Protein AF-A0AAW0R2R7-F1 (afdb_monomer)

Sequence (850 aa):
MGNIINITQRPLDNHHNILGSITPTEFTSTMLKGFGSAEQTIYGALSSSTDMAVMMPSITGDKVIFRNETYSLTFSDFFLALGVVAQPSSFEYFLDHAEVLNQAISLLSQVSAQLAKRDLTTPASYSVHGTGHYTELRLRVNSLSMYWMLAIISLLILLTVTLSFVPHRGFISRDPGSVGSLAAILAPNPEFCGVLQHSKTPNLPELKSLLAKNSYATTIETSGQRIKFKIQTESHKSEEREDGSARREALTADQALFKWWQPWFLKVSSRVSLVGILVAIVIVLGVLGKLSKENDGLISATNEGYAIHLTSYTPALLMLIIRSLIESIGSWYRIILPYYELRHHPLRARHSLFINPLSQPIIQSFLQSISKSYWAITTTSLASLLAPWLVIVAGGLYSAQPVVSQVTVNLTRTSHFNSSFYANPNSMSLSGPYMGVQNTINMIQSLNMSFPLWTQHDLALEQLKVHPQDMDTSAGGNLTARVTAVRALMDCTEIMPSNLNMKFPDDSSQGWSQALVSWNNDPMAQRCPASNLTIPLPPQPYMSIGNITWLPYEKGQPDDCPVLMATYGLLNKTSPSGGIHVLACRVPVEQVEVEATFSLPEYSILNVISDDATVKPFTKLGNVHAYAHDFWALGNSLLIAEDLHSVQGPYGFGFESTTGNAYFDYTFRMIFALYPTLLSPDDLAPDLASADTSSHKITEALSRMTAMIHAQYINKAGRDVANNNLSETGHPLSGTIHQREFRVQQDAQSGYILQVLLITIALCITVSLISMSTKELLPFNPCSIATSASLLAGSQMLRGVPSGAEFLKKDSDIAGVGIFRSSHFSMGWWRDNRARPRFGIDVGTCSDLK

pLDDT: mean 71.09, std 18.67, range [21.61, 96.44]

Organism: NCBI:txid1337665

Structure (mmCIF, N/CA/C/O backbone):
data_AF-A0AAW0R2R7-F1
#
_entry.id   AF-A0AAW0R2R7-F1
#
loop_
_atom_site.group_PDB
_atom_site.id
_atom_site.type_symbol
_atom_site.label_atom_id
_atom_site.label_alt_id
_atom_site.label_comp_id
_atom_site.label_asym_id
_atom_site.label_entity_id
_atom_site.label_seq_id
_atom_site.pdbx_PDB_ins_code
_atom_site.Cartn_x
_atom_site.Cartn_y
_atom_site.Cartn_z
_atom_site.occupancy
_atom_site.B_iso_or_equiv
_atom_site.auth_seq_id
_atom_site.auth_comp_id
_atom_site.auth_asym_id
_atom_site.auth_atom_id
_atom_site.pdbx_PDB_model_num
ATOM 1 N N . MET A 1 1 ? 42.441 26.702 4.588 1.00 29.84 1 MET A N 1
ATOM 2 C CA . MET A 1 1 ? 43.536 27.085 3.673 1.00 29.84 1 MET A CA 1
ATOM 3 C C . MET A 1 1 ? 43.015 26.919 2.260 1.00 29.84 1 MET A C 1
ATOM 5 O O . MET A 1 1 ? 42.973 25.804 1.766 1.00 29.84 1 MET A O 1
ATOM 9 N N . GLY A 1 2 ? 42.484 27.997 1.686 1.00 27.38 2 GLY A N 1
ATOM 10 C CA . GLY A 1 2 ? 42.035 28.036 0.297 1.00 27.38 2 GLY A CA 1
ATOM 11 C C . GLY A 1 2 ? 43.050 28.827 -0.516 1.00 27.38 2 GLY A C 1
ATOM 12 O O . GLY A 1 2 ? 43.392 29.935 -0.115 1.00 27.38 2 GLY A O 1
ATOM 13 N N . ASN A 1 3 ? 43.520 28.258 -1.623 1.00 23.92 3 ASN A N 1
ATOM 14 C CA . ASN A 1 3 ? 44.290 28.982 -2.626 1.00 23.92 3 ASN A CA 1
ATOM 15 C C . ASN A 1 3 ? 43.418 29.122 -3.873 1.00 23.92 3 ASN A C 1
ATOM 17 O O . ASN A 1 3 ? 43.226 28.175 -4.630 1.00 23.92 3 ASN A O 1
ATOM 21 N N . ILE A 1 4 ? 42.867 30.322 -4.031 1.00 23.44 4 ILE A N 1
ATOM 22 C CA . ILE A 1 4 ? 42.217 30.809 -5.244 1.00 23.44 4 ILE A CA 1
ATOM 23 C C . ILE A 1 4 ? 43.344 31.288 -6.163 1.00 23.44 4 ILE A C 1
ATOM 25 O O . ILE A 1 4 ? 44.069 32.218 -5.808 1.00 23.44 4 ILE A O 1
ATOM 29 N N . ILE A 1 5 ? 43.520 30.647 -7.318 1.00 26.52 5 ILE A N 1
ATOM 30 C CA . ILE A 1 5 ? 44.446 31.120 -8.350 1.00 26.52 5 ILE A CA 1
ATOM 31 C C . ILE A 1 5 ? 43.680 32.106 -9.233 1.00 26.52 5 ILE A C 1
ATOM 33 O O . ILE A 1 5 ? 42.822 31.726 -10.024 1.00 26.52 5 ILE A O 1
A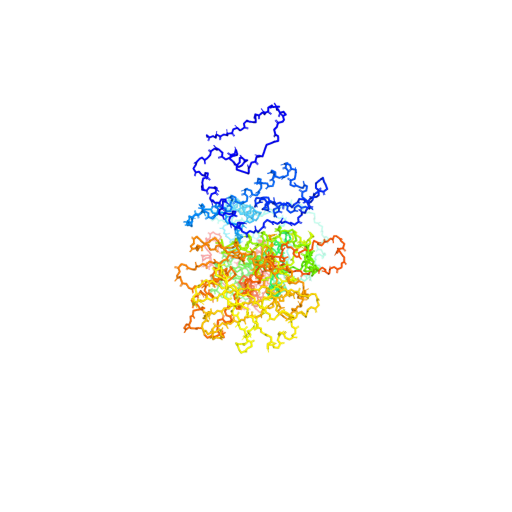TOM 37 N N . ASN A 1 6 ? 43.982 33.389 -9.047 1.00 21.61 6 ASN A N 1
ATOM 38 C CA . ASN A 1 6 ? 43.531 34.492 -9.888 1.00 21.61 6 ASN A CA 1
ATOM 39 C C . ASN A 1 6 ? 44.322 34.465 -11.205 1.00 21.61 6 ASN A C 1
ATOM 41 O O . ASN A 1 6 ? 45.537 34.665 -11.188 1.00 21.61 6 ASN A O 1
ATOM 45 N N . ILE A 1 7 ? 43.652 34.255 -12.339 1.00 25.69 7 ILE A N 1
ATOM 46 C CA . ILE A 1 7 ? 44.260 34.437 -13.663 1.00 25.69 7 ILE A CA 1
ATOM 47 C C . ILE A 1 7 ? 43.934 35.857 -14.128 1.00 25.69 7 ILE A C 1
ATOM 49 O O . ILE A 1 7 ? 42.812 36.173 -14.513 1.00 25.69 7 ILE A O 1
ATOM 53 N N . THR A 1 8 ? 44.928 36.737 -14.043 1.00 23.36 8 THR A N 1
ATOM 54 C CA . THR A 1 8 ? 44.875 38.114 -14.542 1.00 23.36 8 THR A CA 1
ATOM 55 C C . THR A 1 8 ? 44.934 38.140 -16.069 1.00 23.36 8 THR A C 1
ATOM 57 O O . THR A 1 8 ? 45.916 37.677 -16.650 1.00 23.36 8 THR A O 1
ATOM 60 N N . GLN A 1 9 ? 43.928 38.738 -16.713 1.00 26.00 9 GLN A N 1
ATOM 61 C CA . GLN A 1 9 ? 43.984 39.146 -18.120 1.00 26.00 9 GLN A CA 1
ATOM 62 C C . GLN A 1 9 ? 45.083 40.207 -18.310 1.00 26.00 9 GLN A C 1
ATOM 64 O O . GLN A 1 9 ? 45.070 41.242 -17.644 1.00 26.00 9 GLN A O 1
ATOM 69 N N . ARG A 1 10 ? 46.023 39.971 -19.232 1.00 22.55 10 ARG A N 1
ATOM 70 C CA . ARG A 1 10 ? 46.866 41.024 -19.821 1.00 22.55 10 ARG A CA 1
ATOM 71 C C . ARG A 1 10 ? 46.331 41.359 -21.216 1.00 22.55 10 ARG A C 1
ATOM 73 O O . ARG A 1 10 ? 46.097 40.422 -21.977 1.00 22.55 10 ARG A O 1
ATOM 80 N N . PRO A 1 11 ? 46.181 42.642 -21.580 1.00 24.48 11 PRO A N 1
ATOM 81 C CA . PRO A 1 11 ? 45.934 43.029 -22.960 1.00 24.48 11 PRO A CA 1
ATOM 82 C C . PRO A 1 11 ? 47.259 42.989 -23.736 1.00 24.48 11 PRO A C 1
ATOM 84 O O . PRO A 1 11 ? 48.299 43.399 -23.217 1.00 24.48 11 PRO A O 1
ATOM 87 N N . LEU A 1 12 ? 47.229 42.473 -24.963 1.00 26.47 12 LEU A N 1
ATOM 88 C CA . LEU A 1 12 ? 48.320 42.607 -25.927 1.00 26.47 12 LEU A CA 1
ATOM 89 C C . LEU A 1 12 ? 47.924 43.693 -26.928 1.00 26.47 12 LEU A C 1
ATOM 91 O O . LEU A 1 12 ? 46.932 43.560 -27.642 1.00 26.47 12 LEU A O 1
ATOM 95 N N . ASP A 1 13 ? 48.690 44.780 -26.900 1.00 24.64 13 ASP A N 1
ATOM 96 C CA . ASP A 1 13 ? 48.568 45.942 -27.772 1.00 24.64 13 ASP A CA 1
ATOM 97 C C . ASP A 1 13 ? 48.874 45.619 -29.245 1.00 24.64 13 ASP A C 1
ATOM 99 O O . ASP A 1 13 ? 49.722 44.789 -29.570 1.00 24.64 13 ASP A O 1
ATOM 103 N N . ASN A 1 14 ? 48.175 46.357 -30.111 1.00 30.22 14 ASN A N 1
ATOM 104 C CA . ASN A 1 14 ? 48.452 46.709 -31.507 1.00 30.22 14 ASN A CA 1
ATOM 105 C C . ASN A 1 14 ? 49.742 46.172 -32.164 1.00 30.22 14 ASN A C 1
ATOM 107 O O . ASN A 1 14 ? 50.834 46.649 -31.868 1.00 30.22 14 ASN A O 1
ATOM 111 N N . HIS A 1 15 ? 49.583 45.391 -33.242 1.00 26.30 15 HIS A N 1
ATOM 112 C CA . HIS A 1 15 ? 50.298 45.648 -34.500 1.00 26.30 15 HIS A CA 1
ATOM 113 C C . HIS A 1 15 ? 49.592 45.027 -35.718 1.00 26.30 15 HIS A C 1
ATOM 115 O O . HIS A 1 15 ? 49.220 43.857 -35.734 1.00 26.30 15 HIS A O 1
ATOM 121 N N . HIS A 1 16 ? 49.424 45.855 -36.752 1.00 28.77 16 HIS A N 1
ATOM 122 C CA . HIS A 1 16 ? 49.033 45.483 -38.110 1.00 28.77 16 HIS A CA 1
ATOM 123 C C . HIS A 1 16 ? 50.059 44.555 -38.787 1.00 28.77 16 HIS A C 1
ATOM 125 O O . HIS A 1 16 ? 51.259 44.706 -38.580 1.00 28.77 16 HIS A O 1
ATOM 131 N N . ASN A 1 17 ? 49.549 43.728 -39.711 1.00 30.56 17 ASN A N 1
ATOM 132 C CA . ASN A 1 17 ? 50.247 42.978 -40.767 1.00 30.56 17 ASN A CA 1
ATOM 133 C C . ASN A 1 17 ? 51.162 41.825 -40.341 1.00 30.56 17 ASN A C 1
ATOM 135 O O . ASN A 1 17 ? 52.356 42.061 -40.249 1.00 30.56 17 ASN A O 1
ATOM 139 N N . ILE A 1 18 ? 50.649 40.582 -40.305 1.00 24.39 18 ILE A N 1
ATOM 140 C CA . ILE A 1 18 ? 51.310 39.402 -40.911 1.00 24.39 18 ILE A CA 1
ATOM 141 C C . ILE A 1 18 ? 50.226 38.397 -41.363 1.00 24.39 18 ILE A C 1
ATOM 143 O O . ILE A 1 18 ? 49.679 37.646 -40.562 1.00 24.39 18 ILE A O 1
ATOM 147 N N . LEU A 1 19 ? 49.917 38.376 -42.665 1.00 28.64 19 LEU A N 1
ATOM 148 C CA . LEU A 1 19 ? 49.357 37.203 -43.349 1.00 28.64 19 LEU A CA 1
ATOM 149 C C . LEU A 1 19 ? 50.515 36.209 -43.510 1.00 28.64 19 LEU A C 1
ATOM 151 O O . LEU A 1 19 ? 51.320 36.329 -44.430 1.00 28.64 19 LEU A O 1
ATOM 155 N N . GLY A 1 20 ? 50.638 35.282 -42.568 1.00 23.25 20 GLY A N 1
ATOM 156 C CA . GLY A 1 20 ? 51.606 34.191 -42.588 1.00 23.25 20 GLY A CA 1
ATOM 157 C C . GLY A 1 20 ? 50.917 32.939 -42.073 1.00 23.25 20 GLY A C 1
ATOM 158 O O . GLY A 1 20 ? 50.230 32.992 -41.059 1.00 23.25 20 GLY A O 1
ATOM 159 N N . SER A 1 21 ? 51.037 31.845 -42.819 1.00 30.91 21 SER A N 1
ATOM 160 C CA . SER A 1 21 ? 50.447 30.540 -42.526 1.00 30.91 21 SER A CA 1
ATOM 161 C C . SER A 1 21 ? 50.743 30.089 -41.093 1.00 30.91 21 SER A C 1
ATOM 163 O O . SER A 1 21 ? 51.864 29.677 -40.800 1.00 30.91 21 SER A O 1
ATOM 165 N N . ILE A 1 22 ? 49.742 30.131 -40.217 1.00 24.55 22 ILE A N 1
ATOM 166 C CA . ILE A 1 22 ? 49.809 29.461 -38.919 1.00 24.55 22 ILE A CA 1
ATOM 167 C C . ILE A 1 22 ? 49.348 28.028 -39.162 1.00 24.55 22 ILE A C 1
ATOM 169 O O . ILE A 1 22 ? 48.192 27.783 -39.513 1.00 24.55 22 ILE A O 1
ATOM 173 N N . THR A 1 23 ? 50.272 27.079 -39.052 1.00 26.42 23 THR A N 1
ATOM 174 C CA . THR A 1 23 ? 49.953 25.654 -39.113 1.00 26.42 23 THR A CA 1
ATOM 175 C C . THR A 1 23 ? 49.205 25.229 -37.836 1.00 26.42 23 THR A C 1
ATOM 177 O O . THR A 1 23 ? 49.427 25.808 -36.769 1.00 26.42 23 THR A O 1
ATOM 180 N N . PRO A 1 24 ? 48.332 24.201 -37.893 1.00 28.73 24 PRO A N 1
ATOM 181 C CA . PRO A 1 24 ? 47.463 23.798 -36.773 1.00 28.73 24 PRO A CA 1
ATOM 182 C C . PRO A 1 24 ? 48.206 23.443 -35.476 1.00 28.73 24 PRO A C 1
ATOM 184 O O . PRO A 1 24 ? 47.624 23.459 -34.397 1.00 28.73 24 PRO A O 1
ATOM 187 N N . THR A 1 25 ? 49.501 23.146 -35.578 1.00 30.22 25 THR A N 1
ATOM 188 C CA . THR A 1 25 ? 50.387 22.787 -34.469 1.00 30.22 25 THR A CA 1
ATOM 189 C C . THR A 1 25 ? 50.704 23.955 -33.533 1.00 30.22 25 THR A C 1
ATOM 191 O O . THR A 1 25 ? 50.966 23.734 -32.353 1.00 30.22 25 THR A O 1
ATOM 194 N N . GLU A 1 26 ? 50.677 25.205 -34.005 1.00 28.34 26 GLU A N 1
ATOM 195 C CA . GLU A 1 26 ? 51.040 26.349 -33.154 1.00 28.34 26 GLU A CA 1
ATOM 196 C C . GLU A 1 26 ? 49.882 26.807 -32.255 1.00 28.34 26 GLU A C 1
ATOM 198 O O . GLU A 1 26 ? 50.114 27.185 -31.102 1.00 28.34 26 GLU A O 1
ATOM 203 N N . PHE A 1 27 ? 48.632 26.686 -32.715 1.00 30.73 27 PHE A N 1
ATOM 204 C CA . PHE A 1 27 ? 47.456 27.098 -31.939 1.00 30.73 27 PHE A CA 1
ATOM 205 C C . PHE A 1 27 ? 47.192 26.166 -30.743 1.00 30.73 27 PHE A C 1
ATOM 207 O O . PHE A 1 27 ? 46.920 26.640 -29.638 1.00 30.73 27 PHE A O 1
ATOM 214 N N . THR A 1 28 ? 47.382 24.852 -30.907 1.00 30.91 28 THR A N 1
ATOM 215 C CA . THR A 1 28 ? 47.310 23.879 -29.802 1.00 30.91 28 THR A CA 1
ATOM 216 C C . THR A 1 28 ? 48.488 24.011 -28.833 1.00 30.91 28 THR A C 1
ATOM 218 O O . THR A 1 28 ? 48.288 23.958 -27.619 1.00 30.91 28 THR A O 1
ATOM 221 N N . SER A 1 29 ? 49.702 24.289 -29.327 1.00 30.34 29 SER A N 1
ATOM 222 C CA . SER A 1 29 ? 50.897 24.425 -28.473 1.00 30.34 29 SER A CA 1
ATOM 223 C C . SER A 1 29 ? 50.833 25.598 -27.483 1.00 30.34 29 SER A C 1
ATOM 225 O O . SER A 1 29 ? 51.494 25.581 -26.446 1.00 30.34 29 SER A O 1
ATOM 227 N N . THR A 1 30 ? 50.045 26.637 -27.777 1.00 33.06 30 THR A N 1
ATOM 228 C CA . THR A 1 30 ? 50.070 27.884 -26.995 1.00 33.06 30 THR A CA 1
ATOM 229 C C . THR A 1 30 ? 49.110 27.852 -25.799 1.00 33.06 30 THR A C 1
ATOM 231 O O . THR A 1 30 ? 49.410 28.455 -24.772 1.00 33.06 30 THR A O 1
ATOM 234 N N . MET A 1 31 ? 48.016 27.080 -25.868 1.00 32.78 31 MET A N 1
ATOM 235 C CA . MET A 1 31 ? 47.137 26.807 -24.715 1.00 32.78 31 MET A CA 1
ATOM 236 C C . MET A 1 31 ? 47.681 25.709 -23.779 1.00 32.78 31 MET A C 1
ATOM 238 O O . MET A 1 31 ? 47.325 25.685 -22.604 1.00 32.78 31 MET A O 1
ATOM 242 N N . LEU A 1 32 ? 48.552 24.817 -24.270 1.00 34.88 32 LEU A N 1
ATOM 243 C CA . LEU A 1 32 ? 48.983 23.602 -23.553 1.00 34.88 32 LEU A CA 1
ATOM 244 C C . LEU A 1 32 ? 50.389 23.669 -22.920 1.00 34.88 32 LEU A C 1
ATOM 246 O O . LEU A 1 32 ? 50.780 22.752 -22.200 1.00 34.88 32 LEU A O 1
ATOM 250 N N . LYS A 1 33 ? 51.124 24.778 -23.079 1.00 30.97 33 LYS A N 1
ATOM 251 C CA . LYS A 1 33 ? 52.517 24.974 -22.603 1.00 30.97 33 LYS A CA 1
ATOM 252 C C . LYS A 1 33 ? 52.751 24.925 -21.076 1.00 30.97 33 LYS A C 1
ATOM 254 O O . LYS A 1 33 ? 53.866 25.175 -20.625 1.00 30.97 33 LYS A O 1
ATOM 259 N N . GLY A 1 34 ? 51.735 24.616 -20.268 1.00 35.38 34 GLY A N 1
ATOM 260 C CA . GLY A 1 34 ? 51.824 24.536 -18.803 1.00 35.38 34 GLY A CA 1
ATOM 261 C C . GLY A 1 34 ? 52.036 23.135 -18.208 1.00 35.38 34 GLY A C 1
ATOM 262 O O . GLY A 1 34 ? 52.253 23.037 -17.004 1.00 35.38 34 GLY A O 1
ATOM 263 N N . PHE A 1 35 ? 51.972 22.056 -18.998 1.00 32.69 35 PHE A N 1
ATOM 264 C CA . PHE A 1 35 ? 51.886 20.681 -18.472 1.00 32.69 35 PHE A CA 1
ATOM 265 C C . PHE A 1 35 ? 52.779 19.676 -19.234 1.00 32.69 35 PHE A C 1
ATOM 267 O O . PHE A 1 35 ? 52.292 18.727 -19.837 1.00 32.69 35 PHE A O 1
ATOM 274 N N . GLY A 1 36 ? 54.103 19.841 -19.169 1.00 31.84 36 GLY A N 1
ATOM 275 C CA . GLY A 1 36 ? 55.088 19.131 -20.011 1.00 31.84 36 GLY A CA 1
ATOM 276 C C . GLY A 1 36 ? 55.264 17.604 -19.856 1.00 31.84 36 GLY A C 1
ATOM 277 O O . GLY A 1 36 ? 56.175 17.058 -20.464 1.00 31.84 36 GLY A O 1
ATOM 278 N N . SER A 1 37 ? 54.448 16.889 -19.069 1.00 30.59 37 SER A N 1
ATOM 279 C CA . SER A 1 37 ? 54.424 15.404 -19.086 1.00 30.59 37 SER A CA 1
ATOM 280 C C . SER A 1 37 ? 53.033 14.807 -19.298 1.00 30.59 37 SER A C 1
ATOM 282 O O . SER A 1 37 ? 52.919 13.693 -19.795 1.00 30.59 37 SER A O 1
ATOM 284 N N . ALA A 1 38 ? 51.974 15.554 -18.976 1.00 33.88 38 ALA A N 1
ATOM 285 C CA . ALA A 1 38 ? 50.616 15.220 -19.392 1.00 33.88 38 ALA A CA 1
ATOM 286 C C . ALA A 1 38 ? 50.394 15.544 -20.879 1.00 33.88 38 ALA A C 1
ATOM 288 O O . ALA A 1 38 ? 49.463 15.021 -21.473 1.00 33.88 38 ALA A O 1
ATOM 289 N N . GLU A 1 39 ? 51.266 16.362 -21.482 1.00 33.88 39 GLU A N 1
ATOM 290 C CA . GLU A 1 39 ? 51.254 16.741 -22.894 1.00 33.88 39 GLU A CA 1
ATOM 291 C C . GLU A 1 39 ? 51.237 15.518 -23.819 1.00 33.88 39 GLU A C 1
ATOM 293 O O . GLU A 1 39 ? 50.301 15.391 -24.587 1.00 33.88 39 GLU A O 1
ATOM 298 N N . GLN A 1 40 ? 52.155 14.553 -23.698 1.00 32.69 40 GLN A N 1
ATOM 299 C CA . GLN A 1 40 ? 52.163 13.360 -24.566 1.00 32.69 40 GLN A CA 1
ATOM 300 C C . GLN A 1 40 ? 51.014 12.386 -24.296 1.00 32.69 40 GLN A C 1
ATOM 302 O O . GLN A 1 40 ? 50.514 11.766 -25.228 1.00 32.69 40 GLN A O 1
ATOM 307 N N . THR A 1 41 ? 50.570 12.255 -23.047 1.00 34.59 41 THR A N 1
ATOM 308 C CA . THR A 1 41 ? 49.485 11.332 -22.690 1.00 34.59 41 THR A CA 1
ATOM 309 C C . THR A 1 41 ? 48.126 11.895 -23.075 1.00 34.59 41 THR A C 1
ATOM 311 O O . THR A 1 41 ? 47.277 11.153 -23.540 1.00 34.59 41 THR A O 1
ATOM 314 N N . ILE A 1 42 ? 47.918 13.206 -22.933 1.00 35.03 42 ILE A N 1
ATOM 315 C CA . ILE A 1 42 ? 46.695 13.890 -23.354 1.00 35.03 42 ILE A CA 1
ATOM 316 C C . ILE A 1 42 ? 46.691 14.068 -24.866 1.00 35.03 42 ILE A C 1
ATOM 318 O O . ILE A 1 42 ? 45.642 13.867 -25.450 1.00 35.03 42 ILE A O 1
ATOM 322 N N . TYR A 1 43 ? 47.819 14.368 -25.521 1.00 34.75 43 TYR A N 1
ATOM 323 C CA . TYR A 1 43 ? 47.892 14.373 -26.988 1.00 34.75 43 TYR A CA 1
ATOM 324 C C . TYR A 1 43 ? 47.800 12.963 -27.568 1.00 34.75 43 TYR A C 1
ATOM 326 O O . TYR A 1 43 ? 47.283 12.841 -28.658 1.00 34.75 43 TYR A O 1
ATOM 334 N N . GLY A 1 44 ? 48.250 11.920 -26.862 1.00 32.69 44 GLY A N 1
ATOM 335 C CA . GLY A 1 44 ? 48.090 10.509 -27.236 1.00 32.69 44 GLY A CA 1
ATOM 336 C C . GLY A 1 44 ? 46.684 9.962 -26.958 1.00 32.69 44 GLY A C 1
ATOM 337 O O . GLY A 1 44 ? 46.158 9.153 -27.712 1.00 32.69 44 GLY A O 1
ATOM 338 N N . ALA A 1 45 ? 46.028 10.437 -25.897 1.00 34.16 45 ALA A N 1
ATOM 339 C CA . ALA A 1 45 ? 44.632 10.135 -25.578 1.00 34.16 45 ALA A CA 1
ATOM 340 C C . ALA A 1 45 ? 43.673 10.926 -26.474 1.00 34.16 45 ALA A C 1
ATOM 342 O O . ALA A 1 45 ? 42.675 10.383 -26.932 1.00 34.16 45 ALA A O 1
ATOM 343 N N . LEU A 1 46 ? 43.999 12.188 -26.774 1.00 33.69 46 LEU A N 1
ATOM 344 C CA . LEU A 1 46 ? 43.329 12.981 -27.794 1.00 33.69 46 LEU A CA 1
ATOM 345 C C . LEU A 1 46 ? 43.629 12.414 -29.163 1.00 33.69 46 LEU A C 1
ATOM 347 O O . LEU A 1 46 ? 42.664 12.263 -29.874 1.00 33.69 46 LEU A O 1
ATOM 351 N N . SER A 1 47 ? 44.866 12.024 -29.500 1.00 33.28 47 SER A N 1
ATOM 352 C CA . SER A 1 47 ? 45.185 11.401 -30.788 1.00 33.28 47 SER A CA 1
ATOM 353 C C . SER A 1 47 ? 44.472 10.076 -30.944 1.00 33.28 47 SER A C 1
ATOM 355 O O . SER A 1 47 ? 43.910 9.887 -31.994 1.00 33.28 47 SER A O 1
ATOM 357 N N . SER A 1 48 ? 44.385 9.232 -29.909 1.00 35.50 48 SER A N 1
ATOM 358 C CA . SER A 1 48 ? 43.624 7.970 -29.942 1.00 35.50 48 SER A CA 1
ATOM 359 C C . SER A 1 48 ? 42.103 8.174 -29.912 1.00 35.50 48 SER A C 1
ATOM 361 O O . SER A 1 48 ? 41.356 7.397 -30.497 1.00 35.50 48 SER A O 1
ATOM 363 N N . SER A 1 49 ? 41.611 9.245 -29.278 1.00 35.53 49 SER A N 1
ATOM 364 C CA . SER A 1 49 ? 40.195 9.646 -29.342 1.00 35.53 49 SER A CA 1
ATOM 365 C C . SER A 1 49 ? 39.841 10.389 -30.633 1.00 35.53 49 SER A C 1
ATOM 367 O O . SER A 1 49 ? 38.707 10.324 -31.086 1.00 35.53 49 SER A O 1
ATOM 369 N N . THR A 1 50 ? 40.804 11.064 -31.260 1.00 35.75 50 THR A N 1
ATOM 370 C CA . THR A 1 50 ? 40.717 11.563 -32.626 1.00 35.75 50 THR A CA 1
ATOM 371 C C . THR A 1 50 ? 41.050 10.451 -33.591 1.00 35.75 50 THR A C 1
ATOM 373 O O . THR A 1 50 ? 40.617 10.578 -34.709 1.00 35.75 50 THR A O 1
ATOM 376 N N . ASP A 1 51 ? 41.683 9.341 -33.194 1.00 33.22 51 ASP A N 1
ATOM 377 C CA . ASP A 1 51 ? 41.843 8.119 -33.992 1.00 33.22 51 ASP A CA 1
ATOM 378 C C . ASP A 1 51 ? 40.524 7.342 -34.052 1.00 33.22 51 ASP A C 1
ATOM 380 O O . ASP A 1 51 ? 40.304 6.590 -34.993 1.00 33.22 51 ASP A O 1
ATOM 384 N N . MET A 1 52 ? 39.565 7.634 -33.158 1.00 34.34 52 MET A N 1
ATOM 385 C CA . MET A 1 52 ? 38.146 7.340 -33.424 1.00 34.34 52 MET A CA 1
ATOM 386 C C . MET A 1 52 ? 37.566 8.171 -34.585 1.00 34.34 52 MET A C 1
ATOM 388 O O . MET A 1 52 ? 36.509 7.823 -35.112 1.00 34.34 52 MET A O 1
ATOM 392 N N . ALA A 1 53 ? 38.225 9.266 -34.976 1.00 33.28 53 ALA A N 1
ATOM 393 C CA . ALA A 1 53 ? 37.933 10.086 -36.154 1.00 33.28 53 ALA A CA 1
ATOM 394 C C . ALA A 1 53 ? 38.989 9.939 -37.281 1.00 33.28 53 ALA A C 1
ATOM 396 O O . ALA A 1 53 ? 38.698 10.288 -38.427 1.00 33.28 53 ALA A O 1
ATOM 397 N N . VAL A 1 54 ? 40.172 9.363 -37.016 1.00 34.31 54 VAL A N 1
ATOM 398 C CA . VAL A 1 54 ? 41.225 9.100 -38.005 1.00 34.31 54 VAL A CA 1
ATOM 399 C C . VAL A 1 54 ? 40.830 7.855 -38.775 1.00 34.31 54 VAL A C 1
ATOM 401 O O . VAL A 1 54 ? 41.251 6.744 -38.490 1.00 34.31 54 VAL A O 1
ATOM 404 N N . MET A 1 55 ? 39.968 8.064 -39.762 1.00 32.22 55 MET A N 1
ATOM 405 C CA . MET A 1 55 ? 40.171 7.638 -41.146 1.00 32.22 55 MET A CA 1
ATOM 406 C C . MET A 1 55 ? 38.864 7.862 -41.903 1.00 32.22 55 MET A C 1
ATOM 408 O O . MET A 1 55 ? 38.115 6.928 -42.189 1.00 32.22 55 MET A O 1
ATOM 412 N N . MET A 1 56 ? 38.610 9.114 -42.284 1.00 31.94 56 MET A N 1
ATOM 413 C CA . MET A 1 56 ? 37.736 9.405 -43.417 1.00 31.94 56 MET A CA 1
ATOM 414 C C . MET A 1 56 ? 38.365 10.444 -44.340 1.00 31.94 56 MET A C 1
ATOM 416 O O . MET A 1 56 ? 39.077 11.335 -43.870 1.00 31.94 56 MET A O 1
ATOM 420 N N . PRO A 1 57 ? 38.139 10.322 -45.662 1.00 31.94 57 PRO A N 1
ATOM 421 C CA . PRO A 1 57 ? 38.590 11.318 -46.615 1.00 31.94 57 PRO A CA 1
ATOM 422 C C . PRO A 1 57 ? 37.963 12.660 -46.245 1.00 31.94 57 PRO A C 1
ATOM 424 O O . PRO A 1 57 ? 36.810 12.725 -45.818 1.00 31.94 57 PRO A O 1
ATOM 427 N N . SER A 1 58 ? 38.734 13.728 -46.418 1.00 33.25 58 SER A N 1
ATOM 428 C CA . SER A 1 58 ? 38.245 15.098 -46.344 1.00 33.25 58 SER A CA 1
ATOM 429 C C . SER A 1 58 ? 36.872 15.207 -47.015 1.00 33.25 58 SER A C 1
ATOM 431 O O . SER A 1 58 ? 36.720 14.912 -48.203 1.00 33.25 58 SER A O 1
ATOM 433 N N . ILE A 1 59 ? 35.855 15.602 -46.245 1.00 37.12 59 ILE A N 1
ATOM 434 C CA . ILE A 1 59 ? 34.503 15.805 -46.769 1.00 37.12 59 ILE A CA 1
ATOM 435 C C . ILE A 1 59 ? 34.557 17.039 -47.662 1.00 37.12 59 ILE A C 1
ATOM 437 O O . ILE A 1 59 ? 34.408 18.174 -47.224 1.00 37.12 59 ILE A O 1
ATOM 441 N N . THR A 1 60 ? 34.808 16.794 -48.939 1.00 37.22 60 THR A N 1
ATOM 442 C CA . THR A 1 60 ? 34.835 17.781 -50.015 1.00 37.22 60 THR A CA 1
ATOM 443 C C . THR A 1 60 ? 33.404 18.032 -50.499 1.00 37.22 60 THR A C 1
ATOM 445 O O . THR A 1 60 ? 33.077 17.829 -51.663 1.00 37.22 60 THR A O 1
ATOM 448 N N . GLY A 1 61 ? 32.515 18.410 -49.577 1.00 40.09 61 GLY A N 1
ATOM 449 C CA . GLY A 1 61 ? 31.087 18.597 -49.858 1.00 40.09 61 GLY A CA 1
ATOM 450 C C . GLY A 1 61 ? 30.746 20.021 -50.283 1.00 40.09 61 GLY A C 1
ATOM 451 O O . GLY A 1 61 ? 30.195 20.235 -51.362 1.00 40.09 61 GLY A O 1
ATOM 452 N N . ASP A 1 62 ? 31.138 21.006 -49.474 1.00 45.03 62 ASP A N 1
ATOM 453 C CA . ASP A 1 62 ? 30.821 22.402 -49.761 1.00 45.03 62 ASP A CA 1
ATOM 454 C C . ASP A 1 62 ? 31.959 23.084 -50.515 1.00 45.03 62 ASP A C 1
ATOM 456 O O . ASP A 1 62 ? 33.080 23.268 -50.027 1.00 45.03 62 ASP A O 1
ATOM 460 N N . LYS A 1 63 ? 31.640 23.455 -51.756 1.00 49.62 63 LYS A N 1
ATOM 461 C CA . LYS A 1 63 ? 32.470 24.329 -52.574 1.00 49.62 63 LYS A CA 1
ATOM 462 C C . LYS A 1 63 ? 32.101 25.767 -52.251 1.00 49.62 63 LYS A C 1
ATOM 464 O O . LYS A 1 63 ? 31.042 26.239 -52.658 1.00 49.62 63 LYS A O 1
ATOM 469 N N . VAL A 1 64 ? 32.978 26.481 -51.557 1.00 50.69 64 VAL A N 1
ATOM 470 C CA . VAL A 1 64 ? 32.802 27.923 -51.359 1.00 50.69 64 VAL A CA 1
ATOM 471 C C . VAL A 1 64 ? 33.357 28.636 -52.581 1.00 50.69 64 VAL A C 1
ATOM 473 O O . VAL A 1 64 ? 34.503 28.415 -52.977 1.00 50.69 64 VAL A O 1
ATOM 476 N N . ILE A 1 65 ? 32.535 29.482 -53.200 1.00 52.06 65 ILE A N 1
ATOM 477 C CA . ILE A 1 65 ? 32.966 30.325 -54.313 1.00 52.06 65 ILE A CA 1
ATOM 478 C C . ILE A 1 65 ? 33.606 31.572 -53.713 1.00 52.06 65 ILE A C 1
ATOM 480 O O . ILE A 1 65 ? 32.914 32.465 -53.227 1.00 52.06 65 ILE A O 1
ATOM 484 N N . PHE A 1 66 ? 34.931 31.645 -53.757 1.00 49.09 66 PHE A N 1
ATOM 485 C CA . PHE A 1 66 ? 35.670 32.837 -53.366 1.00 49.09 66 PHE A CA 1
ATOM 486 C C . PHE A 1 66 ? 36.353 33.405 -54.608 1.00 49.09 66 PHE A C 1
ATOM 488 O O . PHE A 1 66 ? 37.059 32.698 -55.316 1.00 49.09 66 PHE A O 1
ATOM 495 N N . ARG A 1 67 ? 36.098 34.679 -54.933 1.00 51.47 67 ARG A N 1
ATOM 496 C CA . ARG A 1 67 ? 36.634 35.341 -56.144 1.00 51.47 67 ARG A CA 1
ATOM 497 C C . ARG A 1 67 ? 36.454 34.529 -57.444 1.00 51.47 67 ARG A C 1
ATOM 499 O O . ARG A 1 67 ? 37.362 34.470 -58.264 1.00 51.47 67 ARG A O 1
ATOM 506 N N . ASN A 1 68 ? 35.262 33.966 -57.656 1.00 50.62 68 ASN A N 1
ATOM 507 C CA . ASN A 1 68 ? 34.909 33.192 -58.857 1.00 50.62 68 ASN A CA 1
ATOM 508 C C . ASN A 1 68 ? 35.643 31.843 -59.024 1.00 50.62 68 ASN A C 1
ATOM 510 O O . ASN A 1 68 ? 35.472 31.192 -60.052 1.00 50.62 68 ASN A O 1
ATOM 514 N N . GLU A 1 69 ? 36.395 31.393 -58.017 1.00 47.81 69 GLU A N 1
ATOM 515 C CA . GLU A 1 69 ? 36.962 30.046 -57.948 1.00 47.81 69 GLU A CA 1
ATOM 516 C C . GLU A 1 69 ? 36.264 29.239 -56.849 1.00 47.81 69 GLU A C 1
ATOM 518 O O . GLU A 1 69 ? 35.985 29.740 -55.758 1.00 47.81 69 GLU A O 1
ATOM 523 N N . THR A 1 70 ? 35.945 27.980 -57.147 1.00 54.97 70 THR A N 1
ATOM 524 C CA . THR A 1 70 ? 35.388 27.032 -56.175 1.00 54.97 70 THR A CA 1
ATOM 525 C C . THR A 1 70 ? 36.503 26.377 -55.372 1.00 54.97 70 THR A C 1
ATOM 527 O O . THR A 1 70 ? 37.275 25.597 -55.928 1.00 54.97 70 THR A O 1
ATOM 530 N N . TYR A 1 71 ? 36.530 26.627 -54.065 1.00 54.91 71 TYR A N 1
ATOM 531 C CA . TYR A 1 71 ? 37.427 25.967 -53.118 1.00 54.91 71 TYR A CA 1
ATOM 532 C C . TYR A 1 71 ? 36.678 24.865 -52.373 1.00 54.91 71 TYR A C 1
ATOM 534 O O . TYR A 1 71 ? 35.579 25.096 -51.872 1.00 54.91 71 TYR A O 1
ATOM 542 N N . SER A 1 72 ? 37.263 23.672 -52.290 1.00 53.22 72 SER A N 1
ATOM 543 C CA . SER A 1 72 ? 36.745 22.595 -51.445 1.00 53.22 72 SER A CA 1
ATOM 544 C C . SER A 1 72 ? 37.095 22.870 -49.986 1.00 53.22 72 SER A C 1
ATOM 546 O O . SER A 1 72 ? 38.277 22.988 -49.656 1.00 53.22 72 SER A O 1
ATOM 548 N N . LEU A 1 73 ? 36.091 22.953 -49.116 1.00 54.19 73 LEU A N 1
ATOM 549 C CA . LEU A 1 73 ? 36.327 23.044 -47.679 1.00 54.19 73 LEU A CA 1
ATOM 550 C C . LEU A 1 73 ? 36.844 21.710 -47.134 1.00 54.19 73 LEU A C 1
ATOM 552 O O . LEU A 1 73 ? 36.346 20.643 -47.484 1.00 54.19 73 LEU A O 1
ATOM 556 N N . THR A 1 74 ? 37.838 21.787 -46.255 1.00 52.12 74 THR A N 1
ATOM 557 C CA . THR A 1 74 ? 38.339 20.649 -45.482 1.00 52.12 74 THR A CA 1
ATOM 558 C C . THR A 1 74 ? 38.341 21.037 -44.013 1.00 52.12 74 THR A C 1
ATOM 560 O O . THR A 1 74 ? 39.026 21.985 -43.626 1.00 52.12 74 THR A O 1
ATOM 563 N N . PHE A 1 75 ? 37.575 20.318 -43.200 1.00 53.94 75 PHE A N 1
ATOM 564 C CA . PHE A 1 75 ? 37.526 20.517 -41.754 1.00 53.94 75 PHE A CA 1
ATOM 565 C C . PHE A 1 75 ? 38.506 19.571 -41.067 1.00 53.94 75 PHE A C 1
ATOM 567 O O . PHE A 1 75 ? 38.686 18.443 -41.522 1.00 53.94 75 PHE A O 1
ATOM 574 N N . SER A 1 76 ? 39.129 20.020 -39.975 1.00 54.97 76 SER A N 1
ATOM 575 C CA . SER A 1 76 ? 39.836 19.102 -39.079 1.00 54.97 76 SER A CA 1
ATOM 576 C C . SER A 1 76 ? 38.842 18.337 -38.205 1.00 54.97 76 SER A C 1
ATOM 578 O O . SER A 1 76 ? 37.724 18.803 -37.969 1.00 54.97 76 SER A O 1
ATOM 580 N N . ASP A 1 77 ? 39.275 17.199 -37.668 1.00 55.66 77 ASP A N 1
ATOM 581 C CA . ASP A 1 77 ? 38.448 16.303 -36.847 1.00 55.66 77 ASP A CA 1
ATOM 582 C C . ASP A 1 77 ? 37.814 17.007 -35.643 1.00 55.66 77 ASP A C 1
ATOM 584 O O . ASP A 1 77 ? 36.681 16.718 -35.262 1.00 55.66 77 ASP A O 1
ATOM 588 N N . PHE A 1 78 ? 38.504 18.004 -35.083 1.00 62.22 78 PHE A N 1
ATOM 589 C CA . PHE A 1 78 ? 37.967 18.837 -34.012 1.00 62.22 78 PHE A CA 1
ATOM 590 C C . PHE A 1 78 ? 36.755 19.668 -34.460 1.00 62.22 78 PHE A C 1
ATOM 592 O O . PHE A 1 78 ? 35.750 19.706 -33.757 1.00 62.22 78 PHE A O 1
ATOM 599 N N . PHE A 1 79 ? 36.817 20.314 -35.629 1.00 62.12 79 PHE A N 1
ATOM 600 C CA . PHE A 1 79 ? 35.686 21.088 -36.157 1.00 62.12 79 PHE A CA 1
ATOM 601 C C . PHE A 1 79 ? 34.537 20.186 -36.610 1.00 62.12 79 PHE A C 1
ATOM 603 O O . PHE A 1 79 ? 33.377 20.570 -36.478 1.00 62.12 79 PHE A O 1
ATOM 610 N N . LEU A 1 80 ? 34.845 18.970 -37.069 1.00 59.88 80 LEU A N 1
ATOM 611 C CA . LEU A 1 80 ? 33.835 17.947 -37.323 1.00 59.88 80 LEU A CA 1
ATOM 612 C C . LEU A 1 80 ? 33.128 17.543 -36.020 1.00 59.88 80 LEU A C 1
ATOM 614 O O . LEU A 1 80 ? 31.903 17.609 -35.953 1.00 59.88 80 LEU A O 1
ATOM 618 N N . ALA A 1 81 ? 33.871 17.237 -34.951 1.00 58.41 81 ALA A N 1
ATOM 619 C CA . ALA A 1 81 ? 33.308 16.933 -33.632 1.00 58.41 81 ALA A CA 1
ATOM 620 C C . ALA A 1 81 ? 32.504 18.108 -33.045 1.00 58.41 81 ALA A C 1
ATOM 622 O O . ALA A 1 81 ? 31.430 17.912 -32.474 1.00 58.41 81 ALA A O 1
ATOM 623 N N . LEU A 1 82 ? 32.978 19.339 -33.240 1.00 63.50 82 LEU A N 1
ATOM 624 C CA . LEU A 1 82 ? 32.261 20.547 -32.845 1.00 63.50 82 LEU A CA 1
ATOM 625 C C . LEU A 1 82 ? 30.948 20.701 -33.622 1.00 63.50 82 LEU A C 1
ATOM 627 O O . LEU A 1 82 ? 29.925 21.038 -33.033 1.00 63.50 82 LEU A O 1
ATOM 631 N N . GLY A 1 83 ? 30.946 20.387 -34.919 1.00 58.16 83 GLY A N 1
ATOM 632 C CA . GLY A 1 83 ? 29.741 20.367 -35.747 1.00 58.16 83 GLY A CA 1
ATOM 633 C C . GLY A 1 83 ? 28.713 19.325 -35.315 1.00 58.16 83 GLY A C 1
ATOM 634 O O . GLY A 1 83 ? 27.514 19.577 -35.415 1.00 58.16 83 GLY A O 1
ATOM 635 N N . VAL A 1 84 ? 29.152 18.190 -34.762 1.00 57.16 84 VAL A N 1
ATOM 636 C CA . VAL A 1 84 ? 28.253 17.170 -34.191 1.00 57.16 84 VAL A CA 1
ATOM 637 C C . VAL A 1 84 ? 27.519 17.694 -32.957 1.00 57.16 84 VAL A C 1
ATOM 639 O O . VAL A 1 84 ? 26.335 17.399 -32.789 1.00 57.16 84 VAL A O 1
ATOM 642 N N . VAL A 1 85 ? 28.215 18.443 -32.098 1.00 59.19 85 VAL A N 1
ATOM 643 C CA . VAL A 1 85 ? 27.660 18.985 -30.847 1.00 59.19 85 VAL A CA 1
ATOM 644 C C . VAL A 1 85 ? 26.818 20.232 -31.098 1.00 59.19 85 VAL A C 1
ATOM 646 O O . VAL A 1 85 ? 25.738 20.362 -30.530 1.00 59.19 85 VAL A O 1
ATOM 649 N N . ALA A 1 86 ? 27.290 21.129 -31.961 1.00 61.69 86 ALA A N 1
ATOM 650 C CA . ALA A 1 86 ? 26.633 22.403 -32.219 1.00 61.69 86 ALA A CA 1
ATOM 651 C C . ALA A 1 86 ? 25.486 22.314 -33.241 1.00 61.69 86 ALA A C 1
ATOM 653 O O . ALA A 1 86 ? 24.655 23.215 -33.273 1.00 61.69 86 ALA A O 1
ATOM 654 N N . GLN A 1 87 ? 25.445 21.259 -34.071 1.00 59.41 87 GLN A N 1
ATOM 655 C CA . GLN A 1 87 ? 24.487 21.076 -35.177 1.00 59.41 87 GLN A CA 1
ATOM 656 C C . GLN A 1 87 ? 24.166 22.381 -35.936 1.00 59.41 87 GLN A C 1
ATOM 658 O O . GLN A 1 87 ? 23.003 22.781 -36.027 1.00 59.41 87 GLN A O 1
ATOM 663 N N . PRO A 1 88 ? 25.183 23.090 -36.452 1.00 55.91 88 PRO A N 1
ATOM 664 C CA . PRO A 1 88 ? 24.970 24.415 -37.002 1.00 55.91 88 PRO A CA 1
ATOM 665 C C . PRO A 1 88 ? 24.175 24.363 -38.308 1.00 55.91 88 PRO A C 1
ATOM 667 O O . PRO A 1 88 ? 24.391 23.504 -39.160 1.00 55.91 88 PRO A O 1
ATOM 670 N N . SER A 1 89 ? 23.282 25.335 -38.489 1.00 50.06 89 SER A N 1
ATOM 671 C CA . SER A 1 89 ? 22.468 25.483 -39.700 1.00 50.06 89 SER A CA 1
ATOM 672 C C . SER A 1 89 ? 23.255 25.986 -40.917 1.00 50.06 89 SER A C 1
ATOM 674 O O . SER A 1 89 ? 22.770 25.877 -42.041 1.00 50.06 89 SER A O 1
ATOM 676 N N . SER A 1 90 ? 24.442 26.567 -40.716 1.00 54.69 90 SER A N 1
ATOM 677 C CA . SER A 1 90 ? 25.313 27.077 -41.782 1.00 54.69 90 SER A CA 1
ATOM 678 C C . SER A 1 90 ? 26.779 27.137 -41.339 1.00 54.69 90 SER A C 1
ATOM 680 O O . SER A 1 90 ? 27.084 27.219 -40.149 1.00 54.69 90 SER A O 1
ATOM 682 N N . PHE A 1 91 ? 27.703 27.143 -42.307 1.00 57.31 91 PHE A N 1
ATOM 683 C CA . PHE A 1 91 ? 29.147 27.272 -42.059 1.00 57.31 91 PHE A CA 1
ATOM 684 C C . PHE A 1 91 ? 29.535 28.585 -41.358 1.00 57.31 91 PHE A C 1
ATOM 686 O O . PHE A 1 91 ? 30.523 28.620 -40.628 1.00 57.31 91 PHE A O 1
ATOM 693 N N . GLU A 1 92 ? 28.741 29.647 -41.526 1.00 60.28 92 GLU A N 1
ATOM 694 C CA . GLU A 1 92 ? 28.964 30.944 -40.872 1.00 60.28 92 GLU A CA 1
ATOM 695 C C . GLU A 1 92 ? 29.012 30.833 -39.342 1.00 60.28 92 GLU A C 1
ATOM 697 O O . GLU A 1 92 ? 29.702 31.619 -38.698 1.00 60.28 92 GLU A O 1
ATOM 702 N N . TYR A 1 93 ? 28.379 29.804 -38.770 1.00 63.38 93 TYR A N 1
ATOM 703 C CA . TYR A 1 93 ? 28.458 29.493 -37.345 1.00 63.38 93 TYR A CA 1
ATOM 704 C C . TYR A 1 93 ? 29.898 29.276 -36.853 1.00 63.38 93 TYR A C 1
ATOM 706 O O . TYR A 1 93 ? 30.250 29.696 -35.756 1.00 63.38 93 TYR A O 1
ATOM 714 N N . PHE A 1 94 ? 30.760 28.658 -37.668 1.00 64.94 94 PHE A N 1
ATOM 715 C CA . PHE A 1 94 ? 32.156 28.401 -37.298 1.00 64.94 94 PHE A CA 1
ATOM 716 C C . PHE A 1 94 ? 33.069 29.621 -37.459 1.00 64.94 94 PHE A C 1
ATOM 718 O O . PHE A 1 94 ? 34.228 29.575 -37.046 1.00 64.94 94 PHE A O 1
ATOM 725 N N . LEU A 1 95 ? 32.576 30.702 -38.068 1.00 68.69 95 LEU A N 1
ATOM 726 C CA . LEU A 1 95 ? 33.323 31.950 -38.220 1.00 68.69 95 LEU A CA 1
ATOM 727 C C . LEU A 1 95 ? 33.156 32.876 -37.004 1.00 68.69 95 LEU A C 1
ATOM 729 O O . LEU A 1 95 ? 33.959 33.796 -36.837 1.00 68.69 95 LEU A O 1
ATOM 733 N N . ASP A 1 96 ? 32.160 32.635 -36.142 1.00 74.69 96 ASP A N 1
ATOM 734 C CA . ASP A 1 96 ? 31.981 33.383 -34.896 1.00 74.69 96 ASP A CA 1
ATOM 735 C C . ASP A 1 96 ? 32.891 32.837 -33.784 1.00 74.69 96 ASP A C 1
ATOM 737 O O . ASP A 1 96 ? 32.718 31.730 -33.267 1.00 74.69 96 ASP A O 1
ATOM 741 N N . HIS A 1 97 ? 33.869 33.652 -33.384 1.00 76.31 97 HIS A N 1
ATOM 742 C CA . HIS A 1 97 ? 34.836 33.309 -32.346 1.00 76.31 97 HIS A CA 1
ATOM 743 C C . HIS A 1 97 ? 34.188 32.992 -30.988 1.00 76.31 97 HIS A C 1
ATOM 745 O O . HIS A 1 97 ? 34.646 32.084 -30.292 1.00 76.31 97 HIS A O 1
ATOM 751 N N . ALA A 1 98 ? 33.164 33.745 -30.570 1.00 77.75 98 ALA A N 1
ATOM 752 C CA . ALA A 1 98 ? 32.573 33.567 -29.242 1.00 77.75 98 ALA A CA 1
ATOM 753 C C . ALA A 1 98 ? 31.807 32.241 -29.151 1.00 77.75 98 ALA A C 1
ATOM 755 O O . ALA A 1 98 ? 31.893 31.525 -28.150 1.00 77.75 98 ALA A O 1
ATOM 756 N N . GLU A 1 99 ? 31.115 31.898 -30.231 1.00 76.50 99 GLU A N 1
ATOM 757 C CA . GLU A 1 99 ? 30.263 30.722 -30.306 1.00 76.50 99 GLU A CA 1
ATOM 758 C C . GLU A 1 99 ? 31.088 29.433 -30.407 1.00 76.50 99 GLU A C 1
ATOM 760 O O . GLU A 1 99 ? 30.870 28.482 -29.649 1.00 76.50 99 GLU A O 1
ATOM 765 N N . VAL A 1 100 ? 32.131 29.444 -31.244 1.00 77.88 100 VAL A N 1
ATOM 766 C CA . VAL A 1 100 ? 33.098 28.342 -31.344 1.00 77.88 100 VAL A CA 1
ATOM 767 C C . VAL A 1 100 ? 33.801 28.100 -30.010 1.00 77.88 100 VAL A C 1
ATOM 769 O O . VAL A 1 100 ? 33.945 26.947 -29.606 1.00 77.88 100 VAL A O 1
ATOM 772 N N . LEU A 1 101 ? 34.209 29.155 -29.294 1.00 79.38 101 LEU A N 1
ATOM 773 C CA . LEU A 1 101 ? 34.891 29.015 -28.006 1.00 79.38 101 LEU A CA 1
ATOM 774 C C . LEU A 1 101 ? 33.985 28.381 -26.938 1.00 79.38 101 LEU A C 1
ATOM 776 O O . LEU A 1 101 ? 34.412 27.459 -26.243 1.00 79.38 101 LEU A O 1
ATOM 780 N N . ASN A 1 102 ? 32.735 28.836 -26.820 1.00 79.25 102 ASN A N 1
ATOM 781 C CA . ASN A 1 102 ? 31.784 28.295 -25.846 1.00 79.25 102 ASN A CA 1
ATOM 782 C C . ASN A 1 102 ? 31.475 26.815 -26.116 1.00 79.25 102 ASN A C 1
ATOM 784 O O . ASN A 1 102 ? 31.473 25.997 -25.191 1.00 79.25 102 ASN A O 1
ATOM 788 N N . GLN A 1 103 ? 31.278 26.451 -27.384 1.00 74.50 103 GLN A N 1
ATOM 789 C CA . GLN A 1 103 ? 31.042 25.061 -27.768 1.00 74.50 103 GLN A CA 1
ATOM 790 C C . GLN A 1 103 ? 32.290 24.190 -27.611 1.00 74.50 103 GLN A C 1
ATOM 792 O O . GLN A 1 103 ? 32.184 23.051 -27.163 1.00 74.50 103 GLN A O 1
ATOM 797 N N . ALA A 1 104 ? 33.479 24.723 -27.901 1.00 72.69 104 ALA A N 1
ATOM 798 C CA . ALA A 1 104 ? 34.743 24.025 -27.695 1.00 72.69 104 ALA A CA 1
ATOM 799 C C . ALA A 1 104 ? 34.975 23.697 -26.214 1.00 72.69 104 ALA A C 1
ATOM 801 O O . ALA A 1 104 ? 35.366 22.577 -25.887 1.00 72.69 104 ALA A O 1
ATOM 802 N N . ILE A 1 105 ? 34.694 24.643 -25.309 1.00 78.00 105 ILE A N 1
ATOM 803 C CA . ILE A 1 105 ? 34.780 24.424 -23.857 1.00 78.00 105 ILE A CA 1
ATOM 804 C C . ILE A 1 105 ? 33.786 23.341 -23.419 1.00 78.00 105 ILE A C 1
ATOM 806 O O . ILE A 1 105 ? 34.154 22.437 -22.665 1.00 78.00 105 ILE A O 1
ATOM 810 N N . SER A 1 106 ? 32.546 23.399 -23.915 1.00 74.31 106 SER A N 1
ATOM 811 C CA . SER A 1 106 ? 31.521 22.387 -23.635 1.00 74.31 106 SER A CA 1
ATOM 812 C C . SER A 1 106 ? 31.957 20.997 -24.111 1.00 74.31 106 SER A C 1
ATOM 814 O O . SER A 1 106 ? 31.993 20.059 -23.311 1.00 74.31 106 SER A O 1
ATOM 816 N N . LEU A 1 107 ? 32.392 20.875 -25.368 1.00 69.44 107 LEU A N 1
ATOM 817 C CA . LEU A 1 107 ? 32.894 19.632 -25.955 1.00 69.44 107 LEU A CA 1
ATOM 818 C C . LEU A 1 107 ? 34.073 19.071 -25.149 1.00 69.44 107 LEU A C 1
ATOM 820 O O . LEU A 1 107 ? 34.054 17.903 -24.765 1.00 69.44 107 LEU A O 1
ATOM 824 N N . LEU A 1 108 ? 35.068 19.902 -24.828 1.00 73.44 108 LEU A N 1
ATOM 825 C CA . LEU A 1 108 ? 36.237 19.475 -24.061 1.00 73.44 108 LEU A CA 1
ATOM 826 C C . LEU A 1 108 ? 35.849 18.999 -22.655 1.00 73.44 108 LEU A C 1
ATOM 828 O O . LEU A 1 108 ? 36.388 18.003 -22.175 1.00 73.44 108 LEU A O 1
ATOM 832 N N . SER A 1 109 ? 34.898 19.666 -21.996 1.00 74.75 109 SER A N 1
ATOM 833 C CA . SER A 1 109 ? 34.408 19.248 -20.677 1.00 74.75 109 SER A CA 1
ATOM 834 C C . SER A 1 109 ? 33.718 17.877 -20.713 1.00 74.75 109 SER A C 1
ATOM 836 O O . SER A 1 109 ? 33.948 17.046 -19.836 1.00 74.75 109 SER A O 1
ATOM 838 N N . GLN A 1 110 ? 32.940 17.596 -21.762 1.00 68.88 110 GLN A N 1
ATOM 839 C CA . GLN A 1 110 ? 32.256 16.314 -21.935 1.00 68.88 110 GLN A CA 1
ATOM 840 C C . GLN A 1 110 ? 33.245 15.193 -22.275 1.00 68.88 110 GLN A C 1
ATOM 842 O O . GLN A 1 110 ? 33.227 14.140 -21.638 1.00 68.88 110 GLN A O 1
ATOM 847 N N . VAL A 1 111 ? 34.147 15.432 -23.233 1.00 68.62 111 VAL A N 1
ATOM 848 C CA . VAL A 1 111 ? 35.161 14.452 -23.654 1.00 68.62 111 VAL A CA 1
ATOM 849 C C . VAL A 1 111 ? 36.135 14.153 -22.514 1.00 68.62 111 VAL A C 1
ATOM 851 O O . VAL A 1 111 ? 36.426 12.991 -22.248 1.00 68.62 111 VAL A O 1
ATOM 854 N N . SER A 1 112 ? 36.595 15.169 -21.778 1.00 68.38 112 SER A N 1
ATOM 855 C CA . SER A 1 112 ? 37.498 14.966 -20.636 1.00 68.38 112 SER A CA 1
ATOM 856 C C . SER A 1 112 ? 36.853 14.167 -19.504 1.00 68.38 112 SER A C 1
ATOM 858 O O . SER A 1 112 ? 37.525 13.328 -18.909 1.00 68.38 112 SER A O 1
ATOM 860 N N . ALA A 1 113 ? 35.555 14.344 -19.239 1.00 72.25 113 ALA A N 1
ATOM 861 C CA . ALA A 1 113 ? 34.831 13.517 -18.276 1.00 72.25 113 ALA A CA 1
ATOM 862 C C . ALA A 1 113 ? 34.746 12.045 -18.724 1.00 72.25 113 ALA A C 1
ATOM 864 O O . ALA A 1 113 ? 34.903 11.138 -17.903 1.00 72.25 113 ALA A O 1
ATOM 865 N N . GLN A 1 114 ? 34.543 11.795 -20.021 1.00 67.94 114 GLN A N 1
ATOM 866 C CA . GLN A 1 114 ? 34.503 10.440 -20.582 1.00 67.94 114 GLN A CA 1
ATOM 867 C C . GLN A 1 114 ? 35.881 9.768 -20.580 1.00 67.94 114 GLN A C 1
ATOM 869 O O . GLN A 1 114 ? 35.995 8.623 -20.143 1.00 67.94 114 GLN A O 1
ATOM 874 N N . LEU A 1 115 ? 36.935 10.485 -20.981 1.00 67.75 115 LEU A N 1
ATOM 875 C CA . LEU A 1 115 ? 38.320 10.012 -20.891 1.00 67.75 115 LEU A CA 1
ATOM 876 C C . LEU A 1 115 ? 38.714 9.737 -19.438 1.00 67.75 115 LEU A C 1
ATOM 878 O O . LEU A 1 115 ? 39.287 8.695 -19.144 1.00 67.75 115 LEU A O 1
ATOM 882 N N . ALA A 1 116 ? 38.333 10.615 -18.506 1.00 70.50 116 ALA A N 1
ATOM 883 C CA . ALA A 1 116 ? 38.542 10.379 -17.083 1.00 70.50 116 ALA A CA 1
ATOM 884 C C . ALA A 1 116 ? 37.838 9.099 -16.615 1.00 70.50 116 ALA A C 1
ATOM 886 O O . ALA A 1 116 ? 38.417 8.313 -15.870 1.00 70.50 116 ALA A O 1
ATOM 887 N N . LYS A 1 117 ? 36.609 8.842 -17.078 1.00 69.69 117 LYS A N 1
ATOM 888 C CA . LYS A 1 117 ? 35.905 7.598 -16.759 1.00 69.69 117 LYS A CA 1
ATOM 889 C C . LYS A 1 117 ? 36.624 6.370 -17.328 1.00 69.69 117 LYS A C 1
ATOM 891 O O . LYS A 1 117 ? 36.768 5.394 -16.599 1.00 69.69 117 LYS A O 1
ATOM 896 N N . ARG A 1 118 ? 37.069 6.405 -18.584 1.00 66.31 118 ARG A N 1
ATOM 897 C CA . ARG A 1 118 ? 37.729 5.270 -19.249 1.00 66.31 118 ARG A CA 1
ATOM 898 C C . ARG A 1 118 ? 39.128 4.994 -18.692 1.00 66.31 118 ARG A C 1
ATOM 900 O O . ARG A 1 118 ? 39.404 3.872 -18.289 1.00 66.31 118 ARG A O 1
ATOM 907 N N . ASP A 1 119 ? 39.974 6.019 -18.640 1.00 69.12 119 ASP A N 1
ATOM 908 C CA . ASP A 1 119 ? 41.419 5.863 -18.428 1.00 69.12 119 ASP A CA 1
ATOM 909 C C . ASP A 1 119 ? 41.839 6.116 -16.975 1.00 69.12 119 ASP A C 1
ATOM 911 O O . ASP A 1 119 ? 42.858 5.594 -16.525 1.00 69.12 119 ASP A O 1
ATOM 915 N N . LEU A 1 120 ? 41.069 6.910 -16.215 1.00 75.44 120 LEU A N 1
ATOM 916 C CA . LEU A 1 120 ? 41.411 7.255 -14.827 1.00 75.44 120 LEU A CA 1
ATOM 917 C C . LEU A 1 120 ? 40.634 6.445 -13.784 1.00 75.44 120 LEU A C 1
ATOM 919 O O . LEU A 1 120 ? 40.989 6.508 -12.604 1.00 75.44 120 LEU A O 1
ATOM 923 N N . THR A 1 121 ? 39.589 5.696 -14.162 1.00 69.31 121 THR A N 1
ATOM 924 C CA . THR A 1 121 ? 38.864 4.852 -13.198 1.00 69.31 121 THR A CA 1
ATOM 925 C C . THR A 1 121 ? 39.340 3.410 -13.248 1.00 69.31 121 THR A C 1
ATOM 927 O O . THR A 1 121 ? 39.243 2.735 -14.265 1.00 69.31 121 THR A O 1
ATOM 930 N N . THR A 1 122 ? 39.826 2.915 -12.113 1.00 76.56 122 THR A N 1
ATOM 931 C CA . THR A 1 122 ? 40.044 1.487 -11.886 1.00 76.56 122 THR A CA 1
ATOM 932 C C . THR A 1 122 ? 38.867 0.927 -11.085 1.00 76.56 122 THR A C 1
ATOM 934 O O . THR A 1 122 ? 38.329 1.621 -10.214 1.00 76.56 122 THR A O 1
ATOM 937 N N . PRO A 1 123 ? 38.409 -0.305 -11.368 1.00 71.31 123 PRO A N 1
ATOM 938 C CA . PRO A 1 123 ? 37.335 -0.923 -10.603 1.00 71.31 123 PRO A CA 1
ATOM 939 C C . PRO A 1 123 ? 37.775 -1.082 -9.142 1.00 71.31 123 PRO A C 1
ATOM 941 O O . PRO A 1 123 ? 38.633 -1.899 -8.817 1.00 71.31 123 PRO A O 1
ATOM 944 N N . ALA A 1 124 ? 37.184 -0.281 -8.258 1.00 75.81 124 ALA A N 1
ATOM 945 C CA . ALA A 1 124 ? 37.443 -0.295 -6.826 1.00 75.81 124 ALA A CA 1
ATOM 946 C C . ALA A 1 124 ? 36.117 -0.437 -6.075 1.00 75.81 124 ALA A C 1
ATOM 948 O O . ALA A 1 124 ? 35.213 0.386 -6.212 1.00 75.81 124 ALA A O 1
ATOM 949 N N . SER A 1 125 ? 35.992 -1.477 -5.257 1.00 71.38 125 SER A N 1
ATOM 950 C CA . SER A 1 125 ? 34.841 -1.687 -4.381 1.00 71.38 125 SER A CA 1
ATOM 951 C C . SER A 1 125 ? 35.077 -0.985 -3.040 1.00 71.38 125 SER A C 1
ATOM 953 O O . SER A 1 125 ? 35.562 -1.598 -2.089 1.00 71.38 125 SER A O 1
ATOM 955 N N . TYR A 1 126 ? 34.769 0.310 -2.963 1.00 82.75 126 TYR A N 1
ATOM 956 C CA . TYR A 1 126 ? 34.765 1.072 -1.712 1.00 82.75 126 TYR A CA 1
ATOM 957 C C . TYR A 1 126 ? 33.326 1.256 -1.224 1.00 82.75 126 TYR A C 1
ATOM 959 O O . TYR A 1 126 ? 32.417 1.537 -2.005 1.00 82.75 126 TYR A O 1
ATOM 967 N N . SER A 1 127 ? 33.094 1.082 0.078 1.00 78.56 127 SER A N 1
ATOM 968 C CA . SER A 1 127 ? 31.782 1.334 0.670 1.00 78.56 127 SER A CA 1
ATOM 969 C C . SER A 1 127 ? 31.540 2.842 0.714 1.00 78.56 127 SER A C 1
ATOM 971 O O . SER A 1 127 ? 32.076 3.537 1.578 1.00 78.56 127 SER A O 1
ATOM 973 N N . VAL A 1 128 ? 30.756 3.359 -0.227 1.00 84.31 128 VAL A N 1
ATOM 974 C CA . VAL A 1 128 ? 30.286 4.747 -0.193 1.00 84.31 128 VAL A CA 1
ATOM 975 C C . VAL A 1 128 ? 29.052 4.825 0.692 1.00 84.31 128 VAL A C 1
ATOM 977 O O . VAL A 1 128 ? 28.081 4.099 0.480 1.00 84.31 128 VAL A O 1
ATOM 980 N N . HIS A 1 129 ? 29.059 5.736 1.664 1.00 84.00 129 HIS A N 1
ATOM 981 C CA . HIS A 1 129 ? 27.844 6.099 2.385 1.00 84.00 129 HIS A CA 1
ATOM 982 C C . HIS A 1 129 ? 26.941 6.941 1.475 1.00 84.00 129 HIS A C 1
ATOM 984 O O . HIS A 1 129 ? 27.040 8.163 1.438 1.00 84.00 129 HIS A O 1
ATOM 990 N N . GLY A 1 130 ? 26.080 6.268 0.713 1.00 84.12 130 GLY A N 1
ATOM 991 C CA . GLY A 1 130 ? 24.966 6.897 0.009 1.00 84.12 130 GLY A CA 1
ATOM 992 C C . GLY A 1 130 ? 23.759 7.062 0.931 1.00 84.12 130 GLY A C 1
ATOM 993 O O . GLY A 1 130 ? 23.485 6.212 1.780 1.00 84.12 130 GLY A O 1
ATOM 994 N N . THR A 1 131 ? 23.009 8.146 0.763 1.00 84.19 131 THR A N 1
ATOM 995 C CA . THR A 1 131 ? 21.703 8.318 1.406 1.00 84.19 131 THR A CA 1
ATOM 996 C C . THR A 1 131 ? 20.621 7.764 0.487 1.00 84.19 131 THR A C 1
ATOM 998 O O . THR A 1 131 ? 20.282 8.384 -0.518 1.00 84.19 131 THR A O 1
ATOM 1001 N N . GLY A 1 132 ? 20.085 6.589 0.816 1.00 67.81 132 GLY A N 1
ATOM 1002 C CA . GLY A 1 132 ? 18.897 6.046 0.157 1.00 67.81 132 GLY A CA 1
ATOM 1003 C C . GLY A 1 132 ? 17.628 6.577 0.819 1.00 67.81 132 GLY A C 1
ATOM 1004 O O . GLY A 1 132 ? 17.480 6.482 2.038 1.00 67.81 132 GLY A O 1
ATOM 1005 N N . HIS A 1 133 ? 16.707 7.129 0.032 1.00 67.19 133 HIS A N 1
ATOM 1006 C CA . HIS A 1 133 ? 15.371 7.471 0.510 1.00 67.19 133 HIS A CA 1
ATOM 1007 C C . HIS A 1 133 ? 14.452 6.260 0.333 1.00 67.19 133 HIS A C 1
ATOM 1009 O O . HIS A 1 133 ? 14.166 5.854 -0.789 1.00 67.19 133 HIS A O 1
ATOM 1015 N N . TYR A 1 134 ? 13.981 5.691 1.443 1.00 59.00 134 TYR A N 1
ATOM 1016 C CA . TYR A 1 134 ? 13.023 4.585 1.444 1.00 59.00 134 TYR A CA 1
ATOM 1017 C C . TYR A 1 134 ? 11.725 5.032 2.111 1.00 59.00 134 TYR A C 1
ATOM 1019 O O . TYR A 1 134 ? 11.739 5.655 3.176 1.00 59.00 134 TYR A O 1
ATOM 1027 N N . THR A 1 135 ? 10.59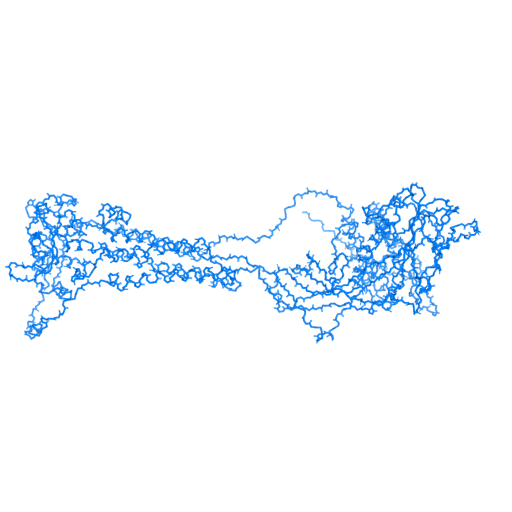0 4.712 1.498 1.00 58.12 135 THR A N 1
ATOM 1028 C CA . THR A 1 135 ? 9.278 4.929 2.111 1.00 58.12 135 THR A CA 1
ATOM 1029 C C . THR A 1 135 ? 8.967 3.753 3.034 1.00 58.12 135 THR A C 1
ATOM 1031 O O . THR A 1 135 ? 8.633 2.666 2.570 1.00 58.12 135 THR A O 1
ATOM 1034 N N . GLU A 1 136 ? 9.082 3.960 4.345 1.00 64.12 136 GLU A N 1
ATOM 1035 C CA . GLU A 1 136 ? 8.725 2.963 5.361 1.00 64.12 136 GLU A CA 1
ATOM 1036 C C . GLU A 1 136 ? 7.382 3.293 6.019 1.00 64.12 136 GLU A C 1
ATOM 1038 O O . GLU A 1 136 ? 7.110 4.440 6.383 1.00 64.12 136 GLU A O 1
ATOM 1043 N N . LEU A 1 137 ? 6.568 2.263 6.256 1.00 65.75 137 LEU A N 1
ATOM 1044 C CA . LEU A 1 137 ? 5.397 2.369 7.122 1.00 65.75 137 LEU A CA 1
ATOM 1045 C C . LEU A 1 137 ? 5.868 2.490 8.576 1.00 65.75 137 LEU A C 1
ATOM 1047 O O . LEU A 1 137 ? 6.325 1.519 9.175 1.00 65.75 137 LEU A O 1
ATOM 1051 N N . ARG A 1 138 ? 5.762 3.693 9.150 1.00 68.12 138 ARG A N 1
ATOM 1052 C CA . ARG A 1 138 ? 6.126 3.958 10.549 1.00 68.12 138 ARG A CA 1
ATOM 1053 C C . ARG A 1 138 ? 4.901 4.289 11.382 1.00 68.12 138 ARG A C 1
ATOM 1055 O O . ARG A 1 138 ? 4.067 5.106 10.995 1.00 68.12 138 ARG A O 1
ATOM 1062 N N . LEU A 1 139 ? 4.828 3.694 12.569 1.00 70.12 139 LEU A N 1
ATOM 1063 C CA . LEU A 1 139 ? 3.766 3.967 13.528 1.00 70.12 139 LEU A CA 1
ATOM 1064 C C . LEU A 1 139 ? 4.054 5.307 14.217 1.00 70.12 139 LEU A C 1
ATOM 1066 O O . LEU A 1 139 ? 4.814 5.388 15.180 1.00 70.12 139 LEU A O 1
ATOM 1070 N N . ARG A 1 140 ? 3.494 6.391 13.673 1.00 70.94 140 ARG A N 1
ATOM 1071 C CA . ARG A 1 140 ? 3.631 7.730 14.252 1.00 70.94 140 ARG A CA 1
ATOM 1072 C C . ARG A 1 140 ? 2.499 7.976 15.241 1.00 70.94 140 ARG A C 1
ATOM 1074 O O . ARG A 1 140 ? 1.328 7.939 14.875 1.00 70.94 140 ARG A O 1
ATOM 1081 N N . VAL A 1 141 ? 2.851 8.275 16.488 1.00 76.62 141 VAL A N 1
ATOM 1082 C CA . VAL A 1 141 ? 1.867 8.687 17.494 1.00 76.62 141 VAL A CA 1
ATOM 1083 C C . VAL A 1 141 ? 1.272 10.033 17.080 1.00 76.62 141 VAL A C 1
ATOM 1085 O O . VAL A 1 141 ? 2.002 10.999 16.851 1.00 76.62 141 VAL A O 1
ATOM 1088 N N . ASN A 1 142 ? -0.057 10.098 16.982 1.00 76.44 142 ASN A N 1
ATOM 1089 C CA . ASN A 1 142 ? -0.756 11.355 16.748 1.00 76.44 142 ASN A CA 1
ATOM 1090 C C . ASN A 1 142 ? -0.617 12.247 17.992 1.00 76.44 142 ASN A C 1
ATOM 1092 O O . ASN A 1 142 ? -1.044 11.870 19.087 1.00 76.44 142 ASN A O 1
ATOM 1096 N N . SER A 1 143 ? -0.014 13.425 17.820 1.00 80.88 143 SER A N 1
ATOM 1097 C CA . SER A 1 143 ? 0.259 14.364 18.911 1.00 80.88 143 SER A CA 1
ATOM 1098 C C . SER A 1 143 ? -1.021 14.786 19.633 1.00 80.88 143 SER A C 1
ATOM 1100 O O . SER A 1 143 ? -1.048 14.813 20.862 1.00 80.88 143 SER A O 1
ATOM 1102 N N . LEU A 1 144 ? -2.112 15.025 18.899 1.00 81.25 144 LEU A N 1
ATOM 1103 C CA . LEU A 1 144 ? -3.388 15.434 19.485 1.00 81.25 144 LEU A CA 1
ATOM 1104 C C . LEU A 1 144 ? -3.949 14.357 20.427 1.00 81.25 144 LEU A C 1
ATOM 1106 O O . LEU A 1 144 ? -4.339 14.659 21.555 1.00 81.25 144 LEU A O 1
ATOM 1110 N N . SER A 1 145 ? -3.945 13.093 19.994 1.00 81.12 145 SER A N 1
ATOM 1111 C CA . SER A 1 145 ? -4.426 11.963 20.798 1.00 81.12 145 SER A CA 1
ATOM 1112 C C . SER A 1 145 ? -3.578 11.760 22.056 1.00 81.12 145 SER A C 1
ATOM 1114 O O . SER A 1 145 ? -4.123 11.475 23.122 1.00 81.12 145 SER A O 1
ATOM 1116 N N . MET A 1 146 ? -2.257 11.954 21.952 1.00 87.88 146 MET A N 1
ATOM 1117 C CA . MET A 1 146 ? -1.343 11.882 23.094 1.00 87.88 146 MET A CA 1
ATOM 1118 C C . MET A 1 146 ? -1.671 12.952 24.144 1.00 87.88 146 MET A C 1
ATOM 1120 O O . MET A 1 146 ? -1.785 12.625 25.326 1.00 87.88 146 MET A O 1
ATOM 1124 N N . TYR A 1 147 ? -1.866 14.210 23.732 1.00 90.94 147 TYR A N 1
ATOM 1125 C CA . TYR A 1 147 ? -2.174 15.297 24.666 1.00 90.94 147 TYR A CA 1
ATOM 1126 C C . TYR A 1 147 ? -3.514 15.090 25.380 1.00 90.94 147 TYR A C 1
ATOM 1128 O O . TYR A 1 147 ? -3.581 15.252 26.599 1.00 90.94 147 TYR A O 1
ATOM 1136 N N . TRP A 1 148 ? -4.562 14.664 24.664 1.00 89.44 148 TRP A N 1
ATOM 1137 C CA . TRP A 1 148 ? -5.853 14.338 25.283 1.00 89.44 148 TRP A CA 1
ATOM 1138 C C . TRP A 1 148 ? -5.747 13.184 26.281 1.00 89.44 148 TRP A C 1
ATOM 1140 O O . TRP A 1 148 ? -6.300 13.271 27.377 1.00 89.44 148 TRP A O 1
ATOM 1150 N N . MET A 1 149 ? -5.008 12.125 25.938 1.00 88.12 149 MET A N 1
ATOM 1151 C CA . MET A 1 149 ? -4.793 10.991 26.838 1.00 88.12 149 MET A CA 1
ATOM 1152 C C . MET A 1 149 ? -4.070 11.427 28.117 1.00 88.12 149 MET A C 1
ATOM 1154 O O . MET A 1 149 ? -4.513 11.090 29.215 1.00 88.12 149 MET A O 1
ATOM 1158 N N . LEU A 1 150 ? -3.006 12.227 27.990 1.00 94.69 150 LEU A N 1
ATOM 1159 C CA . LEU A 1 150 ? -2.258 12.756 29.129 1.00 94.69 150 LEU A CA 1
ATOM 1160 C C . LEU A 1 150 ? -3.142 13.642 30.021 1.00 94.69 150 LEU A C 1
ATOM 1162 O O . LEU A 1 150 ? -3.120 13.495 31.244 1.00 94.69 150 LEU A O 1
ATOM 1166 N N . ALA A 1 151 ? -3.945 14.526 29.422 1.00 94.88 151 ALA A N 1
ATOM 1167 C CA . ALA A 1 151 ? -4.841 15.424 30.145 1.00 94.88 151 ALA A CA 1
ATOM 1168 C C . ALA A 1 151 ? -5.922 14.655 30.923 1.00 94.88 151 ALA A C 1
ATOM 1170 O O . ALA A 1 151 ? -6.127 14.917 32.108 1.00 94.88 151 ALA A O 1
ATOM 1171 N N . ILE A 1 152 ? -6.571 13.668 30.293 1.00 93.44 152 ILE A N 1
ATOM 1172 C CA . ILE A 1 152 ? -7.619 12.858 30.932 1.00 93.44 152 ILE A CA 1
ATOM 1173 C C . ILE A 1 152 ? -7.036 11.996 32.056 1.00 93.44 152 ILE A C 1
ATOM 1175 O O . ILE A 1 152 ? -7.610 11.958 33.141 1.00 93.44 152 ILE A O 1
ATOM 1179 N N . ILE A 1 153 ? -5.893 11.336 31.840 1.00 95.38 153 ILE A N 1
ATOM 1180 C CA . ILE A 1 153 ? -5.240 10.533 32.887 1.00 95.38 153 ILE A CA 1
ATOM 1181 C C . ILE A 1 153 ? -4.827 11.424 34.061 1.00 95.38 153 ILE A C 1
ATOM 1183 O O . ILE A 1 153 ? -5.088 11.076 35.210 1.00 95.38 153 ILE A O 1
ATOM 1187 N N . SER A 1 154 ? -4.252 12.596 33.788 1.00 95.31 154 SER A N 1
ATOM 1188 C CA . SER A 1 154 ? -3.873 13.554 34.834 1.00 95.31 154 SER A CA 1
ATOM 1189 C C . SER A 1 154 ? -5.089 14.042 35.626 1.00 95.31 154 SER A C 1
ATOM 1191 O O . SER A 1 154 ? -5.037 14.103 36.853 1.00 95.31 154 SER A O 1
ATOM 1193 N N . LEU A 1 155 ? -6.210 14.320 34.949 1.00 96.19 155 LEU A N 1
ATOM 1194 C CA . LEU A 1 155 ? -7.470 14.697 35.591 1.00 96.19 155 LEU A CA 1
ATOM 1195 C C . LEU A 1 155 ? -8.046 13.556 36.441 1.00 96.19 155 LEU A C 1
ATOM 1197 O O . LEU A 1 155 ? -8.504 13.800 37.554 1.00 96.19 155 LEU A O 1
ATOM 1201 N N . LEU A 1 156 ? -8.009 12.313 35.952 1.00 94.25 156 LEU A N 1
ATOM 1202 C CA . LEU A 1 156 ? -8.460 11.142 36.707 1.00 94.25 156 LEU A CA 1
ATOM 1203 C C . LEU A 1 156 ? -7.595 10.916 37.950 1.00 94.25 156 LEU A C 1
ATOM 1205 O O . LEU A 1 156 ? -8.140 10.690 39.027 1.00 94.25 156 LEU A O 1
ATOM 1209 N N . ILE A 1 157 ? -6.270 11.044 37.834 1.00 95.56 157 ILE A N 1
ATOM 1210 C CA . ILE A 1 157 ? -5.358 10.977 38.982 1.00 95.56 157 ILE A CA 1
ATOM 1211 C C . ILE A 1 157 ? -5.717 12.077 39.983 1.00 95.56 157 ILE A C 1
ATOM 1213 O O . ILE A 1 157 ? -5.935 11.776 41.154 1.00 95.56 157 ILE A O 1
ATOM 1217 N N . LEU A 1 158 ? -5.878 13.322 39.528 1.00 94.94 158 LEU A N 1
ATOM 1218 C CA . LEU A 1 158 ? -6.266 14.438 40.389 1.00 94.94 158 LEU A CA 1
ATOM 1219 C C . LEU A 1 158 ? -7.591 14.162 41.114 1.00 94.94 158 LEU A C 1
ATOM 1221 O O . LEU A 1 158 ? -7.660 14.339 42.324 1.00 94.94 158 LEU A O 1
ATOM 1225 N N . LEU A 1 159 ? -8.616 13.672 40.410 1.00 94.12 159 LEU A N 1
ATOM 1226 C CA . LEU A 1 159 ? -9.908 13.307 40.999 1.00 94.12 159 LEU A CA 1
ATOM 1227 C C . LEU A 1 159 ? -9.791 12.162 42.015 1.00 94.12 159 LEU A C 1
ATOM 1229 O O . LEU A 1 159 ? -10.423 12.199 43.065 1.00 94.12 159 LEU A O 1
ATOM 1233 N N . THR A 1 160 ? -8.977 11.140 41.744 1.00 92.12 160 THR A N 1
ATOM 1234 C CA . THR A 1 160 ? -8.764 10.045 42.709 1.00 92.12 160 THR A CA 1
ATOM 1235 C C . THR A 1 160 ? -8.009 10.511 43.953 1.00 92.12 160 THR A C 1
ATOM 1237 O O . THR A 1 160 ? -8.331 10.096 45.067 1.00 92.12 160 THR A O 1
ATOM 1240 N N . VAL A 1 161 ? -7.049 11.420 43.784 1.00 92.56 161 VAL A N 1
ATOM 1241 C CA . VAL A 1 161 ? -6.293 12.031 44.877 1.00 92.56 161 VAL A CA 1
ATOM 1242 C C . VAL A 1 161 ? -7.207 12.925 45.716 1.00 92.56 161 VAL A C 1
ATOM 1244 O O . VAL A 1 161 ? -7.226 12.784 46.936 1.00 92.56 161 VAL A O 1
ATOM 1247 N N . THR A 1 162 ? -8.032 13.777 45.096 1.00 90.88 162 THR A N 1
ATOM 1248 C CA . THR A 1 162 ? -8.996 14.613 45.831 1.00 90.88 162 THR A CA 1
ATOM 1249 C C . THR A 1 162 ? -10.016 13.766 46.584 1.00 90.88 162 THR A C 1
ATOM 1251 O O . THR A 1 162 ? -10.258 14.039 47.757 1.00 90.88 162 THR A O 1
ATOM 1254 N N . LEU A 1 163 ? -10.543 12.697 45.975 1.00 87.81 163 LEU A N 1
ATOM 1255 C CA . LEU A 1 163 ? -11.438 11.750 46.649 1.00 87.81 163 LEU A CA 1
ATOM 1256 C C . LEU A 1 163 ? -10.771 11.048 47.838 1.00 87.81 163 LEU A C 1
ATOM 1258 O O . LEU A 1 163 ? -11.443 10.800 48.833 1.00 87.81 163 LEU A O 1
ATOM 1262 N N . SER A 1 164 ? -9.464 10.783 47.768 1.00 86.25 164 SER A N 1
ATOM 1263 C CA . SER A 1 164 ? -8.706 10.164 48.866 1.00 86.25 164 SER A CA 1
ATOM 1264 C C . SER A 1 164 ? -8.492 11.108 50.056 1.00 86.25 164 SER A C 1
ATOM 1266 O O . SER A 1 164 ? -8.324 10.647 51.184 1.00 86.25 164 SER A O 1
ATOM 1268 N N . PHE A 1 165 ? -8.501 12.426 49.821 1.00 85.88 165 PHE A N 1
ATOM 1269 C CA . PHE A 1 165 ? -8.409 13.442 50.873 1.00 85.88 165 PHE A CA 1
ATOM 1270 C C . PHE A 1 165 ? -9.763 13.784 51.515 1.00 85.88 165 PHE A C 1
ATOM 1272 O O . PHE A 1 165 ? -9.782 14.395 52.586 1.00 85.88 165 PHE A O 1
ATOM 1279 N N . VAL A 1 166 ? -10.894 13.383 50.916 1.00 81.38 166 VAL A N 1
ATOM 1280 C CA . VAL A 1 166 ? -12.212 13.537 51.550 1.00 81.38 166 VAL A CA 1
ATOM 1281 C C . VAL A 1 166 ? -12.274 12.610 52.774 1.00 81.38 166 VAL A C 1
ATOM 1283 O O . VAL A 1 166 ? -12.065 11.403 52.640 1.00 81.38 166 VAL A O 1
ATOM 1286 N N . PRO A 1 167 ? -12.551 13.125 53.987 1.00 63.03 167 PRO A N 1
ATOM 1287 C CA . PRO A 1 167 ? -12.497 12.322 55.203 1.00 63.03 167 PRO A CA 1
ATOM 1288 C C . PRO A 1 167 ? -13.505 11.161 55.160 1.00 63.03 167 PRO A C 1
ATOM 1290 O O . PRO A 1 167 ? -14.711 11.348 55.282 1.00 63.03 167 PRO A O 1
ATOM 1293 N N . HIS A 1 168 ? -12.996 9.932 55.031 1.00 60.19 168 HIS A N 1
ATOM 1294 C CA . HIS A 1 168 ? -13.788 8.694 54.992 1.00 60.19 168 HIS A CA 1
ATOM 1295 C C . HIS A 1 168 ? -14.252 8.183 56.369 1.00 60.19 168 HIS A C 1
ATOM 1297 O O . HIS A 1 168 ? -14.918 7.151 56.454 1.00 60.19 168 HIS A O 1
ATOM 1303 N N . ARG A 1 169 ? -13.871 8.838 57.472 1.00 57.53 169 ARG A N 1
ATOM 1304 C CA . ARG A 1 169 ? -14.071 8.312 58.832 1.00 57.53 169 ARG A CA 1
ATOM 1305 C C . ARG A 1 169 ? -15.094 9.144 59.605 1.00 57.53 169 ARG A C 1
ATOM 1307 O O . ARG A 1 169 ? -14.877 10.332 59.798 1.00 57.53 169 ARG A O 1
ATOM 1314 N N . GLY A 1 170 ? -16.148 8.490 60.107 1.00 60.16 170 GLY A N 1
ATOM 1315 C CA . GLY A 1 170 ? -16.948 9.000 61.232 1.00 60.16 170 GLY A CA 1
ATOM 1316 C C . GLY A 1 170 ? -18.453 9.196 61.017 1.00 60.16 170 GLY A C 1
ATOM 1317 O O . GLY A 1 170 ? -19.133 9.499 61.989 1.00 60.16 170 GLY A O 1
ATOM 1318 N N . PHE A 1 171 ? -18.996 9.010 59.807 1.00 67.81 171 PHE A N 1
ATOM 1319 C CA . PHE A 1 171 ? -20.402 9.360 59.524 1.00 67.81 171 PHE A CA 1
ATOM 1320 C C . PHE A 1 171 ? -21.416 8.214 59.705 1.00 67.81 171 PHE A C 1
ATOM 1322 O O . PHE A 1 171 ? -22.589 8.473 59.957 1.00 67.81 171 PHE A O 1
ATOM 1329 N N . ILE A 1 172 ? -21.003 6.945 59.582 1.00 77.06 172 ILE A N 1
ATOM 1330 C CA . ILE A 1 172 ? -21.905 5.778 59.656 1.00 77.06 172 ILE A CA 1
ATOM 1331 C C . ILE A 1 172 ? -21.213 4.641 60.423 1.00 77.06 172 ILE A C 1
ATOM 1333 O O . ILE A 1 172 ? -20.006 4.444 60.281 1.00 77.06 172 ILE A O 1
ATOM 1337 N N . SER A 1 173 ? -21.962 3.891 61.241 1.00 81.56 173 SER A N 1
ATOM 1338 C CA . SER A 1 173 ? -21.425 2.784 62.051 1.00 81.56 173 SER A CA 1
ATOM 1339 C C . SER A 1 173 ? -21.009 1.550 61.228 1.00 81.56 173 SER A C 1
ATOM 1341 O O . SER A 1 173 ? -20.108 0.815 61.635 1.00 81.56 173 SER A O 1
ATOM 1343 N N . ARG A 1 174 ? -21.650 1.320 60.070 1.00 83.06 174 ARG A N 1
ATOM 1344 C CA . ARG A 1 174 ? -21.450 0.164 59.180 1.00 83.06 174 ARG A CA 1
ATOM 1345 C C . ARG A 1 174 ? -21.812 0.509 57.725 1.00 83.06 174 ARG A C 1
ATOM 1347 O O . ARG A 1 174 ? -22.563 1.445 57.488 1.00 83.06 174 ARG A O 1
ATOM 1354 N N . ASP A 1 175 ? -21.300 -0.253 56.757 1.00 80.38 175 ASP A N 1
ATOM 1355 C CA . ASP A 1 175 ? -21.669 -0.132 55.337 1.00 80.38 175 ASP A CA 1
ATOM 1356 C C . ASP A 1 175 ? -23.187 -0.365 55.120 1.00 80.38 175 ASP A C 1
ATOM 1358 O O . ASP A 1 175 ? -23.667 -1.474 55.379 1.00 80.38 175 ASP A O 1
ATOM 1362 N N . PRO A 1 176 ? -23.959 0.632 54.637 1.00 82.38 176 PRO A N 1
ATOM 1363 C CA . PRO A 1 176 ? -25.385 0.477 54.347 1.00 82.38 176 PRO A CA 1
ATOM 1364 C C . PRO A 1 176 ? -25.665 -0.287 53.039 1.00 82.38 176 PRO A C 1
ATOM 1366 O O . PRO A 1 176 ? -26.828 -0.479 52.692 1.00 82.38 176 PRO A O 1
ATOM 1369 N N . GLY A 1 177 ? -24.636 -0.714 52.296 1.00 80.38 177 GLY A N 1
ATOM 1370 C CA . GLY A 1 177 ? -24.773 -1.350 50.983 1.00 80.38 177 GLY A CA 1
ATOM 1371 C C . GLY A 1 177 ? -25.454 -2.724 50.980 1.00 80.38 177 GLY A C 1
ATOM 1372 O O . GLY A 1 177 ? -25.924 -3.162 49.933 1.00 80.38 177 GLY A O 1
ATOM 1373 N N . SER A 1 178 ? -25.552 -3.401 52.130 1.00 86.62 178 SER A N 1
ATOM 1374 C CA . SER A 1 178 ? -26.348 -4.629 52.275 1.00 86.62 178 SER A CA 1
ATOM 1375 C C . SER A 1 178 ? -27.642 -4.369 53.044 1.00 86.62 178 SER A C 1
ATOM 1377 O O . SER A 1 178 ? -27.663 -3.616 54.019 1.00 86.62 178 SER A O 1
ATOM 1379 N N . VAL A 1 179 ? -28.726 -5.045 52.653 1.00 87.50 179 VAL A N 1
ATOM 1380 C CA . VAL A 1 179 ? -30.048 -4.897 53.287 1.00 87.50 179 VAL A CA 1
ATOM 1381 C C . VAL A 1 179 ? -29.997 -5.254 54.779 1.00 87.50 179 VAL A C 1
ATOM 1383 O O . VAL A 1 179 ? -30.615 -4.579 55.599 1.00 87.50 179 VAL A O 1
ATOM 1386 N N . GLY A 1 180 ? -29.227 -6.282 55.149 1.00 87.50 180 GLY A N 1
ATOM 1387 C CA . GLY A 1 180 ? -29.040 -6.695 56.543 1.00 87.50 180 GLY A CA 1
ATOM 1388 C C . GLY A 1 180 ? -28.270 -5.674 57.379 1.00 87.50 180 GLY A C 1
ATOM 1389 O O . GLY A 1 180 ? -28.627 -5.427 58.529 1.00 87.50 180 GLY A O 1
ATOM 1390 N N . SER A 1 181 ? -27.256 -5.027 56.799 1.00 86.62 181 SER A N 1
ATOM 1391 C CA . SER A 1 181 ? -26.515 -3.967 57.493 1.00 86.62 181 SER A CA 1
ATOM 1392 C C . SER A 1 181 ? -27.338 -2.685 57.618 1.00 86.62 181 SER A C 1
ATOM 1394 O O . SER A 1 181 ? -27.318 -2.053 58.672 1.00 86.62 181 SER A O 1
ATOM 1396 N N . LEU A 1 182 ? -28.141 -2.346 56.604 1.00 88.75 182 LEU A N 1
ATOM 1397 C CA . LEU A 1 182 ? -29.114 -1.256 56.692 1.00 88.75 182 LEU A CA 1
ATOM 1398 C C . LEU A 1 182 ? -30.164 -1.527 57.784 1.00 88.75 182 LEU A C 1
ATOM 1400 O O . LEU A 1 182 ? -30.479 -0.634 58.568 1.00 88.75 182 LEU A O 1
ATOM 1404 N N . ALA A 1 183 ? -30.656 -2.765 57.897 1.00 88.38 183 ALA A N 1
ATOM 1405 C CA . ALA A 1 183 ? -31.563 -3.164 58.973 1.00 88.38 183 ALA A CA 1
ATOM 1406 C C . ALA A 1 183 ? -30.918 -3.018 60.365 1.00 88.38 183 ALA A C 1
ATOM 1408 O O . ALA A 1 183 ? -31.577 -2.550 61.293 1.00 88.38 183 ALA A O 1
ATOM 1409 N N . ALA A 1 184 ? -29.628 -3.347 60.502 1.00 88.31 184 ALA A N 1
ATOM 1410 C CA . ALA A 1 184 ? -28.884 -3.154 61.747 1.00 88.31 184 ALA A CA 1
ATOM 1411 C C . ALA A 1 184 ? -28.751 -1.671 62.142 1.00 88.31 184 ALA A C 1
ATOM 1413 O O . ALA A 1 184 ? -28.838 -1.355 63.322 1.00 88.31 184 ALA A O 1
ATOM 1414 N N . ILE A 1 185 ? -28.606 -0.759 61.173 1.00 88.94 185 ILE A N 1
ATOM 1415 C CA . ILE A 1 185 ? -28.541 0.698 61.409 1.00 88.94 185 ILE A CA 1
ATOM 1416 C C . ILE A 1 185 ? -29.921 1.284 61.773 1.00 88.94 185 ILE A C 1
ATOM 1418 O O . ILE A 1 185 ? -30.020 2.219 62.572 1.00 88.94 185 ILE A O 1
ATOM 1422 N N . LEU A 1 186 ? -30.999 0.747 61.192 1.00 88.38 186 LEU A N 1
ATOM 1423 C CA . LEU A 1 186 ? -32.366 1.236 61.404 1.00 88.38 186 LEU A CA 1
ATOM 1424 C C . LEU A 1 186 ? -33.000 0.736 62.709 1.00 88.38 186 LEU A C 1
ATOM 1426 O O . LEU A 1 186 ? -33.808 1.454 63.296 1.00 88.38 186 LEU A O 1
ATOM 1430 N N . ALA A 1 187 ? -32.644 -0.461 63.184 1.00 87.44 187 ALA A N 1
ATOM 1431 C CA . ALA A 1 187 ? -33.255 -1.057 64.376 1.00 87.44 187 ALA A CA 1
ATOM 1432 C C . ALA A 1 187 ? -33.119 -0.207 65.665 1.00 87.44 187 ALA A C 1
ATOM 1434 O O . ALA A 1 187 ? -34.101 -0.108 66.404 1.00 87.44 187 ALA A O 1
ATOM 1435 N N . PRO A 1 188 ? -31.987 0.479 65.934 1.00 86.56 188 PRO A N 1
ATOM 1436 C CA . PRO A 1 188 ? -31.866 1.409 67.062 1.00 86.56 188 PRO A CA 1
ATOM 1437 C C . PRO A 1 188 ? -32.699 2.701 66.940 1.00 86.56 188 PRO A C 1
ATOM 1439 O O . PRO A 1 188 ? -32.780 3.445 67.916 1.00 86.56 188 PRO A O 1
ATOM 1442 N N . ASN A 1 189 ? -33.311 2.980 65.778 1.00 87.25 189 ASN A N 1
ATOM 1443 C CA . ASN A 1 189 ? -33.907 4.272 65.406 1.00 87.25 189 ASN A CA 1
ATOM 1444 C C . ASN A 1 189 ? -35.425 4.192 65.126 1.00 87.25 189 ASN A C 1
ATOM 1446 O O . ASN A 1 189 ? -35.858 4.307 63.971 1.00 87.25 189 ASN A O 1
ATOM 1450 N N . PRO A 1 190 ? -36.271 4.028 66.162 1.00 83.25 190 PRO A N 1
ATOM 1451 C CA . PRO A 1 190 ? -37.714 3.866 65.988 1.00 83.25 190 PRO A CA 1
ATOM 1452 C C . PRO A 1 190 ? -38.429 5.144 65.525 1.00 83.25 190 PRO A C 1
ATOM 1454 O O . PRO A 1 190 ? -39.428 5.036 64.821 1.00 83.25 190 PRO A O 1
ATOM 1457 N N . GLU A 1 191 ? -37.931 6.339 65.862 1.00 82.19 191 GLU A N 1
ATOM 1458 C CA . GLU A 1 191 ? -38.530 7.621 65.445 1.00 82.19 191 GLU A CA 1
ATOM 1459 C C . GLU A 1 191 ? -38.465 7.797 63.922 1.00 82.19 191 GLU A C 1
ATOM 1461 O O . GLU A 1 191 ? -39.480 8.038 63.267 1.00 82.19 191 GLU A O 1
ATOM 1466 N N . PHE A 1 192 ? -37.286 7.562 63.342 1.00 83.94 192 PHE A N 1
ATOM 1467 C CA . PHE A 1 192 ? -37.076 7.595 61.896 1.00 83.94 192 PHE A CA 1
ATOM 1468 C C . PHE A 1 192 ? -37.900 6.520 61.169 1.00 83.94 192 PHE A C 1
ATOM 1470 O O . PHE A 1 192 ? -38.577 6.810 60.180 1.00 83.94 192 PHE A O 1
ATOM 1477 N N . CYS A 1 193 ? -37.913 5.287 61.690 1.00 82.44 193 CYS A N 1
ATOM 1478 C CA . CYS A 1 193 ? -38.748 4.214 61.143 1.00 82.44 193 CYS A CA 1
ATOM 1479 C C . CYS A 1 193 ? -40.246 4.535 61.248 1.00 82.44 193 CYS A C 1
ATOM 1481 O O . CYS A 1 193 ? -41.006 4.196 60.343 1.00 82.44 193 CYS A O 1
ATOM 1483 N N . GLY A 1 194 ? -40.665 5.216 62.316 1.00 79.62 194 GLY A N 1
ATOM 1484 C CA . GLY A 1 194 ? -42.032 5.679 62.516 1.00 79.62 194 GLY A CA 1
ATOM 1485 C C . GLY A 1 194 ? -42.464 6.640 61.416 1.00 79.62 194 GLY A C 1
ATOM 1486 O O . GLY A 1 194 ? -43.515 6.431 60.820 1.00 79.62 194 GLY A O 1
ATOM 1487 N N . VAL A 1 195 ? -41.643 7.637 61.066 1.00 81.81 195 VAL A N 1
ATOM 1488 C CA . VAL A 1 195 ? -41.933 8.567 59.954 1.00 81.81 195 VAL A CA 1
ATOM 1489 C C . VAL A 1 195 ? -42.124 7.815 58.629 1.00 81.81 195 VAL A C 1
ATOM 1491 O O . VAL A 1 195 ? -43.072 8.090 57.895 1.00 81.81 195 VAL A O 1
ATOM 1494 N N . LEU A 1 196 ? -41.287 6.811 58.353 1.00 79.94 196 LEU A N 1
ATOM 1495 C CA . LEU A 1 196 ? -41.370 5.995 57.135 1.00 79.94 196 LEU A CA 1
ATOM 1496 C C . LEU A 1 196 ? -42.602 5.068 57.111 1.00 79.94 196 LEU A C 1
ATOM 1498 O O . LEU A 1 196 ? -43.208 4.878 56.055 1.00 79.94 196 LEU A O 1
ATOM 1502 N N . GLN A 1 197 ? -43.013 4.537 58.268 1.00 75.88 197 GLN A N 1
ATOM 1503 C CA . GLN A 1 197 ? -44.190 3.667 58.420 1.00 75.88 197 GLN A CA 1
ATOM 1504 C C . GLN A 1 197 ? -45.520 4.406 58.169 1.00 75.88 197 GLN A C 1
ATOM 1506 O O . GLN A 1 197 ? -46.528 3.774 57.858 1.00 75.88 197 GLN A O 1
ATOM 1511 N N . HIS A 1 198 ? -45.544 5.741 58.284 1.00 64.75 198 HIS A N 1
ATOM 1512 C CA . HIS A 1 198 ? -46.735 6.555 58.008 1.00 64.75 198 HIS A CA 1
ATOM 1513 C C . HIS A 1 198 ? -46.990 6.806 56.513 1.00 64.75 198 HIS A C 1
ATOM 1515 O O . HIS A 1 198 ? -48.048 7.348 56.182 1.00 64.75 198 HIS A O 1
ATOM 1521 N N . SER A 1 199 ? -46.080 6.408 55.615 1.00 65.19 199 SER A N 1
ATOM 1522 C CA . SER A 1 199 ? -46.334 6.467 54.170 1.00 65.19 199 SER A CA 1
ATOM 1523 C C . SER A 1 199 ? -47.452 5.484 53.797 1.00 65.19 199 SER A C 1
ATOM 1525 O O . SER A 1 199 ? -47.362 4.285 54.060 1.00 65.19 199 SER A O 1
ATOM 1527 N N . LYS A 1 200 ? -48.572 6.004 53.276 1.00 51.81 200 LYS A N 1
ATOM 1528 C CA . LYS A 1 200 ? -49.791 5.211 53.032 1.00 51.81 200 LYS A CA 1
ATOM 1529 C C . LYS A 1 200 ? -49.785 4.521 51.677 1.00 51.81 200 LYS A C 1
ATOM 1531 O O . LYS A 1 200 ? -50.483 3.523 51.517 1.00 51.81 200 LYS A O 1
ATOM 1536 N N . THR A 1 201 ? -49.007 5.025 50.723 1.00 57.34 201 THR A N 1
ATOM 1537 C CA . THR A 1 201 ? -48.877 4.411 49.407 1.00 57.34 201 THR A CA 1
ATOM 1538 C C . THR A 1 201 ? -47.418 4.299 48.992 1.00 57.34 201 THR A C 1
ATOM 1540 O O . THR A 1 201 ? -46.573 5.100 49.406 1.00 57.34 201 THR A O 1
ATOM 1543 N N . PRO A 1 202 ? -47.095 3.308 48.153 1.00 60.62 202 PRO A N 1
ATOM 1544 C CA . PRO A 1 202 ? -45.768 3.154 47.613 1.00 60.62 202 PRO A CA 1
ATOM 1545 C C . PRO A 1 202 ? -45.460 4.174 46.487 1.00 60.62 202 PRO A C 1
ATOM 1547 O O . PRO A 1 202 ? -45.098 3.788 45.378 1.00 60.62 202 PRO A O 1
ATOM 1550 N N . ASN A 1 203 ? -45.557 5.476 46.773 1.00 65.69 203 ASN A N 1
ATOM 1551 C CA . ASN A 1 203 ? -45.285 6.556 45.823 1.00 65.69 203 ASN A CA 1
ATOM 1552 C C . ASN A 1 203 ? -44.062 7.397 46.230 1.00 65.69 203 ASN A C 1
ATOM 1554 O O . ASN A 1 203 ? -44.024 8.020 47.291 1.00 65.69 203 ASN A O 1
ATOM 1558 N N . LEU A 1 204 ? -43.068 7.478 45.334 1.00 71.75 204 LEU A N 1
ATOM 1559 C CA . LEU A 1 204 ? -41.841 8.267 45.530 1.00 71.75 204 LEU A CA 1
ATOM 1560 C C . LEU A 1 204 ? -42.099 9.771 45.801 1.00 71.75 204 LEU A C 1
ATOM 1562 O O . LEU A 1 204 ? -41.413 10.329 46.661 1.00 71.75 204 LEU A O 1
ATOM 1566 N N . PRO A 1 205 ? -43.063 10.447 45.134 1.00 74.88 205 PRO A N 1
ATOM 1567 C CA . PRO A 1 205 ? -43.372 11.851 45.419 1.00 74.88 205 PRO A CA 1
ATOM 1568 C C . PRO A 1 205 ? -43.964 12.059 46.818 1.00 74.88 205 PRO A C 1
ATOM 1570 O O . PRO A 1 205 ? -43.603 13.018 47.499 1.00 74.88 205 PRO A O 1
ATOM 1573 N N . GLU A 1 206 ? -44.818 11.135 47.271 1.00 74.00 206 GLU A N 1
ATOM 1574 C CA . GLU A 1 206 ? -45.415 11.172 48.610 1.00 74.00 206 GLU A CA 1
ATOM 1575 C C . GLU A 1 206 ? -44.326 10.993 49.677 1.00 74.00 206 GLU A C 1
ATOM 1577 O O . GLU A 1 206 ? -44.216 11.815 50.586 1.00 74.00 206 GLU A O 1
ATOM 1582 N N . LEU A 1 207 ? -43.430 10.012 49.499 1.00 77.75 207 LEU A N 1
ATOM 1583 C CA . LEU A 1 207 ? -42.288 9.795 50.393 1.00 77.75 207 LEU A CA 1
ATOM 1584 C C . LEU A 1 207 ? -41.362 11.020 50.457 1.00 77.75 207 LEU A C 1
ATOM 1586 O O . LEU A 1 207 ? -40.930 11.415 51.539 1.00 77.75 207 LEU A O 1
ATOM 1590 N N . LYS A 1 208 ? -41.094 11.667 49.315 1.00 81.25 208 LYS A N 1
ATOM 1591 C CA . LYS A 1 208 ? -40.299 12.903 49.264 1.00 81.25 208 LYS A CA 1
ATOM 1592 C C . LYS A 1 208 ? -40.972 14.038 50.042 1.00 81.25 208 LYS A C 1
ATOM 1594 O O . LYS A 1 208 ? -40.294 14.727 50.794 1.00 81.25 208 LYS A O 1
ATOM 1599 N N . SER A 1 209 ? -42.286 14.215 49.888 1.00 79.88 209 SER A N 1
ATOM 1600 C CA . SER A 1 209 ? -43.045 15.255 50.599 1.00 79.88 209 SER A CA 1
ATOM 1601 C C . SER A 1 209 ? -43.110 15.028 52.115 1.00 79.88 209 SER A C 1
ATOM 1603 O O . SER A 1 209 ? -43.103 15.989 52.879 1.00 79.88 209 SER A O 1
ATOM 1605 N N . LEU A 1 210 ? -43.119 13.764 52.557 1.00 77.69 210 LEU A N 1
ATOM 1606 C CA . LEU A 1 210 ? -43.101 13.395 53.973 1.00 77.69 210 LEU A CA 1
ATOM 1607 C C . LEU A 1 210 ? -41.739 13.672 54.615 1.00 77.69 210 LEU A C 1
ATOM 1609 O O . LEU A 1 210 ? -41.680 14.216 55.714 1.00 77.69 210 LEU A O 1
ATOM 1613 N N . LEU A 1 211 ? -40.652 13.328 53.920 1.00 82.56 211 LEU A N 1
ATOM 1614 C CA . LEU A 1 211 ? -39.288 13.522 54.415 1.00 82.56 211 LEU A CA 1
ATOM 1615 C C . LEU A 1 211 ? -38.834 14.983 54.335 1.00 82.56 211 LEU A C 1
ATOM 1617 O O . LEU A 1 211 ? -38.009 15.398 55.135 1.00 82.56 211 LEU A O 1
ATOM 1621 N N . ALA A 1 212 ? -39.390 15.781 53.418 1.00 82.81 212 ALA A N 1
ATOM 1622 C CA . ALA A 1 212 ? -39.057 17.201 53.288 1.00 82.81 212 ALA A CA 1
ATOM 1623 C C . ALA A 1 212 ? -39.429 18.046 54.523 1.00 82.81 212 ALA A C 1
ATOM 1625 O O . ALA A 1 212 ? -38.953 19.169 54.649 1.00 82.81 212 ALA A O 1
ATOM 1626 N N . LYS A 1 213 ? -40.273 17.524 55.424 1.00 81.12 213 LYS A N 1
ATOM 1627 C CA . LYS A 1 213 ? -40.713 18.225 56.640 1.00 81.12 213 LYS A CA 1
ATOM 1628 C C . LYS A 1 213 ? -39.654 18.256 57.749 1.00 81.12 213 LYS A C 1
ATOM 1630 O O . LYS A 1 213 ? -39.708 19.131 58.609 1.00 81.12 213 LYS A O 1
ATOM 1635 N N . ASN A 1 214 ? -38.701 17.323 57.728 1.00 81.88 214 ASN A N 1
ATOM 1636 C CA . ASN A 1 214 ? -37.707 17.153 58.785 1.00 81.88 214 ASN A CA 1
ATOM 1637 C C . ASN A 1 214 ? -36.292 17.182 58.193 1.00 81.88 214 ASN A C 1
ATOM 1639 O O . ASN A 1 214 ? -36.063 16.678 57.094 1.00 81.88 214 ASN A O 1
ATOM 1643 N N . SER A 1 215 ? -35.325 17.713 58.938 1.00 82.62 215 SER A N 1
ATOM 1644 C CA . SER A 1 215 ? -33.906 17.491 58.652 1.00 82.62 215 SER A CA 1
ATOM 1645 C C . SER A 1 215 ? -33.419 16.242 59.402 1.00 82.62 215 SER A C 1
ATOM 1647 O O . SER A 1 215 ? -33.960 15.868 60.448 1.00 82.62 215 SER A O 1
ATOM 1649 N N . TYR A 1 216 ? -32.428 15.549 58.835 1.00 84.12 216 TYR A N 1
ATOM 1650 C CA . TYR A 1 216 ? -31.907 14.287 59.365 1.00 84.12 216 TYR A CA 1
ATOM 1651 C C . TYR A 1 216 ? -30.397 14.392 59.575 1.00 84.12 216 TYR A C 1
ATOM 1653 O O . TYR A 1 216 ? -29.667 14.679 58.627 1.00 84.12 216 TYR A O 1
ATOM 1661 N N . ALA A 1 217 ? -29.924 14.117 60.792 1.00 83.50 217 ALA A N 1
ATOM 1662 C CA . ALA A 1 217 ? -28.502 14.103 61.135 1.00 83.50 217 ALA A CA 1
ATOM 1663 C C . ALA A 1 217 ? -28.122 12.810 61.871 1.00 83.50 217 ALA A C 1
ATOM 1665 O O . ALA A 1 217 ? -28.892 12.285 62.672 1.00 83.50 217 ALA A O 1
ATOM 1666 N N . THR A 1 218 ? -26.929 12.277 61.606 1.00 85.38 218 THR A N 1
ATOM 1667 C CA . THR A 1 218 ? -26.404 11.084 62.286 1.00 85.38 218 THR A CA 1
ATOM 1668 C C . THR A 1 218 ? -25.601 11.493 63.515 1.00 85.38 218 THR A C 1
ATOM 1670 O O . THR A 1 218 ? -24.631 12.241 63.391 1.00 85.38 218 THR A O 1
ATOM 1673 N N . THR A 1 219 ? -25.953 10.979 64.689 1.00 83.00 219 THR A N 1
ATOM 1674 C CA . THR A 1 219 ? -25.221 11.205 65.940 1.00 83.00 219 THR A CA 1
ATOM 1675 C C . THR A 1 219 ? -25.005 9.894 66.693 1.00 83.00 219 THR A C 1
ATOM 1677 O O . THR A 1 219 ? -25.653 8.880 66.438 1.00 83.00 219 THR A O 1
ATOM 1680 N N . ILE A 1 220 ? -24.039 9.884 67.609 1.00 82.25 220 ILE A N 1
ATOM 1681 C CA . ILE A 1 220 ? -23.782 8.742 68.489 1.00 82.25 220 ILE A CA 1
ATOM 1682 C C . ILE A 1 220 ? -24.259 9.147 69.882 1.00 82.25 220 ILE A C 1
ATOM 1684 O O . ILE A 1 220 ? -23.729 10.090 70.464 1.00 82.25 220 ILE A O 1
ATOM 1688 N N . GLU A 1 221 ? -25.275 8.458 70.401 1.00 79.94 221 GLU A N 1
ATOM 1689 C CA . GLU A 1 221 ? -25.808 8.695 71.743 1.00 79.94 221 GLU A CA 1
ATOM 1690 C C . GLU A 1 221 ? -25.233 7.648 72.708 1.00 79.94 221 GLU A C 1
ATOM 1692 O O . GLU A 1 221 ? -25.379 6.438 72.505 1.00 79.94 221 GLU A O 1
ATOM 1697 N N . THR A 1 222 ? -24.576 8.109 73.771 1.00 75.75 222 THR A N 1
ATOM 1698 C CA . THR A 1 222 ? -24.059 7.249 74.843 1.00 75.75 222 THR A CA 1
ATOM 1699 C C . THR A 1 222 ? -25.052 7.272 76.000 1.00 75.75 222 THR A C 1
ATOM 1701 O O . THR A 1 222 ? -25.075 8.214 76.788 1.00 75.75 222 THR A O 1
ATOM 1704 N N . SER A 1 223 ? -25.896 6.243 76.103 1.00 62.16 223 SER A N 1
ATOM 1705 C CA . SER A 1 223 ? -26.861 6.093 77.198 1.00 62.16 223 SER A CA 1
ATOM 1706 C C . SER A 1 223 ? -26.344 5.022 78.167 1.00 62.16 223 SER A C 1
ATOM 1708 O O . SER A 1 223 ? -26.503 3.818 77.943 1.00 62.16 223 SER A O 1
ATOM 1710 N N . GLY A 1 224 ? -25.639 5.451 79.219 1.00 72.88 224 GLY A N 1
ATOM 1711 C CA . GLY A 1 224 ? -24.973 4.560 80.180 1.00 72.88 224 GLY A CA 1
ATOM 1712 C C . GLY A 1 224 ? -23.785 3.791 79.574 1.00 72.88 224 GLY A C 1
ATOM 1713 O O . GLY A 1 224 ? -22.959 4.373 78.882 1.00 72.88 224 GLY A O 1
ATOM 1714 N N . GLN A 1 225 ? -23.698 2.472 79.811 1.00 64.56 225 GLN A N 1
ATOM 1715 C CA . GLN A 1 225 ? -22.669 1.580 79.230 1.00 64.56 225 GLN A CA 1
ATOM 1716 C C . GLN A 1 225 ? -22.909 1.207 77.750 1.00 64.56 225 GLN A C 1
ATOM 1718 O O . GLN A 1 225 ? -22.117 0.465 77.171 1.00 64.56 225 GLN A O 1
ATOM 1723 N N . ARG A 1 226 ? -24.003 1.664 77.124 1.00 69.44 226 ARG A N 1
ATOM 1724 C CA . ARG A 1 226 ? -24.364 1.290 75.748 1.00 69.44 226 ARG A CA 1
ATOM 1725 C C . ARG A 1 226 ? -24.228 2.487 74.810 1.00 69.44 226 ARG A C 1
ATOM 1727 O O . ARG A 1 226 ? -24.891 3.506 74.989 1.00 69.44 226 ARG A O 1
ATOM 1734 N N . ILE A 1 227 ? -23.393 2.321 73.790 1.00 78.31 227 ILE A N 1
ATOM 1735 C CA . ILE A 1 227 ? -23.262 3.243 72.661 1.00 78.31 227 ILE A CA 1
ATOM 1736 C C . ILE A 1 227 ? -24.355 2.874 71.654 1.00 78.31 227 ILE A C 1
ATOM 1738 O O . ILE A 1 227 ? -24.510 1.692 71.348 1.00 78.31 227 ILE A O 1
ATOM 1742 N N . LYS A 1 228 ? -25.123 3.852 71.167 1.00 82.06 228 LYS A N 1
ATOM 1743 C CA . LYS A 1 228 ? -26.152 3.649 70.139 1.00 82.06 228 LYS A CA 1
ATOM 1744 C C . LYS A 1 228 ? -25.969 4.645 69.003 1.00 82.06 228 LYS A C 1
ATOM 1746 O O . LYS A 1 228 ? -25.727 5.828 69.232 1.00 82.06 228 LYS A O 1
ATOM 1751 N N . PHE A 1 229 ? -26.109 4.166 67.773 1.00 83.69 229 PHE A N 1
ATOM 1752 C CA . PHE A 1 229 ? -26.143 5.027 66.595 1.00 83.69 229 PHE A CA 1
ATOM 1753 C C . PHE A 1 229 ? -27.553 5.605 66.420 1.00 83.69 229 PHE A C 1
ATOM 1755 O O . PHE A 1 229 ? -28.503 4.842 66.228 1.00 83.69 229 PHE A O 1
ATOM 1762 N N . LYS A 1 230 ? -27.700 6.934 66.489 1.00 84.50 230 LYS A N 1
ATOM 1763 C CA . LYS A 1 230 ? -28.991 7.625 66.410 1.00 84.50 230 LYS A CA 1
ATOM 1764 C C . LYS A 1 230 ? -29.102 8.505 65.166 1.00 84.50 230 LYS A C 1
ATOM 1766 O O . LYS A 1 230 ? -28.189 9.253 64.836 1.00 84.50 230 LYS A O 1
ATOM 1771 N N . ILE A 1 231 ? -30.246 8.448 64.494 1.00 84.56 231 ILE A N 1
ATOM 1772 C CA . ILE A 1 231 ? -30.627 9.381 63.431 1.00 84.56 231 ILE A CA 1
ATOM 1773 C C . ILE A 1 231 ? -31.540 10.425 64.075 1.00 84.56 231 ILE A C 1
ATOM 1775 O O . ILE A 1 231 ? -32.702 10.142 64.360 1.00 84.56 231 ILE A O 1
ATOM 1779 N N . GLN A 1 232 ? -31.004 11.612 64.355 1.00 81.06 232 GLN A N 1
ATOM 1780 C CA . GLN A 1 232 ? -31.774 12.736 64.877 1.00 81.06 232 GLN A CA 1
ATOM 1781 C C . GLN A 1 232 ? -32.673 13.295 63.779 1.00 81.06 232 GLN A C 1
ATOM 1783 O O . GLN A 1 232 ? -32.208 13.601 62.681 1.00 81.06 232 GLN A O 1
ATOM 1788 N N . THR A 1 233 ? -33.960 13.421 64.092 1.00 79.25 233 THR A N 1
ATOM 1789 C CA . THR A 1 233 ? -34.939 14.110 63.254 1.00 79.25 233 THR A CA 1
ATOM 1790 C C . THR A 1 233 ? -35.218 15.474 63.869 1.00 79.25 233 THR A C 1
ATOM 1792 O O . THR A 1 233 ? -35.840 15.547 64.930 1.00 79.25 233 THR A O 1
ATOM 1795 N N . GLU A 1 234 ? -34.769 16.548 63.231 1.00 75.06 234 GLU A N 1
ATOM 1796 C CA . GLU A 1 234 ? -35.119 17.903 63.653 1.00 75.06 234 GLU A CA 1
ATOM 1797 C C . GLU A 1 234 ? -36.314 18.363 62.812 1.00 75.06 234 GLU A C 1
ATOM 1799 O O . GLU A 1 234 ? -36.249 18.460 61.585 1.00 75.06 234 GLU A O 1
ATOM 1804 N N . SER A 1 235 ? -37.458 18.547 63.471 1.00 66.31 235 SER A N 1
ATOM 1805 C CA . SER A 1 235 ? -38.676 19.019 62.814 1.00 66.31 235 SER A CA 1
ATOM 1806 C C . SER A 1 235 ? -38.551 20.514 62.557 1.00 66.31 235 SER A C 1
ATOM 1808 O O . SER A 1 235 ? -38.345 21.288 63.498 1.00 66.31 235 SER A O 1
ATOM 1810 N N . HIS A 1 236 ? -38.715 20.943 61.305 1.00 58.62 236 HIS A N 1
ATOM 1811 C CA . HIS A 1 236 ? -38.960 22.354 61.049 1.00 58.62 236 HIS A CA 1
ATOM 1812 C C . HIS A 1 236 ? -40.330 22.690 61.646 1.00 58.62 236 HIS A C 1
ATOM 1814 O O . HIS A 1 236 ? -41.359 22.231 61.151 1.00 58.62 236 HIS A O 1
ATOM 1820 N N . LYS A 1 237 ? -40.362 23.499 62.715 1.00 44.62 237 LYS A N 1
ATOM 1821 C CA . LYS A 1 237 ? -41.595 24.159 63.165 1.00 44.62 237 LYS A CA 1
ATOM 1822 C C . LYS A 1 237 ? -42.042 25.138 62.076 1.00 44.62 237 LYS A C 1
ATOM 1824 O O . LYS A 1 237 ? -41.737 26.323 62.134 1.00 44.62 237 LYS A O 1
ATOM 1829 N N . SER A 1 238 ? -42.728 24.634 61.062 1.00 42.28 238 SER A N 1
ATOM 1830 C CA . SER A 1 238 ? -43.575 25.440 60.196 1.00 42.28 238 SER A CA 1
ATOM 1831 C C . SER A 1 238 ? -44.959 25.452 60.832 1.00 42.28 238 SER A C 1
ATOM 1833 O O . SER A 1 238 ? -45.567 24.397 60.995 1.00 42.28 238 SER A O 1
ATOM 1835 N N . GLU A 1 239 ? -45.413 26.633 61.246 1.00 38.50 239 GLU A N 1
ATOM 1836 C CA . GLU A 1 239 ? -46.793 26.880 61.661 1.00 38.50 239 GLU A CA 1
ATOM 1837 C C . GLU A 1 239 ? -47.747 26.322 60.595 1.00 38.50 239 GLU A C 1
ATOM 1839 O O . GLU A 1 239 ? -47.721 26.731 59.432 1.00 38.50 239 GLU A O 1
ATOM 1844 N N . GLU A 1 240 ? -48.558 25.338 60.976 1.00 41.75 240 GLU A N 1
ATOM 1845 C CA . GLU A 1 240 ? -49.633 24.828 60.136 1.00 41.75 240 GLU A CA 1
ATOM 1846 C C . GLU A 1 240 ? -50.705 25.915 59.990 1.00 41.75 240 GLU A C 1
ATOM 1848 O O . GLU A 1 240 ? -51.353 26.304 60.960 1.00 41.75 240 GLU A O 1
ATOM 1853 N N . ARG A 1 241 ? -50.946 26.368 58.755 1.00 32.88 241 ARG A N 1
ATOM 1854 C CA . ARG A 1 241 ? -52.276 26.831 58.353 1.00 32.88 241 ARG A CA 1
ATOM 1855 C C . ARG A 1 241 ? -52.975 25.618 57.750 1.00 32.88 241 ARG A C 1
ATOM 1857 O O . ARG A 1 241 ? -52.723 25.253 56.603 1.00 32.88 241 ARG A O 1
ATOM 1864 N N . GLU A 1 242 ? -53.771 24.938 58.571 1.00 45.94 242 GLU A N 1
ATOM 1865 C CA . GLU A 1 242 ? -54.685 23.897 58.113 1.00 45.94 242 GLU A CA 1
ATOM 1866 C C . GLU A 1 242 ? -55.654 24.504 57.093 1.00 45.94 242 GLU A C 1
ATOM 1868 O O . GLU A 1 242 ? -56.501 25.320 57.452 1.00 45.94 242 GLU A O 1
ATOM 1873 N N . ASP A 1 243 ? -55.550 24.092 55.829 1.00 32.88 243 ASP A N 1
ATOM 1874 C CA . ASP A 1 243 ? -56.613 24.297 54.849 1.00 32.88 243 ASP A CA 1
ATOM 1875 C C . ASP A 1 243 ? -57.228 22.931 54.521 1.00 32.88 243 ASP A C 1
ATOM 1877 O O . ASP A 1 243 ? -56.677 22.097 53.794 1.00 32.88 243 ASP A O 1
ATOM 1881 N N . GLY A 1 244 ? -58.366 22.661 55.162 1.00 44.28 244 GLY A N 1
ATOM 1882 C CA . GLY A 1 244 ? -59.093 21.390 55.147 1.00 44.28 244 GLY A CA 1
ATOM 1883 C C . GLY A 1 244 ? -59.775 21.038 53.818 1.00 44.28 244 GLY A C 1
ATOM 1884 O O . GLY A 1 244 ? -60.588 20.113 53.785 1.00 44.28 244 GLY A O 1
ATOM 1885 N N . SER A 1 245 ? -59.466 21.736 52.724 1.00 40.25 245 SER A N 1
ATOM 1886 C CA . SER A 1 245 ? -60.090 21.556 51.406 1.00 40.25 245 SER A CA 1
ATOM 1887 C C . SER A 1 245 ? -59.335 20.562 50.508 1.00 40.25 245 SER A C 1
ATOM 1889 O O . SER A 1 245 ? -59.964 19.724 49.866 1.00 40.25 245 SER A O 1
ATOM 1891 N N . ALA A 1 246 ? -57.997 20.527 50.549 1.00 43.12 246 ALA A N 1
ATOM 1892 C CA . ALA A 1 246 ? -57.187 19.637 49.699 1.00 43.12 246 ALA A CA 1
ATOM 1893 C C . ALA A 1 246 ? -57.175 18.160 50.157 1.00 43.12 246 ALA A C 1
ATOM 1895 O O . ALA A 1 246 ? -56.825 17.250 49.403 1.00 43.12 246 ALA A O 1
ATOM 1896 N N . ARG A 1 247 ? -57.578 17.891 51.407 1.00 42.59 247 ARG A N 1
ATOM 1897 C CA . ARG A 1 247 ? -57.560 16.543 52.004 1.00 42.59 247 ARG A CA 1
ATOM 1898 C C . ARG A 1 247 ? -58.722 15.657 51.543 1.00 42.59 247 ARG A C 1
ATOM 1900 O O . ARG A 1 247 ? -58.635 14.441 51.687 1.00 42.59 247 ARG A O 1
ATOM 1907 N N . ARG A 1 248 ? -59.791 16.243 50.989 1.00 38.00 248 ARG A N 1
ATOM 1908 C CA . ARG A 1 248 ? -60.960 15.509 50.469 1.00 38.00 248 ARG A CA 1
ATOM 1909 C C . ARG A 1 248 ? -60.813 15.094 49.003 1.00 38.00 248 ARG A C 1
ATOM 1911 O O . ARG A 1 248 ? -61.299 14.026 48.653 1.00 38.00 248 ARG A O 1
ATOM 1918 N N . GLU A 1 249 ? -60.077 15.843 48.184 1.00 38.47 249 GLU A N 1
ATOM 1919 C CA . GLU A 1 249 ? -59.831 15.467 46.781 1.00 38.47 249 GLU A CA 1
ATOM 1920 C C . GLU A 1 249 ? -58.766 14.367 46.648 1.00 38.47 249 GLU A C 1
ATOM 1922 O O . GLU A 1 249 ? -58.922 13.451 45.842 1.00 38.47 249 GLU A O 1
ATOM 1927 N N . ALA A 1 250 ? -57.759 14.340 47.529 1.00 42.47 250 ALA A N 1
ATOM 1928 C CA . ALA A 1 250 ? -56.753 13.273 47.553 1.00 42.47 250 ALA A CA 1
ATOM 1929 C C . ALA A 1 250 ? -57.299 11.893 47.986 1.00 42.47 250 ALA A C 1
ATOM 1931 O O . ALA A 1 250 ? -56.656 10.881 47.727 1.00 42.47 250 ALA A O 1
ATOM 1932 N N . LEU A 1 251 ? -58.479 11.835 48.624 1.00 42.50 251 LEU A N 1
ATOM 1933 C CA . LEU A 1 251 ? -59.131 10.581 49.031 1.00 42.50 251 LEU A CA 1
ATOM 1934 C C . LEU A 1 251 ? -59.955 9.916 47.912 1.00 42.50 251 LEU A C 1
ATOM 1936 O O . LEU A 1 251 ? -60.426 8.801 48.101 1.00 42.50 251 LEU A O 1
ATOM 1940 N N . THR A 1 252 ? -60.147 10.574 46.764 1.00 38.59 252 THR A N 1
ATOM 1941 C CA . THR A 1 252 ? -60.945 10.027 45.643 1.00 38.59 252 THR A CA 1
ATOM 1942 C C . THR A 1 252 ? -60.099 9.485 44.487 1.00 38.59 252 THR A C 1
ATOM 1944 O O . THR A 1 252 ? -60.622 8.801 43.613 1.00 38.59 252 THR A O 1
ATOM 1947 N N . ALA A 1 253 ? -58.776 9.677 44.525 1.00 41.06 253 ALA A N 1
ATOM 1948 C CA . ALA A 1 253 ? -57.816 9.070 43.598 1.00 41.06 253 ALA A CA 1
ATOM 1949 C C . ALA A 1 253 ? -57.317 7.688 44.080 1.00 41.06 253 ALA A C 1
ATOM 1951 O O . ALA A 1 253 ? -56.192 7.284 43.787 1.00 41.06 253 ALA A O 1
ATOM 1952 N N . ASP A 1 254 ? -58.150 6.957 44.827 1.00 38.72 254 ASP A N 1
ATOM 1953 C CA . ASP A 1 254 ? -57.815 5.705 45.528 1.00 38.72 254 ASP A CA 1
ATOM 1954 C C . ASP A 1 254 ? -57.642 4.482 44.593 1.00 38.72 254 ASP A C 1
ATOM 1956 O O . ASP A 1 254 ? -57.711 3.334 45.021 1.00 38.72 254 ASP A O 1
ATOM 1960 N N . GLN A 1 255 ? -57.378 4.710 43.300 1.00 40.56 255 GLN A N 1
ATOM 1961 C CA . GLN A 1 255 ? -56.968 3.691 42.324 1.00 40.56 255 GLN A CA 1
ATOM 1962 C C . GLN A 1 255 ? -55.996 4.247 41.262 1.00 40.56 255 GLN A C 1
ATOM 1964 O O . GLN A 1 255 ? -56.031 3.841 40.100 1.00 40.56 255 GLN A O 1
ATOM 1969 N N . ALA A 1 256 ? -55.102 5.177 41.619 1.00 43.84 256 ALA A N 1
ATOM 1970 C CA . ALA A 1 256 ? -53.966 5.489 40.752 1.00 43.84 256 ALA A CA 1
ATOM 1971 C C . ALA A 1 256 ? -53.088 4.229 40.613 1.00 43.84 256 ALA A C 1
ATOM 1973 O O . ALA A 1 256 ? -52.368 3.859 41.539 1.00 43.84 256 ALA A O 1
ATOM 1974 N N . LEU A 1 257 ? -53.219 3.550 39.468 1.00 50.00 257 LEU A N 1
ATOM 1975 C CA . LEU A 1 257 ? -52.537 2.314 39.076 1.00 50.00 257 LEU A CA 1
ATOM 1976 C C . LEU A 1 257 ? -51.118 2.227 39.656 1.00 50.00 257 LEU A C 1
ATOM 1978 O O . LEU A 1 257 ? -50.208 2.944 39.233 1.00 50.00 257 LEU A O 1
ATOM 1982 N N . PHE A 1 258 ? -50.944 1.327 40.622 1.00 64.88 258 PHE A N 1
ATOM 1983 C CA . PHE A 1 258 ? -49.663 0.999 41.230 1.00 64.88 258 PHE A CA 1
ATOM 1984 C C . PHE A 1 258 ? -48.636 0.654 40.140 1.00 64.88 258 PHE A C 1
ATOM 1986 O O . PHE A 1 258 ? -48.746 -0.365 39.456 1.00 64.88 258 PHE A O 1
ATOM 1993 N N . LYS A 1 259 ? -47.649 1.534 39.941 1.00 72.25 259 LYS A N 1
ATOM 1994 C CA . LYS A 1 259 ? -46.648 1.402 38.880 1.00 72.25 259 LYS A CA 1
ATOM 1995 C C . LYS A 1 259 ? -45.346 0.862 39.451 1.00 72.25 259 LYS A C 1
ATOM 1997 O O . LYS A 1 259 ? -44.628 1.570 40.150 1.00 72.25 259 LYS A O 1
ATOM 2002 N N . TRP A 1 260 ? -45.006 -0.369 39.085 1.00 81.19 260 TRP A N 1
ATOM 2003 C CA . TRP A 1 260 ? -43.709 -0.954 39.408 1.00 81.19 260 TRP A CA 1
ATOM 2004 C C . TRP A 1 260 ? -42.561 -0.140 38.804 1.00 81.19 260 TRP A C 1
ATOM 2006 O O . TRP A 1 260 ? -42.589 0.257 37.633 1.00 81.19 260 TRP A O 1
ATOM 2016 N N . TRP A 1 261 ? -41.526 0.092 39.604 1.00 83.94 261 TRP A N 1
ATOM 2017 C CA . TRP A 1 261 ? -40.324 0.766 39.155 1.00 83.94 261 TRP A CA 1
ATOM 2018 C C . TRP A 1 261 ? -39.459 -0.199 38.342 1.00 83.94 261 TRP A C 1
ATOM 2020 O O . TRP A 1 261 ? -39.090 -1.283 38.790 1.00 83.94 261 TRP A O 1
ATOM 2030 N N . GLN A 1 262 ? -39.117 0.219 37.125 1.00 80.56 262 GLN A N 1
ATOM 2031 C CA . GLN A 1 262 ? -38.171 -0.488 36.272 1.00 80.56 262 GLN A CA 1
ATOM 2032 C C . GLN A 1 262 ? -37.334 0.542 35.503 1.00 80.56 262 GLN A C 1
ATOM 2034 O O . GLN A 1 262 ? -37.897 1.315 34.714 1.00 80.56 262 GLN A O 1
ATOM 2039 N N . PRO A 1 263 ? -36.004 0.588 35.704 1.00 83.38 263 PRO A N 1
ATOM 2040 C CA . PRO A 1 263 ? -35.146 1.494 34.958 1.00 83.38 263 PRO A CA 1
ATOM 2041 C C . PRO A 1 263 ? -35.121 1.087 33.483 1.00 83.38 263 PRO A C 1
ATOM 2043 O O . PRO A 1 263 ? -35.300 -0.085 33.139 1.00 83.38 263 PRO A O 1
ATOM 2046 N N . TRP A 1 264 ? -34.871 2.062 32.606 1.00 84.88 264 TRP A N 1
ATOM 2047 C CA . TRP A 1 264 ? -34.822 1.848 31.157 1.00 84.88 264 TRP A CA 1
ATOM 2048 C C . TRP A 1 264 ? -33.948 0.647 30.780 1.00 84.88 264 TRP A C 1
ATOM 2050 O O . TRP A 1 264 ? -34.408 -0.217 30.043 1.00 84.88 264 TRP A O 1
ATOM 2060 N N . PHE A 1 265 ? -32.750 0.531 31.358 1.00 84.62 265 PHE A N 1
ATOM 2061 C CA . PHE A 1 265 ? -31.770 -0.525 31.071 1.00 84.62 265 PHE A CA 1
ATOM 2062 C C . PHE A 1 265 ? -32.224 -1.951 31.419 1.00 84.62 265 PHE A C 1
ATOM 2064 O O . PHE A 1 265 ? -31.668 -2.912 30.897 1.00 84.62 265 PHE A O 1
ATOM 2071 N N . LEU A 1 266 ? -33.233 -2.109 32.281 1.00 83.44 266 LEU A N 1
ATOM 2072 C CA . LEU A 1 266 ? -33.747 -3.422 32.684 1.00 83.44 266 LEU A CA 1
ATOM 2073 C C . LEU A 1 266 ? -35.034 -3.822 31.964 1.00 83.44 266 LEU A C 1
ATOM 2075 O O . LEU A 1 266 ? -35.463 -4.977 32.079 1.00 83.44 266 LEU A O 1
ATOM 2079 N N . LYS A 1 267 ? -35.647 -2.907 31.203 1.00 88.00 267 LYS A N 1
ATOM 2080 C CA . LYS A 1 267 ? -36.788 -3.241 30.349 1.00 88.00 267 LYS A CA 1
ATOM 2081 C C . LYS A 1 267 ? -36.388 -4.327 29.351 1.00 88.00 267 LYS A C 1
ATOM 2083 O O . LYS A 1 267 ? -35.253 -4.397 28.889 1.00 88.00 267 LYS A O 1
ATOM 2088 N N . VAL A 1 268 ? -37.326 -5.210 29.024 1.00 88.75 268 VAL A N 1
ATOM 2089 C CA . VAL A 1 268 ? -37.077 -6.253 28.015 1.00 88.75 268 VAL A CA 1
ATOM 2090 C C . VAL A 1 268 ? -36.819 -5.606 26.650 1.00 88.75 268 VAL A C 1
ATOM 2092 O O . VAL A 1 268 ? -35.903 -6.017 25.951 1.00 88.75 268 VAL A O 1
ATOM 2095 N N . SER A 1 269 ? -37.544 -4.532 26.318 1.00 89.00 269 SER A N 1
ATOM 2096 C CA . SER A 1 269 ? -37.388 -3.810 25.050 1.00 89.00 269 SER A CA 1
ATOM 2097 C C . SER A 1 269 ? -35.998 -3.201 24.859 1.00 89.00 269 SER A C 1
ATOM 2099 O O . SER A 1 269 ? -35.427 -3.337 23.783 1.00 89.00 269 SER A O 1
ATOM 2101 N N . SER A 1 270 ? -35.419 -2.571 25.886 1.00 89.62 270 SER A N 1
ATOM 2102 C CA . SER A 1 270 ? -34.085 -1.960 25.786 1.00 89.62 270 SER A CA 1
ATOM 2103 C C . SER A 1 270 ? -32.986 -3.010 25.637 1.00 89.62 270 SER A C 1
ATOM 2105 O O . SER A 1 270 ? -32.072 -2.834 24.839 1.00 89.62 270 SER A O 1
ATOM 2107 N N . ARG A 1 271 ? -33.102 -4.136 26.348 1.00 88.62 271 ARG A N 1
ATOM 2108 C CA . ARG A 1 271 ? -32.169 -5.263 26.247 1.00 88.62 271 ARG A CA 1
ATOM 2109 C C . ARG A 1 271 ? -32.253 -5.956 24.882 1.00 88.62 271 ARG A C 1
ATOM 2111 O O . ARG A 1 271 ? -31.216 -6.225 24.287 1.00 88.62 271 ARG A O 1
ATOM 2118 N N . VAL A 1 272 ? -33.460 -6.186 24.356 1.00 92.50 272 VAL A N 1
ATOM 2119 C CA . VAL A 1 272 ? -33.656 -6.717 22.991 1.00 92.50 272 VAL A CA 1
ATOM 2120 C C . VAL A 1 272 ? -33.120 -5.737 21.946 1.00 92.50 272 VAL A C 1
ATOM 2122 O O . VAL A 1 272 ? -32.423 -6.154 21.027 1.00 92.50 272 VAL A O 1
ATOM 2125 N N . SER A 1 273 ? -33.359 -4.434 22.122 1.00 92.81 273 SER A N 1
ATOM 2126 C CA . SER A 1 273 ? -32.797 -3.399 21.248 1.00 92.81 273 SER A CA 1
ATOM 2127 C C . SER A 1 273 ? -31.269 -3.394 21.278 1.00 92.81 273 SER A C 1
ATOM 2129 O O . SER A 1 273 ? -30.655 -3.257 20.226 1.00 92.81 273 SER A O 1
ATOM 2131 N N . LEU A 1 274 ? -30.645 -3.570 22.448 1.00 92.81 274 LEU A N 1
ATOM 2132 C CA . LEU A 1 274 ? -29.188 -3.632 22.562 1.00 92.81 274 LEU A CA 1
ATOM 2133 C C . LEU A 1 274 ? -28.617 -4.860 21.844 1.00 92.81 274 LEU A C 1
ATOM 2135 O O . LEU A 1 274 ? -27.645 -4.728 21.108 1.00 92.81 274 LEU A O 1
ATOM 2139 N N . VAL A 1 275 ? -29.233 -6.035 22.009 1.00 94.50 275 VAL A N 1
ATOM 2140 C CA . VAL A 1 275 ? -28.839 -7.246 21.266 1.00 94.50 275 VAL A CA 1
ATOM 2141 C C . VAL A 1 275 ? -28.997 -7.028 19.758 1.00 94.50 275 VAL A C 1
ATOM 2143 O O . VAL A 1 275 ? -28.090 -7.362 19.004 1.00 94.50 275 VAL A O 1
ATOM 2146 N N . GLY A 1 276 ? -30.094 -6.403 19.320 1.00 95.44 276 GLY A N 1
ATOM 2147 C CA . GLY A 1 276 ? -30.309 -6.048 17.915 1.00 95.44 276 GLY A CA 1
ATOM 2148 C C . GLY A 1 276 ? -29.222 -5.123 17.357 1.00 95.44 276 GLY A C 1
ATOM 2149 O O . GLY A 1 276 ? -28.711 -5.376 16.270 1.00 95.44 276 GLY A O 1
ATOM 2150 N N . ILE A 1 277 ? -28.80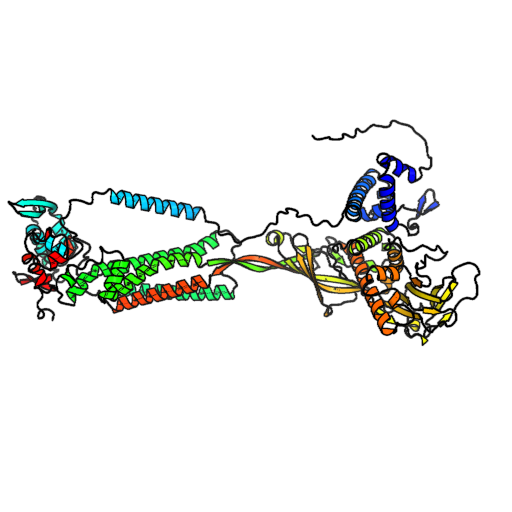9 -4.104 18.118 1.00 95.25 277 ILE A N 1
ATOM 2151 C CA . ILE A 1 277 ? -27.711 -3.199 17.737 1.00 95.25 277 ILE A CA 1
ATOM 2152 C C . ILE A 1 277 ? -26.384 -3.961 17.625 1.00 95.25 277 ILE A C 1
ATOM 2154 O O . ILE A 1 277 ? -25.661 -3.777 16.649 1.00 95.25 277 ILE A O 1
ATOM 2158 N N . LEU A 1 278 ? -26.068 -4.845 18.579 1.00 95.12 278 LEU A N 1
ATOM 2159 C CA . LEU A 1 278 ? -24.847 -5.661 18.528 1.00 95.12 278 LEU A CA 1
ATOM 2160 C C . LEU A 1 278 ? -24.818 -6.560 17.282 1.00 95.12 278 LEU A C 1
ATOM 2162 O O . LEU A 1 278 ? -23.803 -6.610 16.592 1.00 95.12 278 LEU A O 1
ATOM 2166 N N . VAL A 1 279 ? -25.934 -7.222 16.960 1.00 95.75 279 VAL A N 1
ATOM 2167 C CA . VAL A 1 279 ? -26.056 -8.067 15.760 1.00 95.75 279 VAL A CA 1
ATOM 2168 C C . VAL A 1 279 ? -25.946 -7.235 14.480 1.00 95.75 279 VAL A C 1
ATOM 2170 O O . VAL A 1 279 ? -25.233 -7.630 13.560 1.00 95.75 279 VAL A O 1
ATOM 2173 N N . ALA A 1 280 ? -26.585 -6.063 14.426 1.00 95.75 280 ALA A N 1
ATOM 2174 C CA . ALA A 1 280 ? -26.482 -5.161 13.282 1.00 95.75 280 ALA A CA 1
ATOM 2175 C C . ALA A 1 280 ? -25.027 -4.742 13.021 1.00 95.75 280 ALA A C 1
ATOM 2177 O O . ALA A 1 280 ? -24.578 -4.757 11.879 1.00 95.75 280 ALA A O 1
ATOM 2178 N N . ILE A 1 281 ? -24.261 -4.444 14.073 1.00 94.31 281 ILE A N 1
ATOM 2179 C CA . ILE A 1 281 ? -22.844 -4.083 13.945 1.00 94.31 281 ILE A CA 1
ATOM 2180 C C . ILE A 1 281 ? -22.007 -5.260 13.439 1.00 94.31 281 ILE A C 1
ATOM 2182 O O . ILE A 1 281 ? -21.148 -5.059 12.584 1.00 94.31 281 ILE A O 1
ATOM 2186 N N . VAL A 1 282 ? -22.269 -6.486 13.902 1.00 95.25 282 VAL A N 1
ATOM 2187 C CA . VAL A 1 282 ? -21.594 -7.690 13.382 1.00 95.25 282 VAL A CA 1
ATOM 2188 C C . VAL A 1 282 ? -21.833 -7.842 11.876 1.00 95.25 282 VAL A C 1
ATOM 2190 O O . VAL A 1 282 ? -20.882 -8.081 11.131 1.00 95.25 282 VAL A O 1
ATOM 2193 N N . ILE A 1 283 ? -23.072 -7.640 11.416 1.00 95.44 283 ILE A N 1
ATOM 2194 C CA . ILE A 1 283 ? -23.421 -7.696 9.988 1.00 95.44 283 ILE A CA 1
ATOM 2195 C C . ILE A 1 283 ? -22.688 -6.597 9.212 1.00 95.44 283 ILE A C 1
ATOM 2197 O O . ILE A 1 283 ? -22.051 -6.889 8.203 1.00 95.44 283 ILE A O 1
ATOM 2201 N N . VAL A 1 284 ? -22.724 -5.352 9.696 1.00 94.00 284 VAL A N 1
ATOM 2202 C CA . VAL A 1 284 ? -22.053 -4.213 9.049 1.00 94.00 284 VAL A CA 1
ATOM 2203 C C . VAL A 1 284 ? -20.546 -4.454 8.924 1.00 94.00 284 VAL A C 1
ATOM 2205 O O . VAL A 1 284 ? -19.995 -4.258 7.846 1.00 94.00 284 VAL A O 1
ATOM 2208 N N . LEU A 1 285 ? -19.885 -4.947 9.977 1.00 92.62 285 LEU A N 1
ATOM 2209 C CA . LEU A 1 285 ? -18.457 -5.286 9.941 1.00 92.62 285 LEU A CA 1
ATOM 2210 C C . LEU A 1 285 ? -18.138 -6.409 8.946 1.00 92.62 285 LEU A C 1
ATOM 2212 O O . LEU A 1 285 ? -17.070 -6.397 8.338 1.00 92.62 285 LEU A O 1
ATOM 2216 N N . GLY A 1 286 ? -19.037 -7.385 8.787 1.00 93.19 286 GLY A N 1
ATOM 2217 C CA . GLY A 1 286 ? -18.886 -8.459 7.802 1.00 93.19 286 GLY A CA 1
ATOM 2218 C C . GLY A 1 286 ? -19.041 -7.965 6.362 1.00 93.19 286 GLY A C 1
ATOM 2219 O O . GLY A 1 286 ? -18.245 -8.326 5.497 1.00 93.19 286 GLY A O 1
ATOM 2220 N N . VAL A 1 287 ? -20.028 -7.099 6.112 1.00 93.56 287 VAL A N 1
ATOM 2221 C CA . VAL A 1 287 ? -20.263 -6.492 4.791 1.00 93.56 287 VAL A CA 1
ATOM 2222 C C . VAL A 1 287 ? -19.113 -5.566 4.401 1.00 93.56 287 VAL A C 1
ATOM 2224 O O . VAL A 1 287 ? -18.599 -5.683 3.292 1.00 93.56 287 VAL A O 1
ATOM 2227 N N . LEU A 1 288 ? -18.667 -4.695 5.313 1.00 90.94 288 LEU A N 1
ATOM 2228 C CA . LEU A 1 288 ? -17.518 -3.813 5.081 1.00 90.94 288 LEU A CA 1
ATOM 2229 C C . LEU A 1 288 ? -16.233 -4.609 4.834 1.00 90.94 288 LEU A C 1
ATOM 2231 O O . LEU A 1 288 ? -15.473 -4.255 3.938 1.00 90.94 288 LEU A O 1
ATOM 2235 N N . GLY A 1 289 ? -16.031 -5.722 5.545 1.00 90.38 289 GLY A N 1
ATOM 2236 C CA . GLY A 1 289 ? -14.875 -6.593 5.332 1.00 90.38 289 GLY A CA 1
ATOM 2237 C C . GLY A 1 289 ? -14.888 -7.258 3.956 1.00 90.38 289 GLY A C 1
ATOM 2238 O O . GLY A 1 289 ? -13.858 -7.313 3.286 1.00 90.38 289 GLY A O 1
ATOM 2239 N N . LYS A 1 290 ? -16.062 -7.710 3.495 1.00 92.00 290 LYS A N 1
ATOM 2240 C CA . LYS A 1 290 ? -16.224 -8.260 2.143 1.00 92.00 290 LYS A CA 1
ATOM 2241 C C . LYS A 1 290 ? -15.961 -7.194 1.074 1.00 92.00 290 LYS A C 1
ATOM 2243 O O . LYS A 1 290 ? -15.166 -7.435 0.173 1.00 92.00 290 LYS A O 1
ATOM 2248 N N . LEU A 1 291 ? -16.563 -6.013 1.219 1.00 90.00 291 LEU A N 1
ATOM 2249 C CA . LEU A 1 291 ? -16.399 -4.902 0.279 1.00 90.00 291 LEU A CA 1
ATOM 2250 C C . LEU A 1 291 ? -14.947 -4.404 0.225 1.00 90.00 291 LEU A C 1
ATOM 2252 O O . LEU A 1 291 ? -14.426 -4.136 -0.851 1.00 90.00 291 LEU A O 1
ATOM 2256 N N . SER A 1 292 ? -14.273 -4.334 1.378 1.00 89.31 292 SER A N 1
ATOM 2257 C CA . SER A 1 292 ? -12.859 -3.955 1.463 1.00 89.31 292 SER A CA 1
ATOM 2258 C C . SER A 1 292 ? -11.952 -4.943 0.732 1.00 89.31 292 SER A C 1
ATOM 2260 O O . SER A 1 292 ? -10.912 -4.524 0.237 1.00 89.31 292 SER A O 1
ATOM 2262 N N . LYS A 1 293 ? -12.310 -6.234 0.687 1.00 88.44 293 LYS A N 1
ATOM 2263 C CA . LYS A 1 293 ? -11.537 -7.259 -0.024 1.00 88.44 293 LYS A CA 1
ATOM 2264 C C . LYS A 1 293 ? -11.829 -7.278 -1.525 1.00 88.44 293 LYS A C 1
ATOM 2266 O O . LYS A 1 293 ? -10.926 -7.554 -2.297 1.00 88.44 293 LYS A O 1
ATOM 2271 N N . GLU A 1 294 ? -13.070 -7.013 -1.933 1.00 89.56 294 GLU A N 1
ATOM 2272 C CA . GLU A 1 294 ? -13.454 -6.981 -3.354 1.00 89.56 294 GLU A CA 1
ATOM 2273 C C . GLU A 1 294 ? -12.926 -5.734 -4.084 1.00 89.56 294 GLU A C 1
ATOM 2275 O O . GLU A 1 294 ? -12.613 -5.825 -5.265 1.00 89.56 294 GLU A O 1
ATOM 2280 N N . ASN A 1 295 ? -12.786 -4.599 -3.389 1.00 84.69 295 ASN A N 1
ATOM 2281 C CA . ASN A 1 295 ? -12.381 -3.317 -3.986 1.00 84.69 295 ASN A CA 1
ATOM 2282 C C . ASN A 1 295 ? -10.943 -2.871 -3.630 1.00 84.69 295 ASN A C 1
ATOM 2284 O O . ASN A 1 295 ? -10.604 -1.699 -3.819 1.00 84.69 295 ASN A O 1
ATOM 2288 N N . ASP A 1 296 ? -10.119 -3.764 -3.065 1.00 82.88 296 ASP A N 1
ATOM 2289 C CA . ASP A 1 296 ? -8.757 -3.472 -2.573 1.00 82.88 296 ASP A CA 1
ATOM 2290 C C . ASP A 1 296 ? -8.683 -2.245 -1.637 1.00 82.88 296 ASP A C 1
ATOM 2292 O O . ASP A 1 296 ? -7.723 -1.469 -1.617 1.00 82.88 296 ASP A O 1
ATOM 2296 N N . GLY A 1 297 ? -9.720 -2.068 -0.818 1.00 81.19 297 GLY A N 1
ATOM 2297 C CA . GLY A 1 297 ? -9.889 -0.958 0.117 1.00 81.19 297 GLY A CA 1
ATOM 2298 C C . GLY A 1 297 ? -11.222 -0.236 -0.026 1.00 81.19 297 GLY A C 1
ATOM 2299 O O . GLY A 1 297 ? -12.001 -0.473 -0.942 1.00 81.19 297 GLY A O 1
ATOM 2300 N N . LEU A 1 298 ? -11.512 0.622 0.950 1.00 79.56 298 LEU A N 1
ATOM 2301 C CA . LEU A 1 298 ? -12.788 1.332 1.054 1.00 79.56 298 LEU A CA 1
ATOM 2302 C C . LEU A 1 298 ? -12.697 2.753 0.491 1.00 79.56 298 LEU A C 1
ATOM 2304 O O . LEU A 1 298 ? -13.598 3.201 -0.212 1.00 79.56 298 LEU A O 1
ATOM 2308 N N . ILE A 1 299 ? -11.630 3.475 0.840 1.00 78.69 299 ILE A N 1
ATOM 2309 C CA . ILE A 1 299 ? -11.454 4.905 0.550 1.00 78.69 299 ILE A CA 1
ATOM 2310 C C . ILE A 1 299 ? -9.967 5.161 0.281 1.00 78.69 299 ILE A C 1
ATOM 2312 O O . ILE A 1 299 ? -9.113 4.579 0.963 1.00 78.69 299 ILE A O 1
ATOM 2316 N N . SER A 1 300 ? -9.644 6.024 -0.686 1.00 71.38 300 SER A N 1
ATOM 2317 C CA . SER A 1 300 ? -8.267 6.472 -0.885 1.00 71.38 300 SER A CA 1
ATOM 2318 C C . SER A 1 300 ? -7.826 7.450 0.206 1.00 71.38 300 SER A C 1
ATOM 2320 O O . SER A 1 300 ? -8.565 8.325 0.649 1.00 71.38 300 SER A O 1
ATOM 2322 N N . ALA A 1 301 ? -6.592 7.290 0.666 1.00 66.38 301 ALA A N 1
ATOM 2323 C CA . ALA A 1 301 ? -5.962 8.124 1.683 1.00 66.38 301 ALA A CA 1
ATOM 2324 C C . ALA A 1 301 ? -5.237 9.344 1.073 1.00 66.38 301 ALA A C 1
ATOM 2326 O O . ALA A 1 301 ? -4.442 9.984 1.758 1.00 66.38 301 ALA A O 1
ATOM 2327 N N . THR A 1 302 ? -5.475 9.636 -0.212 1.00 57.56 302 THR A N 1
ATOM 2328 C CA . THR A 1 302 ? -4.713 10.593 -1.028 1.00 57.56 302 THR A CA 1
ATOM 2329 C C . THR A 1 302 ? -5.124 12.050 -0.847 1.00 57.56 302 THR A C 1
ATOM 2331 O O . THR A 1 302 ? -4.275 12.915 -1.026 1.00 57.56 302 THR A O 1
ATOM 2334 N N . ASN A 1 303 ? -6.350 12.345 -0.398 1.00 49.25 303 ASN A N 1
ATOM 2335 C CA . ASN A 1 303 ? -6.801 13.722 -0.179 1.00 49.25 303 ASN A CA 1
ATOM 2336 C C . ASN A 1 303 ? -7.235 13.960 1.271 1.00 49.25 303 ASN A C 1
ATOM 2338 O O . ASN A 1 303 ? -8.218 13.393 1.735 1.00 49.25 303 ASN A O 1
ATOM 2342 N N . GLU A 1 304 ? -6.461 14.819 1.943 1.00 54.91 304 GLU A N 1
ATOM 2343 C CA . GLU A 1 304 ? -6.651 15.421 3.268 1.00 54.91 304 GLU A CA 1
ATOM 2344 C C . GLU A 1 304 ? -6.992 14.456 4.422 1.00 54.91 304 GLU A C 1
ATOM 2346 O O . GLU A 1 304 ? -8.030 13.800 4.468 1.00 54.91 304 GLU A O 1
ATOM 2351 N N . GLY A 1 305 ? -6.119 14.424 5.439 1.00 57.38 305 GLY A N 1
ATOM 2352 C CA . GLY A 1 305 ? -6.127 13.471 6.564 1.00 57.38 305 GLY A CA 1
ATOM 2353 C C . GLY A 1 305 ? -7.429 13.333 7.374 1.00 57.38 305 GLY A C 1
ATOM 2354 O O . GLY A 1 305 ? -7.516 12.471 8.248 1.00 57.38 305 GLY A O 1
ATOM 2355 N N . TYR A 1 306 ? -8.464 14.116 7.078 1.00 63.12 306 TYR A N 1
ATOM 2356 C CA . TYR A 1 306 ? -9.790 14.022 7.675 1.00 63.12 306 TYR A CA 1
ATOM 2357 C C . TYR A 1 306 ? -10.489 12.676 7.412 1.00 63.12 306 TYR A C 1
ATOM 2359 O O . TYR A 1 306 ? -11.067 12.106 8.340 1.00 63.12 306 TYR A O 1
ATOM 2367 N N . ALA A 1 307 ? -10.386 12.117 6.199 1.00 62.41 307 ALA A N 1
ATOM 2368 C CA . ALA A 1 307 ? -11.037 10.843 5.861 1.00 62.41 307 ALA A CA 1
ATOM 2369 C C . ALA A 1 307 ? -10.468 9.662 6.671 1.00 62.41 307 ALA A C 1
ATOM 2371 O O . ALA A 1 307 ? -11.211 8.805 7.161 1.00 62.41 307 ALA A O 1
ATOM 2372 N N . ILE A 1 308 ? -9.150 9.658 6.895 1.00 68.62 308 ILE A N 1
ATOM 2373 C CA . ILE A 1 308 ? -8.467 8.646 7.712 1.00 68.62 308 ILE A CA 1
ATOM 2374 C C . ILE A 1 308 ? -8.893 8.788 9.178 1.00 68.62 308 ILE A C 1
ATOM 2376 O O . ILE A 1 308 ? -9.254 7.802 9.819 1.00 68.62 308 ILE A O 1
ATOM 2380 N N . HIS A 1 309 ? -8.926 10.016 9.707 1.00 73.12 309 HIS A N 1
ATOM 2381 C CA . HIS A 1 309 ? -9.347 10.269 11.086 1.00 73.12 309 HIS A CA 1
ATOM 2382 C C . HIS A 1 309 ? -10.798 9.851 11.346 1.00 73.12 309 HIS A C 1
ATOM 2384 O O . HIS A 1 309 ? -11.068 9.178 12.342 1.00 73.12 309 HIS A O 1
ATOM 2390 N N . LEU A 1 310 ? -11.730 10.187 10.451 1.00 73.38 310 LEU A N 1
ATOM 2391 C CA . LEU A 1 310 ? -13.126 9.767 10.578 1.00 73.38 310 LEU A CA 1
ATOM 2392 C C . LEU A 1 310 ? -13.272 8.243 10.560 1.00 73.38 310 LEU A C 1
ATOM 2394 O O . LEU A 1 310 ? -14.024 7.692 11.369 1.00 73.38 310 LEU A O 1
ATOM 2398 N N . THR A 1 311 ? -12.521 7.561 9.693 1.00 76.00 311 THR A N 1
ATOM 2399 C CA . THR A 1 311 ? -12.604 6.103 9.553 1.00 76.00 311 THR A CA 1
ATOM 2400 C C . THR A 1 311 ? -12.037 5.388 10.785 1.00 76.00 311 THR A C 1
ATOM 2402 O O . THR A 1 311 ? -12.616 4.403 11.237 1.00 76.00 311 THR A O 1
ATOM 2405 N N . SER A 1 312 ? -10.979 5.918 11.410 1.00 76.88 312 SER A N 1
ATOM 2406 C CA . SER A 1 312 ? -10.386 5.333 12.624 1.00 76.88 312 SER A CA 1
ATOM 2407 C C . SER A 1 312 ? -11.139 5.667 13.923 1.00 76.88 312 SER A C 1
ATOM 2409 O O . SER A 1 312 ? -11.243 4.810 14.800 1.00 76.88 312 SER A O 1
ATOM 2411 N N . TYR A 1 313 ? -11.681 6.882 14.087 1.00 83.00 313 TYR A N 1
ATOM 2412 C CA . TYR A 1 313 ? -12.329 7.283 15.349 1.00 83.00 313 TYR A CA 1
ATOM 2413 C C . TYR A 1 313 ? -13.782 6.814 15.477 1.00 83.00 313 TYR A C 1
ATOM 2415 O O . TYR A 1 313 ? -14.239 6.542 16.590 1.00 83.00 313 TYR A O 1
ATOM 2423 N N . THR A 1 314 ? -14.507 6.680 14.362 1.00 86.94 314 THR A N 1
ATOM 2424 C CA . THR A 1 314 ? -15.928 6.287 14.376 1.00 86.94 314 THR A CA 1
ATOM 2425 C C . THR A 1 314 ? -16.170 4.924 15.040 1.00 86.94 314 THR A C 1
ATOM 2427 O O . THR A 1 314 ? -17.001 4.854 15.953 1.00 86.94 314 THR A O 1
ATOM 2430 N N . PRO A 1 315 ? -15.444 3.843 14.685 1.00 89.88 315 PRO A N 1
ATOM 2431 C CA . PRO A 1 315 ? -15.622 2.540 15.328 1.00 89.88 315 PRO A CA 1
ATOM 2432 C C . PRO A 1 315 ? -15.313 2.573 16.824 1.00 89.88 315 PRO A C 1
ATOM 2434 O O . PRO A 1 315 ? -16.060 2.005 17.620 1.00 89.88 315 PRO A O 1
ATOM 2437 N N . ALA A 1 316 ? -14.247 3.271 17.223 1.00 88.81 316 ALA A N 1
ATOM 2438 C CA . ALA A 1 316 ? -13.853 3.377 18.624 1.00 88.81 316 ALA A CA 1
ATOM 2439 C C . ALA A 1 316 ? -14.923 4.095 19.462 1.00 88.81 316 ALA A C 1
ATOM 2441 O O . ALA A 1 316 ? -15.267 3.633 20.552 1.00 88.81 316 ALA A O 1
ATOM 2442 N N . LEU A 1 317 ? -15.503 5.181 18.936 1.00 90.00 317 LEU A N 1
ATOM 2443 C CA . LEU A 1 317 ? -16.583 5.918 19.593 1.00 90.00 317 LEU A CA 1
ATOM 2444 C C . LEU A 1 317 ? -17.850 5.063 19.741 1.00 90.00 317 LEU A C 1
ATOM 2446 O O . LEU A 1 317 ? -18.444 5.020 20.819 1.00 90.00 317 LEU A O 1
ATOM 2450 N N . LEU A 1 318 ? -18.242 4.343 18.686 1.00 92.25 318 LEU A N 1
ATOM 2451 C CA . LEU A 1 318 ? -19.391 3.435 18.728 1.00 92.25 318 LEU A CA 1
ATOM 2452 C C . LEU A 1 318 ? -19.190 2.327 19.772 1.00 92.25 318 LEU A C 1
ATOM 2454 O O . LEU A 1 318 ? -20.082 2.079 20.587 1.00 92.25 318 LEU A O 1
ATOM 2458 N N . MET A 1 319 ? -18.004 1.710 19.812 1.00 93.75 319 MET A N 1
ATOM 2459 C CA . MET A 1 319 ? -17.684 0.685 20.811 1.00 93.75 319 MET A CA 1
ATOM 2460 C C . MET A 1 319 ? -17.642 1.244 22.233 1.00 93.75 319 MET A C 1
ATOM 2462 O O . MET A 1 319 ? -18.038 0.548 23.166 1.00 93.75 319 MET A O 1
ATOM 2466 N N . LEU A 1 320 ? -17.226 2.500 22.421 1.00 93.31 320 LEU A N 1
ATOM 2467 C CA . LEU A 1 320 ? -17.241 3.165 23.725 1.00 93.31 320 LEU A CA 1
ATOM 2468 C C . LEU A 1 320 ? -18.673 3.351 24.251 1.00 93.31 320 LEU A C 1
ATOM 2470 O O . LEU A 1 320 ? -18.946 3.056 25.416 1.00 93.31 320 LEU A O 1
ATOM 2474 N N . ILE A 1 321 ? -19.596 3.793 23.391 1.00 94.19 321 ILE A N 1
ATOM 2475 C CA . ILE A 1 321 ? -21.016 3.952 23.742 1.00 94.19 321 ILE A CA 1
ATOM 2476 C C . ILE A 1 321 ? -21.614 2.595 24.130 1.00 94.19 321 ILE A C 1
ATOM 2478 O O . ILE A 1 321 ? -22.255 2.466 25.174 1.00 94.19 321 ILE A O 1
ATOM 2482 N N . ILE A 1 322 ? -21.353 1.558 23.332 1.00 93.75 322 ILE A N 1
ATOM 2483 C CA . ILE A 1 322 ? -21.832 0.194 23.591 1.00 93.75 322 ILE A CA 1
ATOM 2484 C C . ILE A 1 322 ? -21.266 -0.350 24.900 1.00 93.75 322 ILE A C 1
ATOM 2486 O O . ILE A 1 322 ? -22.011 -0.892 25.717 1.00 93.75 322 ILE A O 1
ATOM 2490 N N . ARG A 1 323 ? -19.965 -0.164 25.138 1.00 95.00 323 ARG A N 1
ATOM 2491 C CA . ARG A 1 323 ? -19.314 -0.540 26.393 1.00 95.00 323 ARG A CA 1
ATOM 2492 C C . ARG A 1 323 ? -20.003 0.104 27.594 1.00 95.00 323 ARG A C 1
ATOM 2494 O O . ARG A 1 323 ? -20.335 -0.598 28.546 1.00 95.00 323 ARG A O 1
ATOM 2501 N N . SER A 1 324 ? -20.262 1.409 27.535 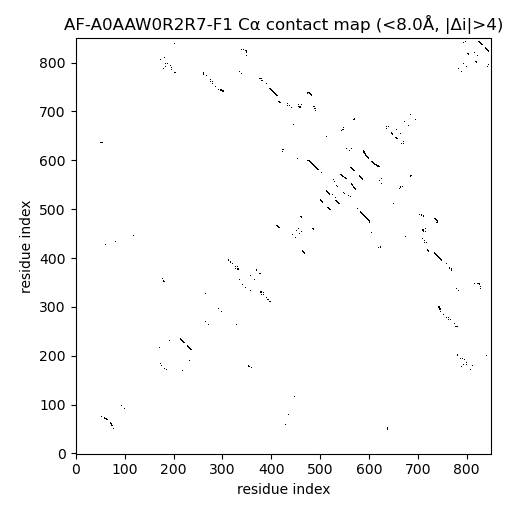1.00 93.38 324 SER A N 1
ATOM 2502 C CA . SER A 1 324 ? -20.948 2.132 28.612 1.00 93.38 324 SER A CA 1
ATOM 2503 C C . SER A 1 324 ? -22.357 1.581 28.871 1.00 93.38 324 SER A C 1
ATOM 2505 O O . SER A 1 324 ? -22.760 1.407 30.025 1.00 93.38 324 SER A O 1
ATOM 2507 N N . LEU A 1 325 ? -23.094 1.222 27.814 1.00 93.06 325 LEU A N 1
ATOM 2508 C CA . LEU A 1 325 ? -24.414 0.593 27.929 1.00 93.06 325 LEU A CA 1
ATOM 2509 C C . LEU A 1 325 ? -24.346 -0.787 28.605 1.00 93.06 325 LEU A C 1
ATOM 2511 O O . LEU A 1 325 ? -25.176 -1.087 29.465 1.00 93.06 325 LEU A O 1
ATOM 2515 N N . ILE A 1 326 ? -23.346 -1.609 28.271 1.00 92.75 326 ILE A N 1
ATOM 2516 C CA . ILE A 1 326 ? -23.133 -2.932 28.884 1.00 92.75 326 ILE A CA 1
ATOM 2517 C C . ILE A 1 326 ? -22.795 -2.796 30.376 1.00 92.75 326 ILE A C 1
ATOM 2519 O O . ILE A 1 326 ? -23.396 -3.474 31.212 1.00 92.75 326 ILE A O 1
ATOM 2523 N N . GLU A 1 327 ? -21.875 -1.895 30.728 1.00 91.50 327 GLU A N 1
ATOM 2524 C CA . GLU A 1 327 ? -21.493 -1.618 32.122 1.00 91.50 327 GLU A CA 1
ATOM 2525 C C . GLU A 1 327 ? -22.674 -1.067 32.942 1.00 91.50 327 GLU A C 1
ATOM 2527 O O . GLU A 1 327 ? -22.871 -1.449 34.103 1.00 91.50 327 GLU A O 1
ATOM 2532 N N . SER A 1 328 ? -23.520 -0.240 32.319 1.00 91.06 328 SER A N 1
ATOM 2533 C CA . SER A 1 328 ? -24.751 0.271 32.932 1.00 91.06 328 SER A CA 1
ATOM 2534 C C . SER A 1 328 ? -25.723 -0.861 33.271 1.00 91.06 328 SER A C 1
ATOM 2536 O O . SER A 1 328 ? -26.252 -0.916 34.382 1.00 91.06 328 SER A O 1
ATOM 2538 N N . ILE A 1 329 ? -25.937 -1.801 32.345 1.00 90.88 329 ILE A N 1
ATOM 2539 C CA . ILE A 1 329 ? -26.796 -2.972 32.567 1.00 90.88 329 ILE A CA 1
ATOM 2540 C C . ILE A 1 329 ? -26.247 -3.841 33.704 1.00 90.88 329 ILE A C 1
ATOM 2542 O O . ILE A 1 329 ? -26.995 -4.179 34.624 1.00 90.88 329 ILE A O 1
ATOM 2546 N N . GLY A 1 330 ? -24.950 -4.165 33.679 1.00 89.56 330 GLY A N 1
ATOM 2547 C CA . GLY A 1 330 ? -24.309 -4.973 34.721 1.00 89.56 330 GLY A CA 1
ATOM 2548 C C . GLY A 1 330 ? -24.439 -4.353 36.116 1.00 89.56 330 GLY A C 1
ATOM 2549 O O . GLY A 1 330 ? -24.765 -5.051 37.078 1.00 89.56 330 GLY A O 1
ATOM 2550 N N . SER A 1 331 ? -24.282 -3.031 36.219 1.00 88.69 331 SER A N 1
ATOM 2551 C CA . SER A 1 331 ? -24.457 -2.295 37.478 1.00 88.69 331 SER A CA 1
ATOM 2552 C C . SER A 1 331 ? -25.890 -2.399 38.013 1.00 88.69 331 SER A C 1
ATOM 2554 O O . SER A 1 331 ? -26.094 -2.674 39.196 1.00 88.69 331 SER A O 1
ATOM 2556 N N . TRP A 1 332 ? -26.899 -2.271 37.144 1.00 90.44 332 TRP A N 1
ATOM 2557 C CA . TRP A 1 332 ? -28.303 -2.410 37.543 1.00 90.44 332 TRP A CA 1
ATOM 2558 C C . TRP A 1 332 ? -28.672 -3.827 38.000 1.00 90.44 332 TRP A C 1
ATOM 2560 O O . TRP A 1 332 ? -29.411 -3.967 38.975 1.00 90.44 332 TRP A O 1
ATOM 2570 N N . TYR A 1 333 ? -28.145 -4.880 37.366 1.00 89.00 333 TYR A N 1
ATOM 2571 C CA . TYR A 1 333 ? -28.373 -6.256 37.834 1.00 89.00 333 TYR A CA 1
ATOM 2572 C C . TYR A 1 333 ? -27.809 -6.494 39.240 1.00 89.00 333 TYR A C 1
ATOM 2574 O O . TYR A 1 333 ? -28.452 -7.159 40.050 1.00 89.00 333 TYR A O 1
ATOM 2582 N N . ARG A 1 334 ? -26.652 -5.902 39.566 1.00 88.62 334 ARG A N 1
ATOM 2583 C CA . ARG A 1 334 ? -26.059 -5.988 40.912 1.00 88.62 334 ARG A CA 1
ATOM 2584 C C . ARG A 1 334 ? -26.903 -5.286 41.973 1.00 88.62 334 ARG A C 1
ATOM 2586 O O . ARG A 1 334 ? -27.031 -5.817 43.070 1.00 88.62 334 ARG A O 1
ATOM 2593 N N . ILE A 1 335 ? -27.501 -4.138 41.641 1.00 88.25 335 ILE A N 1
ATOM 2594 C CA . ILE A 1 335 ? -28.406 -3.403 42.543 1.00 88.25 335 ILE A CA 1
ATOM 2595 C C . ILE A 1 335 ? -29.660 -4.226 42.858 1.00 88.25 335 ILE A C 1
ATOM 2597 O O . ILE A 1 335 ? -30.122 -4.240 43.995 1.00 88.25 335 ILE A O 1
ATOM 2601 N N . ILE A 1 336 ? -30.225 -4.907 41.859 1.00 88.56 336 ILE A N 1
ATOM 2602 C CA . ILE A 1 336 ? -31.519 -5.584 42.010 1.00 88.56 336 ILE A CA 1
ATOM 2603 C C . ILE A 1 336 ? -31.395 -7.007 42.565 1.00 88.56 336 ILE A C 1
ATOM 2605 O O . ILE A 1 336 ? -32.350 -7.497 43.168 1.00 88.56 336 ILE A O 1
ATOM 2609 N N . LEU A 1 337 ? -30.237 -7.656 42.429 1.00 88.38 337 LEU A N 1
ATOM 2610 C CA . LEU A 1 337 ? -30.032 -9.041 42.861 1.00 88.38 337 LEU A CA 1
ATOM 2611 C C . LEU A 1 337 ? -30.564 -9.360 44.271 1.00 88.38 337 LEU A C 1
ATOM 2613 O O . LEU A 1 337 ? -31.328 -10.319 44.379 1.00 88.38 337 LEU A O 1
ATOM 2617 N N . PRO A 1 338 ? -30.230 -8.605 45.342 1.00 87.69 338 PRO A N 1
ATOM 2618 C CA . PRO A 1 338 ? -30.669 -8.974 46.690 1.00 87.69 338 PRO A CA 1
ATOM 2619 C C . PRO A 1 338 ? -32.198 -8.984 46.820 1.00 87.69 338 PRO A C 1
ATOM 2621 O O . PRO A 1 338 ? -32.765 -9.807 47.532 1.00 87.69 338 PRO A O 1
ATOM 2624 N N . TYR A 1 339 ? -32.875 -8.096 46.089 1.00 87.44 339 TYR A N 1
ATOM 2625 C CA . TYR A 1 339 ? -34.333 -7.986 46.073 1.00 87.44 339 TYR A CA 1
ATOM 2626 C C . TYR A 1 339 ? -34.996 -9.073 45.222 1.00 87.44 339 TYR A C 1
ATOM 2628 O O . TYR A 1 339 ? -36.080 -9.540 45.561 1.00 87.44 339 TYR A O 1
ATOM 2636 N N . TYR A 1 340 ? -34.347 -9.496 44.134 1.00 88.12 340 TYR A N 1
ATOM 2637 C CA . TYR A 1 340 ? -34.820 -10.598 43.293 1.00 88.12 340 TYR A CA 1
ATOM 2638 C C . TYR A 1 340 ? -34.840 -11.923 44.051 1.00 88.12 340 TYR A C 1
ATOM 2640 O O . TYR A 1 340 ? -35.867 -12.601 44.076 1.00 88.12 340 TYR A O 1
ATOM 2648 N N . GLU A 1 341 ? -33.741 -12.241 44.735 1.00 86.19 341 GLU A N 1
ATOM 2649 C CA . GLU A 1 341 ? -33.634 -13.457 45.542 1.00 86.19 341 GLU A CA 1
ATOM 2650 C C . GLU A 1 341 ? -34.667 -13.471 46.677 1.00 86.19 341 GLU A C 1
ATOM 2652 O O . GLU A 1 341 ? -35.370 -14.463 46.859 1.00 86.19 341 GLU A O 1
ATOM 2657 N N . LEU A 1 342 ? -34.840 -12.345 47.382 1.00 87.44 342 LEU A N 1
ATOM 2658 C CA . LEU A 1 342 ? -35.827 -12.230 48.462 1.00 87.44 342 LEU A CA 1
ATOM 2659 C C . LEU A 1 342 ? -37.280 -12.342 47.981 1.00 87.44 342 LEU A C 1
ATOM 2661 O O . LEU A 1 342 ? -38.141 -12.746 48.759 1.00 87.44 342 LEU A O 1
ATOM 2665 N N . ARG A 1 343 ? -37.586 -11.972 46.734 1.00 85.44 343 ARG A N 1
ATOM 2666 C CA . ARG A 1 343 ? -38.953 -12.057 46.204 1.00 85.44 343 ARG A CA 1
ATOM 2667 C C . ARG A 1 343 ? -39.341 -13.476 45.798 1.00 85.44 343 ARG A C 1
ATOM 2669 O O . ARG A 1 343 ? -40.494 -13.857 45.965 1.00 85.44 343 ARG A O 1
ATOM 2676 N N . HIS A 1 344 ? -38.409 -14.236 45.228 1.00 81.12 344 HIS A N 1
ATOM 2677 C CA . HIS A 1 344 ? -38.710 -15.557 44.674 1.00 81.12 344 HIS A CA 1
ATOM 2678 C C . HIS A 1 344 ? -38.475 -16.702 45.661 1.00 81.12 344 HIS A C 1
ATOM 2680 O O . HIS A 1 344 ? -39.159 -17.723 45.569 1.00 81.12 344 HIS A O 1
ATOM 2686 N N . HIS A 1 345 ? -37.544 -16.550 46.607 1.00 79.81 345 HIS A N 1
ATOM 2687 C CA . HIS A 1 345 ? -37.159 -17.624 47.517 1.00 79.81 345 HIS A CA 1
ATOM 2688 C C . HIS A 1 345 ? -37.050 -17.134 48.974 1.00 79.81 345 HIS A C 1
ATOM 2690 O O . HIS A 1 345 ? -36.354 -16.153 49.242 1.00 79.81 345 HIS A O 1
ATOM 2696 N N . PRO A 1 346 ? -37.670 -17.827 49.953 1.00 78.44 346 PRO A N 1
ATOM 2697 C CA . PRO A 1 346 ? -37.440 -17.543 51.364 1.00 78.44 346 PRO A CA 1
ATOM 2698 C C . PRO A 1 346 ? -36.047 -18.059 51.749 1.00 78.44 346 PRO A C 1
ATOM 2700 O O . PRO A 1 346 ? -35.802 -19.263 51.821 1.00 78.44 346 PRO A O 1
ATOM 2703 N N . LEU A 1 347 ? -35.109 -17.141 51.981 1.00 81.81 347 LEU A N 1
ATOM 2704 C CA . LEU A 1 347 ? -33.686 -17.453 52.158 1.00 81.81 347 LEU A CA 1
ATOM 2705 C C . LEU A 1 347 ? -33.180 -17.045 53.548 1.00 81.81 347 LEU A C 1
ATOM 2707 O O . LEU A 1 347 ? -33.646 -16.072 54.143 1.00 81.81 347 LEU A O 1
ATOM 2711 N N . ARG A 1 348 ? -32.178 -17.774 54.059 1.00 83.75 348 ARG A N 1
ATOM 2712 C CA . ARG A 1 348 ? -31.460 -17.426 55.301 1.00 83.75 348 ARG A CA 1
ATOM 2713 C C . ARG A 1 348 ? -30.683 -16.119 55.134 1.00 83.75 348 ARG A C 1
ATOM 2715 O O . ARG A 1 348 ? -30.079 -15.905 54.084 1.00 83.75 348 ARG A O 1
ATOM 2722 N N . ALA A 1 349 ? -30.562 -15.323 56.202 1.00 79.62 349 ALA A N 1
ATOM 2723 C CA . ALA A 1 349 ? -29.959 -13.982 56.150 1.00 79.62 349 ALA A CA 1
ATOM 2724 C C . ALA A 1 349 ? -28.572 -13.921 55.485 1.00 79.62 349 ALA A C 1
ATOM 2726 O O . ALA A 1 349 ? -28.301 -13.013 54.701 1.00 79.62 349 ALA A O 1
ATOM 2727 N N . ARG A 1 350 ? -27.694 -14.902 55.749 1.00 81.19 350 ARG A N 1
ATOM 2728 C CA . ARG A 1 350 ? -26.336 -14.961 55.167 1.00 81.19 350 ARG A CA 1
ATOM 2729 C C . ARG A 1 350 ? -26.334 -15.020 53.632 1.00 81.19 350 ARG A C 1
ATOM 2731 O O . ARG A 1 350 ? -25.391 -14.542 53.009 1.00 81.19 350 ARG A O 1
ATOM 2738 N N . HIS A 1 351 ? -27.362 -15.623 53.040 1.00 76.56 351 HIS A N 1
ATOM 2739 C CA . HIS A 1 351 ? -27.486 -15.851 51.600 1.00 76.56 351 HIS A CA 1
ATOM 2740 C C . HIS A 1 351 ? -28.474 -14.897 50.916 1.00 76.56 351 HIS A C 1
ATOM 2742 O O . HIS A 1 351 ? -28.703 -15.051 49.726 1.00 76.56 351 HIS A O 1
ATOM 2748 N N . SER A 1 352 ? -29.055 -13.926 51.626 1.00 79.31 352 SER A N 1
ATOM 2749 C CA . SER A 1 352 ? -30.012 -12.977 51.038 1.00 79.31 352 SER A CA 1
ATOM 2750 C C . SER A 1 352 ? -29.779 -11.538 51.493 1.00 79.31 352 SER A C 1
ATOM 2752 O O . SER A 1 352 ? -29.547 -10.660 50.668 1.00 79.31 352 SER A O 1
ATOM 2754 N N . LEU A 1 353 ? -29.751 -11.286 52.803 1.00 84.31 353 LEU A N 1
ATOM 2755 C CA . LEU A 1 353 ? -29.639 -9.933 53.359 1.00 84.31 353 LEU A CA 1
ATOM 2756 C C . LEU A 1 353 ? -28.231 -9.340 53.326 1.00 84.31 353 LEU A C 1
ATOM 2758 O O . LEU A 1 353 ? -28.094 -8.123 53.205 1.00 84.31 353 LEU A O 1
ATOM 2762 N N . PHE A 1 354 ? -27.199 -10.174 53.447 1.00 85.62 354 PHE A N 1
ATOM 2763 C CA . PHE A 1 354 ? -25.797 -9.737 53.498 1.00 85.62 354 PHE A CA 1
ATOM 2764 C C . PHE A 1 354 ? -25.060 -9.896 52.158 1.00 85.62 354 PHE A C 1
ATOM 2766 O O . PHE A 1 354 ? -23.831 -9.889 52.108 1.00 85.62 354 PHE A O 1
ATOM 2773 N N . ILE A 1 355 ? -25.793 -10.052 51.051 1.00 83.31 355 ILE A N 1
ATOM 2774 C CA . ILE A 1 355 ? -25.202 -10.050 49.711 1.00 83.31 355 ILE A CA 1
ATOM 2775 C C . ILE A 1 355 ? -24.993 -8.598 49.261 1.00 83.31 355 ILE A C 1
ATOM 2777 O O . ILE A 1 355 ? -25.957 -7.867 49.056 1.00 83.31 355 ILE A O 1
ATOM 2781 N N . ASN A 1 356 ? -23.731 -8.193 49.087 1.00 84.31 356 ASN A N 1
ATOM 2782 C CA . ASN A 1 356 ? -23.352 -6.888 48.540 1.00 84.31 356 ASN A CA 1
ATOM 2783 C C . ASN A 1 356 ? -22.392 -7.060 47.343 1.00 84.31 356 ASN A C 1
ATOM 2785 O O . ASN A 1 356 ? -21.174 -7.059 47.517 1.00 84.31 356 ASN A O 1
ATOM 2789 N N . PRO A 1 357 ? -22.916 -7.251 46.120 1.00 80.06 357 PRO A N 1
ATOM 2790 C CA . PRO A 1 357 ? -22.100 -7.380 44.916 1.00 80.06 357 PRO A CA 1
ATOM 2791 C C . PRO A 1 357 ? -21.613 -6.017 44.392 1.00 80.06 357 PRO A C 1
ATOM 2793 O O . PRO A 1 357 ? -20.787 -5.982 43.483 1.00 80.06 357 PRO A O 1
ATOM 2796 N N . LEU A 1 358 ? -22.123 -4.902 44.931 1.00 81.56 358 LEU A N 1
ATOM 2797 C CA . LEU A 1 358 ? -21.752 -3.541 44.530 1.00 81.56 358 LEU A CA 1
ATOM 2798 C C . LEU A 1 358 ? -20.423 -3.093 45.139 1.00 81.56 358 LEU A C 1
ATOM 2800 O O . LEU A 1 358 ? -19.690 -2.347 44.499 1.00 81.56 358 LEU A O 1
ATOM 2804 N N . SER A 1 359 ? -20.098 -3.557 46.347 1.00 82.25 359 SER A N 1
ATOM 2805 C CA . SER A 1 359 ? -18.841 -3.220 47.027 1.00 82.25 359 SER A CA 1
ATOM 2806 C C . SER A 1 359 ? -17.638 -4.039 46.552 1.00 82.25 359 SER A C 1
ATOM 2808 O O . SER A 1 359 ? -16.509 -3.760 46.950 1.00 82.25 359 SER A O 1
ATOM 2810 N N . GLN A 1 360 ? -17.855 -5.050 45.707 1.00 83.19 360 GLN A N 1
ATOM 2811 C CA . GLN A 1 360 ? -16.803 -5.937 45.224 1.00 83.19 360 GLN A CA 1
ATOM 2812 C C . GLN A 1 360 ? -16.312 -5.528 43.827 1.00 83.19 360 GLN A C 1
ATOM 2814 O O . GLN A 1 360 ? -17.121 -5.149 42.972 1.00 83.19 360 GLN A O 1
ATOM 2819 N N . PRO A 1 361 ? -15.006 -5.673 43.530 1.00 86.56 361 PRO A N 1
ATOM 2820 C CA . PRO A 1 361 ? -14.503 -5.484 42.177 1.00 86.56 361 PRO A CA 1
ATOM 2821 C C . PRO A 1 361 ? -15.136 -6.499 41.214 1.00 86.56 361 PRO A C 1
ATOM 2823 O O . PRO A 1 361 ? -15.473 -7.625 41.592 1.00 86.56 361 PRO A O 1
ATOM 2826 N N . ILE A 1 362 ? -15.263 -6.117 39.937 1.00 86.06 362 ILE A N 1
ATOM 2827 C CA . ILE A 1 362 ? -15.963 -6.901 38.901 1.00 86.06 362 ILE A CA 1
ATOM 2828 C C . ILE A 1 362 ? -15.438 -8.345 38.829 1.00 86.06 362 ILE A C 1
ATOM 2830 O O . ILE A 1 362 ? -16.239 -9.278 38.795 1.00 86.06 362 ILE A O 1
ATOM 2834 N N . ILE A 1 363 ? -14.118 -8.540 38.890 1.00 88.69 363 ILE A N 1
ATOM 2835 C CA . ILE A 1 363 ? -13.476 -9.865 38.830 1.00 88.69 363 ILE A CA 1
ATOM 2836 C C . ILE A 1 363 ? -13.899 -10.745 40.013 1.00 88.69 363 ILE A C 1
ATOM 2838 O O . ILE A 1 363 ? -14.294 -11.895 39.828 1.00 88.69 363 ILE A O 1
ATOM 2842 N N . GLN A 1 364 ? -13.873 -10.197 41.231 1.00 87.56 364 GLN A N 1
ATOM 2843 C CA . GLN A 1 364 ? -14.277 -10.935 42.427 1.00 87.56 364 GLN A CA 1
ATOM 2844 C C . GLN A 1 364 ? -15.766 -11.287 42.378 1.00 87.56 364 GLN A C 1
ATOM 2846 O O . GLN A 1 364 ? -16.139 -12.423 42.674 1.00 87.56 364 GLN A O 1
ATOM 2851 N N . SER A 1 365 ? -16.605 -10.346 41.932 1.00 84.56 365 SER A N 1
ATOM 2852 C CA . SER A 1 365 ? -18.041 -10.586 41.778 1.00 84.56 365 SER A CA 1
ATOM 2853 C C . SER A 1 365 ? -18.340 -11.674 40.738 1.00 84.56 365 SER A C 1
ATOM 2855 O O . SER A 1 365 ? -19.247 -12.476 40.947 1.00 84.56 365 SER A O 1
ATOM 2857 N N . PHE A 1 366 ? -17.549 -11.772 39.662 1.00 87.12 366 PHE A N 1
ATOM 2858 C CA . PHE A 1 366 ? -17.678 -12.812 38.639 1.00 87.12 366 PHE A CA 1
ATOM 2859 C C . PHE A 1 366 ? -17.345 -14.200 39.199 1.00 87.12 366 PHE A C 1
ATOM 2861 O O . PHE A 1 366 ? -18.180 -15.103 39.137 1.00 87.12 366 PHE A O 1
ATOM 2868 N N . LEU A 1 367 ? -16.173 -14.348 39.829 1.00 87.75 367 LEU A N 1
ATOM 2869 C CA . LEU A 1 367 ? -15.730 -15.615 40.420 1.00 87.75 367 LEU A CA 1
ATOM 2870 C C . LEU A 1 367 ? -16.697 -16.106 41.506 1.00 87.75 367 LEU A C 1
ATOM 2872 O O . LEU A 1 367 ? -17.073 -17.279 41.536 1.00 87.75 367 LEU A O 1
ATOM 2876 N N . GLN A 1 368 ? -17.154 -15.197 42.373 1.00 84.06 368 GLN A N 1
ATOM 2877 C CA . GLN A 1 368 ? -18.105 -15.543 43.425 1.00 84.06 368 GLN A CA 1
ATOM 2878 C C . GLN A 1 368 ? -19.484 -15.916 42.858 1.00 84.06 368 GLN A C 1
ATOM 2880 O O . GLN A 1 368 ? -20.144 -16.804 43.399 1.00 84.06 368 GLN A O 1
ATOM 2885 N N . SER A 1 369 ? -19.922 -15.268 41.776 1.00 84.19 369 SER A N 1
ATOM 2886 C CA . SER A 1 369 ? -21.224 -15.542 41.155 1.00 84.19 369 SER A CA 1
ATOM 2887 C C . SER A 1 369 ? -21.259 -16.888 40.435 1.00 84.19 369 SER A C 1
ATOM 2889 O O . SER A 1 369 ? -22.296 -17.547 40.477 1.00 84.19 369 SER A O 1
ATOM 2891 N N . ILE A 1 370 ? -20.139 -17.331 39.845 1.00 87.31 370 ILE A N 1
ATOM 2892 C CA . ILE A 1 370 ? -20.021 -18.674 39.248 1.00 87.31 370 ILE A CA 1
ATOM 2893 C C . ILE A 1 370 ? -20.217 -19.735 40.327 1.00 87.31 370 ILE A C 1
ATOM 2895 O O . ILE A 1 370 ? -21.054 -20.621 40.185 1.00 87.31 370 ILE A O 1
ATOM 2899 N N . SER A 1 371 ? -19.502 -19.600 41.448 1.00 84.88 371 SER A N 1
ATOM 2900 C CA . SER A 1 371 ? -19.605 -20.548 42.562 1.00 84.88 371 SER A CA 1
ATOM 2901 C C . SER A 1 371 ? -21.014 -20.612 43.164 1.00 84.88 371 SER A C 1
ATOM 2903 O O . SER A 1 371 ? -21.403 -21.656 43.682 1.00 84.88 371 SER A O 1
ATOM 2905 N N . LYS A 1 372 ? -21.785 -19.521 43.092 1.00 80.38 372 LYS A N 1
ATOM 2906 C CA . LYS A 1 372 ? -23.157 -19.435 43.618 1.00 80.38 372 LYS A CA 1
ATOM 2907 C C . LYS A 1 372 ? -24.248 -19.678 42.564 1.00 80.38 372 LYS A C 1
ATOM 2909 O O . LYS A 1 372 ? -25.420 -19.564 42.897 1.00 80.38 372 LYS A O 1
ATOM 2914 N N . SER A 1 373 ? -23.881 -20.035 41.327 1.00 80.75 373 SER A N 1
ATOM 2915 C CA . SER A 1 373 ? -24.805 -20.300 40.206 1.00 80.75 373 SER A CA 1
ATOM 2916 C C . SER A 1 373 ? -25.763 -19.145 39.862 1.00 80.75 373 SER A C 1
ATOM 2918 O O . SER A 1 373 ? -26.866 -19.366 39.364 1.00 80.75 373 SER A O 1
ATOM 2920 N N . TYR A 1 374 ? -25.349 -17.892 40.081 1.00 85.12 374 TYR A N 1
ATOM 2921 C CA . TYR A 1 374 ? -26.140 -16.712 39.714 1.00 85.12 374 TYR A CA 1
ATOM 2922 C C . TYR A 1 374 ? -25.930 -16.344 38.240 1.00 85.12 374 TYR A C 1
ATOM 2924 O O . TYR A 1 374 ? -25.210 -15.395 37.911 1.00 85.12 374 TYR A O 1
ATOM 2932 N N . TRP A 1 375 ? -26.556 -17.103 37.340 1.00 86.06 375 TRP A N 1
ATOM 2933 C CA . TRP A 1 375 ? -26.308 -17.027 35.897 1.00 86.06 375 TRP A CA 1
ATOM 2934 C C . TRP A 1 375 ? -26.433 -15.607 35.318 1.00 86.06 375 TRP A C 1
ATOM 2936 O O . TRP A 1 375 ? -25.511 -15.155 34.641 1.00 86.06 375 TRP A O 1
ATOM 2946 N N . ALA A 1 376 ? -27.470 -14.840 35.673 1.00 86.44 376 ALA A N 1
ATOM 2947 C CA . ALA A 1 376 ? -27.641 -13.459 35.201 1.00 86.44 376 ALA A CA 1
ATOM 2948 C C . ALA A 1 376 ? -26.470 -12.516 35.553 1.00 86.44 376 ALA A C 1
ATOM 2950 O O . ALA A 1 376 ? -26.134 -11.623 34.774 1.00 86.44 376 ALA A O 1
ATOM 2951 N N . ILE A 1 377 ? -25.817 -12.706 36.703 1.00 87.25 377 ILE A N 1
ATOM 2952 C CA . ILE A 1 377 ? -24.678 -11.871 37.122 1.00 87.25 377 ILE A CA 1
ATOM 2953 C C . ILE A 1 377 ? -23.380 -12.370 36.519 1.00 87.25 377 ILE A C 1
ATOM 2955 O O . ILE A 1 377 ? -22.526 -11.560 36.159 1.00 87.25 377 ILE A O 1
ATOM 2959 N N . THR A 1 378 ? -23.223 -13.688 36.399 1.00 90.81 378 THR A N 1
ATOM 2960 C CA . THR A 1 378 ? -22.035 -14.261 35.761 1.00 90.81 378 THR A CA 1
ATOM 2961 C C . THR A 1 378 ? -21.902 -13.771 34.327 1.00 90.81 378 THR A C 1
ATOM 2963 O O . THR A 1 378 ? -20.841 -13.279 33.953 1.00 90.81 378 THR A O 1
ATOM 2966 N N . THR A 1 379 ? -22.989 -13.796 33.553 1.00 92.25 379 THR A N 1
ATOM 2967 C CA . THR A 1 379 ? -22.961 -13.394 32.146 1.00 92.25 379 THR A CA 1
ATOM 2968 C C . THR A 1 379 ? -22.820 -11.889 31.981 1.00 92.25 379 THR A C 1
ATOM 2970 O O . THR A 1 379 ? -22.054 -11.437 31.136 1.00 92.25 379 THR A O 1
ATOM 2973 N N . THR A 1 380 ? -23.481 -11.084 32.814 1.00 92.00 380 THR A N 1
ATOM 2974 C CA . THR A 1 380 ? -23.337 -9.619 32.758 1.00 92.00 380 THR A CA 1
ATOM 2975 C C . THR A 1 380 ? -21.966 -9.151 33.235 1.00 92.00 380 THR A C 1
ATOM 2977 O O . THR A 1 380 ? -21.391 -8.251 32.632 1.00 92.00 380 THR A O 1
ATOM 2980 N N . SER A 1 381 ? -21.388 -9.797 34.251 1.00 91.56 381 SER A N 1
ATOM 2981 C CA . SER A 1 381 ? -20.022 -9.501 34.697 1.00 91.56 381 SER A CA 1
ATOM 2982 C C . SER A 1 381 ? -18.980 -9.958 33.674 1.00 91.56 381 SER A C 1
ATOM 2984 O O . SER A 1 381 ? -18.005 -9.243 33.467 1.00 91.56 381 SER A O 1
ATOM 2986 N N . LEU A 1 382 ? -19.201 -11.085 32.983 1.00 93.81 382 LEU A N 1
ATOM 2987 C CA . LEU A 1 382 ? -18.372 -11.508 31.851 1.00 93.81 382 LEU A CA 1
ATOM 2988 C C . LEU A 1 382 ? -18.448 -10.502 30.694 1.00 93.81 382 LEU A C 1
ATOM 2990 O O . LEU A 1 382 ? -17.416 -10.085 30.176 1.00 93.81 382 LEU A O 1
ATOM 2994 N N . ALA A 1 383 ? -19.652 -10.049 30.337 1.00 93.75 383 ALA A N 1
ATOM 2995 C CA . ALA A 1 383 ? -19.844 -9.027 29.311 1.00 93.75 383 ALA A CA 1
ATOM 2996 C C . ALA A 1 383 ? -19.127 -7.712 29.668 1.00 93.75 383 ALA A C 1
ATOM 2998 O O . ALA A 1 383 ? -18.443 -7.145 28.819 1.00 93.75 383 ALA A O 1
ATOM 2999 N N . SER A 1 384 ? -19.206 -7.257 30.924 1.00 92.12 384 SER A N 1
ATOM 3000 C CA . SER A 1 384 ? -18.462 -6.083 31.404 1.00 92.12 384 SER A CA 1
ATOM 3001 C C . SER A 1 384 ? -16.941 -6.271 31.392 1.00 92.12 384 SER A C 1
ATOM 3003 O O . SER A 1 384 ? -16.225 -5.291 31.216 1.00 92.12 384 SER A O 1
ATOM 3005 N N . LEU A 1 385 ? -16.429 -7.495 31.567 1.00 93.50 385 LEU A N 1
ATOM 3006 C CA . LEU A 1 385 ? -14.991 -7.786 31.465 1.00 93.50 385 LEU A CA 1
ATOM 3007 C C . LEU A 1 385 ? -14.496 -7.781 30.011 1.00 93.50 385 LEU A C 1
ATOM 3009 O O . LEU A 1 385 ? -13.360 -7.386 29.757 1.00 93.50 385 LEU A O 1
ATOM 3013 N N . LEU A 1 386 ? -15.342 -8.192 29.062 1.00 94.38 386 LEU A N 1
ATOM 3014 C CA . LEU A 1 386 ? -15.022 -8.210 27.631 1.00 94.38 386 LEU A CA 1
ATOM 3015 C C . LEU A 1 386 ? -15.211 -6.842 26.957 1.00 94.38 386 LEU A C 1
ATOM 3017 O O . LEU A 1 386 ? -14.489 -6.514 26.020 1.00 94.38 386 LEU A O 1
ATOM 3021 N N . ALA A 1 387 ? -16.143 -6.015 27.436 1.00 92.88 387 ALA A N 1
ATOM 3022 C CA . ALA A 1 387 ? -16.487 -4.737 26.812 1.00 92.88 387 ALA A CA 1
ATOM 3023 C C . ALA A 1 387 ? -15.311 -3.743 26.619 1.00 92.88 387 ALA A C 1
ATOM 3025 O O . ALA A 1 387 ? -15.283 -3.074 25.585 1.00 92.88 387 ALA A O 1
ATOM 3026 N N . PRO A 1 388 ? -14.310 -3.635 27.520 1.00 92.75 388 PRO A N 1
ATOM 3027 C CA . PRO A 1 388 ? -13.122 -2.810 27.289 1.00 92.75 388 PRO A CA 1
ATOM 3028 C C . PRO A 1 388 ? -12.306 -3.231 26.061 1.00 92.75 388 PRO A C 1
ATOM 3030 O O . PRO A 1 388 ? -11.784 -2.369 25.356 1.00 92.75 388 PRO A O 1
ATOM 3033 N N . TRP A 1 389 ? -12.239 -4.534 25.771 1.00 94.12 389 TRP A N 1
ATOM 3034 C CA . TRP A 1 389 ? -11.486 -5.071 24.634 1.00 94.12 389 TRP A CA 1
ATOM 3035 C C . TRP A 1 389 ? -12.087 -4.658 23.290 1.00 94.12 389 TRP A C 1
ATOM 3037 O O . TRP A 1 389 ? -11.338 -4.462 22.338 1.00 94.12 389 TRP A O 1
ATOM 3047 N N . LEU A 1 390 ? -13.407 -4.438 23.221 1.00 91.94 390 LEU A N 1
ATOM 3048 C CA . LEU A 1 390 ? -14.073 -3.930 22.015 1.00 91.94 390 LEU A CA 1
ATOM 3049 C C . LEU A 1 390 ? -13.456 -2.608 21.543 1.00 91.94 390 LEU A C 1
ATOM 3051 O O . LEU A 1 390 ? -13.185 -2.440 20.359 1.00 91.94 390 LEU A O 1
ATOM 3055 N N . VAL A 1 391 ? -13.220 -1.679 22.475 1.00 91.44 391 VAL A N 1
ATOM 3056 C CA . VAL A 1 391 ? -12.672 -0.348 22.167 1.00 91.44 391 VAL A CA 1
ATOM 3057 C C . VAL A 1 391 ? -11.211 -0.450 21.729 1.00 91.44 391 VAL A C 1
ATOM 3059 O O . VAL A 1 391 ? -10.804 0.243 20.802 1.00 91.44 391 VAL A O 1
ATOM 3062 N N . ILE A 1 392 ? -10.439 -1.338 22.366 1.00 90.38 392 ILE A N 1
ATOM 3063 C CA . ILE A 1 392 ? -9.020 -1.555 22.050 1.00 90.38 392 ILE A CA 1
ATOM 3064 C C . ILE A 1 392 ? -8.871 -2.118 20.633 1.00 90.38 392 ILE A C 1
ATOM 3066 O O . ILE A 1 392 ? -8.134 -1.559 19.826 1.00 90.38 392 ILE A O 1
ATOM 3070 N N . VAL A 1 393 ? -9.603 -3.188 20.311 1.00 91.44 393 VAL A N 1
ATOM 3071 C CA . VAL A 1 393 ? -9.524 -3.851 18.999 1.00 91.44 393 VAL A CA 1
ATOM 3072 C C . VAL A 1 393 ? -10.092 -2.961 17.890 1.00 91.44 393 VAL A C 1
ATOM 3074 O O . VAL A 1 393 ? -9.534 -2.915 16.797 1.00 91.44 393 VAL A O 1
ATOM 3077 N N . ALA A 1 394 ? -11.146 -2.185 18.167 1.00 89.88 394 ALA A N 1
ATOM 3078 C CA . ALA A 1 394 ? -11.707 -1.246 17.194 1.00 89.88 394 ALA A CA 1
ATOM 3079 C C . ALA A 1 394 ? -10.714 -0.156 16.753 1.00 89.88 394 ALA A C 1
ATOM 3081 O O . ALA A 1 394 ? -10.827 0.337 15.633 1.00 89.88 394 ALA A O 1
ATOM 3082 N N . GLY A 1 395 ? -9.727 0.189 17.589 1.00 85.25 395 GLY A N 1
ATOM 3083 C CA . GLY A 1 395 ? -8.662 1.126 17.225 1.00 85.25 395 GLY A CA 1
ATOM 3084 C C . GLY A 1 395 ? -7.723 0.612 16.125 1.00 85.25 395 GLY A C 1
ATOM 3085 O O . GLY A 1 395 ? -7.141 1.423 15.412 1.00 85.25 395 GLY A O 1
ATOM 3086 N N . GLY A 1 396 ? -7.598 -0.710 15.964 1.00 82.56 396 GLY A N 1
ATOM 3087 C CA . GLY A 1 396 ? -6.798 -1.358 14.915 1.00 82.56 396 GLY A CA 1
ATOM 3088 C C . GLY A 1 396 ? -7.608 -1.834 13.706 1.00 82.56 396 GLY A C 1
ATOM 3089 O O . GLY A 1 396 ? -7.054 -2.471 12.818 1.00 82.56 396 GLY A O 1
ATOM 3090 N N . LEU A 1 397 ? -8.915 -1.549 13.660 1.00 88.00 397 LEU A N 1
ATOM 3091 C CA . LEU A 1 397 ? -9.820 -2.118 12.658 1.00 88.00 397 LEU A CA 1
ATOM 3092 C C . LEU A 1 397 ? -9.486 -1.693 11.221 1.00 88.00 397 LEU A C 1
ATOM 3094 O O . LEU A 1 397 ? -9.701 -2.471 10.296 1.00 88.00 397 LEU A O 1
ATOM 3098 N N . TYR A 1 398 ? -8.978 -0.475 11.033 1.00 86.88 398 TYR A N 1
ATOM 3099 C CA . TYR A 1 398 ? -8.666 0.083 9.720 1.00 86.88 398 TYR A CA 1
ATOM 3100 C C . TYR A 1 398 ? -7.203 0.505 9.644 1.00 86.88 398 TYR A C 1
ATOM 3102 O O . TYR A 1 398 ? -6.707 1.211 10.522 1.00 86.88 398 TYR A O 1
ATOM 3110 N N . SER A 1 399 ? -6.530 0.105 8.567 1.00 81.31 399 SER A N 1
ATOM 3111 C CA . SER A 1 399 ? -5.128 0.431 8.299 1.00 81.31 399 SER A CA 1
ATOM 3112 C C . SER A 1 399 ? -4.959 0.950 6.872 1.00 81.31 399 SER A C 1
ATOM 3114 O O . SER A 1 399 ? -5.695 0.552 5.972 1.00 81.31 399 SER A O 1
ATOM 3116 N N . ALA A 1 400 ? -4.015 1.869 6.661 1.00 79.19 400 ALA A N 1
ATOM 3117 C CA . ALA A 1 400 ? -3.674 2.348 5.326 1.00 79.19 400 ALA A CA 1
ATOM 3118 C C . ALA A 1 400 ? -2.655 1.393 4.695 1.00 79.19 400 ALA A C 1
ATOM 3120 O O . ALA A 1 400 ? -1.537 1.270 5.199 1.00 79.19 400 ALA A O 1
ATOM 3121 N N . GLN A 1 401 ? -3.037 0.727 3.607 1.00 78.50 401 GLN A N 1
ATOM 3122 C CA . GLN A 1 401 ? -2.156 -0.163 2.853 1.00 78.50 401 GLN A CA 1
ATOM 3123 C C . GLN A 1 401 ? -1.845 0.430 1.473 1.00 78.50 401 GLN A C 1
ATOM 3125 O O . GLN A 1 401 ? -2.720 1.063 0.876 1.00 78.50 401 GLN A O 1
ATOM 3130 N N . PRO A 1 402 ? -0.604 0.280 0.969 1.00 74.31 402 PRO A N 1
ATOM 3131 C CA . PRO A 1 402 ? -0.256 0.714 -0.375 1.00 74.31 402 PRO A CA 1
ATOM 3132 C C . PRO A 1 402 ? -0.887 -0.231 -1.402 1.00 74.31 402 PRO A C 1
ATOM 3134 O O . PRO A 1 402 ? -0.680 -1.441 -1.360 1.00 74.31 402 PRO A O 1
ATOM 3137 N N . VAL A 1 403 ? -1.623 0.339 -2.343 1.00 76.31 403 VAL A N 1
ATOM 3138 C CA . VAL A 1 403 ? -2.257 -0.344 -3.469 1.00 76.31 403 VAL A CA 1
ATOM 3139 C C . VAL A 1 403 ? -1.735 0.291 -4.752 1.00 76.31 403 VAL A C 1
ATOM 3141 O O . VAL A 1 403 ? -1.533 1.504 -4.821 1.00 76.31 403 VAL A O 1
ATOM 3144 N N . VAL A 1 404 ? -1.469 -0.524 -5.773 1.00 74.88 404 VAL A N 1
ATOM 3145 C CA . VAL A 1 404 ? -1.089 -0.007 -7.093 1.00 74.88 404 VAL A CA 1
ATOM 3146 C C . VAL A 1 404 ? -2.358 0.488 -7.778 1.00 74.88 404 VAL A C 1
ATOM 3148 O O . VAL A 1 404 ? -3.196 -0.309 -8.187 1.00 74.88 404 VAL A O 1
ATOM 3151 N N . SER A 1 405 ? -2.505 1.805 -7.868 1.00 73.06 405 SER A N 1
ATOM 3152 C CA . SER A 1 405 ? -3.589 2.452 -8.597 1.00 73.06 405 SER A CA 1
ATOM 3153 C C . SER A 1 405 ? -3.178 2.649 -10.053 1.00 73.06 405 SER A C 1
ATOM 3155 O O . SER A 1 405 ? -2.028 2.995 -10.338 1.00 73.06 405 SER A O 1
ATOM 3157 N N . GLN A 1 406 ? -4.113 2.386 -10.965 1.00 77.81 406 GLN A N 1
ATOM 3158 C CA . GLN A 1 406 ? -3.944 2.593 -12.399 1.00 77.81 406 GLN A CA 1
ATOM 3159 C C . GLN A 1 406 ? -4.702 3.854 -12.796 1.00 77.81 406 GLN A C 1
ATOM 3161 O O . GLN A 1 406 ? -5.929 3.895 -12.703 1.00 77.81 406 GLN A O 1
ATOM 3166 N N . VAL A 1 407 ? -3.974 4.880 -13.231 1.00 79.62 407 VAL A N 1
ATOM 3167 C CA . VAL A 1 407 ? -4.560 6.141 -13.697 1.00 79.62 407 VAL A CA 1
ATOM 3168 C C . VAL A 1 407 ? -4.301 6.276 -15.189 1.00 79.62 407 VAL A C 1
ATOM 3170 O O . VAL A 1 407 ? -3.152 6.274 -15.623 1.00 79.62 407 VAL A O 1
ATOM 3173 N N . THR A 1 408 ? -5.363 6.379 -15.984 1.00 81.88 408 THR A N 1
ATOM 3174 C CA . THR A 1 408 ? -5.253 6.674 -17.416 1.00 81.88 408 THR A CA 1
ATOM 3175 C C . THR A 1 408 ? -4.930 8.151 -17.609 1.00 81.88 408 THR A C 1
ATOM 3177 O O . THR A 1 408 ? -5.693 8.999 -17.150 1.00 81.88 408 THR A O 1
ATOM 3180 N N . VAL A 1 409 ? -3.833 8.447 -18.299 1.00 82.62 409 VAL A N 1
ATOM 3181 C CA . VAL A 1 409 ? -3.371 9.804 -18.610 1.00 82.62 409 VAL A CA 1
ATOM 3182 C C . VAL A 1 409 ? -3.318 10.030 -20.111 1.00 82.62 409 VAL A C 1
ATOM 3184 O O . VAL A 1 409 ? -3.083 9.101 -20.892 1.00 82.62 409 VAL A O 1
ATOM 3187 N N . ASN A 1 410 ? -3.489 11.285 -20.513 1.00 84.69 410 ASN A N 1
ATOM 3188 C CA . ASN A 1 410 ? -3.330 11.676 -21.905 1.00 84.69 410 ASN A CA 1
ATOM 3189 C C . ASN A 1 410 ? -1.868 12.044 -22.180 1.00 84.69 410 ASN A C 1
ATOM 3191 O O . ASN A 1 410 ? -1.266 12.878 -21.498 1.00 84.69 410 ASN A O 1
ATOM 3195 N N . LEU A 1 411 ? -1.296 11.419 -23.203 1.00 81.50 411 LEU A N 1
ATOM 3196 C CA . LEU A 1 411 ? 0.071 11.634 -23.650 1.00 81.50 411 LEU A CA 1
ATOM 3197 C C . LEU A 1 411 ? 0.075 12.458 -24.934 1.00 81.50 411 LEU A C 1
ATOM 3199 O O . LEU A 1 411 ? -0.725 12.240 -25.848 1.00 81.50 411 LEU A O 1
ATOM 3203 N N . THR A 1 412 ? 1.018 13.392 -25.015 1.00 81.50 412 THR A N 1
ATOM 3204 C CA . THR A 1 412 ? 1.301 14.160 -26.223 1.00 81.50 412 THR A CA 1
ATOM 3205 C C . THR A 1 412 ? 2.569 13.626 -26.880 1.00 81.50 412 THR A C 1
ATOM 3207 O O . THR A 1 412 ? 3.613 13.463 -26.244 1.00 81.50 412 THR A O 1
ATOM 3210 N N . ARG A 1 413 ? 2.478 13.328 -28.177 1.00 78.38 413 ARG A N 1
ATOM 3211 C CA . ARG A 1 413 ? 3.624 12.913 -28.989 1.00 78.38 413 ARG A CA 1
ATOM 3212 C C . ARG A 1 413 ? 4.430 14.155 -29.378 1.00 78.38 413 ARG A C 1
ATOM 3214 O O . ARG A 1 413 ? 3.880 15.070 -29.982 1.00 78.38 413 ARG A O 1
ATOM 3221 N N . THR A 1 414 ? 5.720 14.199 -29.039 1.00 77.94 414 THR A N 1
ATOM 3222 C CA . THR A 1 414 ? 6.600 15.343 -29.361 1.00 77.94 414 THR A CA 1
ATOM 3223 C C . THR A 1 414 ? 7.434 15.138 -30.618 1.00 77.94 414 THR A C 1
ATOM 3225 O O . THR A 1 414 ? 7.860 16.113 -31.235 1.00 77.94 414 THR A O 1
ATOM 3228 N N . SER A 1 415 ? 7.664 13.888 -31.016 1.00 77.81 415 SER A N 1
ATOM 3229 C CA . SER A 1 415 ? 8.334 13.550 -32.276 1.00 77.81 415 SER A CA 1
ATOM 3230 C C . SER A 1 415 ? 7.598 12.421 -32.977 1.00 77.81 415 SER A C 1
ATOM 3232 O O . SER A 1 415 ? 6.997 11.573 -32.320 1.00 77.81 415 SER A O 1
ATOM 3234 N N . HIS A 1 416 ? 7.669 12.408 -34.301 1.00 80.38 416 HIS A N 1
ATOM 3235 C CA . HIS A 1 416 ? 7.195 11.299 -35.118 1.00 80.38 416 HIS A CA 1
ATOM 3236 C C . HIS A 1 416 ? 8.266 10.941 -36.145 1.00 80.38 416 HIS A C 1
ATOM 3238 O O . HIS A 1 416 ? 9.100 11.777 -36.506 1.00 80.38 416 HIS A O 1
ATOM 3244 N N . PHE A 1 417 ? 8.257 9.688 -36.587 1.00 80.19 417 PHE A N 1
ATOM 3245 C CA . PHE A 1 417 ? 9.160 9.236 -37.637 1.00 80.19 417 PHE A CA 1
ATOM 3246 C C . PHE A 1 417 ? 8.532 9.485 -39.005 1.00 80.19 417 PHE A C 1
ATOM 3248 O O . PHE A 1 417 ? 7.381 9.112 -39.244 1.00 80.19 417 PHE A O 1
ATOM 3255 N N . ASN A 1 418 ? 9.300 10.085 -39.913 1.00 74.75 418 ASN A N 1
ATOM 3256 C CA . ASN A 1 418 ? 8.868 10.344 -41.279 1.00 74.75 418 ASN A CA 1
ATOM 3257 C C . ASN A 1 418 ? 9.745 9.583 -42.280 1.00 74.75 418 ASN A C 1
ATOM 3259 O O . ASN A 1 418 ? 10.970 9.702 -42.290 1.00 74.75 418 ASN A O 1
ATOM 3263 N N . SER A 1 419 ? 9.107 8.802 -43.151 1.00 71.25 419 SER A N 1
ATOM 3264 C CA . SER A 1 419 ? 9.786 7.993 -44.170 1.00 71.25 419 SER A CA 1
ATOM 3265 C C . SER A 1 419 ? 10.492 8.835 -45.240 1.00 71.25 419 SER A C 1
ATOM 3267 O O . SER A 1 419 ? 11.405 8.334 -45.901 1.00 71.25 419 SER A O 1
ATOM 3269 N N . SER A 1 420 ? 10.137 10.121 -45.391 1.00 67.31 420 SER A N 1
ATOM 3270 C CA . SER A 1 420 ? 10.815 11.039 -46.317 1.00 67.31 420 SER A CA 1
ATOM 3271 C C . SER A 1 420 ? 12.274 11.292 -45.954 1.00 67.31 420 SER A C 1
ATOM 3273 O O . SER A 1 420 ? 13.048 11.663 -46.833 1.00 67.31 420 SER A O 1
ATOM 3275 N N . PHE A 1 421 ? 12.665 11.061 -44.696 1.00 64.88 421 PHE A N 1
ATOM 3276 C CA . PHE A 1 421 ? 14.058 11.153 -44.267 1.00 64.88 421 PHE A CA 1
ATOM 3277 C C . PHE A 1 421 ? 14.968 10.198 -45.051 1.00 64.88 421 PHE A C 1
ATOM 3279 O O . PHE A 1 421 ? 16.078 10.577 -45.405 1.00 64.88 421 PHE A O 1
ATOM 3286 N N . TYR A 1 422 ? 14.467 9.010 -45.408 1.00 61.34 422 TYR A N 1
ATOM 3287 C CA . TYR A 1 422 ? 15.196 8.058 -46.247 1.00 61.34 422 TYR A CA 1
ATOM 3288 C C . TYR A 1 422 ? 15.181 8.446 -47.739 1.00 61.34 422 TYR A C 1
ATOM 3290 O O . TYR A 1 422 ? 15.986 7.965 -48.525 1.00 61.34 422 TYR A O 1
ATOM 3298 N N . ALA A 1 423 ? 14.259 9.307 -48.176 1.00 55.59 423 ALA A N 1
ATOM 3299 C CA . ALA A 1 423 ? 14.073 9.622 -49.594 1.00 55.59 423 ALA A CA 1
ATOM 3300 C C . ALA A 1 423 ? 15.070 10.646 -50.157 1.00 55.59 423 ALA A C 1
ATOM 3302 O O . ALA A 1 423 ? 15.101 10.853 -51.372 1.00 55.59 423 ALA A O 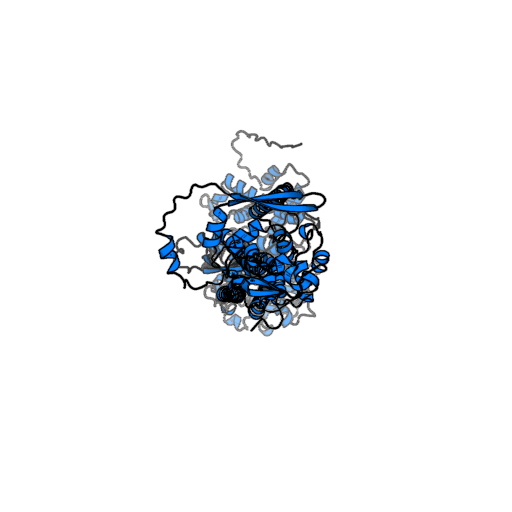1
ATOM 3303 N N . ASN A 1 424 ? 15.859 11.307 -49.305 1.00 53.56 424 ASN A N 1
ATOM 3304 C CA . ASN A 1 424 ? 16.776 12.357 -49.725 1.00 53.56 424 ASN A CA 1
ATOM 3305 C C . ASN A 1 424 ? 18.243 11.919 -49.548 1.00 53.56 424 ASN A C 1
ATOM 3307 O O . ASN A 1 424 ? 18.776 12.022 -48.448 1.00 53.56 424 ASN A O 1
ATOM 3311 N N . PRO A 1 425 ? 18.947 11.504 -50.617 1.00 47.69 425 PRO A N 1
ATOM 3312 C CA . PRO A 1 425 ? 20.364 11.144 -50.525 1.00 47.69 425 PRO A CA 1
ATOM 3313 C C . PRO A 1 425 ? 21.259 12.327 -50.108 1.00 47.69 425 PRO A C 1
ATOM 3315 O O . PRO A 1 425 ? 22.354 12.121 -49.595 1.00 47.69 425 PRO A O 1
ATOM 3318 N N . ASN A 1 426 ? 20.789 13.572 -50.273 1.00 42.59 426 ASN A N 1
ATOM 3319 C CA . ASN A 1 426 ? 21.531 14.778 -49.903 1.00 42.59 426 ASN A CA 1
ATOM 3320 C C . ASN A 1 426 ? 21.265 15.238 -48.461 1.00 42.59 426 ASN A C 1
ATOM 3322 O O . ASN A 1 426 ? 21.965 16.126 -47.987 1.00 42.59 426 ASN A O 1
ATOM 3326 N N . SER A 1 427 ? 20.298 14.667 -47.727 1.00 45.06 427 SER A N 1
ATOM 3327 C CA . SER A 1 427 ? 20.113 15.026 -46.307 1.00 45.06 427 SER A CA 1
ATOM 3328 C C . SER A 1 427 ? 21.230 14.486 -45.406 1.00 45.06 427 SER A C 1
ATOM 3330 O O . SER A 1 427 ? 21.269 14.815 -44.224 1.00 45.06 427 SER A O 1
ATOM 3332 N N . MET A 1 428 ? 22.148 13.692 -45.968 1.00 42.00 428 MET A N 1
ATOM 3333 C CA . MET A 1 428 ? 23.316 13.132 -45.291 1.00 42.00 428 MET A CA 1
ATOM 3334 C C . MET A 1 428 ? 24.648 13.779 -45.706 1.00 42.00 428 MET A C 1
ATOM 3336 O O . MET A 1 428 ? 25.689 13.425 -45.163 1.00 42.00 428 MET A O 1
ATOM 3340 N N . SER A 1 429 ? 24.652 14.793 -46.586 1.00 40.94 429 SER A N 1
ATOM 3341 C CA . SER A 1 429 ? 25.881 15.566 -46.848 1.00 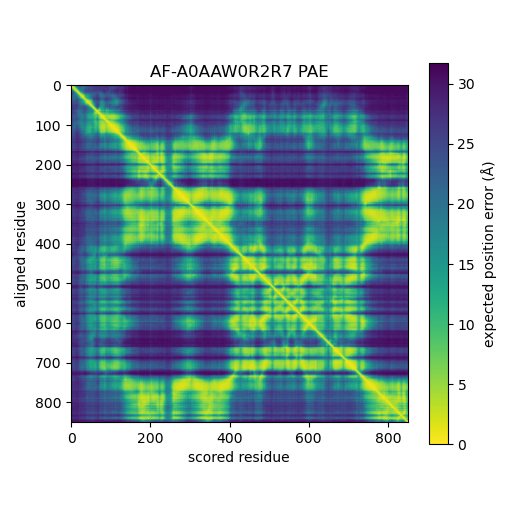40.94 429 SER A CA 1
ATOM 3342 C C . SER A 1 429 ? 26.344 16.390 -45.634 1.00 40.94 429 SER A C 1
ATOM 3344 O O . SER A 1 429 ? 27.442 16.939 -45.642 1.00 40.94 429 SER A O 1
ATOM 3346 N N . LEU A 1 430 ? 25.534 16.450 -44.572 1.00 44.19 430 LEU A N 1
ATOM 3347 C CA . LEU A 1 430 ? 25.945 16.882 -43.240 1.00 44.19 430 LEU A CA 1
ATOM 3348 C C . LEU A 1 430 ? 26.292 15.647 -42.399 1.00 44.19 430 LEU A C 1
ATOM 3350 O O . LEU A 1 430 ? 25.432 15.035 -41.777 1.00 44.19 430 LEU A O 1
ATOM 3354 N N . SER A 1 431 ? 27.579 15.323 -42.343 1.00 49.06 431 SER A N 1
ATOM 3355 C CA . SER A 1 431 ? 28.225 14.239 -41.581 1.00 49.06 431 SER A CA 1
ATOM 3356 C C . SER A 1 431 ? 28.015 14.246 -40.052 1.00 49.06 431 SER A C 1
ATOM 3358 O O . SER A 1 431 ? 28.460 13.335 -39.350 1.00 49.06 431 SER A O 1
ATOM 3360 N N . GLY A 1 432 ? 27.322 15.249 -39.504 1.00 50.75 432 GLY A N 1
ATOM 3361 C CA . GLY A 1 432 ? 27.146 15.460 -38.062 1.00 50.75 432 GLY A CA 1
ATOM 3362 C C . GLY A 1 432 ? 26.313 14.395 -37.318 1.00 50.75 432 GLY A C 1
ATOM 3363 O O . GLY A 1 432 ? 26.709 13.941 -36.236 1.00 50.75 432 GLY A O 1
ATOM 3364 N N . PRO A 1 433 ? 25.149 13.945 -37.828 1.00 54.12 433 PRO A N 1
ATOM 3365 C CA . PRO A 1 433 ? 24.348 12.933 -37.145 1.00 54.12 433 PRO A CA 1
ATOM 3366 C C . PRO A 1 433 ? 25.088 11.598 -37.060 1.00 54.12 433 PRO A C 1
ATOM 3368 O O . PRO A 1 433 ? 25.178 11.020 -35.976 1.00 54.12 433 PRO A O 1
ATOM 3371 N N . TYR A 1 434 ? 25.712 11.198 -38.162 1.00 56.97 434 TYR A N 1
ATOM 3372 C CA . TYR A 1 434 ? 26.444 9.953 -38.321 1.00 56.97 434 TYR A CA 1
ATOM 3373 C C . TYR A 1 434 ? 27.607 9.795 -37.316 1.00 56.97 434 TYR A C 1
ATOM 3375 O O . TYR A 1 434 ? 27.637 8.819 -36.564 1.00 56.97 434 TYR A O 1
ATOM 3383 N N . MET A 1 435 ? 28.489 10.795 -37.190 1.00 54.34 435 MET A N 1
ATOM 3384 C CA . MET A 1 435 ? 29.623 10.736 -36.250 1.00 54.34 435 MET A CA 1
ATOM 3385 C C . MET A 1 435 ? 29.185 10.536 -34.793 1.00 54.34 435 MET A C 1
ATOM 3387 O O . MET A 1 435 ? 29.805 9.799 -34.032 1.00 54.34 435 MET A O 1
ATOM 3391 N N . GLY A 1 436 ? 28.085 11.163 -34.364 1.00 60.47 436 GLY A N 1
ATOM 3392 C CA . GLY A 1 436 ? 27.622 10.938 -32.990 1.00 60.47 436 GLY A CA 1
ATOM 3393 C C . GLY A 1 436 ? 26.867 9.619 -32.789 1.00 60.47 436 GLY A C 1
ATOM 3394 O O . GLY A 1 436 ? 26.795 9.162 -31.652 1.00 60.47 436 GLY A O 1
ATOM 3395 N N . VAL A 1 437 ? 26.339 8.988 -33.846 1.00 65.62 437 VAL A N 1
ATOM 3396 C CA . VAL A 1 437 ? 25.816 7.610 -33.765 1.00 65.62 437 VAL A CA 1
ATOM 3397 C C . VAL A 1 437 ? 26.968 6.640 -33.533 1.00 65.62 437 VAL A C 1
ATOM 3399 O O . VAL A 1 437 ? 26.898 5.830 -32.613 1.00 65.62 437 VAL A O 1
ATOM 3402 N N . GLN A 1 438 ? 28.060 6.795 -34.281 1.00 62.28 438 GLN A N 1
ATOM 3403 C CA . GLN A 1 438 ? 29.283 6.017 -34.101 1.00 62.28 438 GLN A CA 1
ATOM 3404 C C . GLN A 1 438 ? 29.825 6.117 -32.664 1.00 62.28 438 GLN A C 1
ATOM 3406 O O . GLN A 1 438 ? 30.052 5.094 -32.019 1.00 62.28 438 GLN A O 1
ATOM 3411 N N . ASN A 1 439 ? 29.956 7.337 -32.127 1.00 63.47 439 ASN A N 1
ATOM 3412 C CA . ASN A 1 439 ? 30.405 7.543 -30.745 1.00 63.47 439 ASN A CA 1
ATOM 3413 C C . ASN A 1 439 ? 29.465 6.880 -29.734 1.00 63.47 439 ASN A C 1
ATOM 3415 O O . ASN A 1 439 ? 29.924 6.251 -28.787 1.00 63.47 439 ASN A O 1
ATOM 3419 N N . THR A 1 440 ? 28.153 6.968 -29.958 1.00 68.88 440 THR A N 1
ATOM 3420 C CA . THR A 1 440 ? 27.146 6.363 -29.078 1.00 68.88 440 THR A CA 1
ATOM 3421 C C . THR A 1 440 ? 27.247 4.836 -29.082 1.00 68.88 440 THR A C 1
ATOM 3423 O O . THR A 1 440 ? 27.227 4.224 -28.018 1.00 68.88 440 THR A O 1
ATOM 3426 N N . ILE A 1 441 ? 27.419 4.212 -30.251 1.00 69.81 441 ILE A N 1
ATOM 3427 C CA . ILE A 1 441 ? 27.616 2.759 -30.365 1.00 69.81 441 ILE A CA 1
ATOM 3428 C C . ILE A 1 441 ? 28.904 2.341 -29.660 1.00 69.81 441 ILE A C 1
ATOM 3430 O O . ILE A 1 441 ? 28.885 1.379 -28.894 1.00 69.81 441 ILE A O 1
ATOM 3434 N N . ASN A 1 442 ? 30.000 3.083 -29.858 1.00 66.94 442 ASN A N 1
ATOM 3435 C CA . ASN A 1 442 ? 31.250 2.805 -29.161 1.00 66.94 442 ASN A CA 1
ATOM 3436 C C . ASN A 1 442 ? 31.056 2.888 -27.637 1.00 66.94 442 ASN A C 1
ATOM 3438 O O . ASN A 1 442 ? 31.446 1.976 -26.924 1.00 66.94 442 ASN A O 1
ATOM 3442 N N . MET A 1 443 ? 30.370 3.912 -27.124 1.00 71.44 443 MET A N 1
ATOM 3443 C CA . MET A 1 443 ? 30.097 4.049 -25.687 1.00 71.44 443 MET A CA 1
ATOM 3444 C C . MET A 1 443 ? 29.212 2.922 -25.131 1.00 71.44 443 MET A C 1
ATOM 3446 O O . MET A 1 443 ? 29.455 2.439 -24.026 1.00 71.44 443 MET A O 1
ATOM 3450 N N . ILE A 1 444 ? 28.208 2.471 -25.883 1.00 74.38 444 ILE A N 1
ATOM 3451 C CA . ILE A 1 444 ? 27.364 1.338 -25.476 1.00 74.38 444 ILE A CA 1
ATOM 3452 C C . ILE A 1 444 ? 28.196 0.051 -25.421 1.00 74.38 444 ILE A C 1
ATOM 3454 O O . ILE A 1 444 ? 28.087 -0.703 -24.462 1.00 74.38 444 ILE A O 1
ATOM 3458 N N . GLN A 1 445 ? 29.045 -0.191 -26.421 1.00 70.69 445 GLN A N 1
ATOM 3459 C CA . GLN A 1 445 ? 29.721 -1.477 -26.603 1.00 70.69 445 GLN A CA 1
ATOM 3460 C C . GLN A 1 445 ? 31.054 -1.584 -25.853 1.00 70.69 445 GLN A C 1
ATOM 3462 O O . GLN A 1 445 ? 31.262 -2.543 -25.117 1.00 70.69 445 GLN A O 1
ATOM 3467 N N . SER A 1 446 ? 31.948 -0.599 -25.982 1.00 65.31 446 SER A N 1
ATOM 3468 C CA . SER A 1 446 ? 33.266 -0.633 -25.331 1.00 65.31 446 SER A CA 1
ATOM 3469 C C . SER A 1 446 ? 33.227 -0.201 -23.864 1.00 65.31 446 SER A C 1
ATOM 3471 O O . SER A 1 446 ? 34.030 -0.682 -23.066 1.00 65.31 446 SER A O 1
ATOM 3473 N N . LEU A 1 447 ? 32.281 0.669 -23.481 1.00 67.88 447 LEU A N 1
ATOM 3474 C CA . LEU A 1 447 ? 32.146 1.176 -22.106 1.00 67.88 447 LEU A CA 1
ATOM 3475 C C . LEU A 1 447 ? 30.931 0.605 -21.353 1.00 67.88 447 LEU A C 1
ATOM 3477 O O . LEU A 1 447 ? 30.707 0.992 -20.204 1.00 67.88 447 LEU A O 1
ATOM 3481 N N . ASN A 1 448 ? 30.167 -0.309 -21.969 1.00 75.50 448 ASN A N 1
ATOM 3482 C CA . ASN A 1 448 ? 28.957 -0.927 -21.407 1.00 75.50 448 ASN A CA 1
ATOM 3483 C C . ASN A 1 448 ? 27.971 0.106 -20.825 1.00 75.50 448 ASN 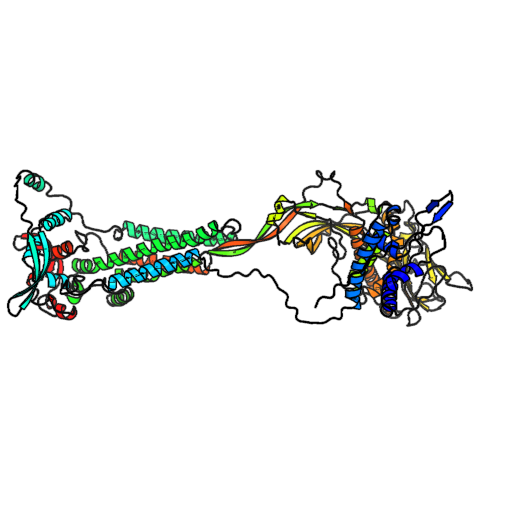A C 1
ATOM 3485 O O . ASN A 1 448 ? 27.468 -0.033 -19.705 1.00 75.50 448 ASN A O 1
ATOM 3489 N N . MET A 1 449 ? 27.759 1.205 -21.556 1.00 78.44 449 MET A N 1
ATOM 3490 C CA . MET A 1 449 ? 26.826 2.255 -21.152 1.00 78.44 449 MET A CA 1
ATOM 3491 C C . MET A 1 449 ? 25.384 1.903 -21.525 1.00 78.44 449 MET A C 1
ATOM 3493 O O . MET A 1 449 ? 25.121 1.205 -22.502 1.00 78.44 449 MET A O 1
ATOM 3497 N N . SER A 1 450 ? 24.430 2.428 -20.754 1.00 85.31 450 SER A N 1
ATOM 3498 C CA . SER A 1 450 ? 23.005 2.309 -21.068 1.00 85.31 450 SER A CA 1
ATOM 3499 C C . SER A 1 450 ? 22.674 2.982 -22.401 1.00 85.31 450 SER A C 1
ATOM 3501 O O . SER A 1 450 ? 23.206 4.052 -22.703 1.00 85.31 450 SER A O 1
ATOM 3503 N N . PHE A 1 451 ? 21.739 2.396 -23.153 1.00 85.69 451 PHE A N 1
ATOM 3504 C CA . PHE A 1 451 ? 21.189 3.017 -24.357 1.00 85.69 451 PHE A CA 1
ATOM 3505 C C . PHE A 1 451 ? 20.652 4.428 -24.060 1.00 85.69 451 PHE A C 1
ATOM 3507 O O . PHE A 1 451 ? 20.110 4.665 -22.973 1.00 85.69 451 PHE A O 1
ATOM 3514 N N . PRO A 1 452 ? 20.778 5.376 -25.005 1.00 85.69 452 PRO A N 1
ATOM 3515 C CA . PRO A 1 452 ? 20.213 6.702 -24.828 1.00 85.69 452 PRO A CA 1
ATOM 3516 C C . PRO A 1 452 ? 18.682 6.644 -24.786 1.00 85.69 452 PRO A C 1
ATOM 3518 O O . PRO A 1 452 ? 18.052 5.716 -25.306 1.00 85.69 452 PRO A O 1
ATOM 3521 N N . LEU A 1 453 ? 18.080 7.673 -24.183 1.00 87.06 453 LEU A N 1
ATOM 3522 C CA . LEU A 1 453 ? 16.626 7.807 -24.088 1.00 87.06 453 LEU A CA 1
ATOM 3523 C C . LEU A 1 453 ? 15.966 7.622 -25.463 1.00 87.06 453 LEU A C 1
ATOM 3525 O O . LEU A 1 453 ? 16.480 8.092 -26.483 1.00 87.06 453 LEU A O 1
ATOM 3529 N N . TRP A 1 454 ? 14.802 6.967 -25.462 1.00 89.19 454 TRP A N 1
ATOM 3530 C CA . TRP A 1 454 ? 13.999 6.659 -26.655 1.00 89.19 454 TRP A CA 1
ATOM 3531 C C . TRP A 1 454 ? 14.611 5.634 -27.619 1.00 89.19 454 TRP A C 1
ATOM 3533 O O . TRP A 1 454 ? 14.116 5.481 -28.736 1.00 89.19 454 TRP A O 1
ATOM 3543 N N . THR A 1 455 ? 15.642 4.900 -27.191 1.00 90.06 455 THR A N 1
ATOM 3544 C CA . THR A 1 455 ? 16.138 3.706 -27.892 1.00 90.06 455 THR A CA 1
ATOM 3545 C C . THR A 1 455 ? 16.371 2.560 -26.933 1.00 90.06 455 THR A C 1
ATOM 3547 O O . THR A 1 455 ? 16.841 2.766 -25.816 1.00 90.06 455 THR A O 1
ATOM 3550 N N . GLN A 1 456 ? 16.086 1.345 -27.387 1.00 89.44 456 GLN A N 1
ATOM 3551 C CA . GLN A 1 456 ? 16.424 0.132 -26.659 1.00 89.44 456 GLN A CA 1
ATOM 3552 C C . GLN A 1 456 ? 16.754 -0.976 -27.660 1.00 89.44 456 GLN A C 1
ATOM 3554 O O . GLN A 1 456 ? 15.889 -1.374 -28.431 1.00 89.44 456 GLN A O 1
ATOM 3559 N N . HIS A 1 457 ? 17.995 -1.471 -27.628 1.00 85.88 457 HIS A N 1
ATOM 3560 C CA . HIS A 1 457 ? 18.496 -2.513 -28.533 1.00 85.88 457 HIS A CA 1
ATOM 3561 C C . HIS A 1 457 ? 18.284 -2.180 -30.024 1.00 85.88 457 HIS A C 1
ATOM 3563 O O . HIS A 1 457 ? 19.031 -1.373 -30.574 1.00 85.88 457 HIS A O 1
ATOM 3569 N N . ASP A 1 458 ? 17.292 -2.807 -30.658 1.00 87.94 458 ASP A N 1
ATOM 3570 C CA . ASP A 1 458 ? 16.903 -2.704 -32.066 1.00 87.94 458 ASP A CA 1
ATOM 3571 C C . ASP A 1 458 ? 15.775 -1.691 -32.330 1.00 87.94 458 ASP A C 1
ATOM 3573 O O . ASP A 1 458 ? 15.481 -1.387 -33.485 1.00 87.94 458 ASP A O 1
ATOM 3577 N N . LEU A 1 459 ? 15.143 -1.156 -31.281 1.00 90.94 459 LEU A N 1
ATOM 3578 C CA . LEU A 1 459 ? 13.945 -0.323 -31.385 1.00 90.94 459 LEU A CA 1
ATOM 3579 C C . LEU A 1 459 ? 14.255 1.158 -31.137 1.00 90.94 459 LEU A C 1
ATOM 3581 O O . LEU A 1 459 ? 14.804 1.538 -30.097 1.00 90.94 459 LEU A O 1
ATOM 3585 N N . ALA A 1 460 ? 13.815 2.012 -32.063 1.00 89.75 460 ALA A N 1
ATOM 3586 C CA . ALA A 1 460 ? 13.731 3.458 -31.879 1.00 89.75 460 ALA A CA 1
ATOM 3587 C C . ALA A 1 460 ? 12.281 3.862 -31.572 1.00 89.75 460 ALA A C 1
ATOM 3589 O O . ALA A 1 460 ? 11.396 3.674 -32.403 1.00 89.75 460 ALA A O 1
ATOM 3590 N N . LEU A 1 461 ? 12.035 4.426 -30.388 1.00 90.38 461 LEU A N 1
ATOM 3591 C CA . LEU A 1 461 ? 10.706 4.803 -29.888 1.00 90.38 461 LEU A CA 1
ATOM 3592 C C . LEU A 1 461 ? 10.392 6.261 -30.205 1.00 90.38 461 LEU A C 1
ATOM 3594 O O . LEU A 1 461 ? 11.284 7.103 -30.185 1.00 90.38 461 LEU A O 1
ATOM 3598 N N . GLU A 1 462 ? 9.136 6.623 -30.422 1.00 86.81 462 GLU A N 1
ATOM 3599 C CA . GLU A 1 462 ? 8.746 8.037 -30.471 1.00 86.81 462 GLU A CA 1
ATOM 3600 C C . GLU A 1 462 ? 8.815 8.716 -29.099 1.00 86.81 462 GLU A C 1
ATOM 3602 O O . GLU A 1 462 ? 8.562 8.103 -28.064 1.00 86.81 462 GLU A O 1
ATOM 3607 N N . GLN A 1 463 ? 9.131 10.012 -29.101 1.00 86.44 463 GLN A N 1
ATOM 3608 C CA . GLN A 1 463 ? 9.180 10.813 -27.878 1.00 86.44 463 GLN A CA 1
ATOM 3609 C C . GLN A 1 463 ? 7.782 11.232 -27.417 1.00 86.44 463 GLN A C 1
ATOM 3611 O O . GLN A 1 463 ? 6.960 11.699 -28.215 1.00 86.44 463 GLN A O 1
ATOM 3616 N N . LEU A 1 464 ? 7.551 11.117 -26.111 1.00 84.94 464 LEU A N 1
ATOM 3617 C CA . LEU A 1 464 ? 6.287 11.414 -25.447 1.00 84.94 464 LEU A CA 1
ATOM 3618 C C . LEU A 1 464 ? 6.470 12.417 -24.311 1.00 84.94 464 LEU A C 1
ATOM 3620 O O . LEU A 1 464 ? 7.514 12.460 -23.659 1.00 84.94 464 LEU A O 1
ATOM 3624 N N . LYS A 1 465 ? 5.406 13.163 -24.015 1.00 83.25 465 LYS A N 1
ATOM 3625 C CA . LYS A 1 465 ? 5.265 13.939 -22.782 1.00 83.25 465 LYS A CA 1
ATOM 3626 C C . LYS A 1 465 ? 3.884 13.719 -22.167 1.00 83.25 465 LYS A C 1
ATOM 3628 O O . LYS A 1 465 ? 2.881 13.667 -22.874 1.00 83.25 465 LYS A O 1
ATOM 3633 N N . VAL A 1 466 ? 3.832 13.606 -20.842 1.00 80.12 466 VAL A N 1
ATOM 3634 C CA . VAL A 1 466 ? 2.570 13.626 -20.084 1.00 80.12 466 VAL A CA 1
ATOM 3635 C C . VAL A 1 466 ? 1.960 15.026 -20.162 1.00 80.12 466 VAL A C 1
ATOM 3637 O O . VAL A 1 466 ? 2.678 16.028 -20.065 1.00 80.12 466 VAL A O 1
ATOM 3640 N N . HIS A 1 467 ? 0.642 15.107 -20.362 1.00 77.19 467 HIS A N 1
ATOM 3641 C CA . HIS A 1 467 ? -0.055 16.386 -20.434 1.00 77.19 467 HIS A CA 1
ATOM 3642 C C . HIS A 1 467 ? 0.093 17.176 -19.112 1.00 77.19 467 HIS A C 1
ATOM 3644 O O . HIS A 1 467 ? -0.011 16.583 -18.038 1.00 77.19 467 HIS A O 1
ATOM 3650 N N . PRO A 1 468 ? 0.311 18.509 -19.143 1.00 63.16 468 PRO A N 1
ATOM 3651 C CA . PRO A 1 468 ? 0.642 19.289 -17.945 1.00 63.16 468 PRO A CA 1
ATOM 3652 C C . PRO A 1 468 ? -0.393 19.224 -16.815 1.00 63.16 468 PRO A C 1
ATOM 3654 O O . PRO A 1 468 ? -0.024 19.386 -15.659 1.00 63.16 468 PRO A O 1
ATOM 3657 N N . GLN A 1 469 ? -1.670 18.981 -17.131 1.00 63.06 469 GLN A N 1
ATOM 3658 C CA . GLN A 1 469 ? -2.738 18.870 -16.127 1.00 63.06 469 GLN A CA 1
ATOM 3659 C C . GLN A 1 469 ? -2.645 17.583 -15.287 1.00 63.06 469 GLN A C 1
ATOM 3661 O O . GLN A 1 469 ? -3.102 17.579 -14.149 1.00 63.06 469 GLN A O 1
ATOM 3666 N N . ASP A 1 470 ? -1.998 16.537 -15.811 1.00 62.94 470 ASP A N 1
ATOM 3667 C CA . ASP A 1 470 ? -1.867 15.224 -15.162 1.00 62.94 470 ASP A CA 1
ATOM 3668 C C . ASP A 1 470 ? -0.477 15.028 -14.505 1.00 62.94 470 ASP A C 1
ATOM 3670 O O . ASP A 1 470 ? -0.190 13.979 -13.916 1.00 62.94 470 ASP A O 1
ATOM 3674 N N . MET A 1 471 ? 0.409 16.035 -14.590 1.00 57.59 471 MET A N 1
ATOM 3675 C CA . MET A 1 471 ? 1.787 15.974 -14.074 1.00 57.59 471 MET A CA 1
ATOM 3676 C C . MET A 1 471 ? 1.845 15.884 -12.544 1.00 57.59 471 MET A C 1
ATOM 3678 O O . MET A 1 471 ? 2.588 15.050 -12.024 1.00 57.59 471 MET A O 1
ATOM 3682 N N . ASP A 1 472 ? 1.037 16.667 -11.823 1.00 57.97 472 ASP A N 1
ATOM 3683 C CA . ASP A 1 472 ? 1.046 16.700 -10.349 1.00 57.97 472 ASP A CA 1
ATOM 3684 C C . ASP A 1 472 ? 0.628 15.354 -9.731 1.00 57.97 472 ASP A C 1
ATOM 3686 O O . ASP A 1 472 ? 1.103 14.965 -8.664 1.00 57.97 472 ASP A O 1
ATOM 3690 N N . THR A 1 473 ? -0.203 14.589 -10.442 1.00 56.06 473 THR A N 1
ATOM 3691 C CA . THR A 1 473 ? -0.618 13.232 -10.066 1.00 56.06 473 THR A CA 1
ATOM 3692 C C . THR A 1 473 ? 0.413 12.152 -10.408 1.00 56.06 473 THR A C 1
ATOM 3694 O O . THR A 1 473 ? 0.323 11.044 -9.895 1.00 56.06 473 THR A O 1
ATOM 3697 N N . SER A 1 474 ? 1.414 12.445 -11.242 1.00 55.69 474 SER A N 1
ATOM 3698 C CA . SER A 1 474 ? 2.291 11.439 -11.869 1.00 55.69 474 SER A CA 1
ATOM 3699 C C . SER A 1 474 ? 3.680 11.274 -11.235 1.00 55.69 474 SER A C 1
ATOM 3701 O O . SER A 1 474 ? 4.459 10.417 -11.663 1.00 55.69 474 SER A O 1
ATOM 3703 N N . ALA A 1 475 ? 4.014 12.071 -10.213 1.00 54.50 475 ALA A N 1
ATOM 3704 C CA . ALA A 1 475 ? 5.349 12.090 -9.618 1.00 54.50 475 ALA A CA 1
ATOM 3705 C C . ALA A 1 475 ? 5.728 10.720 -9.008 1.00 54.50 475 ALA A C 1
ATOM 3707 O O . ALA A 1 475 ? 5.197 10.309 -7.974 1.00 54.50 475 ALA A O 1
ATOM 3708 N N . GLY A 1 476 ? 6.664 10.018 -9.659 1.00 64.75 476 GLY A N 1
ATOM 3709 C CA . GLY A 1 476 ? 7.271 8.770 -9.177 1.00 64.75 476 GLY A CA 1
ATOM 3710 C C . GLY A 1 476 ? 6.541 7.470 -9.545 1.00 64.75 476 GLY A C 1
ATOM 3711 O O . GLY A 1 476 ? 6.782 6.448 -8.900 1.00 64.75 476 GLY A O 1
ATOM 3712 N N . GLY A 1 477 ? 5.635 7.493 -10.530 1.00 76.50 477 GLY A N 1
ATOM 3713 C CA . GLY A 1 477 ? 4.975 6.294 -11.064 1.00 76.50 477 GLY A CA 1
ATOM 3714 C C . GLY A 1 477 ? 5.680 5.681 -12.282 1.00 76.50 477 GLY A C 1
ATOM 3715 O O . GLY A 1 477 ? 6.511 6.322 -12.927 1.00 76.50 477 GLY A O 1
ATOM 3716 N N . ASN A 1 478 ? 5.297 4.448 -12.627 1.00 87.62 478 ASN A N 1
ATOM 3717 C CA . ASN A 1 478 ? 5.695 3.815 -13.888 1.00 87.62 478 ASN A CA 1
ATOM 3718 C C . ASN A 1 478 ? 4.604 4.056 -14.937 1.00 87.62 478 ASN A C 1
ATOM 3720 O O . ASN A 1 478 ? 3.457 3.666 -14.722 1.00 87.62 478 ASN A O 1
ATOM 3724 N N . LEU A 1 479 ? 4.953 4.678 -16.059 1.00 87.12 479 LEU A N 1
ATOM 3725 C CA . LEU A 1 479 ? 4.058 4.931 -17.186 1.00 87.12 479 LEU A CA 1
ATOM 3726 C C . LEU A 1 479 ? 4.137 3.775 -18.185 1.00 87.12 479 LEU A C 1
ATOM 3728 O O . LEU A 1 479 ? 5.193 3.533 -18.753 1.00 87.12 479 LEU A O 1
ATOM 3732 N N . THR A 1 480 ? 3.026 3.098 -18.438 1.00 89.25 480 THR A N 1
ATOM 3733 C CA . THR A 1 480 ? 2.856 2.116 -19.513 1.00 89.25 480 THR A CA 1
ATOM 3734 C C . THR A 1 480 ? 2.103 2.768 -20.672 1.00 89.25 480 THR A C 1
ATOM 3736 O O . THR A 1 480 ? 1.049 3.373 -20.479 1.00 89.25 480 THR A O 1
ATOM 3739 N N . ALA A 1 481 ? 2.651 2.700 -21.885 1.00 89.81 481 ALA A N 1
ATOM 3740 C CA . ALA A 1 481 ? 2.025 3.282 -23.070 1.00 89.81 481 ALA A CA 1
ATOM 3741 C C . ALA A 1 481 ? 2.316 2.454 -24.324 1.00 89.81 481 ALA A C 1
ATOM 3743 O O . ALA A 1 481 ? 3.415 1.921 -24.486 1.00 89.81 481 ALA A O 1
ATOM 3744 N N . ARG A 1 482 ? 1.335 2.388 -25.232 1.00 89.81 482 ARG A N 1
ATOM 3745 C CA . ARG A 1 482 ? 1.518 1.806 -26.566 1.00 89.81 482 ARG A CA 1
ATOM 3746 C C . ARG A 1 482 ? 2.030 2.867 -27.516 1.00 89.81 482 ARG A C 1
ATOM 3748 O O . ARG A 1 482 ? 1.306 3.803 -27.834 1.00 89.81 482 ARG A O 1
ATOM 3755 N N . VAL A 1 483 ? 3.274 2.729 -27.945 1.00 89.06 483 VAL A N 1
ATOM 3756 C CA . VAL A 1 483 ? 3.952 3.692 -28.812 1.00 89.06 483 VAL A CA 1
ATOM 3757 C C . VAL A 1 483 ? 4.376 3.036 -30.106 1.00 89.06 483 VAL A C 1
ATOM 3759 O O . VAL A 1 483 ? 4.547 1.824 -30.189 1.00 89.06 483 VAL A O 1
ATOM 3762 N N . THR A 1 484 ? 4.560 3.847 -31.137 1.00 88.25 484 THR A N 1
ATOM 3763 C CA . THR A 1 484 ? 5.162 3.367 -32.371 1.00 88.25 484 THR A CA 1
ATOM 3764 C C . THR A 1 484 ? 6.678 3.317 -32.200 1.00 88.25 484 THR A C 1
ATOM 3766 O O . THR A 1 484 ? 7.293 4.276 -31.725 1.00 88.25 484 THR A O 1
ATOM 3769 N N . ALA A 1 485 ? 7.272 2.207 -32.626 1.00 90.38 485 ALA A N 1
ATOM 3770 C CA . ALA A 1 485 ? 8.704 2.047 -32.780 1.00 90.38 485 ALA A CA 1
ATOM 3771 C C . ALA A 1 485 ? 9.070 1.763 -34.239 1.00 90.38 485 ALA A C 1
ATOM 3773 O O . ALA A 1 485 ? 8.262 1.241 -35.010 1.00 90.38 485 ALA A O 1
ATOM 3774 N N . VAL A 1 486 ? 10.304 2.088 -34.607 1.00 88.44 486 VAL A N 1
ATOM 3775 C CA . VAL A 1 486 ? 10.892 1.729 -35.900 1.00 88.44 486 VAL A CA 1
ATOM 3776 C C . VAL A 1 486 ? 12.153 0.913 -35.644 1.00 88.44 486 VAL A C 1
ATOM 3778 O O . VAL A 1 486 ? 12.957 1.273 -34.781 1.00 88.44 486 VAL A O 1
ATOM 3781 N N . ARG A 1 487 ? 12.318 -0.180 -36.391 1.00 88.00 487 ARG A N 1
ATOM 3782 C CA . ARG A 1 487 ? 13.517 -1.028 -36.379 1.00 88.00 487 ARG A CA 1
ATOM 3783 C C . ARG A 1 487 ? 13.943 -1.373 -37.799 1.00 88.00 487 ARG A C 1
ATOM 3785 O O . ARG A 1 487 ? 13.124 -1.365 -38.716 1.00 88.00 487 ARG A O 1
ATOM 3792 N N . ALA A 1 488 ? 15.219 -1.693 -37.975 1.00 83.62 488 ALA A N 1
ATOM 3793 C CA . ALA A 1 488 ? 15.730 -2.256 -39.219 1.00 83.62 488 ALA A CA 1
ATOM 3794 C C . ALA A 1 488 ? 16.323 -3.630 -38.924 1.00 83.62 488 ALA A C 1
ATOM 3796 O O . ALA A 1 488 ? 17.225 -3.743 -38.098 1.00 83.62 488 ALA A O 1
ATOM 3797 N N . LEU A 1 489 ? 15.819 -4.666 -39.583 1.00 84.38 489 LEU A N 1
ATOM 3798 C CA . LEU A 1 489 ? 16.324 -6.028 -39.431 1.00 84.38 489 LEU A CA 1
ATOM 3799 C C . LEU A 1 489 ? 16.984 -6.436 -40.736 1.00 84.38 489 LEU A C 1
ATOM 3801 O O . LEU A 1 489 ? 16.460 -6.140 -41.806 1.00 84.38 489 LEU A O 1
ATOM 3805 N N . MET A 1 490 ? 18.142 -7.088 -40.658 1.00 82.94 490 MET A N 1
ATOM 3806 C CA . MET A 1 490 ? 18.767 -7.616 -41.863 1.00 82.94 490 MET A CA 1
ATOM 3807 C C . MET A 1 490 ? 18.248 -9.020 -42.154 1.00 82.94 490 MET A C 1
ATOM 3809 O O . MET A 1 490 ? 18.187 -9.858 -41.255 1.00 82.94 490 MET A O 1
ATOM 3813 N N . ASP A 1 491 ? 17.915 -9.255 -43.419 1.00 85.25 491 ASP A N 1
ATOM 3814 C CA . ASP A 1 491 ? 17.464 -10.537 -43.944 1.00 85.25 491 ASP A CA 1
ATOM 3815 C C . ASP A 1 491 ? 18.405 -10.963 -45.077 1.00 85.25 491 ASP A C 1
ATOM 3817 O O . ASP A 1 491 ? 18.544 -10.250 -46.074 1.00 85.25 491 ASP A O 1
ATOM 3821 N N . CYS A 1 492 ? 19.103 -12.083 -44.891 1.00 85.62 492 CYS A N 1
ATOM 3822 C CA . CYS A 1 492 ? 20.146 -12.565 -45.790 1.00 85.62 492 CYS A CA 1
ATOM 3823 C C . CYS A 1 492 ? 19.776 -13.919 -46.388 1.00 85.62 492 CYS A C 1
ATOM 3825 O O . CYS A 1 492 ? 19.304 -14.818 -45.698 1.00 85.62 492 CYS A O 1
ATOM 3827 N N . THR A 1 493 ? 20.071 -14.079 -47.674 1.00 85.12 493 THR A N 1
ATOM 3828 C CA . THR A 1 493 ? 19.880 -15.320 -48.426 1.00 85.12 493 THR A CA 1
ATOM 3829 C C . THR A 1 493 ? 21.217 -15.798 -48.978 1.00 85.12 493 THR A C 1
ATOM 3831 O O . THR A 1 493 ? 22.001 -15.004 -49.497 1.00 85.12 493 THR A O 1
ATOM 3834 N N . GLU A 1 494 ? 21.513 -17.090 -48.838 1.00 82.38 494 GLU A N 1
ATOM 3835 C CA . GLU A 1 494 ? 22.751 -17.676 -49.356 1.00 82.38 494 GLU A CA 1
ATOM 3836 C C . GLU A 1 494 ? 22.621 -18.004 -50.845 1.00 82.38 494 GLU A C 1
ATOM 3838 O O . GLU A 1 494 ? 21.673 -18.665 -51.274 1.00 82.38 494 GLU A O 1
ATOM 3843 N N . ILE A 1 495 ? 23.589 -17.542 -51.638 1.00 80.62 495 ILE A N 1
ATOM 3844 C CA . ILE A 1 495 ? 23.688 -17.868 -53.059 1.00 80.62 495 ILE A CA 1
ATOM 3845 C C . ILE A 1 495 ? 24.384 -19.221 -53.193 1.00 80.62 495 ILE A C 1
ATOM 3847 O O . ILE A 1 495 ? 25.488 -19.422 -52.685 1.00 80.62 495 ILE A O 1
ATOM 3851 N N . MET A 1 496 ? 23.761 -20.145 -53.927 1.00 78.88 496 MET A N 1
ATOM 3852 C CA . MET A 1 496 ? 24.320 -21.481 -54.136 1.00 78.88 496 MET A CA 1
ATOM 3853 C C . MET A 1 496 ? 25.686 -21.416 -54.848 1.00 78.88 496 MET A C 1
ATOM 3855 O O . MET A 1 496 ? 25.799 -20.726 -55.868 1.00 78.88 496 MET A O 1
ATOM 3859 N N . PRO A 1 497 ? 26.695 -22.205 -54.422 1.00 72.94 497 PRO A N 1
ATOM 3860 C CA . PRO A 1 497 ? 28.023 -22.204 -55.044 1.00 72.94 497 PRO A CA 1
ATOM 3861 C C . PRO A 1 497 ? 28.020 -22.495 -56.552 1.00 72.94 497 PRO A C 1
ATOM 3863 O O . PRO A 1 497 ? 28.869 -21.995 -57.283 1.00 72.94 497 PRO A O 1
ATOM 3866 N N . SER A 1 498 ? 27.039 -23.259 -57.051 1.00 71.62 498 SER A N 1
ATOM 3867 C CA . SER A 1 498 ? 26.870 -23.561 -58.483 1.00 71.62 498 SER A CA 1
ATOM 3868 C C . SER A 1 498 ? 26.530 -22.344 -59.345 1.00 71.62 498 SER A C 1
ATOM 3870 O O . SER A 1 498 ? 26.757 -22.366 -60.555 1.00 71.62 498 SER A O 1
ATOM 3872 N N . ASN A 1 499 ? 25.964 -21.298 -58.740 1.00 76.50 499 ASN A N 1
ATOM 3873 C CA . ASN A 1 499 ? 25.570 -20.076 -59.434 1.00 76.50 499 ASN A CA 1
ATOM 3874 C C . ASN A 1 499 ? 26.694 -19.030 -59.437 1.00 76.50 499 ASN A C 1
ATOM 3876 O O . ASN A 1 499 ? 26.574 -18.027 -60.140 1.00 76.50 499 ASN A O 1
ATOM 3880 N N . LEU A 1 500 ? 27.782 -19.272 -58.695 1.00 74.94 500 LEU A N 1
ATOM 3881 C CA . LEU A 1 500 ? 28.923 -18.372 -58.566 1.00 74.94 500 LEU A CA 1
ATOM 3882 C C . LEU A 1 500 ? 29.984 -18.666 -59.633 1.00 74.94 500 LEU A C 1
ATOM 3884 O O . LEU A 1 500 ? 30.434 -19.797 -59.811 1.00 74.94 500 LEU A O 1
ATOM 3888 N N . ASN A 1 501 ? 30.432 -17.620 -60.320 1.00 74.69 501 ASN A N 1
ATOM 3889 C CA . ASN A 1 501 ? 31.530 -17.673 -61.273 1.00 74.69 501 ASN A CA 1
ATOM 3890 C C . ASN A 1 501 ? 32.591 -16.637 -60.895 1.00 74.69 501 ASN A C 1
ATOM 3892 O O . ASN A 1 501 ? 32.331 -15.431 -60.934 1.00 74.69 501 ASN A O 1
ATOM 3896 N N . MET A 1 502 ? 33.780 -17.117 -60.534 1.00 72.19 502 MET A N 1
ATOM 3897 C CA . MET A 1 502 ? 34.905 -16.293 -60.101 1.00 72.19 502 MET A CA 1
ATOM 3898 C C . MET A 1 502 ? 35.976 -16.215 -61.184 1.00 72.19 502 MET A C 1
ATOM 3900 O O . MET A 1 502 ? 36.508 -17.237 -61.617 1.00 72.19 502 MET A O 1
ATOM 3904 N N . LYS A 1 503 ? 36.320 -14.994 -61.598 1.00 73.00 503 LYS A N 1
ATOM 3905 C CA . LYS A 1 503 ? 37.417 -14.723 -62.529 1.00 73.00 503 LYS A CA 1
ATOM 3906 C C . LYS A 1 503 ? 38.536 -13.970 -61.822 1.00 73.00 503 LYS A C 1
ATOM 3908 O O . LYS A 1 503 ? 38.302 -12.916 -61.233 1.00 73.00 503 LYS A O 1
ATOM 3913 N N . PHE A 1 504 ? 39.748 -14.496 -61.940 1.00 70.31 504 PHE A N 1
ATOM 3914 C CA . PHE A 1 504 ? 40.977 -13.831 -61.526 1.00 70.31 504 PHE A CA 1
ATOM 3915 C C . PHE A 1 504 ? 41.584 -13.145 -62.761 1.00 70.31 504 PHE A C 1
ATOM 3917 O O . PHE A 1 504 ? 41.829 -13.832 -63.751 1.00 70.31 504 PHE A O 1
ATOM 3924 N N . PRO A 1 505 ? 41.763 -11.814 -62.770 1.00 66.06 505 PRO A N 1
ATOM 3925 C CA . PRO A 1 505 ? 42.482 -11.132 -63.836 1.00 66.06 505 PRO A CA 1
ATOM 3926 C C . PRO A 1 505 ? 43.958 -11.549 -63.805 1.00 66.06 505 PRO A C 1
ATOM 3928 O O . PRO A 1 505 ? 44.581 -11.512 -62.743 1.00 66.06 505 PRO A O 1
ATOM 3931 N N . ASP A 1 506 ? 44.508 -11.930 -64.959 1.00 58.12 506 ASP A N 1
ATOM 3932 C CA . ASP A 1 506 ? 45.925 -12.272 -65.105 1.00 58.12 506 ASP A CA 1
ATOM 3933 C C . ASP A 1 506 ? 46.807 -11.014 -64.939 1.00 58.12 506 ASP A C 1
ATOM 3935 O O . ASP A 1 506 ? 46.651 -10.040 -65.671 1.00 58.12 506 ASP A O 1
ATOM 3939 N N . ASP A 1 507 ? 47.711 -11.061 -63.954 1.00 53.12 507 ASP A N 1
ATOM 3940 C CA . ASP A 1 507 ? 48.875 -10.195 -63.696 1.00 53.12 507 ASP A CA 1
ATOM 3941 C C . ASP A 1 507 ? 48.758 -8.671 -63.937 1.00 53.12 507 ASP A C 1
ATOM 3943 O O . ASP A 1 507 ? 48.965 -8.151 -65.034 1.00 53.12 507 ASP A O 1
ATOM 3947 N N . SER A 1 508 ? 48.673 -7.915 -62.835 1.00 45.12 508 SER A N 1
ATOM 3948 C CA . SER A 1 508 ? 49.343 -6.613 -62.732 1.00 45.12 508 SER A CA 1
ATOM 3949 C C . SER A 1 508 ? 50.440 -6.708 -61.674 1.00 45.12 508 SER A C 1
ATOM 3951 O O . SER A 1 508 ? 50.169 -6.810 -60.481 1.00 45.12 508 SER A O 1
ATOM 3953 N N . SER A 1 509 ? 51.692 -6.668 -62.118 1.00 47.94 509 SER A N 1
ATOM 3954 C CA . SER A 1 509 ? 52.919 -6.906 -61.350 1.00 47.94 509 SER A CA 1
ATOM 3955 C C . SER A 1 509 ? 53.276 -5.843 -60.293 1.00 47.94 509 SER A C 1
ATOM 3957 O O . SER A 1 509 ? 54.414 -5.807 -59.832 1.00 47.94 509 SER A O 1
ATOM 3959 N N . GLN A 1 510 ? 52.328 -5.007 -59.853 1.00 46.97 510 GLN A N 1
ATOM 3960 C CA . GLN A 1 510 ? 52.473 -4.110 -58.700 1.00 46.97 510 GLN A CA 1
ATOM 3961 C C . GLN A 1 510 ? 51.109 -3.873 -58.022 1.00 46.97 510 GLN A C 1
ATOM 3963 O O . GLN A 1 510 ? 50.370 -2.973 -58.409 1.00 46.97 510 GLN A O 1
ATOM 3968 N N . GLY A 1 511 ? 50.783 -4.653 -56.985 1.00 51.97 511 GLY A N 1
ATOM 3969 C CA . GLY A 1 511 ? 49.665 -4.372 -56.071 1.00 51.97 511 GLY A CA 1
ATOM 3970 C C . GLY A 1 511 ? 48.509 -5.382 -56.079 1.00 51.97 511 GLY A C 1
ATOM 3971 O O . GLY A 1 511 ? 48.507 -6.348 -56.836 1.00 51.97 511 GLY A O 1
ATOM 3972 N N . TRP A 1 512 ? 47.556 -5.155 -55.165 1.00 48.56 512 TRP A N 1
ATOM 3973 C CA . TRP A 1 512 ? 46.309 -5.908 -54.968 1.00 48.56 512 TRP A CA 1
ATOM 3974 C C . TRP A 1 512 ? 45.645 -6.282 -56.305 1.00 48.56 512 TRP A C 1
ATOM 3976 O O . TRP A 1 512 ? 45.346 -5.401 -57.109 1.00 48.56 512 TRP A O 1
ATOM 3986 N N . SER A 1 513 ? 45.383 -7.573 -56.530 1.00 59.09 513 SER A N 1
ATOM 3987 C CA . SER A 1 513 ? 44.538 -8.024 -57.653 1.00 59.09 513 SER A CA 1
ATOM 3988 C C . SER A 1 513 ? 43.062 -7.959 -57.227 1.00 59.09 513 SER A C 1
ATOM 3990 O O . SER A 1 513 ? 42.781 -7.824 -56.043 1.00 59.09 513 SER A O 1
ATOM 3992 N N . GLN A 1 514 ? 42.090 -7.994 -58.141 1.00 66.25 514 GLN A N 1
ATOM 3993 C CA . GLN A 1 514 ? 40.660 -8.031 -57.782 1.00 66.25 514 GLN A CA 1
ATOM 3994 C C . GLN A 1 514 ? 40.020 -9.286 -58.372 1.00 66.25 514 GLN A C 1
ATOM 3996 O O . GLN A 1 514 ? 40.112 -9.490 -59.575 1.00 66.25 514 GLN A O 1
ATOM 4001 N N . ALA A 1 515 ? 39.364 -10.122 -57.568 1.00 67.69 515 ALA A N 1
ATOM 4002 C CA . ALA A 1 515 ? 38.544 -11.219 -58.077 1.00 67.69 515 ALA A CA 1
ATOM 4003 C C . ALA A 1 515 ? 37.188 -10.666 -58.503 1.00 67.69 515 ALA A C 1
ATOM 4005 O O . ALA A 1 515 ? 36.502 -10.028 -57.706 1.00 67.69 515 ALA A O 1
ATOM 4006 N N . LEU A 1 516 ? 36.781 -10.943 -59.739 1.00 71.12 516 LEU A N 1
ATOM 4007 C CA . LEU A 1 516 ? 35.424 -10.672 -60.187 1.00 71.12 516 LEU A CA 1
ATOM 4008 C C . LEU A 1 516 ? 34.549 -11.881 -59.848 1.00 71.12 516 LEU A C 1
ATOM 4010 O O . LEU A 1 516 ? 34.681 -12.936 -60.469 1.00 71.12 516 LEU A O 1
ATOM 4014 N N . VAL A 1 517 ? 33.661 -11.725 -58.873 1.00 74.00 517 VAL A N 1
ATOM 4015 C CA . VAL A 1 517 ? 32.618 -12.693 -58.530 1.00 74.00 517 VAL A CA 1
ATOM 4016 C C . VAL A 1 517 ? 31.347 -12.303 -59.265 1.00 74.00 517 VAL A C 1
ATOM 4018 O O . VAL A 1 517 ? 30.836 -11.206 -59.089 1.00 74.00 517 VAL A O 1
ATOM 4021 N N . SER A 1 518 ? 30.834 -13.194 -60.102 1.00 74.12 518 SER A N 1
ATOM 4022 C CA . SER A 1 518 ? 29.607 -12.982 -60.871 1.00 74.12 518 SER A CA 1
ATOM 4023 C C . SER A 1 518 ? 28.592 -14.074 -60.559 1.00 74.12 518 SER A C 1
ATOM 4025 O O . SER A 1 518 ? 28.975 -15.232 -60.411 1.00 74.12 518 SER A O 1
ATOM 4027 N N . TRP A 1 519 ? 27.310 -13.724 -60.456 1.00 76.31 519 TRP A N 1
ATOM 4028 C CA . TRP A 1 519 ? 26.229 -14.668 -60.124 1.00 76.31 519 TRP A CA 1
ATOM 4029 C C . TRP A 1 519 ? 25.066 -14.612 -61.118 1.00 76.31 519 TRP A C 1
ATOM 4031 O O . TRP A 1 519 ? 23.915 -14.856 -60.772 1.00 76.31 519 TRP A O 1
ATOM 4041 N N . ASN A 1 520 ? 25.371 -14.341 -62.389 1.00 72.62 520 ASN A N 1
ATOM 4042 C CA . ASN A 1 520 ? 24.399 -14.189 -63.484 1.00 72.62 520 ASN A CA 1
ATOM 4043 C C . ASN A 1 520 ? 23.402 -15.355 -63.635 1.00 72.62 520 ASN A C 1
ATOM 4045 O O . ASN A 1 520 ? 22.354 -15.192 -64.257 1.00 72.62 520 ASN A O 1
ATOM 4049 N N . ASN A 1 521 ? 23.741 -16.533 -63.106 1.00 72.88 521 ASN A N 1
ATOM 4050 C CA . ASN A 1 521 ? 22.921 -17.738 -63.188 1.00 72.88 521 ASN A CA 1
ATOM 4051 C C . ASN A 1 521 ? 21.863 -17.830 -62.074 1.00 72.88 521 ASN A C 1
ATOM 4053 O O . ASN A 1 521 ? 20.989 -18.691 -62.146 1.00 72.88 521 ASN A O 1
ATOM 4057 N N . ASP A 1 522 ? 21.927 -16.966 -61.059 1.00 78.44 522 ASP A N 1
ATOM 4058 C CA . ASP A 1 522 ? 20.979 -16.957 -59.951 1.00 78.44 522 ASP A CA 1
ATOM 4059 C C . ASP A 1 522 ? 19.649 -16.272 -60.341 1.00 78.44 522 ASP A C 1
ATOM 4061 O O . ASP A 1 522 ? 19.666 -15.229 -61.005 1.00 78.44 522 ASP A O 1
ATOM 4065 N N . PRO A 1 523 ? 18.474 -16.795 -59.932 1.00 76.00 523 PRO A N 1
ATOM 4066 C CA . PRO A 1 523 ? 17.183 -16.157 -60.205 1.00 76.00 523 PRO A CA 1
ATOM 4067 C C . PRO A 1 523 ? 17.081 -14.720 -59.666 1.00 76.00 523 PRO A C 1
ATOM 4069 O O . PRO A 1 523 ? 16.363 -13.901 -60.244 1.00 76.00 523 PRO A O 1
ATOM 4072 N N . MET A 1 524 ? 17.809 -14.385 -58.600 1.00 75.44 524 MET A N 1
ATOM 4073 C CA . MET A 1 524 ? 17.876 -13.027 -58.061 1.00 75.44 524 MET A CA 1
ATOM 4074 C C . MET A 1 524 ? 18.662 -12.079 -58.983 1.00 75.44 524 MET A C 1
ATOM 4076 O O . MET A 1 524 ? 18.260 -10.929 -59.162 1.00 75.44 524 MET A O 1
ATOM 4080 N N . ALA A 1 525 ? 19.719 -12.563 -59.649 1.00 70.06 525 ALA A N 1
ATOM 4081 C CA . ALA A 1 525 ? 20.512 -11.785 -60.611 1.00 70.06 525 ALA A CA 1
ATOM 4082 C C . ALA A 1 525 ? 19.732 -11.410 -61.878 1.00 70.06 525 ALA A C 1
ATOM 4084 O O . ALA A 1 525 ? 20.059 -10.438 -62.547 1.00 70.06 525 ALA A O 1
ATOM 4085 N N . GLN A 1 526 ? 18.686 -12.168 -62.217 1.00 72.31 526 GLN A N 1
ATOM 4086 C CA . GLN A 1 526 ? 17.808 -11.843 -63.346 1.00 72.31 526 GLN A CA 1
ATOM 4087 C C . GLN A 1 526 ? 16.838 -10.699 -63.022 1.00 72.31 526 GLN A C 1
ATOM 4089 O O . GLN A 1 526 ? 16.312 -10.058 -63.931 1.00 72.31 526 GLN A O 1
ATOM 4094 N N . ARG A 1 527 ? 16.576 -10.459 -61.731 1.00 75.06 527 ARG A N 1
ATOM 4095 C CA . ARG A 1 527 ? 15.621 -9.455 -61.244 1.00 75.06 527 ARG A CA 1
ATOM 4096 C C . ARG A 1 527 ? 16.309 -8.167 -60.773 1.00 75.06 527 ARG A C 1
ATOM 4098 O O . ARG A 1 527 ? 15.670 -7.117 -60.771 1.00 75.06 527 ARG A O 1
ATOM 4105 N N . CYS A 1 528 ? 17.591 -8.244 -60.414 1.00 75.00 528 CYS A N 1
ATOM 4106 C CA . CYS A 1 528 ? 18.394 -7.133 -59.906 1.00 75.00 528 CYS A CA 1
ATOM 4107 C C . CYS A 1 528 ? 19.584 -6.828 -60.845 1.00 75.00 528 CYS A C 1
ATOM 4109 O O . CYS A 1 528 ? 20.276 -7.755 -61.252 1.00 75.00 528 CYS A O 1
ATOM 4111 N N . PRO A 1 529 ? 19.851 -5.552 -61.189 1.00 65.62 529 PRO A N 1
ATOM 4112 C CA . PRO A 1 529 ? 20.830 -5.159 -62.214 1.00 65.62 529 PRO A CA 1
ATOM 4113 C C . PRO A 1 529 ? 22.301 -5.388 -61.823 1.00 65.62 529 PRO A C 1
ATOM 4115 O O . PRO A 1 529 ? 23.147 -5.590 -62.696 1.00 65.62 529 PRO A O 1
ATOM 4118 N N . ALA A 1 530 ? 22.625 -5.409 -60.527 1.00 65.31 530 ALA A N 1
ATOM 4119 C CA . ALA A 1 530 ? 23.970 -5.709 -60.046 1.00 65.31 530 ALA A CA 1
ATOM 4120 C C . ALA A 1 530 ? 24.161 -7.231 -59.930 1.00 65.31 530 ALA A C 1
ATOM 4122 O O . ALA A 1 530 ? 23.541 -7.865 -59.082 1.00 65.31 530 ALA A O 1
ATOM 4123 N N . SER A 1 531 ? 25.001 -7.808 -60.792 1.00 66.00 531 SER A N 1
ATOM 4124 C CA . SER A 1 531 ? 25.283 -9.257 -60.863 1.00 66.00 531 SER A CA 1
ATOM 4125 C C . SER A 1 531 ? 26.775 -9.608 -60.800 1.00 66.00 531 SER A C 1
ATOM 4127 O O . SER A 1 531 ? 27.147 -10.783 -60.846 1.00 66.00 531 SER A O 1
ATOM 4129 N N . ASN A 1 532 ? 27.626 -8.582 -60.694 1.00 70.38 532 ASN A N 1
ATOM 4130 C CA . ASN A 1 532 ? 29.073 -8.698 -60.616 1.00 70.38 532 ASN A CA 1
ATOM 4131 C C . ASN A 1 532 ? 29.588 -7.917 -59.406 1.00 70.38 532 ASN A C 1
ATOM 4133 O O . ASN A 1 532 ? 29.172 -6.784 -59.168 1.00 70.38 532 ASN A O 1
ATOM 4137 N N . LEU A 1 533 ? 30.538 -8.507 -58.694 1.00 71.31 533 LEU A N 1
ATOM 4138 C CA . LEU A 1 533 ? 31.203 -7.952 -57.532 1.00 71.31 533 LEU A CA 1
ATOM 4139 C C . LEU A 1 533 ? 32.716 -8.075 -57.691 1.00 71.31 533 LEU A C 1
ATOM 4141 O O . LEU A 1 533 ? 33.215 -9.099 -58.147 1.00 71.31 533 LEU A O 1
ATOM 4145 N N . THR A 1 534 ? 33.454 -7.055 -57.270 1.00 68.44 534 THR A N 1
ATOM 4146 C CA . THR A 1 534 ? 34.916 -7.098 -57.195 1.00 68.44 534 THR A CA 1
ATOM 4147 C C . THR A 1 534 ? 35.362 -7.276 -55.752 1.00 68.44 534 THR A C 1
ATOM 4149 O O . THR A 1 534 ? 35.048 -6.447 -54.900 1.00 68.44 534 THR A O 1
ATOM 4152 N N . ILE A 1 535 ? 36.121 -8.333 -55.482 1.00 68.06 535 ILE A N 1
ATOM 4153 C CA . ILE A 1 535 ? 36.720 -8.605 -54.176 1.00 68.06 535 ILE A CA 1
ATOM 4154 C C . ILE A 1 535 ? 38.217 -8.288 -54.254 1.00 68.06 535 ILE A C 1
ATOM 4156 O O . ILE A 1 535 ? 38.883 -8.798 -55.157 1.00 68.06 535 ILE A O 1
ATOM 4160 N N . PRO A 1 536 ? 38.779 -7.480 -53.341 1.00 64.44 536 PRO A N 1
ATOM 4161 C CA . PRO A 1 536 ? 40.218 -7.256 -53.291 1.00 64.44 536 PRO A CA 1
ATOM 4162 C C . PRO A 1 536 ? 40.960 -8.550 -52.918 1.00 64.44 536 PRO A C 1
ATOM 4164 O O . PRO A 1 536 ? 40.594 -9.251 -51.979 1.00 64.44 536 PRO A O 1
ATOM 4167 N N . LEU A 1 537 ? 42.023 -8.858 -53.656 1.00 63.03 537 LEU A N 1
ATOM 4168 C CA . LEU A 1 537 ? 42.888 -10.016 -53.460 1.00 63.03 537 LEU A CA 1
ATOM 4169 C C . LEU A 1 537 ? 44.267 -9.550 -52.980 1.00 63.03 537 LEU A C 1
ATOM 4171 O O . LEU A 1 537 ? 44.984 -8.859 -53.718 1.00 63.03 537 LEU A O 1
ATOM 4175 N N . PRO A 1 538 ? 44.680 -9.946 -51.771 1.00 58.28 538 PRO A N 1
ATOM 4176 C CA . PRO A 1 538 ? 46.036 -9.719 -51.301 1.00 58.28 538 PRO A CA 1
ATOM 4177 C C . PRO A 1 538 ? 47.034 -10.692 -51.972 1.00 58.28 538 PRO A C 1
ATOM 4179 O O . PRO A 1 538 ? 46.651 -11.659 -52.645 1.00 58.28 538 PRO A O 1
ATOM 4182 N N . PRO A 1 539 ? 48.349 -10.447 -51.830 1.00 55.66 539 PRO A N 1
ATOM 4183 C CA . PRO A 1 539 ? 49.382 -11.177 -52.573 1.00 55.66 539 PRO A CA 1
ATOM 4184 C C . PRO A 1 539 ? 49.475 -12.686 -52.253 1.00 55.66 539 PRO A C 1
ATOM 4186 O O . PRO A 1 539 ? 49.884 -13.463 -53.119 1.00 55.66 539 PRO A O 1
ATOM 4189 N N . GLN A 1 540 ? 49.043 -13.134 -51.069 1.00 59.22 540 GLN A N 1
ATOM 4190 C CA . GLN A 1 540 ? 49.180 -14.520 -50.578 1.00 59.22 540 GLN A CA 1
ATOM 4191 C C . GLN A 1 540 ? 48.287 -15.547 -51.337 1.00 59.22 540 GLN A C 1
ATOM 4193 O O . GLN A 1 540 ? 47.224 -15.178 -51.838 1.00 59.22 540 GLN A O 1
ATOM 4198 N N . PRO A 1 541 ? 48.694 -16.833 -51.473 1.00 56.00 541 PRO A N 1
ATOM 4199 C CA . PRO A 1 541 ? 47.977 -17.847 -52.269 1.00 56.00 541 PRO A CA 1
ATOM 4200 C C . PRO A 1 541 ? 46.813 -18.582 -51.570 1.00 56.00 541 PRO A C 1
ATOM 4202 O O . PRO A 1 541 ? 45.951 -19.108 -52.277 1.00 56.00 541 PRO A O 1
ATOM 4205 N N . TYR A 1 542 ? 46.767 -18.608 -50.233 1.00 57.84 542 TYR A N 1
ATOM 4206 C CA . TYR A 1 542 ? 45.718 -19.266 -49.437 1.00 57.84 542 TYR A CA 1
ATOM 4207 C C . TYR A 1 542 ? 45.328 -18.383 -48.252 1.00 57.84 542 TYR A C 1
ATOM 4209 O O . TYR A 1 542 ? 46.215 -17.976 -47.502 1.00 57.84 542 TYR A O 1
ATOM 4217 N N . MET A 1 543 ? 44.034 -18.102 -48.067 1.00 67.88 543 MET A N 1
ATOM 4218 C CA . MET A 1 543 ? 43.561 -17.371 -46.886 1.00 67.88 543 MET A CA 1
ATOM 4219 C C . MET A 1 543 ? 42.062 -17.515 -46.622 1.00 67.88 543 MET A C 1
ATOM 4221 O O . MET A 1 543 ? 41.277 -17.667 -47.560 1.00 67.88 543 MET A O 1
ATOM 4225 N N . SER A 1 544 ? 41.666 -17.381 -45.357 1.00 69.69 544 SER A N 1
ATOM 4226 C CA . SER A 1 544 ? 40.272 -17.101 -45.003 1.00 69.69 544 SER A CA 1
ATOM 4227 C C . SER A 1 544 ? 39.926 -15.662 -45.383 1.00 69.69 544 SER A C 1
ATOM 4229 O O . SER A 1 544 ? 40.706 -14.747 -45.121 1.00 69.69 544 SER A O 1
ATOM 4231 N N . ILE A 1 545 ? 38.772 -15.463 -46.010 1.00 73.81 545 ILE A N 1
ATOM 4232 C CA . ILE A 1 545 ? 38.255 -14.159 -46.411 1.00 73.81 545 ILE A CA 1
ATOM 4233 C C . ILE A 1 545 ? 36.927 -13.881 -45.705 1.00 73.81 545 ILE A C 1
ATOM 4235 O O . ILE A 1 545 ? 36.109 -14.783 -45.540 1.00 73.81 545 ILE A O 1
ATOM 4239 N N . GLY A 1 546 ? 36.716 -12.633 -45.302 1.00 75.25 546 GLY A N 1
ATOM 4240 C CA . GLY A 1 546 ? 35.425 -12.074 -44.920 1.00 75.25 546 GLY A CA 1
ATOM 4241 C C . GLY A 1 546 ? 35.355 -10.640 -45.425 1.00 75.25 546 GLY A C 1
ATOM 4242 O O . GLY A 1 546 ? 36.077 -9.777 -44.934 1.00 75.25 546 GLY A O 1
ATOM 4243 N N . ASN A 1 547 ? 34.540 -10.392 -46.443 1.00 76.25 547 ASN A N 1
ATOM 4244 C CA . ASN A 1 547 ? 34.435 -9.094 -47.096 1.00 76.25 547 ASN A CA 1
ATOM 4245 C C . ASN A 1 547 ? 32.972 -8.757 -47.389 1.00 76.25 547 ASN A C 1
ATOM 4247 O O . ASN A 1 547 ? 32.268 -9.539 -48.032 1.00 76.25 547 ASN A O 1
ATOM 4251 N N . ILE A 1 548 ? 32.530 -7.590 -46.937 1.00 75.19 548 ILE A N 1
ATOM 4252 C CA . ILE A 1 548 ? 31.199 -7.041 -47.144 1.00 75.19 548 ILE A CA 1
ATOM 4253 C C . ILE A 1 548 ? 31.266 -5.953 -48.203 1.00 75.19 548 ILE A C 1
ATOM 4255 O O . ILE A 1 548 ? 32.128 -5.078 -48.215 1.00 75.19 548 ILE A O 1
ATOM 4259 N N . THR A 1 549 ? 30.318 -6.019 -49.123 1.00 73.62 549 THR A N 1
ATOM 4260 C CA . THR A 1 549 ? 30.293 -5.176 -50.307 1.00 73.62 549 THR A CA 1
ATOM 4261 C C . THR A 1 549 ? 28.895 -4.634 -50.519 1.00 73.62 549 THR A C 1
ATOM 4263 O O . THR A 1 549 ? 27.905 -5.361 -50.460 1.00 73.62 549 THR A O 1
ATOM 4266 N N . TRP A 1 550 ? 28.809 -3.327 -50.729 1.00 71.88 550 TRP A N 1
ATOM 4267 C CA . TRP A 1 550 ? 27.547 -2.642 -50.960 1.00 71.88 550 TRP A CA 1
ATOM 4268 C C . TRP A 1 550 ? 27.265 -2.589 -52.452 1.00 71.88 550 TRP A C 1
ATOM 4270 O O . TRP A 1 550 ? 28.140 -2.236 -53.244 1.00 71.88 550 TRP A O 1
ATOM 4280 N N . LEU A 1 551 ? 26.044 -2.948 -52.837 1.00 70.69 551 LEU A N 1
ATOM 4281 C CA . LEU A 1 551 ? 25.657 -2.935 -54.239 1.00 70.69 551 LEU A CA 1
ATOM 4282 C C . LEU A 1 551 ? 25.220 -1.522 -54.650 1.00 70.69 551 LEU A C 1
ATOM 4284 O O . LEU A 1 551 ? 24.539 -0.839 -53.877 1.00 70.69 551 LEU A O 1
ATOM 4288 N N . PRO A 1 552 ? 25.596 -1.054 -55.852 1.00 63.59 552 PRO A N 1
ATOM 4289 C CA . PRO A 1 552 ? 25.100 0.211 -56.368 1.00 63.59 552 PRO A CA 1
ATOM 4290 C C . PRO A 1 552 ? 23.594 0.104 -56.623 1.00 63.59 552 PRO A C 1
ATOM 4292 O O . PRO A 1 552 ? 23.117 -0.889 -57.172 1.00 63.59 552 PRO A O 1
ATOM 4295 N N . TYR A 1 553 ? 22.851 1.137 -56.232 1.00 62.53 553 TYR A N 1
ATOM 4296 C CA . TYR A 1 553 ? 21.423 1.233 -56.520 1.00 62.53 553 TYR A CA 1
ATOM 4297 C C . TYR A 1 553 ? 21.178 1.938 -57.841 1.00 62.53 553 TYR A C 1
ATOM 4299 O O . TYR A 1 553 ? 21.626 3.070 -58.044 1.00 62.53 553 TYR A O 1
ATOM 4307 N N . GLU A 1 554 ? 20.398 1.303 -58.709 1.00 62.84 554 GLU A N 1
ATOM 4308 C CA . GLU A 1 554 ? 19.926 1.926 -59.937 1.00 62.84 554 GLU A CA 1
ATOM 4309 C C . GLU A 1 554 ? 18.477 2.403 -59.786 1.00 62.84 554 GLU A C 1
ATOM 4311 O O . GLU A 1 554 ? 17.588 1.697 -59.304 1.00 62.84 554 GLU A O 1
ATOM 4316 N N . LYS A 1 555 ? 18.209 3.641 -60.217 1.00 61.47 555 LYS A N 1
ATOM 4317 C CA . LYS A 1 555 ? 16.875 4.247 -60.136 1.00 61.47 555 LYS A CA 1
ATOM 4318 C C . LYS A 1 555 ? 15.865 3.422 -60.949 1.00 61.47 555 LYS A C 1
ATOM 4320 O O . LYS A 1 555 ? 15.919 3.428 -62.174 1.00 61.47 555 LYS A O 1
ATOM 4325 N N . GLY A 1 556 ? 14.906 2.786 -60.268 1.00 61.06 556 GLY A N 1
ATOM 4326 C CA . GLY A 1 556 ? 13.891 1.914 -60.883 1.00 61.06 556 GLY A CA 1
ATOM 4327 C C . GLY A 1 556 ? 14.065 0.419 -60.583 1.00 61.06 556 GLY A C 1
ATOM 4328 O O . GLY A 1 556 ? 13.277 -0.387 -61.074 1.00 61.06 556 GLY A O 1
ATOM 4329 N N . GLN A 1 557 ? 15.064 0.055 -59.776 1.00 68.69 557 GLN A N 1
ATOM 4330 C CA . GLN A 1 557 ? 15.282 -1.302 -59.278 1.00 68.69 557 GLN A CA 1
ATOM 4331 C C . GLN A 1 557 ? 14.167 -1.746 -58.297 1.00 68.69 557 GLN A C 1
ATOM 4333 O O . GLN A 1 557 ? 13.662 -0.912 -57.541 1.00 68.69 557 GLN A O 1
ATOM 4338 N N . PRO A 1 558 ? 13.752 -3.032 -58.296 1.00 70.00 558 PRO A N 1
ATOM 4339 C CA . PRO A 1 558 ? 12.744 -3.549 -57.364 1.00 70.00 558 PRO A CA 1
ATOM 4340 C C . PRO A 1 558 ? 13.155 -3.435 -55.886 1.00 70.00 558 PRO A C 1
ATOM 4342 O O . PRO A 1 558 ? 14.316 -3.652 -55.547 1.00 70.00 558 PRO A O 1
ATOM 4345 N N . ASP A 1 559 ? 12.175 -3.210 -54.999 1.00 67.75 559 ASP A N 1
ATOM 4346 C CA . ASP A 1 559 ? 12.367 -3.101 -53.537 1.00 67.75 559 ASP A CA 1
ATOM 4347 C C . ASP A 1 559 ? 12.811 -4.415 -52.856 1.00 67.75 559 ASP A C 1
ATOM 4349 O O . ASP A 1 559 ? 13.068 -4.422 -51.662 1.00 67.75 559 ASP A O 1
ATOM 4353 N N . ASP A 1 560 ? 12.876 -5.533 -53.581 1.00 73.00 560 ASP A N 1
ATOM 4354 C CA . ASP A 1 560 ? 13.288 -6.848 -53.056 1.00 73.00 560 ASP A CA 1
ATOM 4355 C C . ASP A 1 560 ? 14.764 -7.168 -53.351 1.00 73.00 560 ASP A C 1
ATOM 4357 O O . ASP A 1 560 ? 15.241 -8.273 -53.108 1.00 73.00 560 ASP A O 1
ATOM 4361 N N . CYS A 1 561 ? 15.501 -6.221 -53.934 1.00 77.00 561 CYS A N 1
ATOM 4362 C CA . CYS A 1 561 ? 16.894 -6.451 -54.281 1.00 77.00 561 CYS A CA 1
ATOM 4363 C C . CYS A 1 561 ? 17.826 -6.353 -53.065 1.00 77.00 561 CYS A C 1
ATOM 4365 O O . CYS A 1 561 ? 17.622 -5.501 -52.197 1.00 77.00 561 CYS A O 1
ATOM 4367 N N . PRO A 1 562 ? 18.882 -7.184 -53.011 1.00 77.50 562 PRO A N 1
ATOM 4368 C CA . PRO A 1 562 ? 19.874 -7.096 -51.955 1.00 77.50 562 PRO A CA 1
ATOM 4369 C C . PRO A 1 562 ? 20.607 -5.757 -52.034 1.00 77.50 562 PRO A C 1
ATOM 4371 O O . PRO A 1 562 ? 20.962 -5.285 -53.115 1.00 77.50 562 PRO A O 1
ATOM 4374 N N . VAL A 1 563 ? 20.845 -5.168 -50.867 1.00 73.56 563 VAL A N 1
ATOM 4375 C CA . VAL A 1 563 ? 21.596 -3.915 -50.717 1.00 73.56 563 VAL A CA 1
ATOM 4376 C C . VAL A 1 563 ? 23.056 -4.181 -50.356 1.00 73.56 563 VAL A C 1
ATOM 4378 O O . VAL A 1 563 ? 23.937 -3.374 -50.654 1.00 73.56 563 VAL A O 1
ATOM 4381 N N . LEU A 1 564 ? 23.311 -5.336 -49.741 1.00 77.62 564 LEU A N 1
ATOM 4382 C CA . LEU A 1 564 ? 24.594 -5.743 -49.191 1.00 77.62 564 LEU A CA 1
ATOM 4383 C C . LEU A 1 564 ? 24.896 -7.184 -49.591 1.00 77.62 564 LEU A C 1
ATOM 4385 O O . LEU A 1 564 ? 24.013 -8.039 -49.581 1.00 77.62 564 LEU A O 1
ATOM 4389 N N . MET A 1 565 ? 26.156 -7.459 -49.906 1.00 78.38 565 MET A N 1
ATOM 4390 C CA . MET A 1 565 ? 26.667 -8.803 -50.122 1.00 78.38 565 MET A CA 1
ATOM 4391 C C . MET A 1 565 ? 27.828 -9.093 -49.184 1.00 78.38 565 MET A C 1
ATOM 4393 O O . MET A 1 565 ? 28.837 -8.389 -49.214 1.00 78.38 565 MET A O 1
ATOM 4397 N N . ALA A 1 566 ? 27.696 -10.139 -48.373 1.00 81.00 566 ALA A N 1
ATOM 4398 C CA . ALA A 1 566 ? 28.760 -10.629 -47.507 1.00 81.00 566 ALA A CA 1
ATOM 4399 C C . ALA A 1 566 ? 29.393 -11.873 -48.132 1.00 81.00 566 ALA A C 1
ATOM 4401 O O . ALA A 1 566 ? 28.724 -12.872 -48.381 1.00 81.00 566 ALA A O 1
ATOM 4402 N N . THR A 1 567 ? 30.691 -11.806 -48.388 1.00 79.25 567 THR A N 1
ATOM 4403 C CA . THR A 1 567 ? 31.483 -12.904 -48.945 1.00 79.25 567 THR A CA 1
ATOM 4404 C C . THR A 1 567 ? 32.393 -13.456 -47.866 1.00 79.25 567 THR A C 1
ATOM 4406 O O . THR A 1 567 ? 33.096 -12.687 -47.214 1.00 79.25 567 THR A O 1
ATOM 4409 N N . TYR A 1 568 ? 32.366 -14.766 -47.640 1.00 80.12 568 TYR A N 1
ATOM 4410 C CA . TYR A 1 568 ? 33.203 -15.398 -46.627 1.00 80.12 568 TYR A CA 1
ATOM 4411 C C . TYR A 1 568 ? 33.646 -16.803 -47.028 1.00 80.12 568 TYR A C 1
ATOM 4413 O O . TYR A 1 568 ? 33.019 -17.449 -47.864 1.00 80.12 568 TYR A O 1
ATOM 4421 N N . GLY A 1 569 ? 34.724 -17.288 -46.420 1.00 76.25 569 GLY A N 1
ATOM 4422 C CA . GLY A 1 569 ? 35.199 -18.661 -46.590 1.00 76.25 569 GLY A CA 1
ATOM 4423 C C . GLY A 1 569 ? 36.676 -18.734 -46.956 1.00 76.25 569 GLY A C 1
ATOM 4424 O O . GLY A 1 569 ? 37.436 -17.812 -46.678 1.00 76.25 569 GLY A O 1
ATOM 4425 N N . LEU A 1 570 ? 37.100 -19.839 -47.563 1.00 73.50 570 LEU A N 1
ATOM 4426 C CA . LEU A 1 570 ? 38.491 -20.075 -47.934 1.00 73.50 570 LEU A CA 1
ATOM 4427 C C . LEU A 1 570 ? 38.725 -19.729 -49.405 1.00 73.50 570 LEU A C 1
ATOM 4429 O O . LEU A 1 570 ? 38.188 -20.367 -50.312 1.00 73.50 570 LEU A O 1
ATOM 4433 N N . LEU A 1 571 ? 39.598 -18.756 -49.644 1.00 70.56 571 LEU A N 1
ATOM 4434 C CA . LEU A 1 571 ? 40.057 -18.409 -50.979 1.00 70.56 571 LEU A CA 1
ATOM 4435 C C . LEU A 1 571 ? 41.275 -19.268 -51.351 1.00 70.56 571 LEU A C 1
ATOM 4437 O O . LEU A 1 571 ? 42.338 -19.168 -50.733 1.00 70.56 571 LEU A O 1
ATOM 4441 N N . ASN A 1 572 ? 41.129 -20.082 -52.400 1.00 68.69 572 ASN A N 1
ATOM 4442 C CA . ASN A 1 572 ? 42.219 -20.840 -53.012 1.00 68.69 572 ASN A CA 1
ATOM 4443 C C . ASN A 1 572 ? 42.399 -20.413 -54.478 1.00 68.69 572 ASN A C 1
ATOM 4445 O O . ASN A 1 572 ? 41.529 -20.669 -55.313 1.00 68.69 572 ASN A O 1
ATOM 4449 N N . LYS A 1 573 ? 43.558 -19.826 -54.815 1.00 62.22 573 LYS A N 1
ATOM 4450 C CA . LYS A 1 573 ? 43.875 -19.386 -56.191 1.00 62.22 573 LYS A CA 1
ATOM 4451 C C . LYS A 1 573 ? 43.852 -20.530 -57.223 1.00 62.22 573 LYS A C 1
ATOM 4453 O O . LYS A 1 573 ? 43.674 -20.270 -58.407 1.00 62.22 573 LYS A O 1
ATOM 4458 N N . THR A 1 574 ? 44.013 -21.787 -56.794 1.00 58.88 574 THR A N 1
ATOM 4459 C CA . THR A 1 574 ? 44.063 -22.974 -57.676 1.00 58.88 574 THR A CA 1
ATOM 4460 C C . THR A 1 574 ? 42.712 -23.670 -57.883 1.00 58.88 574 THR A C 1
ATOM 4462 O O . THR A 1 574 ? 42.584 -24.508 -58.773 1.00 58.88 574 THR A O 1
ATOM 4465 N N . SER A 1 575 ? 41.689 -23.354 -57.083 1.00 60.31 575 SER A N 1
ATOM 4466 C CA . SER A 1 575 ? 40.338 -23.936 -57.173 1.00 60.31 575 SER A CA 1
ATOM 4467 C C . SER A 1 575 ? 39.298 -22.889 -56.741 1.00 60.31 575 SER A C 1
ATOM 4469 O O . SER A 1 575 ? 38.983 -22.805 -55.555 1.00 60.31 575 SER A O 1
ATOM 4471 N N . PRO A 1 576 ? 38.771 -22.081 -57.685 1.00 57.44 576 PRO A N 1
ATOM 4472 C CA . PRO A 1 576 ? 38.016 -20.856 -57.385 1.00 57.44 576 PRO A CA 1
ATOM 4473 C C . PRO A 1 576 ? 36.683 -21.046 -56.650 1.00 57.44 576 PRO A C 1
ATOM 4475 O O . PRO A 1 576 ? 36.210 -20.118 -56.008 1.00 57.44 576 PRO A O 1
ATOM 4478 N N . SER A 1 577 ? 36.037 -22.206 -56.782 1.00 53.00 577 SER A N 1
ATOM 4479 C CA . SER A 1 577 ? 34.610 -22.381 -56.457 1.00 53.00 577 SER A CA 1
ATOM 4480 C C . SER A 1 577 ? 34.320 -23.280 -55.250 1.00 53.00 577 SER A C 1
ATOM 4482 O O . SER A 1 577 ? 33.159 -23.492 -54.921 1.00 53.00 577 SER A O 1
ATOM 4484 N N . GLY A 1 578 ? 35.346 -23.836 -54.596 1.00 56.78 578 GLY A N 1
ATOM 4485 C CA . GLY A 1 578 ? 35.169 -24.918 -53.616 1.00 56.78 578 GLY A CA 1
ATOM 4486 C C . GLY A 1 578 ? 34.981 -24.505 -52.153 1.00 56.78 578 GLY A C 1
ATOM 4487 O O . GLY A 1 578 ? 34.697 -25.376 -51.340 1.00 56.78 578 GLY A O 1
ATOM 4488 N N . GLY A 1 579 ? 35.160 -23.227 -51.799 1.00 67.06 579 GLY A N 1
ATOM 4489 C CA . GLY A 1 579 ? 35.214 -22.814 -50.388 1.00 67.06 579 GLY A CA 1
ATOM 4490 C C . GLY A 1 579 ? 34.725 -21.404 -50.071 1.00 67.06 579 GLY A C 1
ATOM 4491 O O . GLY A 1 579 ? 34.949 -20.952 -48.954 1.00 67.06 579 GLY A O 1
ATOM 4492 N N . ILE A 1 580 ? 34.090 -20.701 -51.017 1.00 74.44 580 ILE A N 1
ATOM 4493 C CA . ILE A 1 580 ? 33.582 -19.337 -50.805 1.00 74.44 580 ILE A CA 1
ATOM 4494 C C . ILE A 1 580 ? 32.059 -19.336 -50.844 1.00 74.44 580 ILE A C 1
ATOM 4496 O O . ILE A 1 580 ? 31.449 -19.866 -51.771 1.00 74.44 580 ILE A O 1
ATOM 4500 N N . HIS A 1 581 ? 31.479 -18.669 -49.856 1.00 79.19 581 HIS A N 1
ATOM 4501 C CA . HIS A 1 581 ? 30.055 -18.463 -49.670 1.00 79.19 581 HIS A CA 1
ATOM 4502 C C . HIS A 1 581 ? 29.726 -16.982 -49.847 1.00 79.19 581 HIS A C 1
ATOM 4504 O O . HIS A 1 581 ? 30.497 -16.103 -49.447 1.00 79.19 581 HIS A O 1
ATOM 4510 N N . VAL A 1 582 ? 28.578 -16.703 -50.463 1.00 79.75 582 VAL A N 1
ATOM 4511 C CA . VAL A 1 582 ? 28.088 -15.341 -50.694 1.00 79.75 582 VAL A CA 1
ATOM 4512 C C . VAL A 1 582 ? 26.670 -15.234 -50.151 1.00 79.75 582 VAL A C 1
ATOM 4514 O O . VAL A 1 582 ? 25.776 -15.954 -50.590 1.00 79.75 582 VAL A O 1
ATOM 4517 N N . LEU A 1 583 ? 26.467 -14.317 -49.212 1.00 83.25 583 LEU A N 1
ATOM 4518 C CA . LEU A 1 583 ? 25.164 -13.953 -48.669 1.00 83.25 583 LEU A CA 1
ATOM 4519 C C . LEU A 1 583 ? 24.709 -12.655 -49.314 1.00 83.25 583 LEU A C 1
ATOM 4521 O O . LEU A 1 583 ? 25.419 -11.653 -49.263 1.00 83.25 583 LEU A O 1
ATOM 4525 N N . ALA A 1 584 ? 23.515 -12.665 -49.885 1.00 83.19 584 ALA A N 1
ATOM 4526 C CA . ALA A 1 584 ? 22.839 -11.485 -50.382 1.00 83.19 584 ALA A CA 1
ATOM 4527 C C . ALA A 1 584 ? 21.807 -11.019 -49.357 1.00 83.19 584 ALA A C 1
ATOM 4529 O O . ALA A 1 584 ? 20.860 -11.741 -49.043 1.00 83.19 584 ALA A O 1
ATOM 4530 N N . CYS A 1 585 ? 22.001 -9.813 -48.838 1.00 82.94 585 CYS A N 1
ATOM 4531 C CA . CYS A 1 585 ? 21.247 -9.273 -47.723 1.00 82.94 585 CYS A CA 1
ATOM 4532 C C . CYS A 1 585 ? 20.443 -8.036 -48.117 1.00 82.94 585 CYS A C 1
ATOM 4534 O O . CYS A 1 585 ? 20.931 -7.130 -48.801 1.00 82.94 585 CYS A O 1
ATOM 4536 N N . ARG A 1 586 ? 19.215 -7.969 -47.610 1.00 80.44 586 ARG A N 1
ATOM 4537 C CA . ARG A 1 586 ? 18.334 -6.801 -47.654 1.00 80.44 586 ARG A CA 1
ATOM 4538 C C . ARG A 1 586 ? 18.134 -6.251 -46.242 1.00 80.44 586 ARG A C 1
ATOM 4540 O O . ARG A 1 586 ? 18.217 -6.989 -45.264 1.00 80.44 586 ARG A O 1
ATOM 4547 N N . VAL A 1 587 ? 17.879 -4.947 -46.141 1.00 78.25 587 VAL A N 1
ATOM 4548 C CA . VAL A 1 587 ? 17.676 -4.245 -44.861 1.00 78.25 587 VAL A CA 1
ATOM 4549 C C . VAL A 1 587 ? 16.293 -3.587 -44.861 1.00 78.25 587 VAL A C 1
ATOM 4551 O O . VAL A 1 587 ? 16.185 -2.382 -45.104 1.00 78.25 587 VAL A O 1
ATOM 4554 N N . PRO A 1 588 ? 15.208 -4.363 -44.676 1.00 79.00 588 PRO A N 1
ATOM 4555 C CA . PRO A 1 588 ? 13.881 -3.797 -44.482 1.00 79.00 588 PRO A CA 1
ATOM 4556 C C . PRO A 1 588 ? 13.839 -2.926 -43.221 1.00 79.00 588 PRO A C 1
ATOM 4558 O O . PRO A 1 588 ? 14.303 -3.315 -42.148 1.00 79.00 588 PRO A O 1
ATOM 4561 N N . VAL A 1 589 ? 13.252 -1.737 -43.361 1.00 82.19 589 VAL A N 1
ATOM 4562 C CA . VAL A 1 589 ? 12.921 -0.862 -42.232 1.00 82.19 589 VAL A CA 1
ATOM 4563 C C . VAL A 1 589 ? 11.432 -0.997 -41.962 1.00 82.19 589 VAL A C 1
ATOM 4565 O O . VAL A 1 589 ? 10.599 -0.753 -42.839 1.00 82.19 589 VAL A O 1
ATOM 4568 N N . GLU A 1 590 ? 11.100 -1.384 -40.741 1.00 86.50 590 GLU A N 1
ATOM 4569 C CA . GLU A 1 590 ? 9.755 -1.745 -40.324 1.00 86.50 590 GLU A CA 1
ATOM 4570 C C . GLU A 1 590 ? 9.290 -0.862 -39.168 1.00 86.50 590 GLU A C 1
ATOM 4572 O O . GLU A 1 590 ? 10.061 -0.486 -38.283 1.00 86.50 590 GLU A O 1
ATOM 4577 N N . GLN A 1 591 ? 8.001 -0.544 -39.176 1.00 88.31 591 GLN A N 1
ATOM 4578 C CA . GLN A 1 591 ? 7.291 0.144 -38.112 1.00 88.31 591 GLN A CA 1
ATOM 4579 C C . GLN A 1 591 ? 6.453 -0.878 -37.341 1.00 88.31 591 GLN A C 1
ATOM 4581 O O . GLN A 1 591 ? 5.689 -1.635 -37.943 1.00 88.31 591 GLN A O 1
ATOM 4586 N N . VAL A 1 592 ? 6.574 -0.878 -36.016 1.00 91.31 592 VAL A N 1
ATOM 4587 C CA . VAL A 1 592 ? 5.904 -1.823 -35.115 1.00 91.31 592 VAL A CA 1
ATOM 4588 C C . VAL A 1 592 ? 5.310 -1.080 -33.919 1.00 91.31 592 VAL A C 1
ATOM 4590 O O . VAL A 1 592 ? 5.868 -0.081 -33.460 1.00 91.31 592 VAL A O 1
ATOM 4593 N N . GLU A 1 593 ? 4.157 -1.519 -33.418 1.00 90.81 593 GLU A N 1
ATOM 4594 C CA . GLU A 1 593 ? 3.621 -1.014 -32.153 1.00 90.81 593 GLU A CA 1
ATOM 4595 C C . GLU A 1 593 ? 4.272 -1.748 -30.979 1.00 90.81 593 GLU A C 1
ATOM 4597 O O . GLU A 1 593 ? 4.441 -2.969 -30.997 1.00 90.81 593 GLU A O 1
ATOM 4602 N N . VAL A 1 594 ? 4.659 -0.994 -29.951 1.00 91.38 594 VAL A N 1
ATOM 4603 C CA . VAL A 1 594 ? 5.334 -1.537 -28.774 1.00 91.38 594 VAL A CA 1
ATOM 4604 C C . VAL A 1 594 ? 4.683 -1.046 -27.492 1.00 91.38 594 VAL A C 1
ATOM 4606 O O . VAL A 1 594 ? 4.304 0.120 -27.361 1.00 91.38 594 VAL A O 1
ATOM 4609 N N . GLU A 1 595 ? 4.572 -1.942 -26.522 1.00 92.50 595 GLU A N 1
ATOM 4610 C CA . GLU A 1 595 ? 4.175 -1.618 -25.162 1.00 92.50 595 GLU A CA 1
ATOM 4611 C C . GLU A 1 595 ? 5.432 -1.284 -24.358 1.00 92.50 595 GLU A C 1
ATOM 4613 O O . GLU A 1 595 ? 6.241 -2.157 -24.036 1.00 92.50 595 GLU A O 1
ATOM 4618 N N . ALA A 1 596 ? 5.617 0.006 -24.079 1.00 90.50 596 ALA A N 1
ATOM 4619 C CA . ALA A 1 596 ? 6.787 0.527 -23.392 1.00 90.50 596 ALA A CA 1
ATOM 4620 C C . ALA A 1 596 ? 6.428 0.987 -21.978 1.00 90.50 596 ALA A C 1
ATOM 4622 O O . ALA A 1 596 ? 5.402 1.633 -21.749 1.00 90.50 596 ALA A O 1
ATOM 4623 N N . THR A 1 597 ? 7.305 0.662 -21.031 1.00 90.50 597 THR A N 1
ATOM 4624 C CA . THR A 1 597 ? 7.193 1.062 -19.628 1.00 90.50 597 THR A CA 1
ATOM 4625 C C . THR A 1 597 ? 8.320 2.023 -19.269 1.00 90.50 597 THR A C 1
ATOM 4627 O O . THR A 1 597 ? 9.502 1.701 -19.401 1.00 90.50 597 THR A O 1
ATOM 4630 N N . PHE A 1 598 ? 7.949 3.219 -18.827 1.00 89.12 598 PHE A N 1
ATOM 4631 C CA . PHE A 1 598 ? 8.855 4.322 -18.531 1.00 89.12 598 PHE A CA 1
ATOM 4632 C C . PHE A 1 598 ? 8.812 4.658 -17.042 1.00 89.12 598 PHE A C 1
ATOM 4634 O O . PHE A 1 598 ? 7.736 4.679 -16.440 1.00 89.12 598 PHE A O 1
ATOM 4641 N N . SER A 1 599 ? 9.960 4.968 -16.446 1.00 87.50 599 SER A N 1
ATOM 4642 C CA . SER A 1 599 ? 10.006 5.531 -15.095 1.00 87.50 599 SER A CA 1
ATOM 4643 C C . SER A 1 599 ? 9.873 7.058 -15.147 1.00 87.50 599 SER A C 1
ATOM 4645 O O . SER A 1 599 ? 10.532 7.721 -15.948 1.00 87.50 599 SER A O 1
ATOM 4647 N N . LEU A 1 600 ? 8.998 7.640 -14.325 1.00 82.94 600 LEU A N 1
ATOM 4648 C CA . LEU A 1 600 ? 8.828 9.095 -14.239 1.00 82.94 600 LEU A CA 1
ATOM 4649 C C . LEU A 1 600 ? 9.650 9.673 -13.073 1.00 82.94 600 LEU A C 1
ATOM 4651 O O . LEU A 1 600 ? 9.706 9.050 -12.010 1.00 82.94 600 LEU A O 1
ATOM 4655 N N . PRO A 1 601 ? 10.248 10.875 -13.218 1.00 77.81 601 PRO A N 1
ATOM 4656 C CA . PRO A 1 601 ? 10.069 11.848 -14.308 1.00 77.81 601 PRO A CA 1
ATOM 4657 C C . PRO A 1 601 ? 11.077 11.731 -15.468 1.00 77.81 601 PRO A C 1
ATOM 4659 O O . PRO A 1 601 ? 10.982 12.490 -16.428 1.00 77.81 601 PRO A O 1
ATOM 4662 N N . GLU A 1 602 ? 12.055 10.828 -15.383 1.00 79.62 602 GLU A N 1
ATOM 4663 C CA . GLU A 1 602 ? 13.202 10.776 -16.307 1.00 79.62 602 GLU A CA 1
ATOM 4664 C C . GLU A 1 602 ? 12.883 10.119 -17.663 1.00 79.62 602 GLU A C 1
ATOM 4666 O O . GLU A 1 602 ? 13.663 10.241 -18.604 1.00 79.62 602 GLU A O 1
ATOM 4671 N N . TYR A 1 603 ? 11.734 9.444 -17.780 1.00 84.62 603 TYR A N 1
ATOM 4672 C CA . TYR A 1 603 ? 11.328 8.622 -18.927 1.00 84.62 603 TYR A CA 1
ATOM 4673 C C . TYR A 1 603 ? 12.339 7.517 -19.271 1.00 84.62 603 TYR A C 1
ATOM 4675 O O . TYR A 1 603 ? 12.440 7.093 -20.424 1.00 84.62 603 TYR A O 1
ATOM 4683 N N . SER A 1 604 ? 13.088 7.020 -18.280 1.00 86.12 604 SER A N 1
ATOM 4684 C CA . SER A 1 604 ? 13.997 5.899 -18.514 1.00 86.12 604 SER A CA 1
ATOM 4685 C C . SER A 1 604 ? 13.198 4.629 -18.798 1.00 86.12 604 SER A C 1
ATOM 4687 O O . SER A 1 604 ? 12.178 4.352 -18.161 1.00 86.12 604 SER A O 1
ATOM 4689 N N . ILE A 1 605 ? 13.639 3.883 -19.805 1.00 87.81 605 ILE A N 1
ATOM 4690 C CA . ILE A 1 605 ? 12.928 2.713 -20.310 1.00 87.81 605 ILE A CA 1
ATOM 4691 C C . ILE A 1 605 ? 13.224 1.527 -19.387 1.00 87.81 605 ILE A C 1
ATOM 4693 O O . ILE A 1 605 ? 14.376 1.117 -19.258 1.00 87.81 605 ILE A O 1
ATOM 4697 N N . LEU A 1 606 ? 12.192 0.980 -18.743 1.00 86.81 606 LEU A N 1
ATOM 4698 C CA . LEU A 1 606 ? 12.310 -0.183 -17.857 1.00 86.81 606 LEU A CA 1
ATOM 4699 C C . LEU A 1 606 ? 12.127 -1.493 -18.626 1.00 86.81 606 LEU A C 1
ATOM 4701 O O . LEU A 1 606 ? 12.868 -2.451 -18.420 1.00 86.81 606 LEU A O 1
ATOM 4705 N N . ASN A 1 607 ? 11.126 -1.533 -19.502 1.00 88.56 607 ASN A N 1
ATOM 4706 C CA . ASN A 1 607 ? 10.790 -2.698 -20.309 1.00 88.56 607 ASN A CA 1
ATOM 4707 C C . ASN A 1 607 ? 10.035 -2.272 -21.572 1.00 88.56 607 ASN A C 1
ATOM 4709 O O . ASN A 1 607 ? 9.195 -1.371 -21.494 1.00 88.56 607 ASN A O 1
ATOM 4713 N N . VAL A 1 608 ? 10.304 -2.942 -22.694 1.00 89.69 608 VAL A N 1
ATOM 4714 C CA . VAL A 1 608 ? 9.639 -2.736 -23.988 1.00 89.69 608 VAL A CA 1
ATOM 4715 C C . VAL A 1 608 ? 9.325 -4.092 -24.595 1.00 89.69 608 VAL A C 1
ATOM 4717 O O . VAL A 1 608 ? 10.194 -4.959 -24.667 1.00 89.69 608 VAL A O 1
ATOM 4720 N N . ILE A 1 609 ? 8.081 -4.262 -25.033 1.00 90.56 609 ILE A N 1
ATOM 4721 C CA . ILE A 1 609 ? 7.604 -5.473 -25.699 1.00 90.56 609 ILE A CA 1
ATOM 4722 C C . ILE A 1 609 ? 7.031 -5.066 -27.055 1.00 90.56 609 ILE A C 1
ATOM 4724 O O . ILE A 1 609 ? 6.138 -4.222 -27.114 1.00 90.56 609 ILE A O 1
ATOM 4728 N N . SER A 1 610 ? 7.546 -5.641 -28.140 1.00 88.81 610 SER A N 1
ATOM 4729 C CA . SER A 1 610 ? 7.044 -5.416 -29.498 1.00 88.81 610 SER A CA 1
ATOM 4730 C C . SER A 1 610 ? 5.940 -6.404 -29.873 1.00 88.81 610 SER A C 1
ATOM 4732 O O . SER A 1 610 ? 5.999 -7.581 -29.519 1.00 88.81 610 SER A O 1
ATOM 4734 N N . ASP A 1 611 ? 4.926 -5.919 -30.595 1.00 88.94 611 ASP A N 1
ATOM 4735 C CA . ASP A 1 611 ? 3.854 -6.744 -31.156 1.00 88.94 611 ASP A CA 1
ATOM 4736 C C . ASP A 1 611 ? 4.105 -7.006 -32.647 1.00 88.94 611 ASP A C 1
ATOM 4738 O O . ASP A 1 611 ? 3.729 -6.209 -33.515 1.00 88.94 611 ASP A O 1
ATOM 4742 N N . ASP A 1 612 ? 4.733 -8.144 -32.951 1.00 86.25 612 ASP A N 1
ATOM 4743 C CA . ASP A 1 612 ? 5.109 -8.529 -34.316 1.00 86.25 612 ASP A CA 1
ATOM 4744 C C . ASP A 1 612 ? 3.900 -8.686 -35.268 1.00 86.25 612 ASP A C 1
ATOM 4746 O O . ASP A 1 612 ? 4.069 -8.641 -36.487 1.00 86.25 612 ASP A O 1
ATOM 4750 N N . ALA A 1 613 ? 2.664 -8.803 -34.760 1.00 86.81 613 ALA A N 1
ATOM 4751 C CA . ALA A 1 613 ? 1.466 -8.839 -35.605 1.00 86.81 613 ALA A CA 1
ATOM 4752 C C . ALA A 1 613 ? 1.122 -7.470 -36.226 1.00 86.81 613 ALA A C 1
ATOM 4754 O O . ALA A 1 613 ? 0.366 -7.401 -37.197 1.00 86.81 613 ALA A O 1
ATOM 4755 N N . THR A 1 614 ? 1.663 -6.377 -35.679 1.00 86.69 614 THR A N 1
ATOM 4756 C CA . THR A 1 614 ? 1.381 -4.996 -36.117 1.00 86.69 614 THR A CA 1
ATOM 4757 C C . THR A 1 614 ? 2.383 -4.447 -37.133 1.00 86.69 614 THR A C 1
ATOM 4759 O O . THR A 1 614 ? 2.251 -3.297 -37.562 1.00 86.69 614 THR A O 1
ATOM 4762 N N . VAL A 1 615 ? 3.366 -5.259 -37.531 1.00 87.75 615 VAL A N 1
ATOM 4763 C CA . VAL A 1 615 ? 4.491 -4.863 -38.385 1.00 87.75 615 VAL A CA 1
ATOM 4764 C C . VAL A 1 615 ? 4.017 -4.339 -39.740 1.00 87.75 615 VAL A C 1
ATOM 4766 O O . VAL A 1 615 ? 3.229 -4.971 -40.449 1.00 87.75 615 VAL A O 1
ATOM 4769 N N . LYS A 1 616 ? 4.524 -3.162 -40.116 1.00 86.56 616 LYS A N 1
ATOM 4770 C CA . LYS A 1 616 ? 4.289 -2.519 -41.415 1.00 86.56 616 LYS A CA 1
ATOM 4771 C C . LYS A 1 616 ? 5.612 -2.038 -42.011 1.00 86.56 616 LYS A C 1
ATOM 4773 O O . LYS A 1 616 ? 6.461 -1.553 -41.266 1.00 86.56 616 LYS A O 1
ATOM 4778 N N . PRO A 1 617 ? 5.795 -2.097 -43.340 1.00 82.69 617 PRO A N 1
ATOM 4779 C CA . PRO A 1 617 ? 6.977 -1.521 -43.973 1.00 82.69 617 PRO A CA 1
ATOM 4780 C C . PRO A 1 617 ? 6.983 0.003 -43.787 1.00 82.69 617 PRO A C 1
ATOM 4782 O O . PRO A 1 617 ? 5.998 0.672 -44.106 1.00 82.69 617 PRO A O 1
ATOM 4785 N N . PHE A 1 618 ? 8.083 0.551 -43.265 1.00 77.25 618 PHE A N 1
ATOM 4786 C CA . PHE A 1 618 ? 8.223 1.984 -42.989 1.00 77.25 618 PHE A CA 1
ATOM 4787 C C . PHE A 1 618 ? 8.708 2.766 -44.219 1.00 77.25 618 PHE A C 1
ATOM 4789 O O . PHE A 1 618 ? 8.242 3.878 -44.468 1.00 77.25 618 PHE A O 1
ATOM 4796 N N . THR A 1 619 ? 9.612 2.193 -45.024 1.00 71.75 619 THR A N 1
ATOM 4797 C CA . THR A 1 619 ? 10.136 2.819 -46.253 1.00 71.75 619 THR A CA 1
ATOM 4798 C C . THR A 1 619 ? 10.183 1.853 -47.437 1.00 71.75 619 THR A C 1
ATOM 4800 O O . THR A 1 619 ? 10.117 0.637 -47.270 1.00 71.75 619 THR A O 1
ATOM 4803 N N . LYS A 1 620 ? 10.293 2.407 -48.654 1.00 60.97 620 LYS A N 1
ATOM 4804 C CA . LYS A 1 620 ? 10.625 1.644 -49.868 1.00 60.97 620 LYS A CA 1
ATOM 4805 C C . LYS A 1 620 ? 12.145 1.483 -49.959 1.00 60.97 620 LYS A C 1
ATOM 4807 O O . LYS A 1 620 ? 12.867 2.468 -49.791 1.00 60.97 620 LYS A O 1
ATOM 4812 N N . LEU A 1 621 ? 12.621 0.262 -50.207 1.00 53.72 621 LEU A N 1
ATOM 4813 C CA . LEU A 1 621 ? 14.025 -0.150 -50.068 1.00 53.72 621 LEU A CA 1
ATOM 4814 C C . LEU A 1 621 ? 14.990 0.676 -50.934 1.00 53.72 621 LEU A C 1
ATOM 4816 O O . LEU A 1 621 ? 16.129 0.910 -50.532 1.00 53.72 621 LEU A O 1
ATOM 4820 N N . GLY A 1 622 ? 14.517 1.201 -52.072 1.00 49.06 622 GLY A N 1
ATOM 4821 C CA . GLY A 1 622 ? 15.321 2.032 -52.976 1.00 49.06 622 GLY A CA 1
ATOM 4822 C C . GLY A 1 622 ? 15.917 3.305 -52.360 1.00 49.06 622 GLY A C 1
ATOM 4823 O O . GLY A 1 622 ? 16.837 3.900 -52.912 1.00 49.06 622 GLY A O 1
ATOM 4824 N N . ASN A 1 623 ? 15.424 3.700 -51.192 1.00 50.88 623 ASN A N 1
ATOM 4825 C CA . ASN A 1 623 ? 15.913 4.833 -50.429 1.00 50.88 623 ASN A CA 1
ATOM 4826 C C . ASN A 1 623 ? 17.054 4.446 -49.468 1.00 50.88 623 ASN A C 1
ATOM 4828 O O . ASN A 1 623 ? 18.003 5.202 -49.316 1.00 50.88 623 ASN A O 1
ATOM 4832 N N . VAL A 1 624 ? 17.040 3.237 -48.889 1.00 53.91 624 VAL A N 1
ATOM 4833 C CA . VAL A 1 624 ? 18.030 2.767 -47.890 1.00 53.91 624 VAL A CA 1
ATOM 4834 C C . VAL A 1 624 ? 19.445 2.628 -48.485 1.00 53.91 624 VAL A C 1
ATOM 4836 O O . VAL A 1 624 ? 20.444 2.776 -47.785 1.00 53.91 624 VAL A O 1
ATOM 4839 N N . HIS A 1 625 ? 19.554 2.438 -49.800 1.00 51.22 625 HIS A N 1
ATOM 4840 C CA . HIS A 1 625 ? 20.834 2.308 -50.502 1.00 51.22 625 HIS A CA 1
ATOM 4841 C C . HIS A 1 625 ? 21.742 3.545 -50.454 1.00 51.22 625 HIS A C 1
ATOM 4843 O O . HIS A 1 625 ? 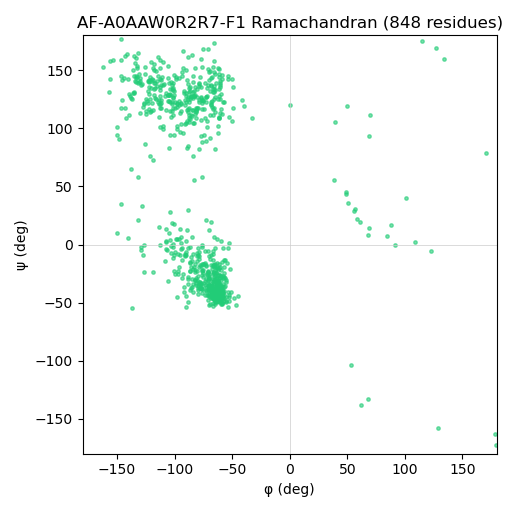22.959 3.391 -50.502 1.00 51.22 625 HIS A O 1
ATOM 4849 N N . ALA A 1 626 ? 21.197 4.761 -50.339 1.00 49.31 626 ALA A N 1
ATOM 4850 C CA . ALA A 1 626 ? 22.022 5.967 -50.195 1.00 49.31 626 ALA A CA 1
ATOM 4851 C C . ALA A 1 626 ? 22.821 5.980 -48.875 1.00 49.31 626 ALA A C 1
ATOM 4853 O O . ALA A 1 626 ? 23.797 6.713 -48.748 1.00 49.31 626 ALA A O 1
ATOM 4854 N N . TYR A 1 627 ? 22.428 5.135 -47.917 1.00 54.12 627 TYR A N 1
ATOM 4855 C CA . TYR A 1 627 ? 22.954 5.078 -46.554 1.00 54.12 627 TYR A CA 1
ATOM 4856 C C . TYR A 1 627 ? 23.994 3.957 -46.349 1.00 54.12 627 TYR A C 1
ATOM 4858 O O . TYR A 1 627 ? 24.642 3.878 -45.309 1.00 54.12 627 TYR A O 1
ATOM 4866 N N . ALA A 1 628 ? 24.187 3.113 -47.368 1.00 48.66 628 ALA A N 1
ATOM 4867 C CA . ALA A 1 628 ? 25.123 1.989 -47.409 1.00 48.66 628 ALA A CA 1
ATOM 4868 C C . ALA A 1 628 ? 26.605 2.407 -47.363 1.00 48.66 628 ALA A C 1
ATOM 4870 O O . ALA A 1 628 ? 27.415 1.784 -46.676 1.00 48.66 628 ALA A O 1
ATOM 4871 N N . HIS A 1 629 ? 26.955 3.483 -48.076 1.00 48.56 629 HIS A N 1
ATOM 4872 C CA . HIS A 1 629 ? 28.326 4.004 -48.145 1.00 48.56 6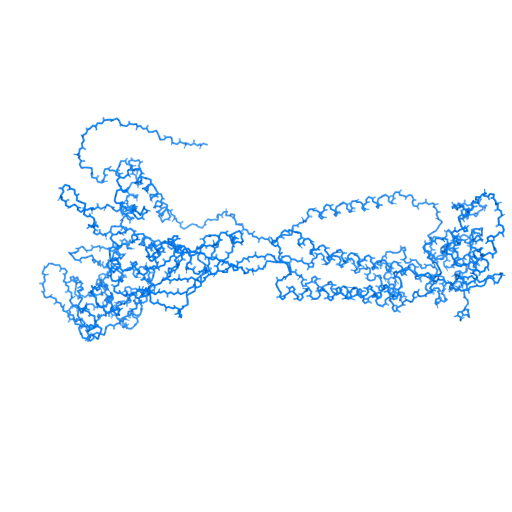29 HIS A CA 1
ATOM 4873 C C . HIS A 1 629 ? 28.852 4.432 -46.762 1.00 48.56 629 HIS A C 1
ATOM 4875 O O . HIS A 1 629 ? 30.038 4.304 -46.464 1.00 48.56 629 HIS A O 1
ATOM 4881 N N . ASP A 1 630 ? 27.951 4.852 -45.878 1.00 50.91 630 ASP A N 1
ATOM 4882 C CA . ASP A 1 630 ? 28.285 5.335 -44.541 1.00 50.91 630 ASP A CA 1
ATOM 4883 C C . ASP A 1 630 ? 28.484 4.189 -43.541 1.00 50.91 630 ASP A C 1
ATOM 4885 O O . ASP A 1 630 ? 29.224 4.316 -42.573 1.00 50.91 630 ASP A O 1
ATOM 4889 N N . PHE A 1 631 ? 27.927 3.010 -43.811 1.00 51.94 631 PHE A N 1
ATOM 4890 C CA . PHE A 1 631 ? 28.153 1.816 -42.996 1.00 51.94 631 PHE A CA 1
ATOM 4891 C C . PHE A 1 631 ? 29.606 1.310 -43.092 1.00 51.94 631 PHE A C 1
ATOM 4893 O O . PHE A 1 631 ? 30.173 0.850 -42.100 1.00 51.94 631 PHE A O 1
ATOM 4900 N N . TRP A 1 632 ? 30.234 1.443 -44.271 1.00 48.84 632 TRP A N 1
ATOM 4901 C CA . TRP A 1 632 ? 31.672 1.194 -44.470 1.00 48.84 632 TRP A CA 1
ATOM 4902 C C . TRP A 1 632 ? 32.522 2.117 -43.588 1.00 48.84 632 TRP A C 1
ATOM 4904 O O . TRP A 1 632 ? 33.520 1.715 -42.991 1.00 48.84 632 TRP A O 1
ATOM 4914 N N . ALA A 1 633 ? 32.056 3.348 -43.428 1.00 48.94 633 ALA A N 1
ATOM 4915 C CA . ALA A 1 633 ? 32.697 4.371 -42.634 1.00 48.94 633 ALA A CA 1
ATOM 4916 C C . ALA A 1 633 ? 32.601 4.070 -41.105 1.00 48.94 633 ALA A C 1
ATOM 4918 O O . ALA A 1 633 ? 33.453 4.516 -40.328 1.00 48.94 633 ALA A O 1
ATOM 4919 N N . LEU A 1 634 ? 31.616 3.269 -40.650 1.00 50.88 634 LEU A N 1
ATOM 4920 C CA . LEU A 1 634 ? 31.445 2.899 -39.225 1.00 50.88 634 LEU A CA 1
ATOM 4921 C C . LEU A 1 634 ? 32.467 1.832 -38.843 1.00 50.88 634 LEU A C 1
ATOM 4923 O O . LEU A 1 634 ? 33.008 1.842 -37.741 1.00 50.88 634 LEU A O 1
ATOM 4927 N N . GLY A 1 635 ? 32.745 0.920 -39.778 1.00 48.09 635 GLY A N 1
ATOM 4928 C CA . GLY A 1 635 ? 33.766 -0.113 -39.636 1.00 48.09 635 GLY A CA 1
ATOM 4929 C C . GLY A 1 635 ? 35.159 0.463 -39.417 1.00 48.09 635 GLY A C 1
ATOM 4930 O O . GLY A 1 635 ? 35.877 -0.006 -38.534 1.00 48.09 635 GLY A O 1
ATOM 4931 N N . ASN A 1 636 ? 35.522 1.496 -40.181 1.00 46.88 636 ASN A N 1
ATOM 4932 C CA . ASN A 1 636 ? 36.856 2.104 -40.137 1.00 46.88 636 ASN A CA 1
ATOM 4933 C C . ASN A 1 636 ? 37.232 2.678 -38.764 1.00 46.88 636 ASN A C 1
ATOM 4935 O O . ASN A 1 636 ? 38.408 2.885 -38.493 1.00 46.88 636 ASN A O 1
ATOM 4939 N N . SER A 1 637 ? 36.244 2.941 -37.913 1.00 46.44 637 SER A N 1
ATOM 4940 C CA . SER A 1 637 ? 36.350 3.901 -36.820 1.00 46.44 637 SER A CA 1
ATOM 4941 C C . SER A 1 637 ? 35.925 3.338 -35.451 1.00 46.44 637 SER A C 1
ATOM 4943 O O . SER A 1 637 ? 36.089 3.992 -34.422 1.00 46.44 637 SER A O 1
ATOM 4945 N N . LEU A 1 638 ? 35.423 2.096 -35.414 1.00 46.44 638 LEU A N 1
ATOM 4946 C CA . LEU A 1 638 ? 35.072 1.353 -34.190 1.00 46.44 638 LEU A CA 1
ATOM 4947 C C . LEU A 1 638 ? 36.222 0.491 -33.632 1.00 46.44 638 LEU A C 1
ATOM 4949 O O . LEU A 1 638 ? 36.111 -0.030 -32.524 1.00 46.44 638 LEU A O 1
ATOM 4953 N N . LEU A 1 639 ? 37.323 0.325 -34.372 1.00 47.38 639 LEU A N 1
ATOM 4954 C CA . LEU A 1 639 ? 38.440 -0.548 -33.996 1.00 47.38 639 LEU A CA 1
ATOM 4955 C C . LEU A 1 639 ? 39.642 0.263 -33.499 1.00 47.38 639 LEU A C 1
ATOM 4957 O O . LEU A 1 639 ? 40.602 0.479 -34.231 1.00 47.38 639 LEU A O 1
ATOM 4961 N N . ILE A 1 640 ? 39.612 0.637 -32.219 1.00 43.38 640 ILE A N 1
ATOM 4962 C CA . ILE A 1 640 ? 40.835 0.888 -31.447 1.00 43.38 640 ILE A CA 1
ATOM 4963 C C . ILE A 1 640 ? 41.226 -0.455 -30.820 1.00 43.38 640 ILE A C 1
ATOM 4965 O O . ILE A 1 640 ? 40.853 -0.763 -29.692 1.00 43.38 640 ILE A O 1
ATOM 4969 N N . ALA A 1 641 ? 41.912 -1.302 -31.578 1.00 36.06 641 ALA A N 1
ATOM 4970 C CA . ALA A 1 641 ? 42.609 -2.453 -31.017 1.00 36.06 641 ALA A CA 1
ATOM 4971 C C . ALA A 1 641 ? 44.064 -2.357 -31.474 1.00 36.06 641 ALA A C 1
ATOM 4973 O O . ALA A 1 641 ? 44.343 -2.475 -32.666 1.00 36.06 641 ALA A O 1
ATOM 4974 N N . GLU A 1 642 ? 44.964 -2.110 -30.520 1.00 36.91 642 GLU A N 1
ATOM 4975 C CA . GLU A 1 642 ? 46.407 -1.874 -30.694 1.00 36.91 642 GLU A CA 1
ATOM 4976 C C . GLU A 1 642 ? 47.190 -3.034 -31.353 1.00 36.91 642 GLU A C 1
ATOM 4978 O O . GLU A 1 642 ? 48.392 -2.904 -31.551 1.00 36.91 642 GLU A O 1
ATOM 4983 N N . ASP A 1 643 ? 46.546 -4.130 -31.768 1.00 33.22 643 ASP A N 1
ATOM 4984 C CA . ASP A 1 643 ? 47.230 -5.373 -32.164 1.00 33.22 643 ASP A CA 1
ATOM 4985 C C . ASP A 1 643 ? 47.123 -5.772 -33.652 1.00 33.22 643 ASP A C 1
ATOM 4987 O O . ASP A 1 643 ? 47.456 -6.904 -34.005 1.00 33.22 643 ASP A O 1
ATOM 4991 N N . LEU A 1 644 ? 46.702 -4.892 -34.572 1.00 38.59 644 LEU A N 1
ATOM 4992 C CA . LEU A 1 644 ? 46.740 -5.216 -36.013 1.00 38.59 644 LEU A CA 1
ATOM 4993 C C . LEU A 1 644 ? 47.408 -4.130 -36.865 1.00 38.59 644 LEU A C 1
ATOM 4995 O O . LEU A 1 644 ? 46.876 -3.037 -37.052 1.00 38.59 644 LEU A O 1
ATOM 4999 N N . HIS A 1 645 ? 48.565 -4.476 -37.437 1.00 35.97 645 HIS A N 1
ATOM 5000 C CA . HIS A 1 645 ? 49.325 -3.656 -38.379 1.00 35.97 645 HIS A CA 1
ATOM 5001 C C . HIS A 1 645 ? 48.517 -3.354 -39.656 1.00 35.97 645 HIS A C 1
ATOM 5003 O O . HIS A 1 645 ? 48.003 -4.259 -40.315 1.00 35.97 645 HIS A O 1
ATOM 5009 N N . SER A 1 646 ? 48.413 -2.073 -40.021 1.00 35.69 646 SER A N 1
ATOM 5010 C CA . SER A 1 646 ? 47.772 -1.611 -41.256 1.00 35.69 646 SER A CA 1
ATOM 5011 C C . SER A 1 646 ? 48.670 -1.830 -42.477 1.00 35.69 646 SER A C 1
ATOM 5013 O O . SER A 1 646 ? 49.855 -1.500 -42.454 1.00 35.69 646 SER A O 1
ATOM 5015 N N . VAL A 1 647 ? 48.102 -2.333 -43.580 1.00 35.41 647 VAL A N 1
ATOM 5016 C CA . VAL A 1 647 ? 48.746 -2.309 -44.903 1.00 35.41 647 VAL A CA 1
ATOM 5017 C C . VAL A 1 647 ? 47.951 -1.369 -45.809 1.00 35.41 647 VAL A C 1
ATOM 5019 O O . VAL A 1 647 ? 46.767 -1.571 -46.077 1.00 35.41 647 VAL A O 1
ATOM 5022 N N . GLN A 1 648 ? 48.606 -0.301 -46.259 1.00 32.66 648 GLN A N 1
ATOM 5023 C CA . GLN A 1 648 ? 48.020 0.755 -47.084 1.00 32.66 648 GLN A CA 1
ATOM 5024 C C . GLN A 1 648 ? 48.119 0.375 -48.573 1.00 32.66 648 GLN A C 1
ATOM 5026 O O . GLN A 1 648 ? 49.214 0.129 -49.079 1.00 32.66 648 GLN A O 1
ATOM 5031 N N . GLY A 1 649 ? 46.985 0.313 -49.281 1.00 32.16 649 GLY A N 1
ATOM 5032 C CA . GLY A 1 649 ? 46.910 0.042 -50.723 1.00 32.16 649 GLY A CA 1
ATOM 5033 C C . GLY A 1 649 ? 46.011 1.039 -51.476 1.00 32.16 649 GLY A C 1
ATOM 5034 O O . GLY A 1 649 ? 45.222 1.739 -50.842 1.00 32.16 649 GLY A O 1
ATOM 5035 N N . PRO A 1 650 ? 46.090 1.118 -52.823 1.00 28.62 650 PRO A N 1
ATOM 5036 C CA . PRO A 1 650 ? 45.478 2.200 -53.612 1.00 28.62 650 PRO A CA 1
ATOM 5037 C C . PRO A 1 650 ? 43.941 2.185 -53.678 1.00 28.62 650 PRO A C 1
ATOM 5039 O O . PRO A 1 650 ? 43.354 3.145 -54.167 1.00 28.62 650 PRO A O 1
ATOM 5042 N N . TYR A 1 651 ? 43.289 1.115 -53.204 1.00 34.59 651 TYR A N 1
ATOM 5043 C CA . TYR A 1 651 ? 41.834 0.915 -53.298 1.00 34.59 651 TYR A CA 1
ATOM 5044 C C . TYR A 1 651 ? 41.171 0.500 -51.971 1.00 34.59 651 TYR A C 1
ATOM 5046 O O . TYR A 1 651 ? 40.072 -0.043 -51.978 1.00 34.59 651 TYR A O 1
ATOM 5054 N N . GLY A 1 652 ? 41.814 0.767 -50.830 1.00 38.41 652 GLY A N 1
ATOM 5055 C CA . GLY A 1 652 ? 41.257 0.493 -49.500 1.00 38.41 652 GLY A CA 1
ATOM 5056 C C . GLY A 1 652 ? 42.248 -0.188 -48.557 1.00 38.41 652 GLY A C 1
ATOM 5057 O O . GLY A 1 652 ? 43.246 -0.767 -48.987 1.00 38.41 652 GLY A O 1
ATOM 5058 N N . PHE A 1 653 ? 41.974 -0.080 -47.257 1.00 41.34 653 PHE A N 1
ATOM 5059 C CA . PHE A 1 653 ? 42.783 -0.637 -46.174 1.00 41.34 653 PHE A CA 1
ATOM 5060 C C . PHE A 1 653 ? 42.349 -2.078 -45.869 1.00 41.34 653 PHE A C 1
ATOM 5062 O O . PHE A 1 653 ? 41.181 -2.337 -45.587 1.00 41.34 653 PHE A O 1
ATOM 5069 N N . GLY A 1 654 ? 43.294 -3.014 -45.911 1.00 42.00 654 GLY A N 1
ATOM 5070 C CA . GLY A 1 654 ? 43.137 -4.381 -45.419 1.00 42.00 654 GLY A CA 1
ATOM 5071 C C . GLY A 1 654 ? 44.208 -4.663 -44.375 1.00 42.00 654 GLY A C 1
ATOM 5072 O O . GLY A 1 654 ? 45.341 -4.211 -44.530 1.00 42.00 654 GLY A O 1
ATOM 5073 N N . PHE A 1 655 ? 43.863 -5.380 -43.308 1.00 45.03 655 PHE A N 1
ATOM 5074 C CA . PHE A 1 655 ? 44.802 -5.712 -42.235 1.00 45.03 655 PHE A CA 1
ATOM 5075 C C . PHE A 1 655 ? 45.170 -7.191 -42.319 1.00 45.03 655 PHE A C 1
ATOM 5077 O O . PHE A 1 655 ? 44.285 -8.042 -42.414 1.00 45.03 655 PHE A O 1
ATOM 5084 N N . GLU A 1 656 ? 46.468 -7.495 -42.279 1.00 41.66 656 GLU A N 1
ATOM 5085 C CA . GLU A 1 656 ? 46.946 -8.860 -42.061 1.00 41.66 656 GLU A CA 1
ATOM 5086 C C . GLU A 1 656 ? 46.811 -9.188 -40.568 1.00 41.66 656 GLU A C 1
ATOM 5088 O O . GLU A 1 656 ? 47.279 -8.444 -39.706 1.00 41.66 656 GLU A O 1
ATOM 5093 N N . SER A 1 657 ? 46.149 -10.303 -40.251 1.00 41.06 657 SER A N 1
ATOM 5094 C CA . SER A 1 657 ? 46.179 -10.870 -38.901 1.00 41.06 657 SER A CA 1
ATOM 5095 C C . SER A 1 657 ? 47.618 -11.225 -38.509 1.00 41.06 657 SER A C 1
ATOM 5097 O O . SER A 1 657 ? 48.354 -11.809 -39.309 1.00 41.06 657 SER A O 1
ATOM 5099 N N . THR A 1 658 ? 47.985 -10.976 -37.250 1.00 38.88 658 THR A N 1
ATOM 5100 C CA . THR A 1 658 ? 49.251 -11.400 -36.622 1.00 38.88 658 THR A CA 1
ATOM 5101 C C . THR A 1 658 ? 49.490 -12.916 -36.678 1.00 38.88 658 THR A C 1
ATOM 5103 O O . THR A 1 658 ? 50.616 -13.365 -36.469 1.00 38.88 658 THR A O 1
ATOM 5106 N N . THR A 1 659 ? 48.467 -13.713 -37.009 1.00 43.38 659 THR A N 1
ATOM 5107 C CA . THR A 1 659 ? 48.556 -15.173 -37.172 1.00 43.38 659 THR A CA 1
ATOM 5108 C C . THR A 1 659 ? 48.886 -15.659 -38.589 1.00 43.38 659 THR A C 1
ATOM 5110 O O . THR A 1 659 ? 49.148 -16.847 -38.747 1.00 43.38 659 THR A O 1
ATOM 5113 N N . GLY A 1 660 ? 48.946 -14.777 -39.597 1.00 51.91 660 GLY A N 1
ATOM 5114 C CA . GLY A 1 660 ? 49.325 -15.121 -40.975 1.00 51.91 660 GLY A CA 1
ATOM 5115 C C . GLY A 1 660 ? 48.284 -15.979 -41.718 1.00 51.91 660 GLY A C 1
ATOM 5116 O O . GLY A 1 660 ? 48.130 -17.158 -41.425 1.00 51.91 660 GLY A O 1
ATOM 5117 N N . ASN A 1 661 ? 47.634 -15.394 -42.740 1.00 59.31 661 ASN A N 1
ATOM 5118 C CA . ASN A 1 661 ? 46.694 -16.003 -43.718 1.00 59.31 661 ASN A CA 1
ATOM 5119 C C . ASN A 1 661 ? 45.172 -15.796 -43.500 1.00 59.31 661 ASN A C 1
ATOM 5121 O O . ASN A 1 661 ? 44.382 -16.696 -43.787 1.00 59.31 661 ASN A O 1
ATOM 5125 N N . ALA A 1 662 ? 44.718 -14.603 -43.088 1.00 63.59 662 ALA A N 1
ATOM 5126 C CA . ALA A 1 662 ? 43.294 -14.228 -43.156 1.00 63.59 662 ALA A CA 1
ATOM 5127 C C . ALA A 1 662 ? 43.088 -12.738 -43.500 1.00 63.59 662 ALA A C 1
ATOM 5129 O O . ALA A 1 662 ? 43.867 -11.895 -43.056 1.00 63.59 662 ALA A O 1
ATOM 5130 N N . TYR A 1 663 ? 42.050 -12.428 -44.287 1.00 71.25 663 TYR A N 1
ATOM 5131 C CA . TYR A 1 663 ? 41.610 -11.079 -44.661 1.00 71.25 663 TYR A CA 1
ATOM 5132 C C . TYR A 1 663 ? 40.177 -10.890 -44.188 1.00 71.25 663 TYR A C 1
ATOM 5134 O O . TYR A 1 663 ? 39.260 -11.535 -44.694 1.00 71.25 663 TYR A O 1
ATOM 5142 N N . PHE A 1 664 ? 39.987 -9.977 -43.246 1.00 71.25 664 PHE A N 1
ATOM 5143 C CA . PHE A 1 664 ? 38.669 -9.562 -42.795 1.00 71.25 664 PHE A CA 1
ATOM 5144 C C . PHE A 1 664 ? 38.537 -8.062 -42.992 1.00 71.25 664 PHE A C 1
ATOM 5146 O O . PHE A 1 664 ? 39.408 -7.295 -42.566 1.00 71.25 664 PHE A O 1
ATOM 5153 N N . ASP A 1 665 ? 37.453 -7.651 -43.637 1.00 68.81 665 ASP A N 1
ATOM 5154 C CA . ASP A 1 665 ? 37.096 -6.248 -43.728 1.00 68.81 665 ASP A CA 1
ATOM 5155 C C . ASP A 1 665 ? 36.730 -5.681 -42.346 1.00 68.81 665 ASP A C 1
ATOM 5157 O O . ASP A 1 665 ? 36.641 -6.378 -41.326 1.00 68.81 665 ASP A O 1
ATOM 5161 N N . TYR A 1 666 ? 36.527 -4.372 -42.297 1.00 67.12 666 TYR A N 1
ATOM 5162 C CA . TYR A 1 666 ? 36.216 -3.688 -41.052 1.00 67.12 666 TYR A CA 1
ATOM 5163 C C . TYR A 1 666 ? 34.910 -4.147 -40.406 1.00 67.12 666 TYR A C 1
ATOM 5165 O O . TYR A 1 666 ? 34.798 -4.144 -39.181 1.00 67.12 666 TYR A O 1
ATOM 5173 N N . THR A 1 667 ? 33.923 -4.548 -41.204 1.00 71.62 667 THR A N 1
ATOM 5174 C CA . THR A 1 667 ? 32.617 -4.947 -40.692 1.00 71.62 667 THR A CA 1
ATOM 5175 C C . THR A 1 667 ? 32.665 -6.339 -40.063 1.00 71.62 667 THR A C 1
ATOM 5177 O O . THR A 1 667 ? 32.149 -6.514 -38.962 1.00 71.62 667 THR A O 1
ATOM 5180 N N . PHE A 1 668 ? 33.363 -7.306 -40.667 1.00 73.69 668 PHE A N 1
ATOM 5181 C CA . PHE A 1 668 ? 33.630 -8.609 -40.048 1.00 73.69 668 PHE A CA 1
ATOM 5182 C C . PHE A 1 668 ? 34.451 -8.464 -38.767 1.00 73.69 668 PHE A C 1
ATOM 5184 O O . PHE A 1 668 ? 34.128 -9.079 -37.752 1.00 73.69 668 PHE A O 1
ATOM 5191 N N . ARG A 1 669 ? 35.461 -7.587 -38.764 1.00 69.81 669 ARG A N 1
ATOM 5192 C CA . ARG A 1 669 ? 36.234 -7.290 -37.549 1.00 69.81 669 ARG A CA 1
ATOM 5193 C C . ARG A 1 669 ? 35.378 -6.657 -36.453 1.00 69.81 669 ARG A C 1
ATOM 5195 O O . ARG A 1 669 ? 35.522 -7.030 -35.292 1.00 69.81 669 ARG A O 1
ATOM 5202 N N . MET A 1 670 ? 34.474 -5.745 -36.810 1.00 69.12 670 MET A N 1
ATOM 5203 C CA . MET A 1 670 ? 33.512 -5.174 -35.867 1.00 69.12 670 MET A CA 1
ATOM 5204 C C . MET A 1 670 ? 32.609 -6.265 -35.287 1.00 69.12 670 MET A C 1
ATOM 5206 O O . MET A 1 670 ? 32.420 -6.311 -34.079 1.00 69.12 670 MET A O 1
ATOM 5210 N N . ILE A 1 671 ? 32.105 -7.181 -36.114 1.00 74.12 671 ILE A N 1
ATOM 5211 C CA . ILE A 1 671 ? 31.285 -8.305 -35.652 1.00 74.12 671 ILE A CA 1
ATOM 5212 C C . ILE A 1 671 ? 32.052 -9.180 -34.653 1.00 74.12 671 ILE A C 1
ATOM 5214 O O . ILE A 1 671 ? 31.503 -9.500 -33.600 1.00 74.12 671 ILE A O 1
ATOM 5218 N N . PHE A 1 672 ? 33.316 -9.520 -34.931 1.00 74.00 672 PHE A N 1
ATOM 5219 C CA . PHE A 1 672 ? 34.137 -10.301 -33.997 1.00 74.00 672 PHE A CA 1
ATOM 5220 C C . PHE A 1 672 ? 34.386 -9.557 -32.680 1.00 74.00 672 PHE A C 1
ATOM 5222 O O . PHE A 1 672 ? 34.423 -10.180 -31.622 1.00 74.00 672 PHE A O 1
ATOM 5229 N N . ALA A 1 673 ? 34.536 -8.230 -32.730 1.00 67.06 673 ALA A N 1
ATOM 5230 C CA . ALA A 1 673 ? 34.730 -7.405 -31.542 1.00 67.06 673 ALA A CA 1
ATOM 5231 C C . ALA A 1 673 ? 33.443 -7.253 -30.709 1.00 67.06 673 ALA A C 1
ATOM 5233 O O . ALA A 1 673 ? 33.497 -7.302 -29.483 1.00 67.06 673 ALA A O 1
ATOM 5234 N N . LEU A 1 674 ? 32.290 -7.086 -31.364 1.00 69.19 674 LEU A N 1
ATOM 5235 C CA . LEU A 1 674 ? 30.992 -6.881 -30.712 1.00 69.19 674 LEU A CA 1
ATOM 5236 C C . LEU A 1 674 ? 30.372 -8.185 -30.202 1.00 69.19 674 LEU A C 1
ATOM 5238 O O . LEU A 1 674 ? 29.724 -8.203 -29.156 1.00 69.19 674 LEU A O 1
ATOM 5242 N N . TYR A 1 675 ? 30.561 -9.281 -30.936 1.00 77.19 675 TYR A N 1
ATOM 5243 C CA . TYR A 1 675 ? 29.938 -10.569 -30.648 1.00 77.19 675 TYR A CA 1
ATOM 5244 C C . TYR A 1 675 ? 30.954 -11.726 -30.671 1.00 77.19 675 TYR A C 1
ATOM 5246 O O . TYR A 1 675 ? 30.741 -12.708 -31.388 1.00 77.19 675 TYR A O 1
ATOM 5254 N N . PRO A 1 676 ? 32.017 -11.677 -29.840 1.00 71.31 676 PRO A N 1
ATOM 5255 C CA . PRO A 1 676 ? 33.083 -12.686 -29.841 1.00 71.31 676 PRO A CA 1
ATOM 5256 C C . PRO A 1 676 ? 32.588 -14.092 -29.469 1.00 71.31 676 PRO A C 1
ATOM 5258 O O . PRO A 1 676 ? 33.222 -15.088 -29.798 1.00 71.31 676 PRO A O 1
ATOM 5261 N N . THR A 1 677 ? 31.451 -14.188 -28.773 1.00 76.56 677 THR A N 1
ATOM 5262 C CA . THR A 1 677 ? 30.806 -15.456 -28.402 1.00 76.56 677 THR A CA 1
ATOM 5263 C C . THR A 1 677 ? 29.874 -16.010 -29.481 1.00 76.56 677 THR A C 1
ATOM 5265 O O . THR A 1 677 ? 29.539 -17.191 -29.433 1.00 76.56 677 THR A O 1
ATOM 5268 N N . LEU A 1 678 ? 29.425 -15.170 -30.420 1.00 77.88 678 LEU A N 1
ATOM 5269 C CA . LEU A 1 678 ? 28.505 -15.547 -31.496 1.00 77.88 678 LEU A CA 1
ATOM 5270 C C . LEU A 1 678 ? 29.267 -15.978 -32.753 1.00 77.88 678 LEU A C 1
ATOM 5272 O O . LEU A 1 678 ? 28.871 -16.945 -33.405 1.00 77.88 678 LEU A O 1
ATOM 5276 N N . LEU A 1 679 ? 30.344 -15.262 -33.086 1.00 76.25 679 LEU A N 1
ATOM 5277 C CA . LEU A 1 679 ? 31.159 -15.514 -34.267 1.00 76.25 679 LEU A CA 1
ATOM 5278 C C . LEU A 1 679 ? 32.629 -15.196 -33.968 1.00 76.25 679 LEU A C 1
ATOM 5280 O O . LEU A 1 679 ? 32.960 -14.074 -33.587 1.00 76.25 679 LEU A O 1
ATOM 5284 N N . SER A 1 680 ? 33.504 -16.175 -34.179 1.00 71.50 680 SER A N 1
ATOM 5285 C CA . SER A 1 680 ? 34.956 -16.022 -34.081 1.00 71.50 680 SER A CA 1
ATOM 5286 C C . SER A 1 680 ? 35.630 -16.167 -35.453 1.00 71.50 680 SER A C 1
ATOM 5288 O O . SER A 1 680 ? 35.063 -16.790 -36.354 1.00 71.50 680 SER A O 1
ATOM 5290 N N . PRO A 1 681 ? 36.854 -15.641 -35.635 1.00 67.81 681 PRO A N 1
ATOM 5291 C CA . PRO A 1 681 ? 37.636 -15.883 -36.849 1.00 67.81 681 PRO A CA 1
ATOM 5292 C C . PRO A 1 681 ? 37.854 -17.377 -37.147 1.00 67.81 681 PRO A C 1
ATOM 5294 O O . PRO A 1 681 ? 37.912 -17.767 -38.312 1.00 67.81 681 PRO A O 1
ATOM 5297 N N . ASP A 1 682 ? 37.917 -18.214 -36.107 1.00 67.19 682 ASP A N 1
ATOM 5298 C CA . ASP A 1 682 ? 38.135 -19.659 -36.222 1.00 67.19 682 ASP A CA 1
ATOM 5299 C C . ASP A 1 682 ? 36.880 -20.411 -36.707 1.00 67.19 682 ASP A C 1
ATOM 5301 O O . ASP A 1 682 ? 36.993 -21.456 -37.345 1.00 67.19 682 ASP A O 1
ATOM 5305 N N . ASP A 1 683 ? 35.677 -19.857 -36.498 1.00 66.06 683 ASP A N 1
ATOM 5306 C CA . ASP A 1 683 ? 34.419 -20.397 -37.053 1.00 66.06 683 ASP A CA 1
ATOM 5307 C C . ASP A 1 683 ? 34.353 -20.293 -38.593 1.00 66.06 683 ASP A C 1
ATOM 5309 O O . ASP A 1 683 ? 33.484 -20.893 -39.233 1.00 66.06 683 ASP A O 1
ATOM 5313 N N . LEU A 1 684 ? 35.263 -19.515 -39.188 1.00 65.62 684 LEU A N 1
ATOM 5314 C CA . LEU A 1 684 ? 35.411 -19.292 -40.629 1.00 65.62 684 LEU A CA 1
ATOM 5315 C C . LEU A 1 684 ? 36.626 -20.054 -41.206 1.00 65.62 684 LEU A C 1
ATOM 5317 O O . LEU A 1 684 ? 37.026 -19.820 -42.351 1.00 65.62 684 LEU A O 1
ATOM 5321 N N . ALA A 1 685 ? 37.234 -20.942 -40.410 1.00 58.28 685 ALA A N 1
ATOM 5322 C CA . ALA A 1 685 ? 38.426 -21.719 -40.745 1.00 58.28 685 ALA A CA 1
ATOM 5323 C C . ALA A 1 685 ? 38.089 -23.062 -41.455 1.00 58.28 685 ALA A C 1
ATOM 5325 O O . ALA A 1 685 ? 36.952 -23.538 -41.401 1.00 58.28 685 ALA A O 1
ATOM 5326 N N . PRO A 1 686 ? 39.066 -23.691 -42.145 1.00 50.84 686 PRO A N 1
ATOM 5327 C CA . PRO A 1 686 ? 38.815 -24.615 -43.259 1.00 50.84 686 PRO A CA 1
ATOM 5328 C C . PRO A 1 686 ? 38.269 -26.013 -42.911 1.00 50.84 686 PRO A C 1
ATOM 5330 O O . PRO A 1 686 ? 37.757 -26.670 -43.812 1.00 50.84 686 PRO A O 1
ATOM 5333 N N . ASP A 1 687 ? 38.333 -26.470 -41.655 1.00 48.00 687 ASP A N 1
ATOM 5334 C CA . ASP A 1 687 ? 38.017 -27.869 -41.292 1.00 48.00 687 ASP A CA 1
ATOM 5335 C C . ASP A 1 687 ? 36.666 -28.073 -40.566 1.00 48.00 687 ASP A C 1
ATOM 5337 O O . ASP A 1 687 ? 36.280 -29.214 -40.310 1.00 48.00 687 ASP A O 1
ATOM 5341 N N . LEU A 1 688 ? 35.923 -27.006 -40.232 1.00 46.03 688 LEU A N 1
ATOM 5342 C CA . LEU A 1 688 ? 34.675 -27.101 -39.442 1.00 46.03 688 LEU A CA 1
ATOM 5343 C C . LEU A 1 688 ? 33.448 -26.384 -40.031 1.00 46.03 688 LEU A C 1
ATOM 5345 O O . LEU A 1 688 ? 32.360 -26.481 -39.459 1.00 46.03 688 LEU A O 1
ATOM 5349 N N . ALA A 1 689 ? 33.577 -25.692 -41.162 1.00 49.47 689 ALA A N 1
ATOM 5350 C CA . ALA A 1 689 ? 32.465 -24.963 -41.763 1.00 49.47 689 ALA A CA 1
ATOM 5351 C C . ALA A 1 689 ? 31.477 -25.914 -42.467 1.00 49.47 689 ALA A C 1
ATOM 5353 O O . ALA A 1 689 ? 31.565 -26.150 -43.670 1.00 49.47 689 ALA A O 1
ATOM 5354 N N . SER A 1 690 ? 30.480 -26.438 -41.748 1.00 54.34 690 SER A N 1
ATOM 5355 C CA . SER A 1 690 ? 29.206 -26.731 -42.413 1.00 54.34 690 SER A CA 1
ATOM 5356 C C . SER A 1 690 ? 28.587 -25.399 -42.838 1.00 54.34 690 SER A C 1
ATOM 5358 O O . SER A 1 690 ? 28.289 -24.563 -41.984 1.00 54.34 690 SER A O 1
ATOM 5360 N N . ALA A 1 691 ? 28.425 -25.198 -44.149 1.00 56.31 691 ALA A N 1
ATOM 5361 C CA . ALA A 1 691 ? 27.928 -23.959 -44.760 1.00 56.31 691 ALA A CA 1
ATOM 5362 C C . ALA A 1 691 ? 26.697 -23.379 -44.032 1.00 56.31 691 ALA A C 1
ATOM 5364 O O . ALA A 1 691 ? 26.683 -22.197 -43.684 1.00 56.31 691 ALA A O 1
ATOM 5365 N N . ASP A 1 692 ? 25.746 -24.252 -43.682 1.00 60.41 692 ASP A N 1
ATOM 5366 C CA . ASP A 1 692 ? 24.460 -23.898 -43.072 1.00 60.41 692 ASP A CA 1
ATOM 5367 C C . ASP A 1 692 ? 24.570 -23.323 -41.645 1.00 60.41 692 ASP A C 1
ATOM 5369 O O . ASP A 1 692 ? 23.751 -22.506 -41.228 1.00 60.41 692 ASP A O 1
ATOM 5373 N N . THR A 1 693 ? 25.568 -23.736 -40.855 1.00 66.06 693 THR A N 1
ATOM 5374 C CA . THR A 1 693 ? 25.707 -23.267 -39.462 1.00 66.06 693 THR A CA 1
ATOM 5375 C C . THR A 1 693 ? 26.425 -21.927 -39.376 1.00 66.06 693 THR A C 1
ATOM 5377 O O . THR A 1 693 ? 26.113 -21.113 -38.505 1.00 66.06 693 THR A O 1
ATOM 5380 N N . SER A 1 694 ? 27.387 -21.685 -40.268 1.00 72.94 694 SER A N 1
ATOM 5381 C CA . SER A 1 694 ? 28.151 -20.436 -40.288 1.00 72.94 694 SER A CA 1
ATOM 5382 C C . SER A 1 694 ? 27.354 -19.305 -40.946 1.00 72.94 694 SER A C 1
ATOM 5384 O O . SER A 1 694 ? 27.415 -18.175 -40.462 1.00 72.94 694 SER A O 1
ATOM 5386 N N . SER A 1 695 ? 26.525 -19.597 -41.959 1.00 77.12 695 SER A N 1
ATOM 5387 C CA . SER A 1 695 ? 25.644 -18.602 -42.591 1.00 77.12 695 SER A CA 1
ATOM 5388 C C . SER A 1 695 ? 24.623 -18.016 -41.609 1.00 77.12 695 SER A C 1
ATOM 5390 O O . SER A 1 695 ? 24.451 -16.794 -41.562 1.00 77.12 695 SER A O 1
ATOM 5392 N N . HIS A 1 696 ? 24.009 -18.848 -40.757 1.00 81.88 696 HIS A N 1
ATOM 5393 C CA . HIS A 1 696 ? 23.078 -18.383 -39.724 1.00 81.88 696 HIS A CA 1
ATOM 5394 C C . HIS A 1 696 ? 23.771 -17.498 -38.681 1.00 81.88 696 HIS A C 1
ATOM 5396 O O . HIS A 1 696 ? 23.256 -16.433 -38.349 1.00 81.88 696 HIS A O 1
ATOM 5402 N N . LYS A 1 697 ? 24.957 -17.891 -38.191 1.00 84.19 697 LYS A N 1
ATOM 5403 C CA . LYS A 1 697 ? 25.729 -17.086 -37.224 1.00 84.19 697 LYS A CA 1
ATOM 5404 C C . LYS A 1 697 ? 26.090 -15.709 -37.787 1.00 84.19 697 LYS A C 1
ATOM 5406 O O . LYS A 1 697 ? 25.936 -14.707 -37.094 1.00 84.19 697 LYS A O 1
ATOM 5411 N N . ILE A 1 698 ? 26.543 -15.653 -39.043 1.00 83.25 698 ILE A N 1
ATOM 5412 C CA . ILE A 1 698 ? 26.903 -14.395 -39.715 1.00 83.25 698 ILE A CA 1
ATOM 5413 C C . ILE A 1 698 ? 25.661 -13.531 -39.926 1.00 83.25 698 ILE A C 1
ATOM 5415 O O . ILE A 1 698 ? 25.686 -12.347 -39.605 1.00 83.25 698 ILE A O 1
ATOM 5419 N N . THR A 1 699 ? 24.566 -14.121 -40.411 1.00 84.88 699 THR A N 1
ATOM 5420 C CA . THR A 1 699 ? 23.296 -13.412 -40.631 1.00 84.88 699 THR A CA 1
ATOM 5421 C C . THR A 1 699 ? 22.750 -12.844 -39.326 1.00 84.88 699 THR A C 1
ATOM 5423 O O . THR A 1 699 ? 22.356 -11.681 -39.273 1.00 84.88 699 THR A O 1
ATOM 5426 N N . GLU A 1 700 ? 22.780 -13.626 -38.247 1.00 88.12 700 GLU A N 1
ATOM 5427 C CA . GLU A 1 700 ? 22.344 -13.183 -36.926 1.00 88.12 700 GLU A CA 1
ATOM 5428 C C . GLU A 1 700 ? 23.224 -12.045 -36.391 1.00 88.12 700 GLU A C 1
ATOM 5430 O O . GLU A 1 700 ? 22.705 -11.033 -35.918 1.00 88.12 700 GLU A O 1
ATOM 5435 N N . ALA A 1 701 ? 24.549 -12.171 -36.495 1.00 84.94 701 ALA A N 1
ATOM 5436 C CA . ALA A 1 701 ? 25.476 -11.143 -36.033 1.00 84.94 701 ALA A CA 1
ATOM 5437 C C . ALA A 1 701 ? 25.321 -9.830 -36.813 1.00 84.94 701 ALA A C 1
ATOM 5439 O O . ALA A 1 701 ? 25.277 -8.743 -36.231 1.00 84.94 701 ALA A O 1
ATOM 5440 N N . LEU A 1 702 ? 25.183 -9.942 -38.132 1.00 82.69 702 LEU A N 1
ATOM 5441 C CA . LEU A 1 702 ? 24.985 -8.820 -39.032 1.00 82.69 702 LEU A CA 1
ATOM 5442 C C . LEU A 1 702 ? 23.628 -8.148 -38.780 1.00 82.69 702 LEU A C 1
ATOM 5444 O O . LEU A 1 702 ? 23.571 -6.928 -38.657 1.00 82.69 702 LEU A O 1
ATOM 5448 N N . SER A 1 703 ? 22.562 -8.926 -38.579 1.00 86.38 703 SER A N 1
ATOM 5449 C CA . SER A 1 703 ? 21.235 -8.406 -38.237 1.00 86.38 703 SER A CA 1
ATOM 5450 C C . SER A 1 703 ? 21.231 -7.665 -36.896 1.00 86.38 703 SER A C 1
ATOM 5452 O O . SER A 1 703 ? 20.750 -6.534 -36.835 1.00 86.38 703 SER A O 1
ATOM 5454 N N . ARG A 1 704 ? 21.856 -8.215 -35.841 1.00 86.69 704 ARG A N 1
ATOM 5455 C CA . ARG A 1 704 ? 21.977 -7.548 -34.525 1.00 86.69 704 ARG A CA 1
ATOM 5456 C C . ARG A 1 704 ? 22.730 -6.219 -34.611 1.00 86.69 704 ARG A C 1
ATOM 5458 O O . ARG A 1 704 ? 22.294 -5.220 -34.036 1.00 86.69 704 ARG A O 1
ATOM 5465 N N . MET A 1 705 ? 23.842 -6.203 -35.342 1.00 80.38 705 MET A N 1
ATOM 5466 C CA . MET A 1 705 ? 24.648 -5.001 -35.546 1.00 80.38 705 MET A CA 1
ATOM 5467 C C . MET A 1 705 ? 23.868 -3.942 -36.338 1.00 80.38 705 MET A C 1
ATOM 5469 O O . MET A 1 705 ? 23.778 -2.788 -35.918 1.00 80.38 705 MET A O 1
ATOM 5473 N N . THR A 1 706 ? 23.260 -4.333 -37.460 1.00 79.25 706 THR A N 1
ATOM 5474 C CA . THR A 1 706 ? 22.448 -3.449 -38.303 1.00 79.25 706 THR A CA 1
ATOM 5475 C C . THR A 1 706 ? 21.272 -2.872 -37.537 1.00 79.25 706 THR A C 1
ATOM 5477 O O . THR A 1 706 ? 21.046 -1.665 -37.628 1.00 79.25 706 THR A O 1
ATOM 5480 N N . ALA A 1 707 ? 20.584 -3.686 -36.741 1.00 84.81 707 ALA A N 1
ATOM 5481 C CA . ALA A 1 707 ? 19.457 -3.252 -35.936 1.00 84.81 707 ALA A CA 1
ATOM 5482 C C . ALA A 1 707 ? 19.857 -2.198 -34.901 1.00 84.81 707 ALA A C 1
ATOM 5484 O O . ALA A 1 707 ? 19.225 -1.144 -34.820 1.00 84.81 707 ALA A O 1
ATOM 5485 N N . MET A 1 708 ? 20.961 -2.420 -34.182 1.00 81.56 708 MET A N 1
ATOM 5486 C CA . MET A 1 708 ? 21.474 -1.448 -33.218 1.00 81.56 708 MET A CA 1
ATOM 5487 C C . MET A 1 708 ? 21.876 -0.130 -33.886 1.00 81.56 708 MET A C 1
ATOM 5489 O O . MET A 1 708 ? 21.489 0.944 -33.424 1.00 81.56 708 MET A O 1
ATOM 5493 N N . ILE A 1 709 ? 22.631 -0.197 -34.985 1.00 77.25 709 ILE A N 1
ATOM 5494 C CA . ILE A 1 709 ? 23.109 0.991 -35.704 1.00 77.25 709 ILE A CA 1
ATOM 5495 C C . ILE A 1 709 ? 21.931 1.822 -36.213 1.00 77.25 709 ILE A C 1
ATOM 5497 O O . ILE A 1 709 ? 21.875 3.034 -35.990 1.00 77.25 709 ILE A O 1
ATOM 5501 N N . HIS A 1 710 ? 20.967 1.170 -36.864 1.00 78.19 710 HIS A N 1
ATOM 5502 C CA . HIS A 1 710 ? 19.815 1.858 -37.430 1.00 78.19 710 HIS A CA 1
ATOM 5503 C C . HIS A 1 710 ? 18.912 2.429 -36.341 1.00 78.19 710 HIS A C 1
ATOM 5505 O O . HIS A 1 710 ? 18.458 3.556 -36.497 1.00 78.19 710 HIS A O 1
ATOM 5511 N N . ALA A 1 711 ? 18.704 1.737 -35.216 1.00 83.38 711 ALA A N 1
ATOM 5512 C CA . ALA A 1 711 ? 17.922 2.276 -34.103 1.00 83.38 711 ALA A CA 1
ATOM 5513 C C . ALA A 1 711 ? 18.514 3.594 -33.569 1.00 83.38 711 ALA A C 1
ATOM 5515 O O . ALA A 1 711 ? 17.791 4.574 -33.368 1.00 83.38 711 ALA A O 1
ATOM 5516 N N . GLN A 1 712 ? 19.840 3.657 -33.402 1.00 79.62 712 GLN A N 1
ATOM 5517 C CA . GLN A 1 712 ? 20.528 4.873 -32.956 1.00 79.62 712 GLN A CA 1
ATOM 5518 C C . GLN A 1 712 ? 20.482 5.987 -34.006 1.00 79.62 712 GLN A C 1
ATOM 5520 O O . GLN A 1 712 ? 20.257 7.155 -33.678 1.00 79.62 712 GLN A O 1
ATOM 5525 N N . TYR A 1 713 ? 20.640 5.631 -35.279 1.00 77.12 713 TYR A N 1
ATOM 5526 C CA . TYR A 1 713 ? 20.564 6.581 -36.382 1.00 77.12 713 TYR A CA 1
ATOM 5527 C C . TYR A 1 713 ? 19.161 7.173 -36.549 1.00 77.12 713 TYR A C 1
ATOM 5529 O O . TYR A 1 713 ? 19.007 8.394 -36.608 1.00 77.12 713 TYR A O 1
ATOM 5537 N N . ILE A 1 714 ? 18.127 6.332 -36.522 1.00 78.50 714 ILE A N 1
ATOM 5538 C CA . ILE A 1 714 ? 16.719 6.739 -36.580 1.00 78.50 714 ILE A CA 1
ATOM 5539 C C . ILE A 1 714 ? 16.378 7.651 -35.398 1.00 78.50 714 ILE A C 1
ATOM 5541 O O . ILE A 1 714 ? 15.733 8.681 -35.584 1.00 78.50 714 ILE A O 1
ATOM 5545 N N . ASN A 1 715 ? 16.854 7.327 -34.192 1.00 82.31 715 ASN A N 1
ATOM 5546 C CA . ASN A 1 715 ? 16.647 8.169 -33.015 1.00 82.31 715 ASN A CA 1
ATOM 5547 C C . ASN A 1 715 ? 17.257 9.565 -33.169 1.00 82.31 715 ASN A C 1
ATOM 5549 O O . ASN A 1 715 ? 16.664 10.542 -32.716 1.00 82.31 715 ASN A O 1
ATOM 5553 N N . LYS A 1 716 ? 18.436 9.664 -33.787 1.00 75.00 716 LYS A N 1
ATOM 5554 C CA . LYS A 1 716 ? 19.170 10.925 -33.878 1.00 75.00 716 LYS A CA 1
ATOM 5555 C C . LYS A 1 716 ? 18.765 11.787 -35.074 1.00 75.00 716 LYS A C 1
ATOM 5557 O O . LYS A 1 716 ? 18.721 13.005 -34.938 1.00 75.00 716 LYS A O 1
ATOM 5562 N N . ALA A 1 717 ? 18.513 11.175 -36.227 1.00 71.12 717 ALA A N 1
ATOM 5563 C CA . ALA A 1 717 ? 18.330 11.877 -37.498 1.00 71.12 717 ALA A CA 1
ATOM 5564 C C . ALA A 1 717 ? 16.946 11.663 -38.130 1.00 71.12 717 ALA A C 1
ATOM 5566 O O . ALA A 1 717 ? 16.485 12.510 -38.884 1.00 71.12 717 ALA A O 1
ATOM 5567 N N . GLY A 1 718 ? 16.258 10.566 -37.799 1.00 69.62 718 GLY A N 1
ATOM 5568 C CA . GLY A 1 718 ? 14.975 10.193 -38.406 1.00 69.62 718 GLY A CA 1
ATOM 5569 C C . GLY A 1 718 ? 13.737 10.845 -37.782 1.00 69.62 718 GLY A C 1
ATOM 5570 O O . GLY A 1 718 ? 12.617 10.459 -38.120 1.00 69.62 718 GLY A O 1
ATOM 5571 N N . ARG A 1 719 ? 13.909 11.786 -36.844 1.00 74.75 719 ARG A N 1
ATOM 5572 C CA . ARG A 1 719 ? 12.810 12.427 -36.108 1.00 74.75 719 ARG A CA 1
ATOM 5573 C C . ARG A 1 719 ? 12.454 13.773 -36.721 1.00 74.75 719 ARG A C 1
ATOM 5575 O O . ARG A 1 719 ? 13.266 14.692 -36.687 1.00 74.75 719 ARG A O 1
ATOM 5582 N N . ASP A 1 720 ? 11.202 13.922 -37.132 1.00 69.31 720 ASP A N 1
ATOM 5583 C CA . ASP A 1 720 ? 10.633 15.241 -37.382 1.00 69.31 720 ASP A CA 1
ATOM 5584 C C . ASP A 1 720 ? 10.080 15.797 -36.064 1.00 69.31 720 ASP A C 1
ATOM 5586 O O . ASP A 1 720 ? 9.282 15.151 -35.365 1.00 69.31 720 ASP A O 1
ATOM 5590 N N . VAL A 1 721 ? 10.504 17.016 -35.711 1.00 62.47 721 VAL A N 1
ATOM 5591 C CA . VAL A 1 721 ? 9.860 17.777 -34.635 1.00 62.47 721 VAL A CA 1
ATOM 5592 C C . VAL A 1 721 ? 8.418 17.990 -35.067 1.00 62.47 721 VAL A C 1
ATOM 5594 O O . VAL A 1 721 ? 8.164 18.493 -36.163 1.00 62.47 721 VAL A O 1
ATOM 5597 N N . ALA A 1 722 ? 7.463 17.587 -34.229 1.00 55.59 722 ALA A N 1
ATOM 5598 C CA . ALA A 1 722 ? 6.065 17.886 -34.488 1.00 55.59 722 ALA A CA 1
ATOM 5599 C C . ALA A 1 722 ? 5.903 19.415 -34.488 1.00 55.59 722 ALA A C 1
ATOM 5601 O O . ALA A 1 722 ? 5.810 20.041 -33.435 1.00 55.59 722 ALA A O 1
ATOM 5602 N N . ASN A 1 723 ? 5.933 20.035 -35.673 1.00 48.00 723 ASN A N 1
ATOM 5603 C CA . ASN A 1 723 ? 5.597 21.443 -35.825 1.00 48.00 723 ASN A CA 1
ATOM 5604 C C . ASN A 1 723 ? 4.212 21.659 -35.205 1.00 48.00 723 ASN A C 1
ATOM 5606 O O . ASN A 1 723 ? 3.324 20.823 -35.386 1.00 48.00 723 ASN A O 1
ATOM 5610 N N . ASN A 1 724 ? 4.012 22.802 -34.543 1.00 46.91 724 ASN A N 1
ATOM 5611 C CA . ASN A 1 724 ? 2.767 23.218 -33.871 1.00 46.91 724 ASN A CA 1
ATOM 5612 C C . ASN A 1 724 ? 1.487 23.163 -34.748 1.00 46.91 724 ASN A C 1
ATOM 5614 O O . ASN A 1 724 ? 0.403 23.495 -34.279 1.00 46.91 724 ASN A O 1
ATOM 5618 N N . ASN A 1 725 ? 1.577 22.734 -36.007 1.00 42.72 725 ASN A N 1
ATOM 5619 C CA . ASN A 1 725 ? 0.460 22.533 -36.928 1.00 42.72 725 ASN A CA 1
ATOM 5620 C C . ASN A 1 725 ? -0.060 21.079 -36.953 1.00 42.72 725 ASN A C 1
ATOM 5622 O O . ASN A 1 725 ? -1.058 20.808 -37.611 1.00 42.72 725 ASN A O 1
ATOM 5626 N N . LEU A 1 726 ? 0.570 20.149 -36.224 1.00 46.53 726 LEU A N 1
ATOM 5627 C CA . LEU A 1 726 ? 0.032 18.807 -35.930 1.00 46.53 726 LEU A CA 1
ATOM 5628 C C . LEU A 1 726 ? -0.697 18.749 -34.574 1.00 46.53 726 LEU A C 1
ATOM 5630 O O . LEU A 1 726 ? -1.037 17.670 -34.096 1.00 46.53 726 LEU A O 1
ATOM 5634 N N . SER A 1 727 ? -0.986 19.914 -33.985 1.00 40.91 727 SER A N 1
ATOM 5635 C CA . SER A 1 727 ? -1.685 20.068 -32.702 1.00 40.91 727 SER A CA 1
ATOM 5636 C C . SER A 1 727 ? -3.141 19.585 -32.687 1.00 40.91 727 SER A C 1
ATOM 5638 O O . SER A 1 727 ? -3.758 19.639 -31.631 1.00 40.91 727 SER A O 1
ATOM 5640 N N . GLU A 1 728 ? -3.720 19.121 -33.802 1.00 43.44 728 GLU A N 1
ATOM 5641 C CA . GLU A 1 728 ? -5.158 18.791 -33.848 1.00 43.44 728 GLU A CA 1
ATOM 5642 C C . GLU A 1 728 ? -5.542 17.531 -34.648 1.00 43.44 728 GLU A C 1
ATOM 5644 O O . GLU A 1 728 ? -6.728 17.241 -34.776 1.00 43.44 728 GLU A O 1
ATOM 5649 N N . THR A 1 729 ? -4.595 16.735 -35.164 1.00 40.53 729 THR A N 1
ATOM 5650 C CA . THR A 1 729 ? -4.950 15.510 -35.930 1.00 40.53 729 THR A CA 1
ATOM 5651 C C . THR A 1 729 ? -4.281 14.217 -35.467 1.00 40.53 729 THR A C 1
ATOM 5653 O O . THR A 1 729 ? -4.707 13.140 -35.881 1.00 40.53 729 THR A O 1
ATOM 5656 N N . GLY A 1 730 ? -3.304 14.274 -34.558 1.00 48.09 730 GLY A N 1
ATOM 5657 C CA . GLY A 1 730 ? -2.841 13.084 -33.843 1.00 48.09 730 GLY A CA 1
ATOM 5658 C C . GLY A 1 730 ? -3.788 12.786 -32.686 1.00 48.09 730 GLY A C 1
ATOM 5659 O O . GLY A 1 730 ? -3.880 13.589 -31.761 1.00 48.09 730 GLY A O 1
ATOM 5660 N N . HIS A 1 731 ? -4.512 11.666 -32.728 1.00 53.91 731 HIS A N 1
ATOM 5661 C CA . HIS A 1 731 ? -5.338 11.230 -31.601 1.00 53.91 731 HIS A CA 1
ATOM 5662 C C . HIS A 1 731 ? -4.526 11.268 -30.290 1.00 53.91 731 HIS A C 1
ATOM 5664 O O . HIS A 1 731 ? -3.377 10.817 -30.293 1.00 53.91 731 HIS A O 1
ATOM 5670 N N . PRO A 1 732 ? -5.087 11.796 -29.182 1.00 60.94 732 PRO A N 1
ATOM 5671 C CA . PRO A 1 732 ? -4.409 11.771 -27.893 1.00 60.94 732 PRO A CA 1
ATOM 5672 C C . PRO A 1 732 ? -4.099 10.318 -27.539 1.00 60.94 732 PRO A C 1
ATOM 5674 O O . PRO A 1 732 ? -4.991 9.468 -27.516 1.00 60.94 732 PRO A O 1
ATOM 5677 N N . LEU A 1 733 ? -2.820 10.029 -27.318 1.00 76.38 733 LEU A N 1
ATOM 5678 C CA . LEU A 1 733 ? -2.378 8.688 -26.982 1.00 76.38 733 LEU A CA 1
ATOM 5679 C C . LEU A 1 733 ? -2.686 8.461 -25.501 1.00 76.38 733 LEU A C 1
ATOM 5681 O O . LEU A 1 733 ? -2.274 9.252 -24.655 1.00 76.38 733 LEU A O 1
ATOM 5685 N N . SER A 1 734 ? -3.426 7.409 -25.169 1.00 82.00 734 SER A N 1
ATOM 5686 C CA . SER A 1 734 ? -3.703 7.080 -23.770 1.00 82.00 734 SER A CA 1
ATOM 5687 C C . SER A 1 734 ? -2.572 6.229 -23.198 1.00 82.00 734 SER A C 1
ATOM 5689 O O . SER A 1 734 ? -2.204 5.205 -23.771 1.00 82.00 734 SER A O 1
ATOM 5691 N N . GLY A 1 735 ? -2.029 6.656 -22.061 1.00 83.69 735 GLY A N 1
ATOM 5692 C CA . GLY A 1 735 ? -1.101 5.877 -21.246 1.00 83.69 735 GLY A CA 1
ATOM 5693 C C . GLY A 1 735 ? -1.715 5.539 -19.894 1.00 83.69 735 GLY A C 1
ATOM 5694 O O . GLY A 1 735 ? -2.664 6.183 -19.453 1.00 83.69 735 GLY A O 1
ATOM 5695 N N . THR A 1 736 ? -1.171 4.540 -19.216 1.00 86.31 736 THR A N 1
ATOM 5696 C CA . THR A 1 736 ? -1.563 4.155 -17.859 1.00 86.31 736 THR A CA 1
ATOM 5697 C C . THR A 1 736 ? -0.400 4.366 -16.906 1.00 86.31 736 THR A C 1
ATOM 5699 O O . THR A 1 736 ? 0.695 3.859 -17.112 1.00 86.31 736 THR A O 1
ATOM 5702 N N . ILE A 1 737 ? -0.614 5.131 -15.843 1.00 83.12 737 ILE A N 1
ATOM 5703 C CA . ILE A 1 737 ? 0.369 5.306 -14.779 1.00 83.12 737 ILE A CA 1
ATOM 5704 C C . ILE A 1 737 ? 0.037 4.334 -13.659 1.00 83.12 737 ILE A C 1
ATOM 5706 O O . ILE A 1 737 ? -1.060 4.353 -13.101 1.00 83.12 737 ILE A O 1
ATOM 5710 N N . HIS A 1 738 ? 1.015 3.507 -13.314 1.00 80.31 738 HIS A N 1
ATOM 5711 C CA . HIS A 1 738 ? 1.001 2.677 -12.124 1.00 80.31 738 HIS A CA 1
ATOM 5712 C C . HIS A 1 738 ? 1.648 3.461 -10.984 1.00 80.31 738 HIS A C 1
ATOM 5714 O O . HIS A 1 738 ? 2.874 3.590 -10.920 1.00 80.31 738 HIS A O 1
ATOM 5720 N N . GLN A 1 739 ? 0.823 3.986 -10.080 1.00 75.12 739 GLN A N 1
ATOM 5721 C CA . GLN A 1 739 ? 1.282 4.713 -8.898 1.00 75.12 739 GLN A CA 1
ATOM 5722 C C . GLN A 1 739 ? 0.872 3.973 -7.626 1.00 75.12 739 GLN A C 1
ATOM 5724 O O . GLN A 1 739 ? -0.150 3.291 -7.578 1.00 75.12 739 GLN A O 1
ATOM 5729 N N . ARG A 1 740 ? 1.671 4.103 -6.566 1.00 72.94 740 ARG A N 1
ATOM 5730 C CA . ARG A 1 740 ? 1.298 3.604 -5.240 1.00 72.94 740 ARG A CA 1
ATOM 5731 C C . ARG A 1 740 ? 0.374 4.612 -4.566 1.00 72.94 740 ARG A C 1
ATOM 5733 O O . ARG A 1 740 ? 0.816 5.675 -4.146 1.00 72.94 740 ARG A O 1
ATOM 5740 N N . GLU A 1 741 ? -0.892 4.249 -4.440 1.00 74.56 741 GLU A N 1
ATOM 5741 C CA . GLU A 1 741 ? -1.888 4.977 -3.664 1.00 74.56 741 GLU A CA 1
ATOM 5742 C C . GLU A 1 741 ? -2.089 4.273 -2.320 1.00 74.56 741 GLU A C 1
ATOM 5744 O O . GLU A 1 741 ? -2.161 3.050 -2.250 1.00 74.56 741 GLU A O 1
ATOM 5749 N N . PHE A 1 742 ? -2.207 5.022 -1.226 1.00 77.25 742 PHE A N 1
ATOM 5750 C CA . PHE A 1 742 ? -2.609 4.429 0.047 1.00 77.25 742 PHE A CA 1
ATOM 5751 C C . PHE A 1 742 ? -4.130 4.324 0.093 1.00 77.25 742 PHE A C 1
ATOM 5753 O O . PHE A 1 742 ? -4.824 5.316 -0.116 1.00 77.25 742 PHE A O 1
ATOM 5760 N N . ARG A 1 743 ? -4.662 3.139 0.390 1.00 80.00 743 ARG A N 1
ATOM 5761 C CA . ARG A 1 743 ? -6.098 2.918 0.593 1.00 80.00 743 ARG A CA 1
ATOM 5762 C C . ARG A 1 743 ? -6.359 2.390 1.989 1.00 80.00 743 ARG A C 1
ATOM 5764 O O . ARG A 1 743 ? -5.579 1.609 2.532 1.00 80.00 743 ARG A O 1
ATOM 5771 N N . VAL A 1 744 ? -7.460 2.834 2.588 1.00 84.94 744 VAL A N 1
ATOM 5772 C CA . VAL A 1 744 ? -7.892 2.337 3.894 1.00 84.94 744 VAL A CA 1
ATOM 5773 C C . VAL A 1 744 ? -8.519 0.961 3.704 1.00 84.94 744 VAL A C 1
ATOM 5775 O O . VAL A 1 744 ? -9.547 0.831 3.039 1.00 84.94 744 VAL A O 1
ATOM 5778 N N . GLN A 1 745 ? -7.902 -0.055 4.296 1.00 87.44 745 GLN A N 1
ATOM 5779 C CA . GLN A 1 745 ? -8.372 -1.434 4.290 1.00 87.44 745 GLN A CA 1
ATOM 5780 C C . GLN A 1 745 ? -8.753 -1.874 5.704 1.00 87.44 745 GLN A C 1
ATOM 5782 O O . GLN A 1 745 ? -8.128 -1.471 6.692 1.00 87.44 745 GLN A O 1
ATOM 5787 N N . GLN A 1 746 ? -9.790 -2.704 5.802 1.00 88.50 746 GLN A N 1
ATOM 5788 C CA . GLN A 1 746 ? -10.158 -3.336 7.063 1.00 88.50 746 GLN A CA 1
ATOM 5789 C C . GLN A 1 746 ? -9.175 -4.468 7.380 1.00 88.50 746 GLN A C 1
ATOM 5791 O O . GLN A 1 746 ? -9.008 -5.390 6.583 1.00 88.50 746 GLN A O 1
ATOM 5796 N N . ASP A 1 747 ? -8.552 -4.423 8.557 1.00 88.75 747 ASP A N 1
ATOM 5797 C CA . ASP A 1 747 ? -7.701 -5.512 9.023 1.00 88.75 747 ASP A CA 1
ATOM 5798 C C . ASP A 1 747 ? -8.553 -6.751 9.331 1.00 88.75 747 ASP A C 1
ATOM 5800 O O . ASP A 1 747 ? -9.486 -6.718 10.145 1.00 88.75 747 ASP A O 1
ATOM 5804 N N . ALA A 1 748 ? -8.228 -7.863 8.671 1.00 87.94 748 ALA A N 1
ATOM 5805 C CA . ALA A 1 748 ? -8.990 -9.098 8.792 1.00 87.94 748 ALA A CA 1
ATOM 5806 C C . ALA A 1 748 ? -8.934 -9.652 10.223 1.00 87.94 748 ALA A C 1
ATOM 5808 O O . ALA A 1 748 ? -9.953 -10.102 10.748 1.00 87.94 748 ALA A O 1
ATOM 5809 N N . GLN A 1 749 ? -7.769 -9.587 10.878 1.00 90.12 749 GLN A N 1
ATOM 5810 C CA . GLN A 1 749 ? -7.588 -10.138 12.223 1.00 90.12 749 GLN A CA 1
ATOM 5811 C C . GLN A 1 749 ? -8.420 -9.364 13.250 1.00 90.12 749 GLN A C 1
ATOM 5813 O O . GLN A 1 749 ? -9.218 -9.955 13.981 1.00 90.12 749 GLN A O 1
ATOM 5818 N N . SER A 1 750 ? -8.302 -8.037 13.249 1.00 90.81 750 SER A N 1
ATOM 5819 C CA . SER A 1 750 ? -9.067 -7.142 14.120 1.00 90.81 750 SER A CA 1
ATOM 5820 C C . SER A 1 750 ? -10.572 -7.256 13.863 1.00 90.81 750 SER A C 1
ATOM 5822 O O . SER A 1 750 ? -11.359 -7.291 14.812 1.00 90.81 750 SER A O 1
ATOM 5824 N N . GLY A 1 751 ? -10.982 -7.399 12.597 1.00 91.38 751 GLY A N 1
ATOM 5825 C CA . GLY A 1 751 ? -12.374 -7.634 12.209 1.00 91.38 751 GLY A CA 1
ATOM 5826 C C . GLY A 1 751 ? -12.966 -8.909 12.820 1.00 91.38 751 GLY A C 1
ATOM 5827 O O . GLY A 1 751 ? -14.028 -8.850 13.444 1.00 91.38 751 GLY A O 1
ATOM 5828 N N . TYR A 1 752 ? -12.275 -10.048 12.701 1.00 92.25 752 TYR A N 1
ATOM 5829 C CA . TYR A 1 752 ? -12.748 -11.317 13.268 1.00 92.25 752 TYR A CA 1
ATOM 5830 C C . TYR A 1 752 ? -12.787 -11.299 14.799 1.00 92.25 752 TYR A C 1
ATOM 5832 O O . TYR A 1 752 ? -13.777 -11.735 15.390 1.00 92.25 752 TYR A O 1
ATOM 5840 N N . ILE A 1 753 ? -11.753 -10.757 15.454 1.00 94.44 753 ILE A N 1
ATOM 5841 C CA . ILE A 1 753 ? -11.713 -10.648 16.921 1.00 94.44 753 ILE A CA 1
ATOM 5842 C C . ILE A 1 753 ? -12.903 -9.819 17.422 1.00 94.44 753 ILE A C 1
ATOM 5844 O O . ILE A 1 753 ? -13.589 -10.220 18.365 1.00 94.44 753 ILE A O 1
ATOM 5848 N N . LEU A 1 754 ? -13.190 -8.690 16.767 1.00 93.88 754 LEU A N 1
ATOM 5849 C CA . LEU A 1 754 ? -14.298 -7.817 17.141 1.00 93.88 754 LEU A CA 1
ATOM 5850 C C . LEU A 1 754 ? -15.658 -8.510 16.972 1.00 93.88 754 LEU A C 1
ATOM 5852 O O . LEU A 1 754 ? -16.502 -8.418 17.863 1.00 93.88 754 LEU A O 1
ATOM 5856 N N . GLN A 1 755 ? -15.863 -9.256 15.882 1.00 94.94 755 GLN A N 1
ATOM 5857 C CA . GLN A 1 755 ? -17.088 -10.037 15.676 1.00 94.94 755 GLN A CA 1
ATOM 5858 C C . GLN A 1 755 ? -17.285 -11.097 16.768 1.00 94.94 755 GLN A C 1
ATOM 5860 O O . GLN A 1 755 ? -18.372 -11.187 17.340 1.00 94.94 755 GLN A O 1
ATOM 5865 N N . VAL A 1 756 ? -16.240 -11.857 17.112 1.00 96.06 756 VAL A N 1
ATOM 5866 C CA . VAL A 1 756 ? -16.304 -12.882 18.170 1.00 96.06 756 VAL A CA 1
ATOM 5867 C C . VAL A 1 756 ? -16.643 -12.259 19.525 1.00 96.06 756 VAL A C 1
ATOM 5869 O O . VAL A 1 756 ? -17.510 -12.770 20.241 1.00 96.06 756 VAL A O 1
ATOM 5872 N N . LEU A 1 757 ? -16.017 -11.130 19.870 1.00 95.88 757 LEU A N 1
ATOM 5873 C CA . LEU A 1 757 ? -16.309 -10.409 21.111 1.00 95.88 757 LEU A CA 1
ATOM 5874 C C . LEU A 1 757 ? -17.763 -9.916 21.154 1.00 95.88 757 LEU A C 1
ATOM 5876 O O . LEU A 1 757 ? -18.451 -10.134 22.153 1.00 95.88 757 LEU A O 1
ATOM 5880 N N . LEU A 1 758 ? -18.255 -9.302 20.073 1.00 95.81 758 LEU A N 1
ATOM 5881 C CA . LEU A 1 758 ? -19.632 -8.803 19.981 1.00 95.81 758 LEU A CA 1
ATOM 5882 C C . LEU A 1 758 ? -20.665 -9.930 20.088 1.00 95.81 758 LEU A C 1
ATOM 5884 O O . LEU A 1 758 ? -21.632 -9.793 20.837 1.00 95.81 758 LEU A O 1
ATOM 5888 N N . ILE A 1 759 ? -20.448 -11.055 19.398 1.00 96.44 759 ILE A N 1
ATOM 5889 C CA . ILE A 1 759 ? -21.328 -12.233 19.461 1.00 96.44 759 ILE A CA 1
ATOM 5890 C C . ILE A 1 759 ? -21.348 -12.808 20.881 1.00 96.44 759 ILE A C 1
ATOM 5892 O O . ILE A 1 759 ? -22.419 -13.088 21.421 1.00 96.44 759 ILE A O 1
ATOM 5896 N N . THR A 1 760 ? -20.183 -12.928 21.522 1.00 96.38 760 THR A N 1
ATOM 5897 C CA . THR A 1 760 ? -20.070 -13.449 22.894 1.00 96.38 760 THR A CA 1
ATOM 5898 C C . THR A 1 760 ? -20.809 -12.556 23.893 1.00 96.38 760 THR A C 1
ATOM 5900 O O . THR A 1 760 ? -21.540 -13.046 24.756 1.00 96.38 760 THR A O 1
ATOM 5903 N N . ILE A 1 761 ? -20.677 -11.234 23.760 1.00 95.56 761 ILE A N 1
ATOM 5904 C CA . ILE A 1 761 ? -21.377 -10.257 24.603 1.00 95.56 761 ILE A CA 1
ATOM 5905 C C . ILE A 1 761 ? -22.888 -10.287 24.344 1.00 95.56 761 ILE A C 1
ATOM 5907 O O . ILE A 1 761 ? -23.667 -10.281 25.300 1.00 95.56 761 ILE A O 1
ATOM 5911 N N . ALA A 1 762 ? -23.316 -10.365 23.081 1.00 95.62 762 ALA A N 1
ATOM 5912 C CA . ALA A 1 762 ? -24.726 -10.502 22.729 1.00 95.62 762 ALA A CA 1
ATOM 5913 C C . ALA A 1 762 ? -25.321 -11.769 23.363 1.00 95.62 762 ALA A C 1
ATOM 5915 O O . ALA A 1 762 ? -26.363 -11.694 24.017 1.00 95.62 762 ALA A O 1
ATOM 5916 N N . LEU A 1 763 ? -24.610 -12.899 23.283 1.00 95.81 763 LEU A N 1
ATOM 5917 C CA . LEU A 1 763 ? -25.001 -14.148 23.932 1.00 95.81 763 LEU A CA 1
ATOM 5918 C C . LEU A 1 763 ? -25.104 -13.973 25.454 1.00 95.81 763 LEU A C 1
ATOM 5920 O O . LEU A 1 763 ? -26.128 -14.318 26.041 1.00 95.81 763 LEU A O 1
ATOM 5924 N N . CYS A 1 764 ? -24.125 -13.335 26.099 1.00 94.25 764 CYS A N 1
ATOM 5925 C CA . CYS A 1 764 ? -24.177 -13.049 27.536 1.00 94.25 764 CYS A CA 1
ATOM 5926 C C . CYS A 1 764 ? -25.419 -12.231 27.937 1.00 94.25 764 CYS A C 1
ATOM 5928 O O . CYS A 1 764 ? -26.084 -12.548 28.930 1.00 94.25 764 CYS A O 1
ATOM 5930 N N . ILE A 1 765 ? -25.771 -11.205 27.154 1.00 92.19 765 ILE A N 1
ATOM 5931 C CA . ILE A 1 765 ? -26.960 -10.379 27.398 1.00 92.19 765 ILE A CA 1
ATOM 5932 C C . ILE A 1 765 ? -28.238 -11.201 27.190 1.00 92.19 765 ILE A C 1
ATOM 5934 O O . ILE A 1 765 ? -29.142 -11.113 28.025 1.00 92.19 765 ILE A O 1
ATOM 5938 N N . THR A 1 766 ? -28.311 -12.043 26.153 1.00 93.12 766 THR A N 1
ATOM 5939 C CA . THR A 1 766 ? -29.465 -12.938 25.930 1.00 93.12 766 THR A CA 1
ATOM 5940 C C . THR A 1 766 ? -29.647 -13.959 27.051 1.00 93.12 766 THR A C 1
ATOM 5942 O O . THR A 1 766 ? -30.764 -14.160 27.520 1.00 93.12 766 THR A O 1
ATOM 5945 N N . VAL A 1 767 ? -28.565 -14.529 27.586 1.00 93.25 767 VAL A N 1
ATOM 5946 C CA . VAL A 1 767 ? -28.652 -15.427 28.745 1.00 93.25 767 VAL A CA 1
ATOM 5947 C C . VAL A 1 767 ? -29.094 -14.656 29.994 1.00 93.25 767 VAL A C 1
ATOM 5949 O O . VAL A 1 767 ? -29.917 -15.153 30.758 1.00 93.25 767 VAL A O 1
ATOM 5952 N N . SER A 1 768 ? -28.639 -13.408 30.182 1.00 90.94 768 SER A N 1
ATOM 5953 C CA . SER A 1 768 ? -29.108 -12.563 31.297 1.00 90.94 768 SER A CA 1
ATOM 5954 C C . SER A 1 768 ? -30.607 -12.248 31.212 1.00 90.94 768 SER A C 1
ATOM 5956 O O . SER A 1 768 ? -31.293 -12.207 32.233 1.00 90.94 768 SER A O 1
ATOM 5958 N N . LEU A 1 769 ? -31.119 -12.063 29.988 1.00 88.06 769 LEU A N 1
ATOM 5959 C CA . LEU A 1 769 ? -32.532 -11.836 29.694 1.00 88.06 769 LEU A CA 1
ATOM 5960 C C . LEU A 1 769 ? -33.398 -13.021 30.129 1.00 88.06 769 LEU A C 1
ATOM 5962 O O . LEU A 1 769 ? -34.462 -12.810 30.709 1.00 88.06 769 LEU A O 1
ATOM 5966 N N . ILE A 1 770 ? -32.928 -14.239 29.857 1.00 89.56 770 ILE A N 1
ATOM 5967 C CA . ILE A 1 770 ? -33.632 -15.489 30.168 1.00 89.56 770 ILE A CA 1
ATOM 5968 C C . ILE A 1 770 ? -33.504 -15.832 31.658 1.00 89.56 770 ILE A C 1
ATOM 5970 O O . ILE A 1 770 ? -34.459 -16.301 32.269 1.00 89.56 770 ILE A O 1
ATOM 5974 N N . SER A 1 771 ? -32.340 -15.574 32.257 1.00 86.94 771 SER A N 1
ATOM 5975 C CA . SER A 1 771 ? -32.033 -16.006 33.622 1.00 86.94 771 SER A CA 1
ATOM 5976 C C . SER A 1 771 ? -32.716 -15.185 34.720 1.00 86.94 771 SER A C 1
ATOM 5978 O O . SER A 1 771 ? -32.906 -15.723 35.809 1.00 86.94 771 SER A O 1
ATOM 5980 N N . MET A 1 772 ? -33.032 -13.903 34.499 1.00 85.75 772 MET A N 1
ATOM 5981 C CA . MET A 1 772 ? -33.584 -13.035 35.548 1.00 85.75 772 MET A CA 1
ATOM 5982 C C . MET A 1 772 ? -34.702 -12.130 35.016 1.00 85.75 772 MET A C 1
ATOM 5984 O O . MET A 1 772 ? -34.475 -11.175 34.261 1.00 85.75 772 MET A O 1
ATOM 5988 N N . SER A 1 773 ? -35.930 -12.406 35.465 1.00 82.50 773 SER A N 1
ATOM 5989 C CA . SER A 1 773 ? -37.090 -11.556 35.194 1.00 82.50 773 SER A CA 1
ATOM 5990 C C . SER A 1 773 ? -37.091 -10.357 36.134 1.00 82.50 773 SER A C 1
ATOM 5992 O O . SER A 1 773 ? -37.203 -10.499 37.347 1.00 82.50 773 SER A O 1
ATOM 5994 N N . THR A 1 774 ? -36.995 -9.153 35.570 1.00 81.12 774 THR A N 1
ATOM 5995 C CA . THR A 1 774 ? -37.047 -7.902 36.341 1.00 81.12 774 THR A CA 1
ATOM 5996 C C . THR A 1 774 ? -38.435 -7.277 36.412 1.00 81.12 774 THR A C 1
ATOM 5998 O O . THR A 1 774 ? -38.591 -6.161 36.911 1.00 81.12 774 THR A O 1
ATOM 6001 N N . LYS A 1 775 ? -39.448 -7.979 35.890 1.00 79.94 775 LYS A N 1
ATOM 6002 C CA . LYS A 1 775 ? -40.827 -7.499 35.899 1.00 79.94 775 LYS A CA 1
ATOM 6003 C C . LYS A 1 775 ? -41.331 -7.440 37.333 1.00 79.94 775 LYS A C 1
ATOM 6005 O O . LYS A 1 775 ? -41.151 -8.372 38.106 1.00 79.94 775 LYS A O 1
ATOM 6010 N N . GLU A 1 776 ? -41.969 -6.322 37.645 1.00 80.25 776 GLU A N 1
ATOM 6011 C CA . GLU A 1 776 ? -42.695 -6.125 38.889 1.00 80.25 776 GLU A CA 1
ATOM 6012 C C . GLU A 1 776 ? -41.864 -6.228 40.171 1.00 80.25 776 GLU A C 1
ATOM 6014 O O . GLU A 1 776 ? -42.464 -6.408 41.204 1.00 80.25 776 GLU A O 1
ATOM 6019 N N . LEU A 1 777 ? -40.531 -6.104 40.177 1.00 82.25 777 LEU A N 1
ATOM 6020 C CA . LEU A 1 777 ? -39.717 -6.400 41.374 1.00 82.25 777 LEU A CA 1
ATOM 6021 C C . LEU A 1 777 ? -39.866 -5.412 42.542 1.00 82.25 777 LEU A C 1
ATOM 6023 O O . LEU A 1 777 ? -40.066 -5.831 43.682 1.00 82.25 777 LEU A O 1
ATOM 6027 N N . LEU A 1 778 ? -39.734 -4.114 42.270 1.00 82.75 778 LEU A N 1
ATOM 6028 C CA . LEU A 1 778 ? -39.648 -3.055 43.278 1.00 82.75 778 LEU A CA 1
ATOM 6029 C C . LEU A 1 778 ? -40.604 -1.911 42.922 1.00 82.75 778 LEU A C 1
ATOM 6031 O O . LEU A 1 778 ? -40.689 -1.543 41.751 1.00 82.75 778 LEU A O 1
ATOM 6035 N N . PRO A 1 779 ? -41.313 -1.314 43.891 1.00 76.94 779 PRO A N 1
ATOM 6036 C CA . PRO A 1 779 ? -42.185 -0.170 43.634 1.00 76.94 779 PRO A CA 1
ATOM 6037 C C . PRO A 1 779 ? -41.412 1.143 43.428 1.00 76.94 779 PRO A C 1
ATOM 6039 O O . PRO A 1 779 ? -41.920 2.060 42.791 1.00 76.94 779 PRO A O 1
ATOM 6042 N N . PHE A 1 780 ? -40.173 1.240 43.922 1.00 79.06 780 PHE A N 1
ATOM 6043 C CA . PHE A 1 780 ? -39.324 2.435 43.814 1.00 79.06 780 PHE A CA 1
ATOM 6044 C C . PHE A 1 780 ? -37.857 2.082 43.567 1.00 79.06 780 PHE A C 1
ATOM 6046 O O . PHE A 1 780 ? -37.425 0.955 43.795 1.00 79.06 780 PHE A O 1
ATOM 6053 N N . ASN A 1 781 ? -37.089 3.085 43.134 1.00 83.56 781 ASN A N 1
ATOM 6054 C CA . ASN A 1 781 ? -35.644 2.999 42.939 1.00 83.56 781 ASN A CA 1
ATOM 6055 C C . ASN A 1 781 ? -34.911 2.769 44.277 1.00 83.56 781 ASN A C 1
ATOM 6057 O O . ASN A 1 781 ? -34.897 3.704 45.073 1.00 83.56 781 ASN A O 1
ATOM 6061 N N . PRO A 1 782 ? -34.247 1.618 44.507 1.00 79.44 782 PRO A N 1
ATOM 6062 C CA . PRO A 1 782 ? -33.604 1.282 45.781 1.00 79.44 782 PRO A CA 1
ATOM 6063 C C . PRO A 1 782 ? -32.304 2.060 46.052 1.00 79.44 782 PRO A C 1
ATOM 6065 O O . PRO A 1 782 ? -31.751 1.950 47.144 1.00 79.44 782 PRO A O 1
ATOM 6068 N N . CYS A 1 783 ? -31.807 2.858 45.096 1.00 80.62 783 CYS A N 1
ATOM 6069 C CA . CYS A 1 783 ? -30.583 3.649 45.268 1.00 80.62 783 CYS A CA 1
ATOM 6070 C C . CYS A 1 783 ? -30.731 4.804 46.276 1.00 80.62 783 CYS A C 1
ATOM 6072 O O . CYS A 1 783 ? -29.731 5.400 46.667 1.00 80.62 783 CYS A O 1
ATOM 6074 N N . SER A 1 784 ? -31.956 5.152 46.691 1.00 83.69 784 SER A N 1
ATOM 6075 C CA . SER A 1 784 ? -32.182 6.136 47.754 1.00 83.69 784 SER A CA 1
ATOM 6076 C C . SER A 1 784 ? -32.286 5.450 49.116 1.00 83.69 784 SER A C 1
ATOM 6078 O O . SER A 1 784 ? -33.098 4.542 49.297 1.00 83.69 784 SER A O 1
ATOM 6080 N N . ILE A 1 785 ? -31.539 5.948 50.105 1.00 83.38 785 ILE A N 1
ATOM 6081 C CA . ILE A 1 785 ? -31.553 5.436 51.489 1.00 83.38 785 ILE A CA 1
ATOM 6082 C C . ILE A 1 785 ? -32.979 5.398 52.056 1.00 83.38 785 ILE A C 1
ATOM 6084 O O . ILE A 1 785 ? -33.370 4.429 52.695 1.00 83.38 785 ILE A O 1
ATOM 6088 N N . ALA A 1 786 ? -33.791 6.422 51.786 1.00 82.25 786 ALA A N 1
ATOM 6089 C CA . ALA A 1 786 ? -35.171 6.485 52.257 1.00 82.25 786 ALA A CA 1
ATOM 6090 C C . ALA A 1 786 ? -36.046 5.367 51.676 1.00 82.25 786 ALA A C 1
ATOM 6092 O O . ALA A 1 786 ? -36.853 4.768 52.383 1.00 82.25 786 ALA A O 1
ATOM 6093 N N . THR A 1 787 ? -35.877 5.066 50.387 1.00 82.75 787 THR A N 1
ATOM 6094 C CA . THR A 1 787 ? -36.650 4.016 49.715 1.00 82.75 787 THR A CA 1
ATOM 6095 C C . THR A 1 787 ? -36.248 2.626 50.198 1.00 82.75 787 THR A C 1
ATOM 6097 O O . THR A 1 787 ? -37.125 1.831 50.530 1.00 82.75 787 THR A O 1
ATOM 6100 N N . SER A 1 788 ? -34.949 2.343 50.335 1.00 85.94 788 SER A N 1
ATOM 6101 C CA . SER A 1 788 ? -34.469 1.070 50.878 1.00 85.94 788 SER A CA 1
ATOM 6102 C C . SER A 1 788 ? -34.820 0.914 52.363 1.00 85.94 788 SER A C 1
ATOM 6104 O O . SER A 1 788 ? -35.210 -0.176 52.777 1.00 85.94 788 SER A O 1
ATOM 6106 N N . ALA A 1 789 ? -34.805 1.999 53.146 1.00 86.38 789 ALA A N 1
ATOM 6107 C CA . ALA A 1 789 ? -35.266 2.008 54.534 1.00 86.38 789 ALA A CA 1
ATOM 6108 C C . ALA A 1 789 ? -36.787 1.817 54.663 1.00 86.38 789 ALA A C 1
ATOM 6110 O O . ALA A 1 789 ? -37.236 1.103 55.559 1.00 86.38 789 ALA A O 1
ATOM 6111 N N . SER A 1 790 ? -37.595 2.383 53.758 1.00 85.12 790 SER A N 1
ATOM 6112 C CA . SER A 1 790 ? -39.059 2.208 53.763 1.00 85.12 790 SER A CA 1
ATOM 6113 C C . SER A 1 790 ? -39.484 0.747 53.549 1.00 85.12 790 SER A C 1
ATOM 6115 O O . SER A 1 790 ? -40.446 0.285 54.163 1.00 85.12 790 SER A O 1
ATOM 6117 N N . LEU A 1 791 ? -38.702 -0.024 52.779 1.00 86.00 791 LEU A N 1
ATOM 6118 C CA . LEU A 1 791 ? -38.908 -1.468 52.604 1.00 86.00 791 LEU A CA 1
ATOM 6119 C C . LEU A 1 791 ? -38.706 -2.254 53.905 1.00 86.00 791 LEU A C 1
ATOM 6121 O O . LEU A 1 791 ? -39.204 -3.371 54.018 1.00 86.00 791 LEU A O 1
ATOM 6125 N N . LEU A 1 792 ? -38.013 -1.683 54.893 1.00 87.81 792 LEU A N 1
ATOM 6126 C CA . LEU A 1 792 ? -37.695 -2.305 56.181 1.00 87.81 792 LEU A CA 1
ATOM 6127 C C . LEU A 1 792 ? -38.544 -1.748 57.332 1.00 87.81 792 LEU A C 1
ATOM 6129 O O . LEU A 1 792 ? -38.866 -2.492 58.260 1.00 87.81 792 LEU A O 1
ATOM 6133 N N . ALA A 1 793 ? -38.939 -0.476 57.257 1.00 84.94 793 ALA A N 1
ATOM 6134 C CA . ALA A 1 793 ? -39.672 0.243 58.296 1.00 84.94 793 ALA A CA 1
ATOM 6135 C C . ALA A 1 793 ? -40.994 -0.445 58.670 1.00 84.94 793 ALA A C 1
ATOM 6137 O O . ALA A 1 793 ? -41.851 -0.644 57.820 1.00 84.94 793 ALA A O 1
ATOM 6138 N N . GLY A 1 794 ? -41.176 -0.792 59.948 1.00 78.44 794 GLY A N 1
ATOM 6139 C CA . GLY A 1 794 ? -42.377 -1.488 60.431 1.00 78.44 794 GLY A CA 1
ATOM 6140 C C . GLY A 1 794 ? -42.356 -3.016 60.276 1.00 78.44 794 GLY A C 1
ATOM 6141 O O . GLY A 1 794 ? -43.376 -3.647 60.537 1.00 78.44 794 GLY A O 1
ATOM 6142 N N . SER A 1 795 ? -41.229 -3.623 59.875 1.00 85.00 795 SER A N 1
ATOM 6143 C CA . SER A 1 795 ? -41.084 -5.091 59.797 1.00 85.00 795 SER A CA 1
ATOM 6144 C C . SER A 1 795 ? -40.901 -5.753 61.162 1.00 85.00 795 SER A C 1
ATOM 6146 O O . SER A 1 795 ? -40.342 -5.159 62.092 1.00 85.00 795 SER A O 1
ATOM 6148 N N . GLN A 1 796 ? -41.315 -7.018 61.273 1.00 84.38 796 GLN A N 1
ATOM 6149 C CA . GLN A 1 796 ? -40.958 -7.860 62.420 1.00 84.38 796 GLN A CA 1
ATOM 6150 C C . GLN A 1 796 ? -39.451 -8.130 62.447 1.00 84.38 796 GLN A C 1
ATOM 6152 O O . GLN A 1 796 ? -38.854 -8.179 63.524 1.00 84.38 796 GLN A O 1
ATOM 6157 N N . MET A 1 797 ? -38.821 -8.198 61.269 1.00 85.62 797 MET A N 1
ATOM 6158 C CA . MET A 1 797 ? -37.370 -8.305 61.138 1.00 85.62 797 MET A CA 1
ATOM 6159 C C . MET A 1 797 ? -36.617 -7.216 61.917 1.00 85.62 797 MET A C 1
ATOM 6161 O O . MET A 1 797 ? -35.712 -7.558 62.674 1.00 85.62 797 MET A O 1
ATOM 6165 N N . LEU A 1 798 ? -36.992 -5.933 61.788 1.00 85.31 798 LEU A N 1
ATOM 6166 C CA . LEU A 1 798 ? -36.326 -4.836 62.513 1.00 85.31 798 LEU A CA 1
ATOM 6167 C C . LEU A 1 798 ? -36.445 -4.972 64.039 1.00 85.31 798 LEU A C 1
ATOM 6169 O O . LEU A 1 798 ? -35.508 -4.631 64.755 1.00 85.31 798 LEU A O 1
ATOM 6173 N N . ARG A 1 799 ? -37.571 -5.492 64.545 1.00 84.12 799 ARG A N 1
ATOM 6174 C CA . ARG A 1 799 ? -37.790 -5.693 65.991 1.00 84.12 799 ARG A CA 1
ATOM 6175 C C . ARG A 1 799 ? -36.955 -6.840 66.563 1.00 84.12 799 ARG A C 1
ATOM 6177 O O . ARG A 1 799 ? -36.665 -6.838 67.753 1.00 84.12 799 ARG A O 1
ATOM 6184 N N . GLY A 1 800 ? -36.587 -7.813 65.729 1.00 80.62 800 GLY A N 1
ATOM 6185 C CA . GLY A 1 800 ? -35.780 -8.973 66.115 1.00 80.62 800 GLY A CA 1
ATOM 6186 C C . GLY A 1 800 ? -34.264 -8.760 66.058 1.00 80.62 800 GLY A C 1
ATOM 6187 O O . GLY A 1 800 ? -33.512 -9.684 66.382 1.00 80.62 800 GLY A O 1
ATOM 6188 N N . VAL A 1 801 ? -33.799 -7.582 65.628 1.00 85.56 801 VAL A N 1
ATOM 6189 C CA . VAL A 1 801 ? -32.367 -7.259 65.565 1.00 85.56 801 VAL A CA 1
ATOM 6190 C C . VAL A 1 801 ? -31.820 -7.041 66.986 1.00 85.56 801 VAL A C 1
ATOM 6192 O O . VAL A 1 801 ? -32.366 -6.228 67.733 1.00 85.56 801 VAL A O 1
ATOM 6195 N N . PRO A 1 802 ? -30.739 -7.737 67.389 1.00 82.44 802 PRO A N 1
ATOM 6196 C CA . PRO A 1 802 ? -30.147 -7.567 68.713 1.00 82.44 802 PRO A CA 1
ATOM 6197 C C . PRO A 1 802 ? -29.501 -6.181 68.862 1.00 82.44 802 PRO A C 1
ATOM 6199 O O . PRO A 1 802 ? -28.892 -5.658 67.930 1.00 82.44 802 PRO A O 1
ATOM 6202 N N . SER A 1 803 ? -29.597 -5.589 70.055 1.00 79.38 803 SER A N 1
ATOM 6203 C CA . SER A 1 803 ? -28.977 -4.288 70.344 1.00 79.38 803 SER A CA 1
ATOM 6204 C C . SER A 1 803 ? -27.447 -4.368 70.267 1.00 79.38 803 SER A C 1
ATOM 6206 O O . SER A 1 803 ? -26.858 -5.271 70.860 1.00 79.38 803 SER A O 1
ATOM 6208 N N . GLY A 1 804 ? -26.802 -3.421 69.579 1.00 79.25 804 GLY A N 1
ATOM 6209 C CA . GLY A 1 804 ? -25.354 -3.411 69.340 1.00 79.25 804 GLY A CA 1
ATOM 6210 C C . GLY A 1 804 ? -24.929 -4.106 68.039 1.00 79.25 804 GLY A C 1
ATOM 6211 O O . GLY A 1 804 ? -23.737 -4.122 67.720 1.00 79.25 804 GLY A O 1
ATOM 6212 N N . ALA A 1 805 ? -25.876 -4.650 67.262 1.00 83.12 805 ALA A N 1
ATOM 6213 C CA . ALA A 1 805 ? -25.606 -5.215 65.937 1.00 83.12 805 ALA A CA 1
ATOM 6214 C C . ALA A 1 805 ? -25.010 -4.184 64.963 1.00 83.12 805 ALA A C 1
ATOM 6216 O O . ALA A 1 805 ? -24.252 -4.549 64.067 1.00 83.12 805 ALA A O 1
ATOM 6217 N N . GLU A 1 806 ? -25.307 -2.900 65.166 1.00 82.69 806 GLU A N 1
ATOM 6218 C CA . GLU A 1 806 ? -24.836 -1.776 64.360 1.00 82.69 806 GLU A CA 1
ATOM 6219 C C . GLU A 1 806 ? -23.314 -1.534 64.438 1.00 82.69 806 GLU A C 1
ATOM 6221 O O . GLU A 1 806 ? -22.772 -0.863 63.558 1.00 82.69 806 GLU A O 1
ATOM 6226 N N . PHE A 1 807 ? -22.626 -2.089 65.448 1.00 83.62 807 PHE A N 1
ATOM 6227 C CA . PHE A 1 807 ? -21.173 -1.965 65.655 1.00 83.62 807 PHE A CA 1
ATOM 6228 C C . PHE A 1 807 ? -20.389 -3.253 65.356 1.00 83.62 807 PHE A C 1
ATOM 6230 O O . PHE A 1 807 ? -19.154 -3.256 65.406 1.00 83.62 807 PHE A O 1
ATOM 6237 N N . LEU A 1 808 ? -21.069 -4.358 65.031 1.00 83.25 808 LEU A N 1
ATOM 6238 C CA . LEU A 1 808 ? -20.400 -5.579 64.582 1.00 83.25 808 LEU A CA 1
ATOM 6239 C C . LEU A 1 808 ? -19.717 -5.305 63.237 1.00 83.25 808 LEU A C 1
ATOM 6241 O O . LEU A 1 808 ? -20.328 -4.731 62.340 1.00 83.25 808 LEU A O 1
ATOM 6245 N N . LYS A 1 809 ? -18.438 -5.688 63.094 1.00 76.50 809 LYS A N 1
ATOM 6246 C CA . LYS A 1 809 ? -17.604 -5.310 61.934 1.00 76.50 809 LYS A CA 1
ATOM 6247 C C . LYS A 1 809 ? -17.748 -6.228 60.720 1.00 76.50 809 LYS A C 1
ATOM 6249 O O . LYS A 1 809 ? -17.624 -5.735 59.601 1.00 76.50 809 LYS A O 1
ATOM 6254 N N . LYS A 1 810 ? -18.055 -7.519 60.878 1.00 80.62 810 LYS A N 1
ATOM 6255 C CA . LYS A 1 810 ? -18.183 -8.461 59.747 1.00 80.62 810 LYS A CA 1
ATOM 6256 C C . LYS A 1 810 ? -19.627 -8.914 59.531 1.00 80.62 810 LYS A C 1
ATOM 6258 O O . LYS A 1 810 ? -20.350 -9.162 60.491 1.00 80.62 810 LYS A O 1
ATOM 6263 N N . ASP A 1 811 ? -20.006 -9.104 58.265 1.00 79.25 811 ASP A N 1
ATOM 6264 C CA . ASP A 1 811 ? -21.335 -9.620 57.891 1.00 79.25 811 ASP A CA 1
ATOM 6265 C C . ASP A 1 811 ? -21.563 -11.046 58.413 1.00 79.25 811 ASP A C 1
ATOM 6267 O O . ASP A 1 811 ? -22.682 -11.416 58.760 1.00 79.25 811 ASP A O 1
ATOM 6271 N N . SER A 1 812 ? -20.493 -11.845 58.518 1.00 78.00 812 SER A N 1
ATOM 6272 C CA . SER A 1 812 ? -20.533 -13.192 59.101 1.00 78.00 812 SER A CA 1
ATOM 6273 C C . SER A 1 812 ? -21.009 -13.195 60.548 1.00 78.00 812 SER A C 1
ATOM 6275 O O . SER A 1 812 ? -21.711 -14.118 60.956 1.00 78.00 812 SER A O 1
ATOM 6277 N N . ASP A 1 813 ? -20.628 -12.168 61.302 1.00 81.44 813 ASP A N 1
ATOM 6278 C CA . ASP A 1 813 ? -20.828 -12.115 62.744 1.00 81.44 813 ASP A CA 1
ATOM 6279 C C . ASP A 1 813 ? -22.275 -11.708 63.040 1.00 81.44 813 ASP A C 1
ATOM 6281 O O . ASP A 1 813 ? -22.918 -12.309 63.891 1.00 81.44 813 ASP A O 1
ATOM 6285 N N . ILE A 1 814 ? -22.839 -10.772 62.266 1.00 81.31 814 ILE A N 1
ATOM 6286 C CA . ILE A 1 814 ? -24.252 -10.367 62.377 1.00 81.31 814 ILE A CA 1
ATOM 6287 C C . ILE A 1 814 ? -25.180 -11.481 61.885 1.00 81.31 814 ILE A C 1
ATOM 6289 O O . ILE A 1 814 ? -26.177 -11.793 62.534 1.00 81.31 814 ILE A O 1
ATOM 6293 N N . ALA A 1 815 ? -24.837 -12.127 60.765 1.00 79.31 815 ALA A N 1
ATOM 6294 C CA . ALA A 1 815 ? -25.629 -13.227 60.220 1.00 79.31 815 ALA A CA 1
ATOM 6295 C C . ALA A 1 815 ? -25.739 -14.430 61.180 1.00 79.31 815 ALA A C 1
ATOM 6297 O O . ALA A 1 815 ? -26.643 -15.252 61.033 1.00 79.31 815 ALA A O 1
ATOM 6298 N N . GLY A 1 816 ? -24.826 -14.546 62.151 1.00 77.75 816 GLY A N 1
ATOM 6299 C CA . GLY A 1 816 ? -24.810 -15.602 63.162 1.00 77.75 816 GLY A CA 1
ATOM 6300 C C . GLY A 1 816 ? -25.624 -15.318 64.430 1.00 77.75 816 GLY A C 1
ATOM 6301 O O . GLY A 1 816 ? -25.695 -16.200 65.289 1.00 77.75 816 GLY A O 1
ATOM 6302 N N . VAL A 1 817 ? -26.235 -14.136 64.578 1.00 78.00 817 VAL A N 1
ATOM 6303 C CA . VAL A 1 817 ? -26.838 -13.690 65.848 1.00 78.00 817 VAL A CA 1
ATOM 6304 C C . VAL A 1 817 ? -28.329 -13.366 65.695 1.00 78.00 817 VAL A C 1
ATOM 6306 O O . VAL A 1 817 ? -28.771 -12.792 64.701 1.00 78.00 817 VAL A O 1
ATOM 6309 N N . GLY A 1 818 ? -29.112 -13.717 66.722 1.00 80.38 818 GLY A N 1
ATOM 6310 C CA . GLY A 1 818 ? -30.516 -13.324 66.855 1.00 80.38 818 GLY A CA 1
ATOM 6311 C C . GLY A 1 818 ? -31.403 -13.843 65.722 1.00 80.38 818 GLY A C 1
ATOM 6312 O O . GLY A 1 818 ? -31.262 -14.985 65.276 1.00 80.38 818 GLY A O 1
ATOM 6313 N N . ILE A 1 819 ? -32.310 -12.984 65.248 1.00 80.81 819 ILE A N 1
ATOM 6314 C CA . ILE A 1 819 ? -33.295 -13.321 64.213 1.00 80.81 819 ILE A CA 1
ATOM 6315 C C . ILE A 1 819 ? -32.655 -13.702 62.867 1.00 80.81 819 ILE A C 1
ATOM 6317 O O . ILE A 1 819 ? -33.227 -14.494 62.120 1.00 80.81 819 ILE A O 1
ATOM 6321 N N . PHE A 1 820 ? -31.440 -13.218 62.575 1.00 83.25 820 PHE A N 1
ATOM 6322 C CA . PHE A 1 820 ? -30.740 -13.485 61.313 1.00 83.25 820 PHE A CA 1
ATOM 6323 C C . PHE A 1 820 ? -30.239 -14.931 61.173 1.00 83.25 820 PHE A C 1
ATOM 6325 O O . PHE A 1 820 ? -30.068 -15.405 60.049 1.00 83.25 820 PHE A O 1
ATOM 6332 N N . ARG A 1 821 ? -30.044 -15.654 62.287 1.00 82.12 821 ARG A N 1
ATOM 6333 C CA . ARG A 1 821 ? -29.598 -17.058 62.269 1.00 82.12 821 ARG A CA 1
ATOM 6334 C C . ARG A 1 821 ? -30.749 -18.047 62.084 1.00 82.12 821 ARG A C 1
ATOM 6336 O O . ARG A 1 821 ? -30.573 -19.056 61.404 1.00 82.12 821 ARG A O 1
ATOM 6343 N N . SER A 1 822 ? -31.883 -17.800 62.735 1.00 79.62 822 SER A N 1
ATOM 6344 C CA . SER A 1 822 ? -32.992 -18.759 62.840 1.00 79.62 822 SER A CA 1
ATOM 6345 C C . SER A 1 822 ? -34.101 -18.555 61.807 1.00 79.62 822 SER A C 1
ATOM 6347 O O . SER A 1 822 ? -34.864 -19.486 61.564 1.00 79.62 822 SER A O 1
ATOM 6349 N N . SER A 1 823 ? -34.195 -17.369 61.199 1.00 83.94 823 SER A N 1
ATOM 6350 C CA . SER A 1 823 ? -35.338 -16.986 60.362 1.00 83.94 823 SER A CA 1
ATOM 6351 C C . SER A 1 823 ? -35.020 -17.002 58.866 1.00 83.94 823 SER A C 1
ATOM 6353 O O . SER A 1 823 ? -33.873 -16.819 58.448 1.00 83.94 823 SER A O 1
ATOM 6355 N N . HIS A 1 824 ? -36.063 -17.204 58.061 1.00 87.00 824 HIS A N 1
ATOM 6356 C CA . HIS A 1 824 ? -36.032 -16.996 56.616 1.00 87.00 824 HIS A CA 1
ATOM 6357 C C . HIS A 1 824 ? -36.686 -15.655 56.297 1.00 87.00 824 HIS A C 1
ATOM 6359 O O . HIS A 1 824 ? -37.618 -15.224 56.977 1.00 87.00 824 HIS A O 1
ATOM 6365 N N . PHE A 1 825 ? -36.176 -14.989 55.270 1.00 88.12 825 PHE A N 1
ATOM 6366 C CA . PHE A 1 825 ? -36.622 -13.659 54.886 1.00 88.12 825 PHE A CA 1
ATOM 6367 C C . PHE A 1 825 ? -37.136 -13.687 53.460 1.00 88.12 825 PHE A C 1
ATOM 6369 O O . PHE A 1 825 ? -36.557 -14.359 52.603 1.00 88.12 825 PHE A O 1
ATOM 6376 N N . SER A 1 826 ? -38.218 -12.954 53.225 1.00 88.19 826 SER A N 1
ATOM 6377 C CA . SER A 1 826 ? -38.819 -12.812 51.903 1.00 88.19 826 SER A CA 1
ATOM 6378 C C . SER A 1 826 ? -39.345 -11.393 51.698 1.00 88.19 826 SER A C 1
ATOM 6380 O O . SER A 1 826 ? -39.490 -10.617 52.647 1.00 88.19 826 SER A O 1
ATOM 6382 N N . MET A 1 827 ? -39.583 -11.033 50.442 1.00 86.88 827 MET A N 1
ATOM 6383 C CA . MET A 1 827 ? -40.055 -9.721 50.027 1.00 86.88 827 MET A CA 1
ATOM 6384 C C . MET A 1 827 ? -41.420 -9.838 49.356 1.00 86.88 827 MET A C 1
ATOM 6386 O O . MET A 1 827 ? -41.586 -10.609 48.416 1.00 86.88 827 MET A O 1
ATOM 6390 N N . GLY A 1 828 ? -42.384 -9.038 49.804 1.00 84.62 828 GLY A N 1
ATOM 6391 C CA . GLY A 1 828 ? -43.758 -9.127 49.324 1.00 84.62 828 GLY A CA 1
ATOM 6392 C C . GLY A 1 828 ? -44.693 -8.136 50.004 1.00 84.62 828 GLY A C 1
ATOM 6393 O O . GLY A 1 828 ? -44.256 -7.152 50.608 1.00 84.62 828 GLY A O 1
ATOM 6394 N N . TRP A 1 829 ? -45.993 -8.390 49.876 1.00 83.94 829 TRP A N 1
ATOM 6395 C CA . TRP A 1 829 ? -47.036 -7.631 50.558 1.00 83.94 829 TRP A CA 1
ATOM 6396 C C . TRP A 1 829 ? -47.315 -8.236 51.933 1.00 83.94 829 TRP A C 1
ATOM 6398 O O . TRP A 1 829 ? -47.789 -9.360 52.045 1.00 83.94 829 TRP A O 1
ATOM 6408 N N . TRP A 1 830 ? -47.058 -7.457 52.977 1.00 80.88 830 TRP A N 1
ATOM 6409 C CA . TRP A 1 830 ? -47.268 -7.810 54.376 1.00 80.88 830 TRP A CA 1
ATOM 6410 C C . TRP A 1 830 ? -48.422 -7.002 54.963 1.00 80.88 830 TRP A C 1
ATOM 6412 O O . TRP A 1 830 ? -48.747 -5.915 54.479 1.00 80.88 830 TRP A O 1
ATOM 6422 N N . ARG A 1 831 ? -49.035 -7.505 56.036 1.00 76.81 831 ARG A N 1
ATOM 6423 C CA . ARG A 1 831 ? -49.991 -6.737 56.841 1.00 76.81 831 ARG A CA 1
ATOM 6424 C C . ARG A 1 831 ? -49.324 -6.321 58.145 1.00 76.81 831 ARG A C 1
ATOM 6426 O O . ARG A 1 831 ? -48.833 -7.166 58.883 1.00 76.81 831 ARG A O 1
ATOM 6433 N N . ASP A 1 832 ? -49.309 -5.022 58.419 1.00 67.50 832 ASP A N 1
ATOM 6434 C CA . ASP A 1 832 ? -48.828 -4.491 59.700 1.00 67.50 832 ASP A CA 1
ATOM 6435 C C . ASP A 1 832 ? -49.816 -4.830 60.841 1.00 67.50 832 ASP A C 1
ATOM 6437 O O . ASP A 1 832 ? -50.968 -5.184 60.589 1.00 67.50 832 ASP A O 1
ATOM 6441 N N . ASN A 1 833 ? -49.419 -4.641 62.103 1.00 65.38 833 ASN A N 1
ATOM 6442 C CA . ASN A 1 833 ? -50.220 -4.872 63.318 1.00 65.38 833 ASN A CA 1
ATOM 6443 C C . ASN A 1 833 ? -51.577 -4.131 63.330 1.00 65.38 833 ASN A C 1
ATOM 6445 O O . ASN A 1 833 ? -52.448 -4.441 64.136 1.00 65.38 833 ASN A O 1
ATOM 6449 N N . ARG A 1 834 ? -51.759 -3.136 62.450 1.00 64.38 834 ARG A N 1
ATOM 6450 C CA . ARG A 1 834 ? -53.008 -2.381 62.234 1.00 64.38 834 ARG A CA 1
ATOM 6451 C C . ARG A 1 834 ? -53.776 -2.820 60.971 1.00 64.38 834 ARG A C 1
ATOM 6453 O O . ARG A 1 834 ? -54.573 -2.043 60.456 1.00 64.38 834 ARG A O 1
ATOM 6460 N N . ALA A 1 835 ? -53.489 -4.014 60.444 1.00 64.88 835 ALA A N 1
ATOM 6461 C CA . ALA A 1 835 ? -54.055 -4.605 59.224 1.00 64.88 835 ALA A CA 1
ATOM 6462 C C . ALA A 1 835 ? -53.854 -3.790 57.926 1.00 64.88 835 ALA A C 1
ATOM 6464 O O . ALA A 1 835 ? -54.586 -3.973 56.955 1.00 64.88 835 ALA A O 1
ATOM 6465 N N . ARG A 1 836 ? -52.853 -2.901 57.877 1.00 69.31 836 ARG A N 1
ATOM 6466 C CA . ARG A 1 836 ? -52.549 -2.092 56.682 1.00 69.31 836 ARG A CA 1
ATOM 6467 C C . ARG A 1 836 ? -51.609 -2.848 55.734 1.00 69.31 836 ARG A C 1
ATOM 6469 O O . ARG A 1 836 ? -50.636 -3.420 56.233 1.00 69.31 836 ARG A O 1
ATOM 6476 N N . PRO A 1 837 ? -51.862 -2.854 54.409 1.00 73.69 837 PRO A N 1
ATOM 6477 C CA . PRO A 1 837 ? -50.964 -3.475 53.441 1.00 73.69 837 PRO A CA 1
ATOM 6478 C C . PRO A 1 837 ? -49.665 -2.671 53.328 1.00 73.69 837 PRO A C 1
ATOM 6480 O O . PRO A 1 837 ? -49.686 -1.451 53.181 1.00 73.69 837 PRO A O 1
ATOM 6483 N N . ARG A 1 838 ? -48.528 -3.361 53.382 1.00 79.56 838 ARG A N 1
ATOM 6484 C CA . ARG A 1 838 ? -47.186 -2.792 53.273 1.00 79.56 838 ARG A CA 1
ATOM 6485 C C . ARG A 1 838 ? -46.340 -3.670 52.366 1.00 79.56 838 ARG A C 1
ATOM 6487 O O . ARG A 1 838 ? -46.170 -4.852 52.640 1.00 79.56 838 ARG A O 1
ATOM 6494 N N . PHE A 1 839 ? -45.754 -3.087 51.330 1.00 82.81 839 PHE A N 1
ATOM 6495 C CA . PHE A 1 839 ? -44.772 -3.790 50.514 1.00 82.81 839 PHE A CA 1
ATOM 6496 C C . PHE A 1 839 ? -43.374 -3.647 51.126 1.00 82.81 839 PHE A C 1
ATOM 6498 O O . PHE A 1 839 ? -42.919 -2.530 51.373 1.00 82.81 839 PHE A O 1
ATOM 6505 N N . GLY A 1 840 ? -42.687 -4.755 51.394 1.00 85.56 840 GLY A N 1
ATOM 6506 C CA . GLY A 1 840 ? -41.394 -4.713 52.072 1.00 85.56 840 GLY A CA 1
ATOM 6507 C C . GLY A 1 840 ? -40.770 -6.080 52.311 1.00 85.56 840 GLY A C 1
ATOM 6508 O O . GLY A 1 840 ? -41.254 -7.100 51.822 1.00 85.56 840 GLY A O 1
ATOM 6509 N N . ILE A 1 841 ? -39.671 -6.084 53.059 1.00 88.62 841 ILE A N 1
ATOM 6510 C CA . ILE A 1 841 ? -38.941 -7.290 53.457 1.00 88.62 841 ILE A CA 1
ATOM 6511 C C . ILE A 1 841 ? -39.328 -7.615 54.898 1.00 88.62 841 ILE A C 1
ATOM 6513 O O . ILE A 1 841 ? -39.255 -6.741 55.769 1.00 88.62 841 ILE A O 1
ATOM 6517 N N . ASP A 1 842 ? -39.737 -8.857 55.142 1.00 87.19 842 ASP A N 1
ATOM 6518 C CA . ASP A 1 842 ? -40.074 -9.338 56.480 1.00 87.19 842 ASP A CA 1
ATOM 6519 C C . ASP A 1 842 ? -39.730 -10.826 56.663 1.00 87.19 842 ASP A C 1
ATOM 6521 O O . ASP A 1 842 ? -39.237 -11.500 55.749 1.00 87.19 842 ASP A O 1
ATOM 6525 N N . VAL A 1 843 ? -39.940 -11.320 57.883 1.00 84.81 843 VAL A N 1
ATOM 6526 C CA . VAL A 1 843 ? -39.771 -12.729 58.249 1.00 84.81 843 VAL A CA 1
ATOM 6527 C C . VAL A 1 843 ? -40.863 -13.550 57.566 1.00 84.81 843 VAL A C 1
ATOM 6529 O O . VAL A 1 843 ? -42.036 -13.414 57.897 1.00 84.81 843 VAL A O 1
ATOM 6532 N N . GLY A 1 844 ? -40.479 -14.391 56.605 1.00 68.38 844 GLY A N 1
ATOM 6533 C CA . GLY A 1 844 ? -41.414 -15.234 55.859 1.00 68.38 844 GLY A CA 1
ATOM 6534 C C . GLY A 1 844 ? -41.418 -16.669 56.362 1.00 68.38 844 GLY A C 1
ATOM 6535 O O . GLY A 1 844 ? -40.352 -17.259 56.559 1.00 68.38 844 GLY A O 1
ATOM 6536 N N . THR A 1 845 ? -42.607 -17.252 56.532 1.00 63.91 845 THR A N 1
ATOM 6537 C CA . THR A 1 845 ? -42.758 -18.705 56.685 1.00 63.91 845 THR A CA 1
ATOM 6538 C C . THR A 1 845 ? -43.007 -19.346 55.316 1.00 63.91 845 THR A C 1
ATOM 6540 O O . THR A 1 845 ? -43.540 -18.705 54.412 1.00 63.91 845 THR A O 1
ATOM 6543 N N . CYS A 1 846 ? -42.616 -20.612 55.119 1.00 49.09 846 CYS A N 1
ATOM 6544 C CA . CYS A 1 846 ? -42.777 -21.300 53.824 1.00 49.09 846 CYS A CA 1
ATOM 6545 C C . CYS A 1 846 ? -44.231 -21.349 53.299 1.00 49.09 846 CYS A C 1
ATOM 6547 O O . CYS A 1 846 ? -44.429 -21.682 52.135 1.00 49.09 846 CYS A O 1
ATOM 6549 N N . SER A 1 847 ? -45.240 -21.041 54.121 1.00 48.41 847 SER A N 1
ATOM 6550 C CA . SER A 1 847 ? -46.661 -21.021 53.749 1.00 48.41 847 SER A CA 1
ATOM 6551 C C . SER A 1 847 ? -47.162 -19.700 53.151 1.00 48.41 847 SER A C 1
ATOM 6553 O O . SER A 1 847 ? -48.232 -19.705 52.549 1.00 48.41 847 SER A O 1
ATOM 6555 N N . ASP A 1 848 ? -46.416 -18.597 53.276 1.00 47.59 848 ASP A N 1
ATOM 6556 C CA . ASP A 1 848 ? -46.921 -17.239 52.985 1.00 47.59 848 ASP A CA 1
ATOM 6557 C C . ASP A 1 848 ? -46.712 -16.778 51.524 1.00 47.59 848 ASP A C 1
ATOM 6559 O O . ASP A 1 848 ? -47.033 -15.645 51.175 1.00 47.59 848 ASP A O 1
ATOM 6563 N N . LEU A 1 849 ? -46.171 -17.642 50.655 1.00 43.97 849 LEU A N 1
ATOM 6564 C CA . LEU A 1 849 ? -45.737 -17.321 49.281 1.00 43.97 849 LEU A CA 1
ATOM 6565 C C . LEU A 1 849 ? -46.692 -17.818 48.170 1.00 43.97 849 LEU A C 1
ATOM 6567 O O . LEU A 1 849 ? -46.240 -18.094 47.058 1.00 43.97 849 LEU A O 1
ATOM 6571 N N . LYS A 1 850 ? -47.996 -17.947 48.446 1.00 32.84 850 LYS A N 1
ATOM 6572 C CA . LYS A 1 850 ? -49.010 -18.269 47.421 1.00 32.84 850 LYS A CA 1
ATOM 6573 C C . LYS A 1 850 ? -49.784 -17.052 46.943 1.00 32.84 850 LYS A C 1
ATOM 6575 O O . LYS A 1 850 ? -50.324 -16.330 47.808 1.00 32.84 850 LYS A O 1
#

Radius of gyration: 53.42 Å; Cα contacts (8 Å, |Δi|>4): 1198; chains: 1; bounding box: 116×75×145 Å

InterPro domains:
  IPR021840 Protein of unknown function DUF3433 [PF11915] (310-398)

Solvent-accessible surface area (backbone atoms only — not comparable to full-atom values): 49071 Å² total; per-residue (Å²): 142,83,85,83,84,81,83,79,89,76,88,82,80,90,79,85,88,80,96,64,91,78,57,79,68,58,68,58,51,69,80,53,77,86,42,94,71,56,47,63,56,50,50,47,50,46,45,56,59,43,38,49,56,59,70,68,80,71,65,68,70,56,63,48,71,53,96,90,41,74,42,69,44,70,74,55,68,66,57,48,54,47,37,42,76,63,62,62,94,50,75,69,55,74,71,38,67,71,59,43,50,55,51,48,53,52,50,51,55,54,50,50,52,51,48,42,55,66,76,69,53,72,99,69,96,70,92,72,91,71,87,80,90,75,95,73,97,70,93,73,82,57,66,68,61,52,53,52,52,52,52,52,52,50,49,51,51,50,52,54,52,53,58,69,68,50,83,88,77,84,82,69,77,57,70,61,78,16,63,44,45,36,43,36,54,46,46,72,24,61,68,59,32,48,63,46,51,67,56,85,61,87,41,72,71,61,54,50,62,62,52,70,52,41,50,79,47,75,46,77,46,71,65,83,99,44,74,43,64,38,64,46,72,49,70,62,88,66,85,80,79,86,66,85,65,66,68,61,61,68,66,71,58,83,72,69,76,86,62,60,41,70,59,68,70,66,36,69,66,49,47,53,48,50,40,51,51,45,53,51,50,43,52,51,55,51,52,51,46,51,49,19,65,76,60,74,18,75,49,70,66,81,69,65,74,61,62,58,50,53,64,40,47,51,50,25,52,53,30,47,55,52,28,52,52,46,42,50,39,37,53,51,52,46,70,44,44,45,59,54,51,22,51,79,40,73,33,46,28,67,80,32,30,56,51,48,56,75,85,42,58,65,68,59,41,26,60,54,22,56,79,67,66,39,59,35,54,28,27,29,38,48,32,45,67,50,32,64,52,46,31,59,40,32,58,55,27,57,44,78,43,81,38,81,40,79,45,83,44,56,33,42,73,53,34,45,79,48,55,66,62,48,66,41,74,69,76,56,73,58,62,33,60,60,57,52,35,52,52,50,51,44,41,34,66,80,63,69,40,79,71,58,84,50,39,56,75,40,34,16,45,55,44,73,42,74,39,79,90,57,47,87,82,41,80,70,19,40,38,38,34,76,42,56,26,38,32,29,49,48,50,65,45,76,54,60,56,90,34,53,46,70,45,73,73,84,81,67,99,80,68,76,48,52,35,40,40,29,29,70,74,33,78,62,33,74,70,29,93,71,37,70,45,78,42,85,33,68,92,73,68,59,32,33,40,31,44,74,45,72,53,82,81,59,97,88,60,61,67,84,48,57,44,34,36,41,36,37,26,44,49,36,81,91,52,76,67,80,41,54,44,40,32,43,22,30,70,57,39,32,31,32,44,25,49,35,31,24,38,40,91,80,54,47,77,76,49,75,48,76,42,79,90,56,59,39,78,51,56,68,47,76,31,59,52,68,56,49,71,56,56,60,55,49,27,58,36,73,70,91,59,99,78,59,62,81,46,89,54,102,88,56,78,51,41,56,48,89,80,70,52,43,44,47,35,46,58,54,50,46,44,37,71,76,34,57,89,68,41,47,79,70,63,48,36,95,90,72,61,52,67,76,64,46,51,51,40,50,42,50,51,51,18,55,50,46,8,34,53,43,9,48,40,41,58,70,65,32,55,44,72,61,54,86,84,56,78,81,76,66,75,75,44,67,28,37,32,46,33,82,40,41,18,37,28,59,34,66,67,38,47,53,54,47,41,54,52,42,52,52,35,38,48,23,52,54,50,23,60,73,63,48,82,61,75,77,72,36,56,59,69,63,89,38,69,68,52,50,45,40,30,41,32,78,27,67,49,38,74,42,56,57,90,65,50,36,67,56,89,49,70,72,62,52,30,66,42,61,45,35,55,81,40,30,33,26,38,49,83,42,67,42,102,82,72,44,82,41,68,30,45,30,70,42,59,95,81,75,82,122

Mean predicted aligned error: 18.35 Å

Secondary structure (DSSP, 8-state):
-------PPPP------------HHHHHHHHHTT-TTHHHHHHHHHHHHHHTT---------EEEETTEEEEP---HHHHHHHHHH--SSGGGGG-HHHHHHHHHHHHHHHHHHHHHHHH-------------------PPPHHHHHHHHHHHHHHHHHHHHHHHS--SSS-SS-TTSHHHHHHHHTT-HHHHHHHHT--S--HHHHHHHHTTEEEEEEEEEETTEEEEEEEEEE--PPP---TTHHHHTTS-TT-----B--GGGSHHHHHHHHHHHHHHHHHHHHHHHHHHHTT-SEESSS-THHHHHHHHHHHHHHHHHHHHHHHHHHHHHHHHHHHHHHHS-EEGGGTTT--SSSS-HHHHHHHHHHTT-HHHHHHHHHHHHHHHHHHHHTTSEEEEEEEEEEEEEEEE-EEE-GGGGG-GGGGSS-HHHHHHHHHHHHHHHS-PPPPTTEETTEEEPPEEE-GGGTTT-TTPEEEEEEEEEEE--EEEEEPGGG-EEEPPP--SSS-EEEEEE-TTSTTTTTSS--EEEEEE-S-SEEEEEEEEEPPPPTT--TTS-SEEEEEEEEETT-TTSSEEEEEEE--EEEEEEEEEEETTTTEEEEEEEEEEEEEE-S-GGGGGGGHHHHHHHHTTS---TT--EE--TT--EEE-TTSSEEE-HHHHHHHHH-TTT--GGGGSTTT--HHHHHHHHHHHHHHHHHHHHHHHHHHHSEEE--TTSTTTSPPEEEEEEEEEEEEEE-HHHHHHHHHHHHHHHHHHHHHHHH---TT-BSS-TTSHHHHHHTTTT-HHHHTSPTTGGG---HHHHHTSTHHHH-EEEEEEEE-TTS-EEEEEEE--TTS--

Nearest PDB structures (foldseek):
  7u05-assembly1_l  TM=3.849E-01  e=9.571E+00  Saccharomyces cerevisiae
  6l7a-assembly1_A  TM=1.645E-01  e=1.446E+00  Escherichia coli O69:H11 str. 08-4661
  6h03-assembly1_F  TM=7.408E-02  e=1.589E+00  Homo sapiens

Foldseek 3Di:
DDDDDDDDDDDDDDDDDDPDDDDPVVVVCVVPVPDVPVVCVVVVLVVVVCLLVPDDPFLQQDFDQDPNDTDRDGDRSLVLLLCLQVVDPDPVQVVDPVNSVVSSVVSCVVVVVVCCVVPVDDDDDDDDPDDDDDDDDDDDDDPVVVVVVVVVVVVVVVVVVVVVPPDPDDAALADCLFLLLLLLQCLLEQPLLVLLQPQQDLDPVSLVVSLVQWDWGWDWDDDDPAIHIYIDTHGDPDDDPDDPPVVVVVVVPVCPPQDADDDPLQDPVNLVVLLVVLVVVLVVLVVQQVVCVVVVFDFFCPDDCPVVVCQQVVQLVVLVVSLVSLVVNLLVCQSCVLLQCQAPDFFFCLVRRPDRLPPDDLVVSLVVCVVVVLQLNVLSSVLNVLSVVLNVLSNQFKDWDWDWDKDKFWKDFQWDFAQCLLVDLCVCSSVNLLSVLLVQVLCCFVVVDDHDFQFDQLKRWTDMDTDPVCVVVFAWWKKKFKTKIKGKFKDKDKDDLVQWDWDWDPDDPDFWTWIKIFRCVDPLCVQFVDGIDIHTHDPDQKAWEWDKDADDFDPPRALPFFGMKIKTFMDHPVDHRDTIIIMGMAIFMKMWIKTWIATPDVRDTPDIDTDPVRIDGNYRRSSCNSVVVSVLVSLSSSDPDPQWDWDDGPPDIWTAHPVGGYTHRSVVVVLCSRCVPLDPPCCRDDPNDPPVNVVVSVSVSSRSVRSSSVSSSCNRRRIDRPDCVCVPPPDGTMMIITDTIIHIGGDPVSSVVSSVSSVSSSVSSVSSSVSGDPPSRRSDDCPDSSRSSSLVSQAPSSNFQDRPLSNDHDPVVSCCDTCSVPFTKHFAWDQHPVRRTGTHIYGDDPPPSD